Protein 3K13 (pdb70)

Sequence (835 aa):
EINFVNIGERCNVAGSRKFLRLVNEKKYDEALSIARQQVEDGALVIDVNDDGLLDARTETTFLNLLISEEPEEIARVPVIDSSKWEEVIEAGLKCLQGKSIVNSISLKEGEEVFLEHARIIKQYGAATVVAFDEKGQADTAARKIEVCEERAYRLLVDKVGFNPHDIIFDPNVLAVATGIEEHNNYAVDFIEATGWIRRKNLPGAHVSGGVSNLSFFSFRRGNNYIREAHAVFLYHAIQQGDGIVNPGSVLYSDIPADTLEKIEDVVLNRRPDAAERLIELAEALKEINFVNIGERCNVAGSRKFLRLVNEKKYDEALSIARQQVEDGALVIDVNDDGLLDARTETTFLNLISEEPEIARRVPVIDSSKWEEVIEEAGLKCLQGKSIVNSISLKEGEEVFLEHARIIKQQYGAATVVAFDEKGQADTAARKIEVCEERAYRRLLVDKVGFNPHDIIFDPNVLAVATGIEEHNNYAVDFIEATGWIRRKNLPGAHVSGGVSNLSFFSFRRGNNYIREAHAVFLYHAIQQGDGIVNPGSVLYSDIPADTLEKIEDVVLNRRPDAAERLIELAEALKEINFVNIGERCNVAGSRKFLRLVNNEKKYDEALSIARQQVEDGALVIDVNDDGLLDARTETTFLNLLISEPEIARRVPVIDSSKWEVIEAGLKCLQGKSIVNSISLKEGEEVFLEHARIIKQYGAATVVAFDEKGQADTAARKIEVCEERAYRLLVDKVGFNPHDIIFDPNVLAVATGIEEHNNYAVDFIEATGWIRRKNLPGAHVSGGVSNLSFFSFRRGNNYIREAHAVFLYHAIQQGDGIVNPGSVLYSDIPADTLEKIEDVVLNRRPDAAERLIELAEALKE

Radius of gyration: 35.12 Å; Cα contacts (8 Å, |Δi|>4): 1545; chains: 3; bounding box: 76×90×85 Å

Secondary structure (DSSP, 8-state):
-TT-PPEEEEE-TTT-HHHHHHHHTT-HHHHHHHHHHHHHTT-SEEEE---TTS-TTT--HHHHH---HHHHTS---B-S-HHHHHHHHHH-SS--EEB---STT-HHHHHHHHHHHHHHT-EEE--EETTEE--SHHHHHHHHHHHHHIIIIII---GGGEEE-------SSS-GGGTTHHHHHHHHHHHHHHHSTT-EE--BGGGGGGGGTT-HHHHH--HHHHHHHHHT---EE------GGGS-HHHHHHHHHHHTT-STTHHHHHHHHHHHH-/--S--PEEEEE-TTT-HHHHHHHHTT-HHHHHHHHHHHHHTT-SEEEE---TTS-TTT--HHHHH---HHHHTS---B-S-HHHHHHHHHHS-S--EEB---STT-HHHHHHHHHHHHHHT-EEE--EETTEE--SHHHHHHHHHHHHHIIIIII---GGGEEE-------SSS-GGGTTHHHHHHHHHHHHHHHSTT-EE--BGGGGGGGGTT-HHHHH--HHHHHHHHHT---EE------GGGS-HHHHHHHHHHHTT-STTHHHHHHHHHHHH-/--S--PEEEEE-TTT-HHHHHHHHTT-HHHHHHHHHHHHHTT-SEEEE---TTS-TTT--HHHHH---HHHHTS---B-S-HHHHHHHHHHS-S--EEB---STT-HHHHHHHHHHHHHHT-EEE--EETTEE--SHHHHHHHHHHHHHIIIIII---GGGEEE-------SSS-GGGTTHHHHHHHHHHHHHHHSTT-EE--BGGGGGGGGTT-HHHHH--HHHHHHHHHT---EE------GGGS-HHHHHHHHHHHTT-STTHHHHHHHHHHHHH-

InterPro domains:
  IPR000489 Pterin-binding domain [PF00809] (357-595)
  IPR000489 Pterin-binding domain [PS50972] (353-614)
  IPR003726 Homocysteine-binding domain [PF02574] (14-318)
  IPR003726 Homocysteine-binding domain [PS50970] (2-322)
  IPR003759 Cobalamin (vitamin B12)-binding module, cap domain [PF02607] (658-731)
  IPR003759 Cobalamin (vitamin B12)-binding module, cap domain [PS51337] (649-743)
  IPR003759 Cobalamin (vitamin B12)-binding module, cap domain [SM01018] (656-739)
  IPR006158 Cobalamin (vitamin B12)-binding domain [PF02310] (747-843)
  IPR006158 Cobalamin (vitamin B12)-binding domain [PS51332] (746-881)
  IPR011005 Dihydropteroate synthase-like superfamily [G3DSA:3.20.20.20] (343-641)
  IPR011005 Dihydropteroate synthase-like superfamily [SSF51717] (353-627)
  IPR011822 Cobalamin-dependent methionine synthase [PIRSF000381] (2-911)
  IPR011822 Cobalamin-dependent methionine synthase [TIGR02082] (10-911)
  IPR033706 Methionine synthase, B12-binding domain [cd02069] (658-871)
  IPR036589 Homocysteine-binding domain superfamily [G3DSA:3.20.20.330] (1-333)
  IPR036589 Homocysteine-binding domain superfamily [SSF82282] (2-396)
  IPR036594 Methionine synthase domain [G3DSA:1.10.1240.10] (643-739)
  IPR036594 Methionine synthase domain [SSF47644] (652-738)
  IPR036724 Cobalamin-binding domain superfamily [SSF52242] (743-892)
  IPR050554 Methionine Synthase/Corrinoid [PTHR45833] (1-913)

Structure (mmCIF, N/CA/C/O backbone):
data_3K13
#
_entry.id   3K13
#
_cell.length_a   137.652
_cell.length_b   79.992
_cell.length_c   127.068
_cell.angle_alpha   90.000
_cell.angle_beta   90.120
_cell.angle_gamma   90.000
#
_symmetry.space_group_name_H-M   'C 1 2 1'
#
loop_
_entity.id
_entity.type
_entity.pdbx_description
1 polymer '5-methyltetrahydrofolate-homocysteine methyltransferase'
2 non-polymer GLYCEROL
3 non-polymer 'N-[4-({[(6S)-2-AMINO-4-HYDROXY-5-METHYL-5,6,7,8-TETRAHYDROPTERIDIN-6-YL]METHYL}AMINO)BENZOYL]-L-GLUTAMIC ACID'
4 non-polymer 'POTASSIUM ION'
5 non-polymer 'SODIUM ION'
6 water water
#
loop_
_atom_site.group_PDB
_atom_site.id
_atom_site.type_symbol
_atom_site.label_atom_id
_atom_site.label_alt_id
_atom_site.label_comp_id
_atom_site.label_asym_id
_atom_site.label_entity_id
_atom_site.label_seq_id
_atom_site.pdbx_PDB_ins_code
_atom_site.Cartn_x
_atom_site.Cartn_y
_atom_site.Cartn_z
_atom_site.occupancy
_atom_site.B_iso_or_equiv
_atom_site.auth_seq_id
_atom_site.auth_comp_id
_atom_site.auth_asym_id
_atom_site.auth_atom_id
_atom_site.pdbx_PDB_model_num
ATOM 1 N N . GLU A 1 9 ? 71.829 56.546 5.470 1.00 63.40 350 GLU A N 1
ATOM 2 C CA . GLU A 1 9 ? 72.359 57.696 6.271 1.00 63.60 350 GLU A CA 1
ATOM 3 C C . GLU A 1 9 ? 73.256 58.600 5.391 1.00 62.71 350 GLU A C 1
ATOM 4 O O . GLU A 1 9 ? 73.759 59.638 5.854 1.00 63.16 350 GLU A O 1
ATOM 10 N N . ILE A 1 10 ? 73.446 58.215 4.127 1.00 61.03 351 ILE A N 1
ATOM 11 C CA . ILE A 1 10 ? 74.187 59.050 3.148 1.00 59.47 351 ILE A CA 1
ATOM 12 C C . ILE A 1 10 ? 73.413 60.351 2.851 1.00 57.21 351 ILE A C 1
ATOM 13 O O . ILE A 1 10 ? 73.986 61.451 2.792 1.00 57.01 351 ILE A O 1
ATOM 18 N N . ASN A 1 11 ? 72.103 60.212 2.675 1.00 54.03 352 ASN A N 1
ATOM 19 C CA . ASN A 1 11 ? 71.218 61.363 2.626 1.00 51.40 352 ASN A CA 1
ATOM 20 C C . ASN A 1 11 ? 70.464 61.492 3.958 1.00 47.34 352 ASN A C 1
ATOM 21 O O . ASN A 1 11 ? 69.278 61.098 4.102 1.00 47.74 352 ASN A O 1
ATOM 26 N N . PHE A 1 12 ? 71.195 62.009 4.933 1.00 40.88 353 PHE A N 1
ATOM 27 C CA . PHE A 1 12 ? 70.618 62.430 6.187 1.00 36.91 353 PHE A CA 1
ATOM 28 C C . PHE A 1 12 ? 71.495 63.521 6.745 1.00 34.39 353 PHE A C 1
ATOM 29 O O . PHE A 1 12 ? 72.682 63.327 6.886 1.00 34.03 353 PHE A O 1
ATOM 37 N N . VAL A 1 13 ? 70.896 64.657 7.063 1.00 31.43 354 VAL A N 1
ATOM 38 C CA . VAL A 1 13 ? 71.596 65.776 7.651 1.00 29.85 354 VAL A CA 1
ATOM 39 C C . VAL A 1 13 ? 71.396 65.764 9.167 1.00 28.68 354 VAL A C 1
ATOM 40 O O . VAL A 1 13 ? 70.283 65.932 9.659 1.00 28.89 354 VAL A O 1
ATOM 44 N N . ASN A 1 14 ? 72.473 65.589 9.903 1.00 27.30 355 ASN A N 1
ATOM 45 C CA . ASN A 1 14 ? 72.426 65.655 11.349 1.00 27.58 355 ASN A CA 1
ATOM 46 C C . ASN A 1 14 ? 72.508 67.112 11.786 1.00 27.23 355 ASN A C 1
ATOM 47 O O . ASN A 1 14 ? 73.457 67.828 11.421 1.00 26.79 355 ASN A O 1
ATOM 52 N N . ILE A 1 15 ? 71.499 67.554 12.549 1.00 27.12 356 ILE A N 1
ATOM 53 C CA . ILE A 1 15 ? 71.478 68.865 13.155 1.00 26.06 356 ILE A CA 1
ATOM 54 C C . ILE A 1 15 ? 71.871 68.713 14.618 1.00 25.65 356 ILE A C 1
ATOM 55 O O . ILE A 1 15 ? 71.185 68.048 15.387 1.00 25.91 356 ILE A O 1
ATOM 60 N N . GLY A 1 16 ? 72.967 69.342 15.016 1.00 24.95 357 GLY A N 1
ATOM 61 C CA . GLY A 1 16 ? 73.476 69.186 16.367 1.00 24.98 357 GLY A CA 1
ATOM 62 C C . GLY A 1 16 ? 72.538 69.828 17.372 1.00 24.90 357 GLY A C 1
ATOM 63 O O . GLY A 1 16 ? 72.163 70.981 17.227 1.00 24.63 357 GLY A O 1
ATOM 64 N N . GLU A 1 17 ? 72.173 69.093 18.399 1.00 25.04 358 GLU A N 1
ATOM 65 C CA . GLU A 1 17 ? 71.190 69.567 19.372 1.00 24.82 358 GLU A CA 1
ATOM 66 C C . GLU A 1 17 ? 71.746 70.292 20.580 1.00 25.85 358 GLU A C 1
ATOM 67 O O . GLU A 1 17 ? 70.981 70.912 21.331 1.00 25.74 358 GLU A O 1
ATOM 73 N N . ARG A 1 18 ? 73.045 70.207 20.792 1.00 26.35 359 ARG A N 1
ATOM 74 C CA . ARG A 1 18 ? 73.599 70.470 22.120 1.00 27.75 359 ARG A CA 1
ATOM 75 C C . ARG A 1 18 ? 73.736 71.931 22.546 1.00 27.01 359 ARG A C 1
ATOM 76 O O . ARG A 1 18 ? 73.792 72.190 23.739 1.00 26.32 359 ARG A O 1
ATOM 84 N N . CYS A 1 19 ? 73.747 72.878 21.608 1.00 25.44 360 CYS A N 1
ATOM 85 C CA . CYS A 1 19 ? 73.840 74.313 21.976 1.00 25.51 360 CYS A CA 1
ATOM 86 C C . CYS A 1 19 ? 72.450 74.840 22.301 1.00 25.29 360 CYS A C 1
ATOM 87 O O . CYS A 1 19 ? 71.938 75.755 21.648 1.00 25.26 360 CYS A O 1
ATOM 90 N N . ASN A 1 20 ? 71.848 74.242 23.311 1.00 25.35 361 ASN A N 1
ATOM 91 C CA . ASN A 1 20 ? 70.474 74.494 23.655 1.00 25.39 361 ASN A CA 1
ATOM 92 C C . ASN A 1 20 ? 70.418 74.553 25.168 1.00 25.96 361 ASN A C 1
ATOM 93 O O . ASN A 1 20 ? 70.599 73.534 25.817 1.00 26.30 361 ASN A O 1
ATOM 98 N N . VAL A 1 21 ? 70.170 75.736 25.720 1.00 25.95 362 VAL A N 1
ATOM 99 C CA . VAL A 1 21 ? 70.157 75.920 27.178 1.00 26.75 362 VAL A CA 1
ATOM 100 C C . VAL A 1 21 ? 69.053 75.169 27.898 1.00 28.62 362 VAL A C 1
ATOM 101 O O . VAL A 1 21 ? 69.183 74.916 29.085 1.00 29.24 362 VAL A O 1
ATOM 105 N N . ALA A 1 22 ? 67.984 74.827 27.200 1.00 31.00 363 ALA A N 1
ATOM 106 C CA . ALA A 1 22 ? 66.901 74.050 27.797 1.00 32.86 363 ALA A CA 1
ATOM 107 C C . ALA A 1 22 ? 67.168 72.559 27.629 1.00 34.09 363 ALA A C 1
ATOM 108 O O . ALA A 1 22 ? 66.589 71.745 28.343 1.00 34.76 363 ALA A O 1
ATOM 110 N N . GLY A 1 23 ? 68.059 72.203 26.705 1.00 33.96 364 GLY A N 1
ATOM 111 C CA . GLY A 1 23 ? 68.343 70.803 26.424 1.00 33.85 364 GLY A CA 1
ATOM 112 C C . GLY A 1 23 ? 69.666 70.301 26.936 1.00 34.07 364 GLY A C 1
ATOM 113 O O . GLY A 1 23 ? 69.941 69.093 26.856 1.00 33.80 364 GLY A O 1
ATOM 114 N N . SER A 1 24 ? 70.497 71.214 27.462 1.00 34.07 365 SER A N 1
ATOM 115 C CA . SER A 1 24 ? 71.803 70.838 27.996 1.00 34.03 365 SER A CA 1
ATOM 116 C C . SER A 1 24 ? 72.167 71.687 29.211 1.00 34.49 365 SER A C 1
ATOM 117 O O . SER A 1 24 ? 72.368 72.893 29.103 1.00 32.83 365 SER A O 1
ATOM 120 N N . ARG A 1 25 ? 72.222 71.050 30.374 1.00 34.45 366 ARG A N 1
ATOM 121 C CA . ARG A 1 25 ? 72.523 71.765 31.604 1.00 35.06 366 ARG A CA 1
ATOM 122 C C . ARG A 1 25 ? 73.915 72.434 31.551 1.00 33.52 366 ARG A C 1
ATOM 123 O O . ARG A 1 25 ? 74.087 73.546 32.018 1.00 34.54 366 ARG A O 1
ATOM 131 N N . LYS A 1 26 ? 74.883 71.751 30.965 1.00 32.55 367 LYS A N 1
ATOM 132 C CA . LYS A 1 26 ? 76.194 72.300 30.763 1.00 32.40 367 LYS A CA 1
ATOM 133 C C . LYS A 1 26 ? 76.136 73.557 29.888 1.00 31.10 367 LYS A C 1
ATOM 134 O O . LYS A 1 26 ? 76.669 74.610 30.269 1.00 29.55 367 LYS A O 1
ATOM 140 N N . PHE A 1 27 ? 75.483 73.452 28.734 1.00 29.64 368 PHE A N 1
ATOM 141 C CA . PHE A 1 27 ? 75.450 74.620 27.840 1.00 28.74 368 PHE A CA 1
ATOM 142 C C . PHE A 1 27 ? 74.827 75.799 28.570 1.00 27.77 368 PHE A C 1
ATOM 143 O O . PHE A 1 27 ? 75.355 76.902 28.522 1.00 26.19 368 PHE A O 1
ATOM 151 N N . LEU A 1 28 ? 73.743 75.560 29.309 1.00 27.81 369 LEU A N 1
ATOM 152 C CA . LEU A 1 28 ? 73.112 76.623 30.088 1.00 28.22 369 LEU A CA 1
ATOM 153 C C . LEU A 1 28 ? 74.086 77.286 31.076 1.00 28.33 369 LEU A C 1
ATOM 154 O O . LEU A 1 28 ? 74.100 78.509 31.203 1.00 28.18 369 LEU A O 1
ATOM 159 N N . ARG A 1 29 ? 74.859 76.481 31.799 1.00 28.70 370 ARG A N 1
ATOM 160 C CA . ARG A 1 29 ? 75.810 77.026 32.788 1.00 29.04 370 ARG A CA 1
ATOM 161 C C . ARG A 1 29 ? 76.879 77.859 32.065 1.00 28.43 370 ARG A C 1
ATOM 162 O O . ARG A 1 29 ? 77.230 78.939 32.507 1.00 28.47 370 ARG A O 1
ATOM 170 N N . LEU A 1 30 ? 77.391 77.345 30.952 1.00 27.36 371 LEU A N 1
ATOM 171 C CA . LEU A 1 30 ? 78.461 78.050 30.247 1.00 26.78 371 LEU A CA 1
ATOM 172 C C . LEU A 1 30 ? 77.997 79.428 29.797 1.00 25.77 371 LEU A C 1
ATOM 173 O O . LEU A 1 30 ? 78.701 80.429 29.996 1.00 25.22 371 LEU A O 1
ATOM 178 N N . VAL A 1 31 ? 76.796 79.496 29.243 1.00 25.96 372 VAL A N 1
ATOM 179 C CA . VAL A 1 31 ? 76.263 80.766 28.758 1.00 25.85 372 VAL A CA 1
ATOM 180 C C . VAL A 1 31 ? 76.069 81.687 29.966 1.00 26.44 372 VAL A C 1
ATOM 181 O O . VAL A 1 31 ? 76.521 82.832 29.980 1.00 25.28 372 VAL A O 1
ATOM 185 N N . ASN A 1 32 ? 75.412 81.175 30.999 1.00 27.08 373 ASN A N 1
ATOM 186 C CA . ASN A 1 32 ? 75.115 82.000 32.168 1.00 28.00 373 ASN A CA 1
ATOM 187 C C . ASN A 1 32 ? 76.386 82.546 32.811 1.00 27.04 373 ASN A C 1
ATOM 188 O O . ASN A 1 32 ? 76.382 83.657 33.296 1.00 27.24 373 ASN A O 1
ATOM 193 N N . GLU A 1 33 ? 77.468 81.776 32.777 1.00 26.59 374 GLU A N 1
ATOM 194 C CA . GLU A 1 33 ? 78.734 82.200 33.357 1.00 26.74 374 GLU A CA 1
ATOM 195 C C . GLU A 1 33 ? 79.607 82.997 32.366 1.00 25.99 374 GLU A C 1
ATOM 196 O O . GLU A 1 33 ? 80.693 83.424 32.711 1.00 25.22 374 GLU A O 1
ATOM 202 N N . LYS A 1 34 ? 79.108 83.201 31.146 1.00 24.72 375 LYS A N 1
ATOM 203 C CA . LYS A 1 34 ? 79.813 83.940 30.106 1.00 24.60 375 LYS A CA 1
ATOM 204 C C . LYS A 1 34 ? 81.121 83.267 29.674 1.00 23.87 375 LYS A C 1
ATOM 205 O O . LYS A 1 34 ? 82.072 83.927 29.306 1.00 23.91 375 LYS A O 1
ATOM 211 N N . LYS A 1 35 ? 81.130 81.940 29.668 1.00 23.28 376 LYS A N 1
ATOM 212 C CA . LYS A 1 35 ? 82.290 81.170 29.239 1.00 23.05 376 LYS A CA 1
ATOM 213 C C . LYS A 1 35 ? 82.001 80.822 27.788 1.00 23.42 376 LYS A C 1
ATOM 214 O O . LYS A 1 35 ? 81.780 79.668 27.431 1.00 22.51 376 LYS A O 1
ATOM 220 N N . TYR A 1 36 ? 81.954 81.860 26.960 1.00 23.16 377 TYR A N 1
ATOM 221 C CA . TYR A 1 36 ? 81.509 81.711 25.590 1.00 23.49 377 TYR A CA 1
ATOM 222 C C . TYR A 1 36 ? 82.474 80.887 24.737 1.00 23.71 377 TYR A C 1
ATOM 223 O O . TYR A 1 36 ? 82.015 80.227 23.785 1.00 23.88 377 TYR A O 1
ATOM 232 N N . ASP A 1 37 ? 83.767 80.927 25.071 1.00 24.14 378 ASP A N 1
ATOM 233 C CA . ASP A 1 37 ? 84.778 80.065 24.413 1.00 25.16 378 ASP A CA 1
ATOM 234 C C . ASP A 1 37 ? 84.449 78.578 24.598 1.00 24.63 378 ASP A C 1
ATOM 235 O O . ASP A 1 37 ? 84.410 77.837 23.623 1.00 24.00 378 ASP A O 1
ATOM 240 N N . GLU A 1 38 ? 84.122 78.193 25.825 1.00 24.21 379 GLU A N 1
ATOM 241 C CA . GLU A 1 38 ? 83.719 76.831 26.139 1.00 25.27 379 GLU A CA 1
ATOM 242 C C . GLU A 1 38 ? 82.377 76.461 25.512 1.00 24.57 379 GLU A C 1
ATOM 243 O O . GLU A 1 38 ? 82.210 75.343 25.022 1.00 24.46 379 GLU A O 1
ATOM 249 N N . ALA A 1 39 ? 81.409 77.396 25.507 1.00 23.51 380 ALA A N 1
ATOM 250 C CA . ALA A 1 39 ? 80.151 77.136 24.856 1.00 22.07 380 ALA A CA 1
ATOM 251 C C . ALA A 1 39 ? 80.368 76.886 23.349 1.00 22.00 380 ALA A C 1
ATOM 252 O O . ALA A 1 39 ? 79.723 76.006 22.724 1.00 21.26 380 ALA A O 1
ATOM 254 N N . LEU A 1 40 ? 81.256 77.668 22.772 1.00 22.01 381 LEU A N 1
ATOM 255 C CA . LEU A 1 40 ? 81.608 77.528 21.360 1.00 23.98 381 LEU A CA 1
ATOM 256 C C . LEU A 1 40 ? 82.302 76.186 21.037 1.00 23.96 381 LEU A C 1
ATOM 257 O O . LEU A 1 40 ? 82.106 75.622 19.944 1.00 24.54 381 LEU A O 1
ATOM 262 N N . SER A 1 41 ? 83.088 75.664 21.976 1.00 24.00 382 SER A N 1
ATOM 263 C CA . SER A 1 41 ? 83.650 74.323 21.825 1.00 24.98 382 SER A CA 1
ATOM 264 C C . SER A 1 41 ? 82.605 73.227 21.660 1.00 24.89 382 SER A C 1
ATOM 265 O O . SER A 1 41 ? 82.842 72.246 20.959 1.00 25.81 382 SER A O 1
ATOM 268 N N . ILE A 1 42 ? 81.446 73.392 22.286 1.00 24.62 383 ILE A N 1
ATOM 269 C CA . ILE A 1 42 ? 80.365 72.431 22.138 1.00 24.11 383 ILE A CA 1
ATOM 270 C C . ILE A 1 42 ? 79.855 72.449 20.680 1.00 25.08 383 ILE A C 1
ATOM 271 O O . ILE A 1 42 ? 79.584 71.388 20.100 1.00 24.61 383 ILE A O 1
ATOM 276 N N . ALA A 1 43 ? 79.763 73.634 20.078 1.00 24.09 384 ALA A N 1
ATOM 277 C CA . ALA A 1 43 ? 79.396 73.746 18.678 1.00 25.12 384 ALA A CA 1
ATOM 278 C C . ALA A 1 43 ? 80.475 73.087 17.798 1.00 25.61 384 ALA A C 1
ATOM 279 O O . ALA A 1 43 ? 80.142 72.276 16.925 1.00 24.83 384 ALA A O 1
ATOM 281 N N . ARG A 1 44 ? 81.737 73.400 18.060 1.00 25.74 385 ARG A N 1
ATOM 282 C CA . ARG A 1 44 ? 82.857 72.866 17.290 1.00 27.91 385 ARG A CA 1
ATOM 283 C C . ARG A 1 44 ? 82.920 71.320 17.338 1.00 28.55 385 ARG A C 1
ATOM 284 O O . ARG A 1 44 ? 83.062 70.654 16.299 1.00 28.05 385 ARG A O 1
ATOM 292 N N . GLN A 1 45 ? 82.793 70.762 18.532 1.00 28.28 386 GLN A N 1
ATOM 293 C CA . GLN A 1 45 ? 82.811 69.336 18.681 1.00 30.10 386 GLN A CA 1
ATOM 294 C C . GLN A 1 45 ? 81.683 68.675 17.874 1.00 30.06 386 GLN A C 1
ATOM 295 O O . GLN A 1 45 ? 81.883 67.606 17.273 1.00 29.56 386 GLN A O 1
ATOM 301 N N . GLN A 1 46 ? 80.501 69.297 17.844 1.00 29.50 387 GLN A N 1
ATOM 302 C CA . GLN A 1 46 ? 79.384 68.724 17.089 1.00 29.56 387 GLN A CA 1
ATOM 303 C C . GLN A 1 46 ? 79.692 68.728 15.604 1.00 29.85 387 GLN A C 1
ATOM 304 O O . GLN A 1 46 ? 79.356 67.775 14.903 1.00 29.16 387 GLN A O 1
ATOM 310 N N . VAL A 1 47 ? 80.317 69.792 15.116 1.00 30.72 388 VAL A N 1
ATOM 311 C CA . VAL A 1 47 ? 80.712 69.850 13.708 1.00 31.47 388 VAL A CA 1
ATOM 312 C C . VAL A 1 47 ? 81.737 68.756 13.398 1.00 33.26 388 VAL A C 1
ATOM 313 O O . VAL A 1 47 ? 81.652 68.104 12.343 1.00 33.49 388 VAL A O 1
ATOM 317 N N . GLU A 1 48 ? 82.662 68.540 14.322 1.00 34.45 389 GLU A N 1
ATOM 318 C CA . GLU A 1 48 ? 83.684 67.494 14.194 1.00 35.87 389 GLU A CA 1
ATOM 319 C C . GLU A 1 48 ? 83.052 66.085 14.205 1.00 35.79 389 GLU A C 1
ATOM 320 O O . GLU A 1 48 ? 83.520 65.201 13.500 1.00 35.03 389 GLU A O 1
ATOM 326 N N . ASP A 1 49 ? 81.976 65.909 14.979 1.00 35.23 390 ASP A N 1
ATOM 327 C CA . ASP A 1 49 ? 81.211 64.663 15.037 1.00 35.20 390 ASP A CA 1
ATOM 328 C C . ASP A 1 49 ? 80.210 64.462 13.865 1.00 34.70 390 ASP A C 1
ATOM 329 O O . ASP A 1 49 ? 79.454 63.515 13.874 1.00 35.04 390 ASP A O 1
ATOM 334 N N . GLY A 1 50 ? 80.201 65.353 12.885 1.00 34.30 391 GLY A N 1
ATOM 335 C CA . GLY A 1 50 ? 79.412 65.174 11.657 1.00 34.05 391 GLY A CA 1
ATOM 336 C C . GLY A 1 50 ? 78.200 66.098 11.474 1.00 33.46 391 GLY A C 1
ATOM 337 O O . GLY A 1 50 ? 77.570 66.081 10.401 1.00 33.52 391 GLY A O 1
ATOM 338 N N . ALA A 1 51 ? 77.868 66.906 12.488 1.00 31.32 392 ALA A N 1
ATOM 339 C CA . ALA A 1 51 ? 76.716 67.781 12.370 1.00 30.33 392 ALA A CA 1
ATOM 340 C C . ALA A 1 51 ? 76.941 68.709 11.186 1.00 30.52 392 ALA A C 1
ATOM 341 O O . ALA A 1 51 ? 78.031 69.287 11.030 1.00 30.57 392 ALA A O 1
ATOM 343 N N . LEU A 1 52 ? 75.934 68.832 10.327 1.00 29.76 393 LEU A N 1
ATOM 344 C CA . LEU A 1 52 ? 75.996 69.759 9.207 1.00 29.94 393 LEU A CA 1
ATOM 345 C C . LEU A 1 52 ? 75.170 71.007 9.421 1.00 28.45 393 LEU A C 1
ATOM 346 O O . LEU A 1 52 ? 75.063 71.846 8.517 1.00 28.11 393 LEU A O 1
ATOM 351 N N . VAL A 1 53 ? 74.501 71.081 10.573 1.00 27.28 394 VAL A N 1
ATOM 352 C CA . VAL A 1 53 ? 73.737 72.244 10.971 1.00 26.00 394 VAL A CA 1
ATOM 353 C C . VAL A 1 53 ? 73.914 72.300 12.496 1.00 25.67 394 VAL A C 1
ATOM 354 O O . VAL A 1 53 ? 74.009 71.255 13.140 1.00 24.80 394 VAL A O 1
ATOM 358 N N . ILE A 1 54 ? 73.995 73.497 13.056 1.00 24.54 395 ILE A N 1
ATOM 359 C CA . ILE A 1 54 ? 74.047 73.665 14.509 1.00 24.80 395 ILE A CA 1
ATOM 360 C C . ILE A 1 54 ? 72.774 74.358 15.009 1.00 24.09 395 ILE A C 1
ATOM 361 O O . ILE A 1 54 ? 72.516 75.481 14.635 1.00 24.50 395 ILE A O 1
ATOM 366 N N . ASP A 1 55 ? 72.007 73.695 15.863 1.00 23.80 396 ASP A N 1
ATOM 367 C CA . ASP A 1 55 ? 70.820 74.285 16.457 1.00 24.57 396 ASP A CA 1
ATOM 368 C C . ASP A 1 55 ? 71.242 75.120 17.670 1.00 23.92 396 ASP A C 1
ATOM 369 O O . ASP A 1 55 ? 71.994 74.621 18.519 1.00 25.65 396 ASP A O 1
ATOM 374 N N . VAL A 1 56 ? 70.784 76.372 17.753 1.00 22.96 397 VAL A N 1
ATOM 375 C CA . VAL A 1 56 ? 71.113 77.247 18.910 1.00 22.70 397 VAL A CA 1
ATOM 376 C C . VAL A 1 56 ? 69.829 77.733 19.595 1.00 23.00 397 VAL A C 1
ATOM 377 O O . VAL A 1 56 ? 68.975 78.346 18.976 1.00 23.30 397 VAL A O 1
ATOM 381 N N . ASN A 1 57 ? 69.696 77.464 20.880 1.00 23.48 398 ASN A N 1
ATOM 382 C CA . ASN A 1 57 ? 68.500 77.796 21.646 1.00 23.43 398 ASN A CA 1
ATOM 383 C C . ASN A 1 57 ? 68.925 78.416 22.964 1.00 23.59 398 ASN A C 1
ATOM 384 O O . ASN A 1 57 ? 69.595 77.759 23.768 1.00 22.62 398 ASN A O 1
ATOM 397 N N . ASP A 1 59 ? 66.540 80.081 25.044 1.00 25.37 400 ASP A N 1
ATOM 398 C CA . ASP A 1 59 ? 65.299 80.392 25.734 1.00 26.40 400 ASP A CA 1
ATOM 399 C C . ASP A 1 59 ? 65.401 79.866 27.156 1.00 26.91 400 ASP A C 1
ATOM 400 O O . ASP A 1 59 ? 65.271 78.671 27.374 1.00 27.49 400 ASP A O 1
ATOM 405 N N . ASP A 1 60 ? 65.708 80.747 28.098 1.00 28.48 401 ASP A N 1
ATOM 406 C CA . ASP A 1 60 ? 65.660 80.417 29.535 1.00 29.88 401 ASP A CA 1
ATOM 407 C C . ASP A 1 60 ? 65.333 81.680 30.327 1.00 31.02 401 ASP A C 1
ATOM 408 O O . ASP A 1 60 ? 65.774 82.789 29.973 1.00 31.26 401 ASP A O 1
ATOM 413 N N . GLY A 1 61 ? 64.569 81.534 31.412 1.00 31.91 402 GLY A N 1
ATOM 414 C CA . GLY A 1 61 ? 64.229 82.685 32.253 1.00 32.30 402 GLY A CA 1
ATOM 415 C C . GLY A 1 61 ? 65.443 83.388 32.858 1.00 32.74 402 GLY A C 1
ATOM 416 O O . GLY A 1 61 ? 65.397 84.553 33.155 1.00 32.59 402 GLY A O 1
ATOM 417 N N . LEU A 1 62 ? 66.552 82.695 33.041 1.00 33.87 403 LEU A N 1
ATOM 418 C CA . LEU A 1 62 ? 67.774 83.367 33.546 1.00 34.66 403 LEU A CA 1
ATOM 419 C C . LEU A 1 62 ? 68.405 84.312 32.499 1.00 33.18 403 LEU A C 1
ATOM 420 O O . LEU A 1 62 ? 69.191 85.181 32.867 1.00 33.66 403 LEU A O 1
ATOM 425 N N . LEU A 1 63 ? 68.101 84.110 31.209 1.00 30.53 404 LEU A N 1
ATOM 426 C CA . LEU A 1 63 ? 68.840 84.762 30.127 1.00 28.93 404 LEU A CA 1
ATOM 427 C C . LEU A 1 63 ? 68.027 85.782 29.345 1.00 28.17 404 LEU A C 1
ATOM 428 O O . LEU A 1 63 ? 66.798 85.641 29.179 1.00 27.88 404 LEU A O 1
ATOM 433 N N . ASP A 1 64 ? 68.729 86.803 28.855 1.00 26.36 405 ASP A N 1
ATOM 434 C CA . ASP A 1 64 ? 68.231 87.675 27.797 1.00 25.25 405 ASP A CA 1
ATOM 435 C C . ASP A 1 64 ? 68.488 86.949 26.469 1.00 25.04 405 ASP A C 1
ATOM 436 O O . ASP A 1 64 ? 69.564 87.072 25.863 1.00 24.35 405 ASP A O 1
ATOM 441 N N . ALA A 1 65 ? 67.487 86.192 26.025 1.00 24.24 406 ALA A N 1
ATOM 442 C CA . ALA A 1 65 ? 67.631 85.283 24.914 1.00 24.30 406 ALA A CA 1
ATOM 443 C C . ALA A 1 65 ? 68.136 85.926 23.647 1.00 24.10 406 ALA A C 1
ATOM 444 O O . ALA A 1 65 ? 68.962 85.347 22.960 1.00 23.73 406 ALA A O 1
ATOM 446 N N . ARG A 1 66 ? 67.601 87.092 23.330 1.00 23.80 407 ARG A N 1
ATOM 447 C CA . ARG A 1 66 ? 67.932 87.769 22.111 1.00 24.55 407 ARG A CA 1
ATOM 448 C C . ARG A 1 66 ? 69.424 88.128 22.095 1.00 23.16 407 ARG A C 1
ATOM 449 O O . ARG A 1 66 ? 70.106 87.924 21.108 1.00 22.77 407 ARG A O 1
ATOM 457 N N . THR A 1 67 ? 69.918 88.657 23.208 1.00 22.54 408 THR A N 1
ATOM 458 C CA . THR A 1 67 ? 71.288 89.098 23.299 1.00 22.36 408 THR A CA 1
ATOM 459 C C . THR A 1 67 ? 72.257 87.916 23.318 1.00 22.20 408 THR A C 1
ATOM 460 O O . THR A 1 67 ? 73.330 87.994 22.743 1.00 21.04 408 THR A O 1
ATOM 464 N N . GLU A 1 68 ? 71.883 86.832 24.004 1.00 22.31 409 GLU A N 1
ATOM 465 C CA . GLU A 1 68 ? 72.702 85.641 23.997 1.00 23.06 409 GLU A CA 1
ATOM 466 C C . GLU A 1 68 ? 72.741 85.074 22.597 1.00 23.26 409 GLU A C 1
ATOM 467 O O . GLU A 1 68 ? 73.791 84.621 22.162 1.00 23.83 409 GLU A O 1
ATOM 481 N N . THR A 1 70 ? 72.387 86.664 19.578 1.00 22.87 411 THR A N 1
ATOM 482 C CA . THR A 1 70 ? 73.254 87.445 18.714 1.00 22.77 411 THR A CA 1
ATOM 483 C C . THR A 1 70 ? 74.736 87.306 19.127 1.00 22.69 411 THR A C 1
ATOM 484 O O . THR A 1 70 ? 75.603 87.264 18.275 1.00 21.72 411 THR A O 1
ATOM 488 N N . THR A 1 71 ? 75.031 87.241 20.427 1.00 21.65 412 THR A N 1
ATOM 489 C CA . THR A 1 71 ? 76.415 87.064 20.861 1.00 20.71 412 THR A CA 1
ATOM 490 C C . THR A 1 71 ? 76.958 85.742 20.322 1.00 21.14 412 THR A C 1
ATOM 491 O O . THR A 1 71 ? 78.039 85.691 19.729 1.00 19.78 412 THR A O 1
ATOM 495 N N . PHE A 1 72 ? 76.199 84.675 20.502 1.00 20.64 413 PHE A N 1
ATOM 496 C CA . PHE A 1 72 ? 76.708 83.361 20.153 1.00 21.15 413 PHE A CA 1
ATOM 497 C C . PHE A 1 72 ? 76.822 83.190 18.633 1.00 22.08 413 PHE A C 1
ATOM 498 O O . PHE A 1 72 ? 77.799 82.626 18.158 1.00 21.33 413 PHE A O 1
ATOM 506 N N . LEU A 1 73 ? 75.858 83.718 17.898 1.00 21.85 414 LEU A N 1
ATOM 507 C CA . LEU A 1 73 ? 75.907 83.645 16.443 1.00 22.80 414 LEU A CA 1
ATOM 508 C C . LEU A 1 73 ? 77.056 84.478 15.897 1.00 22.40 414 LEU A C 1
ATOM 509 O O . LEU A 1 73 ? 77.780 84.027 15.028 1.00 23.21 414 LEU A O 1
ATOM 514 N N . ASN A 1 74 ? 77.266 85.671 16.444 1.00 21.96 415 ASN A N 1
ATOM 515 C CA . ASN A 1 74 ? 78.419 86.471 16.041 1.00 22.68 415 ASN A CA 1
ATOM 516 C C . ASN A 1 74 ? 79.748 85.767 16.306 1.00 22.32 415 ASN A C 1
ATOM 517 O O . ASN A 1 74 ? 80.642 85.774 15.455 1.00 21.89 415 ASN A O 1
ATOM 522 N N . LEU A 1 75 ? 79.873 85.146 17.470 1.00 21.84 416 LEU A N 1
ATOM 523 C CA A LEU A 1 75 ? 81.071 84.377 17.824 0.50 22.14 416 LEU A CA 1
ATOM 524 C CA B LEU A 1 75 ? 81.081 84.417 17.793 0.50 21.91 416 LEU A CA 1
ATOM 525 C C . LEU A 1 75 ? 81.256 83.211 16.859 1.00 22.05 416 LEU A C 1
ATOM 526 O O . LEU A 1 75 ? 82.359 82.959 16.384 1.00 21.94 416 LEU A O 1
ATOM 535 N N . ILE A 1 76 ? 80.174 82.503 16.547 1.00 22.60 417 ILE A N 1
ATOM 536 C CA . ILE A 1 76 ? 80.288 81.416 15.539 1.00 24.31 417 ILE A CA 1
ATOM 537 C C . ILE A 1 76 ? 80.888 81.904 14.208 1.00 25.31 417 ILE A C 1
ATOM 538 O O . ILE A 1 76 ? 81.792 81.284 13.632 1.00 25.44 417 ILE A O 1
ATOM 556 N N . SER A 1 78 ? 82.907 84.153 13.724 1.00 26.06 419 SER A N 1
ATOM 557 C CA . SER A 1 78 ? 84.305 84.482 13.849 1.00 25.56 419 SER A CA 1
ATOM 558 C C . SER A 1 78 ? 85.203 83.229 13.812 1.00 26.02 419 SER A C 1
ATOM 559 O O . SER A 1 78 ? 86.407 83.355 13.765 1.00 24.14 419 SER A O 1
ATOM 562 N N . GLU A 1 79 ? 84.623 82.032 13.846 1.00 26.14 420 GLU A N 1
ATOM 563 C CA A GLU A 1 79 ? 85.385 80.794 13.960 0.50 26.92 420 GLU A CA 1
ATOM 564 C CA B GLU A 1 79 ? 85.408 80.798 13.948 0.50 27.22 420 GLU A CA 1
ATOM 565 C C . GLU A 1 79 ? 85.177 79.966 12.685 1.00 27.76 420 GLU A C 1
ATOM 566 O O . GLU A 1 79 ? 84.140 79.305 12.548 1.00 27.03 420 GLU A O 1
ATOM 577 N N . PRO A 1 80 ? 86.147 79.996 11.749 1.00 29.53 421 PRO A N 1
ATOM 578 C CA . PRO A 1 80 ? 85.946 79.343 10.431 1.00 30.97 421 PRO A CA 1
ATOM 579 C C . PRO A 1 80 ? 85.495 77.884 10.483 1.00 31.34 421 PRO A C 1
ATOM 580 O O . PRO A 1 80 ? 84.680 77.483 9.686 1.00 31.83 421 PRO A O 1
ATOM 584 N N . GLU A 1 81 ? 85.990 77.128 11.443 1.00 32.17 422 GLU A N 1
ATOM 585 C CA A GLU A 1 81 ? 85.680 75.708 11.633 0.50 33.00 422 GLU A CA 1
ATOM 586 C CA B GLU A 1 81 ? 85.654 75.708 11.477 0.50 33.06 422 GLU A CA 1
ATOM 587 C C . GLU A 1 81 ? 84.219 75.469 11.974 1.00 33.06 422 GLU A C 1
ATOM 588 O O . GLU A 1 81 ? 83.702 74.349 11.844 1.00 35.06 422 GLU A O 1
ATOM 599 N N . ILE A 1 82 ? 83.547 76.506 12.478 1.00 31.56 423 ILE A N 1
ATOM 600 C CA . ILE A 1 82 ? 82.138 76.399 12.856 1.00 30.64 423 ILE A CA 1
ATOM 601 C C . ILE A 1 82 ? 81.240 77.154 11.875 1.00 30.44 423 ILE A C 1
ATOM 602 O O . ILE A 1 82 ? 80.157 76.686 11.573 1.00 30.36 423 ILE A O 1
ATOM 607 N N . ALA A 1 83 ? 81.703 78.311 11.384 1.00 29.91 424 ALA A N 1
ATOM 608 C CA . ALA A 1 83 ? 80.933 79.186 10.463 1.00 30.03 424 ALA A CA 1
ATOM 609 C C . ALA A 1 83 ? 80.660 78.520 9.105 1.00 30.92 424 ALA A C 1
ATOM 610 O O . ALA A 1 83 ? 79.784 78.975 8.379 1.00 31.33 424 ALA A O 1
ATOM 612 N N . ARG A 1 84 ? 81.388 77.450 8.793 1.00 31.47 425 ARG A N 1
ATOM 613 C CA . ARG A 1 84 ? 81.161 76.630 7.574 1.00 33.55 425 ARG A CA 1
ATOM 614 C C . ARG A 1 84 ? 79.850 75.824 7.552 1.00 32.75 425 ARG A C 1
ATOM 615 O O . ARG A 1 84 ? 79.567 75.185 6.535 1.00 34.26 425 ARG A O 1
ATOM 623 N N . VAL A 1 85 ? 79.108 75.765 8.649 1.00 31.08 426 VAL A N 1
ATOM 624 C CA . VAL A 1 85 ? 77.802 75.105 8.601 1.00 30.69 426 VAL A CA 1
ATOM 625 C C . VAL A 1 85 ? 76.722 76.060 9.003 1.00 30.01 426 VAL A C 1
ATOM 626 O O . VAL A 1 85 ? 76.960 76.988 9.765 1.00 28.85 426 VAL A O 1
ATOM 630 N N . PRO A 1 86 ? 75.531 75.867 8.455 1.00 29.00 427 PRO A N 1
ATOM 631 C CA . PRO A 1 86 ? 74.435 76.748 8.809 1.00 29.20 427 PRO A CA 1
ATOM 632 C C . PRO A 1 86 ? 74.022 76.656 10.262 1.00 27.72 427 PRO A C 1
ATOM 633 O O . PRO A 1 86 ? 74.211 75.637 10.906 1.00 26.17 427 PRO A O 1
ATOM 637 N N . VAL A 1 87 ? 73.494 77.754 10.768 1.00 27.66 428 VAL A N 1
ATOM 638 C CA . VAL A 1 87 ? 72.956 77.799 12.116 1.00 28.33 428 VAL A CA 1
ATOM 639 C C . VAL A 1 87 ? 71.433 77.712 12.025 1.00 27.48 428 VAL A C 1
ATOM 640 O O . VAL A 1 87 ? 70.802 78.368 11.183 1.00 28.10 428 VAL A O 1
ATOM 652 N N . ILE A 1 89 ? 68.344 78.711 14.051 1.00 25.21 430 ILE A N 1
ATOM 653 C CA . ILE A 1 89 ? 67.968 79.656 15.091 1.00 25.37 430 ILE A CA 1
ATOM 654 C C . ILE A 1 89 ? 66.695 79.142 15.804 1.00 25.76 430 ILE A C 1
ATOM 655 O O . ILE A 1 89 ? 65.597 79.120 15.247 1.00 27.50 430 ILE A O 1
ATOM 660 N N . ASP A 1 90 ? 66.862 78.695 17.031 1.00 25.67 431 ASP A N 1
ATOM 661 C CA . ASP A 1 90 ? 65.835 77.947 17.734 1.00 26.25 431 ASP A CA 1
ATOM 662 C C . ASP A 1 90 ? 65.299 78.786 18.883 1.00 26.19 431 ASP A C 1
ATOM 663 O O . ASP A 1 90 ? 65.928 78.920 19.941 1.00 27.24 431 ASP A O 1
ATOM 668 N N . SER A 1 91 ? 64.130 79.375 18.674 1.00 27.25 432 SER A N 1
ATOM 669 C CA . SER A 1 91 ? 63.445 80.103 19.738 1.00 26.64 432 SER A CA 1
ATOM 670 C C . SER A 1 91 ? 61.945 80.031 19.575 1.00 27.40 432 SER A C 1
ATOM 671 O O . SER A 1 91 ? 61.444 79.986 18.473 1.00 26.34 432 SER A O 1
ATOM 674 N N . SER A 1 92 ? 61.218 80.070 20.680 1.00 28.66 433 SER A N 1
ATOM 675 C CA . SER A 1 92 ? 59.763 80.252 20.619 1.00 30.17 433 SER A CA 1
ATOM 676 C C . SER A 1 92 ? 59.402 81.742 20.448 1.00 30.99 433 SER A C 1
ATOM 677 O O . SER A 1 92 ? 58.245 82.060 20.153 1.00 31.41 433 SER A O 1
ATOM 680 N N . LYS A 1 93 ? 60.357 82.668 20.633 1.00 30.85 434 LYS A N 1
ATOM 681 C CA . LYS A 1 93 ? 60.057 84.100 20.504 1.00 30.82 434 LYS A CA 1
ATOM 682 C C . LYS A 1 93 ? 60.479 84.628 19.153 1.00 30.26 434 LYS A C 1
ATOM 683 O O . LYS A 1 93 ? 61.661 84.517 18.776 1.00 29.17 434 LYS A O 1
ATOM 689 N N . TRP A 1 94 ? 59.542 85.249 18.441 1.00 28.68 435 TRP A N 1
ATOM 690 C CA . TRP A 1 94 ? 59.836 85.804 17.133 1.00 28.02 435 TRP A CA 1
ATOM 691 C C . TRP A 1 94 ? 60.969 86.867 17.151 1.00 28.20 435 TRP A C 1
ATOM 692 O O . TRP A 1 94 ? 61.824 86.879 16.252 1.00 26.41 435 TRP A O 1
ATOM 703 N N . GLU A 1 95 ? 60.980 87.747 18.161 1.00 27.78 436 GLU A N 1
ATOM 704 C CA A GLU A 1 95 ? 62.001 88.794 18.243 0.50 28.30 436 GLU A CA 1
ATOM 705 C CA B GLU A 1 95 ? 62.007 88.789 18.256 0.50 28.35 436 GLU A CA 1
ATOM 706 C C . GLU A 1 95 ? 63.415 88.188 18.301 1.00 27.46 436 GLU A C 1
ATOM 707 O O . GLU A 1 95 ? 64.361 88.760 17.768 1.00 27.24 436 GLU A O 1
ATOM 718 N N . VAL A 1 96 ? 63.542 87.022 18.928 1.00 27.14 437 VAL A N 1
ATOM 719 C CA . VAL A 1 96 ? 64.823 86.325 18.995 1.00 25.99 437 VAL A CA 1
ATOM 720 C C . VAL A 1 96 ? 65.209 85.813 17.627 1.00 26.44 437 VAL A C 1
ATOM 721 O O . VAL A 1 96 ? 66.340 85.988 17.179 1.00 26.74 437 VAL A O 1
ATOM 725 N N . ILE A 1 97 ? 64.285 85.129 16.975 1.00 26.43 438 ILE A N 1
ATOM 726 C CA . ILE A 1 97 ? 64.516 84.651 15.618 1.00 26.57 438 ILE A CA 1
ATOM 727 C C . ILE A 1 97 ? 64.945 85.801 14.699 1.00 27.31 438 ILE A C 1
ATOM 728 O O . ILE A 1 97 ? 65.913 85.689 13.909 1.00 27.16 438 ILE A O 1
ATOM 733 N N . GLU A 1 98 ? 64.231 86.904 14.775 1.00 27.52 439 GLU A N 1
ATOM 734 C CA . GLU A 1 98 ? 64.498 87.988 13.848 1.00 28.97 439 GLU A CA 1
ATOM 735 C C . GLU A 1 98 ? 65.854 88.650 14.171 1.00 27.84 439 GLU A C 1
ATOM 736 O O . GLU A 1 98 ? 66.598 89.007 13.254 1.00 27.93 439 GLU A O 1
ATOM 742 N N . ALA A 1 99 ? 66.221 88.727 15.451 1.00 26.82 440 ALA A N 1
ATOM 743 C CA . ALA A 1 99 ? 67.572 89.189 15.803 1.00 27.33 440 ALA A CA 1
ATOM 744 C C . ALA A 1 99 ? 68.626 88.261 15.198 1.00 27.00 440 ALA A C 1
ATOM 745 O O . ALA A 1 99 ? 69.619 88.728 14.671 1.00 26.67 440 ALA A O 1
ATOM 747 N N . GLY A 1 100 ? 68.390 86.950 15.265 1.00 27.33 441 GLY A N 1
ATOM 748 C CA . GLY A 1 100 ? 69.309 85.965 14.690 1.00 27.40 441 GLY A CA 1
ATOM 749 C C . GLY A 1 100 ? 69.485 86.136 13.204 1.00 28.59 441 GLY A C 1
ATOM 750 O O . GLY A 1 100 ? 70.646 86.102 12.670 1.00 27.58 441 GLY A O 1
ATOM 751 N N . LEU A 1 101 ? 68.359 86.306 12.518 1.00 29.38 442 LEU A N 1
ATOM 752 C CA . LEU A 1 101 ? 68.365 86.524 11.054 1.00 31.04 442 LEU A CA 1
ATOM 753 C C . LEU A 1 101 ? 69.151 87.775 10.646 1.00 32.61 442 LEU A C 1
ATOM 754 O O . LEU A 1 101 ? 69.942 87.748 9.696 1.00 32.78 442 LEU A O 1
ATOM 759 N N . LYS A 1 102 ? 68.926 88.859 11.381 1.00 34.85 443 LYS A N 1
ATOM 760 C CA . LYS A 1 102 ? 69.537 90.160 11.070 1.00 37.23 443 LYS A CA 1
ATOM 761 C C . LYS A 1 102 ? 71.030 90.052 11.242 1.00 38.26 443 LYS A C 1
ATOM 762 O O . LYS A 1 102 ? 71.834 90.643 10.555 1.00 38.15 443 LYS A O 1
ATOM 768 N N . CYS A 1 103 ? 71.381 89.224 12.190 1.00 40.17 444 CYS A N 1
ATOM 769 C CA . CYS A 1 103 ? 72.705 89.081 12.628 1.00 41.97 444 CYS A CA 1
ATOM 770 C C . CYS A 1 103 ? 73.539 88.224 11.661 1.00 42.40 444 CYS A C 1
ATOM 771 O O . CYS A 1 103 ? 74.665 88.598 11.293 1.00 42.13 444 CYS A O 1
ATOM 774 N N . LEU A 1 104 ? 72.991 87.097 11.242 1.00 42.88 445 LEU A N 1
ATOM 775 C CA . LEU A 1 104 ? 73.712 86.180 10.376 1.00 44.06 445 LEU A CA 1
ATOM 776 C C . LEU A 1 104 ? 73.873 86.733 8.943 1.00 45.95 445 LEU A C 1
ATOM 777 O O . LEU A 1 104 ? 72.977 87.381 8.395 1.00 45.81 445 LEU A O 1
ATOM 782 N N . GLN A 1 105 ? 75.036 86.468 8.354 1.00 47.93 446 GLN A N 1
ATOM 783 C CA . GLN A 1 105 ? 75.383 86.993 7.013 1.00 50.08 446 GLN A CA 1
ATOM 784 C C . GLN A 1 105 ? 75.017 85.946 5.968 1.00 50.70 446 GLN A C 1
ATOM 785 O O . GLN A 1 105 ? 74.427 86.278 4.938 1.00 52.13 446 GLN A O 1
ATOM 791 N N . GLY A 1 106 ? 75.379 84.689 6.242 1.00 50.94 447 GLY A N 1
ATOM 792 C CA . GLY A 1 106 ? 74.956 83.559 5.394 1.00 50.90 447 GLY A CA 1
ATOM 793 C C . GLY A 1 106 ? 73.597 82.939 5.772 1.00 50.18 447 GLY A C 1
ATOM 794 O O . GLY A 1 106 ? 73.006 83.248 6.810 1.00 50.47 447 GLY A O 1
ATOM 795 N N . LYS A 1 107 ? 73.138 82.048 4.905 1.00 48.76 448 LYS A N 1
ATOM 796 C CA . LYS A 1 107 ? 71.873 81.378 5.043 1.00 47.49 448 LYS A CA 1
ATOM 797 C C . LYS A 1 107 ? 71.858 80.681 6.409 1.00 45.49 448 LYS A C 1
ATOM 798 O O . LYS A 1 107 ? 72.839 80.087 6.843 1.00 45.71 448 LYS A O 1
ATOM 804 N N . SER A 1 108 ? 70.730 80.859 7.077 1.00 41.40 449 SER A N 1
ATOM 805 C CA . SER A 1 108 ? 70.431 80.330 8.349 1.00 38.05 449 SER A CA 1
ATOM 806 C C . SER A 1 108 ? 69.094 79.623 8.177 1.00 34.17 449 SER A C 1
ATOM 807 O O . SER A 1 108 ? 68.474 79.696 7.111 1.00 32.14 449 SER A O 1
ATOM 810 N N . ILE A 1 109 ? 68.668 78.929 9.215 1.00 30.25 450 ILE A N 1
ATOM 811 C CA . ILE A 1 109 ? 67.418 78.209 9.173 1.00 28.22 450 ILE A CA 1
ATOM 812 C C . ILE A 1 109 ? 66.636 78.610 10.394 1.00 27.82 450 ILE A C 1
ATOM 813 O O . ILE A 1 109 ? 67.169 78.525 11.524 1.00 27.63 450 ILE A O 1
ATOM 818 N N . VAL A 1 110 ? 65.390 79.058 10.194 1.00 26.33 451 VAL A N 1
ATOM 819 C CA . VAL A 1 110 ? 64.481 79.346 11.306 1.00 24.97 451 VAL A CA 1
ATOM 820 C C . VAL A 1 110 ? 63.898 78.086 11.916 1.00 25.48 451 VAL A C 1
ATOM 821 O O . VAL A 1 110 ? 63.411 77.201 11.201 1.00 25.47 451 VAL A O 1
ATOM 825 N N . ASN A 1 111 ? 63.976 78.004 13.238 1.00 24.47 452 ASN A N 1
ATOM 826 C CA . ASN A 1 111 ? 63.360 76.930 14.003 1.00 25.24 452 ASN A CA 1
ATOM 827 C C . ASN A 1 111 ? 62.526 77.559 15.136 1.00 25.12 452 ASN A C 1
ATOM 828 O O . ASN A 1 111 ? 63.020 77.737 16.250 1.00 25.55 452 ASN A O 1
ATOM 833 N N . SER A 1 112 ? 61.262 77.900 14.883 1.00 25.39 453 SER A N 1
ATOM 834 C CA . SER A 1 112 ? 60.455 77.479 13.735 1.00 25.28 453 SER A CA 1
ATOM 835 C C . SER A 1 112 ? 59.275 78.464 13.543 1.00 25.46 453 SER A C 1
ATOM 836 O O . SER A 1 112 ? 59.115 79.363 14.340 1.00 25.66 453 SER A O 1
ATOM 839 N N . ILE A 1 113 ? 58.450 78.257 12.517 1.00 24.02 454 ILE A N 1
ATOM 840 C CA . ILE A 1 113 ? 57.155 78.920 12.414 1.00 23.73 454 ILE A CA 1
ATOM 841 C C . ILE A 1 113 ? 56.063 77.827 12.421 1.00 23.90 454 ILE A C 1
ATOM 842 O O . ILE A 1 113 ? 56.353 76.636 12.255 1.00 23.64 454 ILE A O 1
ATOM 847 N N . SER A 1 114 ? 54.829 78.240 12.670 1.00 24.39 455 SER A N 1
ATOM 848 C CA . SER A 1 114 ? 53.679 77.326 12.680 1.00 24.60 455 SER A CA 1
ATOM 849 C C . SER A 1 114 ? 52.392 78.137 12.521 1.00 24.82 455 SER A C 1
ATOM 850 O O . SER A 1 114 ? 52.413 79.372 12.459 1.00 25.31 455 SER A O 1
ATOM 853 N N . LEU A 1 115 ? 51.271 77.427 12.459 1.00 24.99 456 LEU A N 1
ATOM 854 C CA . LEU A 1 115 ? 49.964 78.048 12.348 1.00 25.22 456 LEU A CA 1
ATOM 855 C C . LEU A 1 115 ? 49.310 78.297 13.734 1.00 25.88 456 LEU A C 1
ATOM 856 O O . LEU A 1 115 ? 48.162 78.731 13.825 1.00 25.38 456 LEU A O 1
ATOM 861 N N . LYS A 1 116 ? 50.053 78.047 14.801 1.00 26.59 457 LYS A N 1
ATOM 862 C CA . LYS A 1 116 ? 49.565 78.200 16.195 1.00 27.45 457 LYS A CA 1
ATOM 863 C C . LYS A 1 116 ? 48.868 79.547 16.459 1.00 27.20 457 LYS A C 1
ATOM 864 O O . LYS A 1 116 ? 47.864 79.592 17.147 1.00 26.70 457 LYS A O 1
ATOM 870 N N . GLU A 1 117 ? 49.399 80.623 15.883 1.00 26.54 458 GLU A N 1
ATOM 871 C CA . GLU A 1 117 ? 48.889 81.955 16.119 1.00 27.64 458 GLU A CA 1
ATOM 872 C C . GLU A 1 117 ? 48.078 82.415 14.936 1.00 27.16 458 GLU A C 1
ATOM 873 O O . GLU A 1 117 ? 47.795 83.593 14.778 1.00 27.02 458 GLU A O 1
ATOM 879 N N . GLY A 1 118 ? 47.703 81.482 14.074 1.00 27.43 459 GLY A N 1
ATOM 880 C CA . GLY A 1 118 ? 46.872 81.838 12.936 1.00 27.32 459 GLY A CA 1
ATOM 881 C C . GLY A 1 118 ? 47.639 82.097 11.654 1.00 27.61 459 GLY A C 1
ATOM 882 O O . GLY A 1 118 ? 48.877 82.219 11.616 1.00 27.28 459 GLY A O 1
ATOM 883 N N . GLU A 1 119 ? 46.863 82.174 10.588 1.00 27.94 460 GLU A N 1
ATOM 884 C CA . GLU A 1 119 ? 47.381 82.209 9.244 1.00 28.31 460 GLU A CA 1
ATOM 885 C C . GLU A 1 119 ? 48.079 83.532 8.918 1.00 27.95 460 GLU A C 1
ATOM 886 O O . GLU A 1 119 ? 49.151 83.554 8.285 1.00 26.98 460 GLU A O 1
ATOM 892 N N . GLU A 1 120 ? 47.506 84.635 9.375 1.00 28.15 461 GLU A N 1
ATOM 893 C CA . GLU A 1 120 ? 48.084 85.955 9.066 1.00 28.87 461 GLU A CA 1
ATOM 894 C C . GLU A 1 120 ? 49.504 86.067 9.652 1.00 28.39 461 GLU A C 1
ATOM 895 O O . GLU A 1 120 ? 50.452 86.502 8.968 1.00 27.88 461 GLU A O 1
ATOM 901 N N . VAL A 1 121 ? 49.674 85.627 10.902 1.00 27.26 462 VAL A N 1
ATOM 902 C CA . VAL A 1 121 ? 50.984 85.657 11.532 1.00 27.03 462 VAL A CA 1
ATOM 903 C C . VAL A 1 121 ? 52.007 84.733 10.822 1.00 27.08 462 VAL A C 1
ATOM 904 O O . VAL A 1 121 ? 53.155 85.119 10.597 1.00 26.38 462 VAL A O 1
ATOM 908 N N . PHE A 1 122 ? 51.576 83.522 10.480 1.00 26.20 463 PHE A N 1
ATOM 909 C CA . PHE A 1 122 ? 52.388 82.553 9.757 1.00 25.94 463 PHE A CA 1
ATOM 910 C C . PHE A 1 122 ? 52.884 83.167 8.452 1.00 26.18 463 PHE A C 1
ATOM 911 O O . PHE A 1 122 ? 54.061 83.092 8.111 1.00 26.95 463 PHE A O 1
ATOM 919 N N . LEU A 1 123 ? 51.976 83.777 7.717 1.00 26.38 464 LEU A 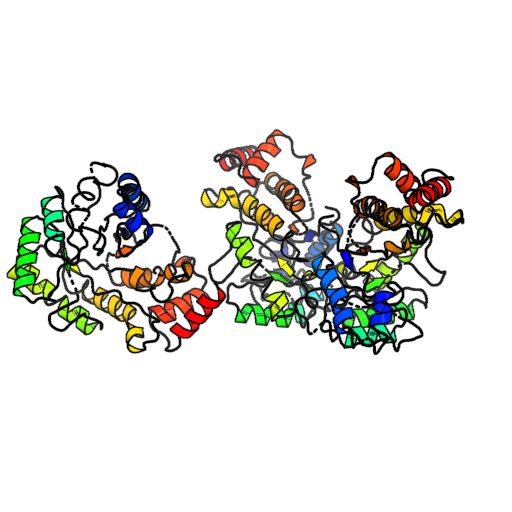N 1
ATOM 920 C CA . LEU A 1 123 ? 52.316 84.338 6.408 1.00 26.83 464 LEU A CA 1
ATOM 921 C C . LEU A 1 123 ? 53.297 85.515 6.547 1.00 27.89 464 LEU A C 1
ATOM 922 O O . LEU A 1 123 ? 54.252 85.639 5.792 1.00 27.57 464 LEU A O 1
ATOM 927 N N . GLU A 1 124 ? 53.057 86.364 7.534 1.00 28.94 465 GLU A N 1
ATOM 928 C CA . GLU A 1 124 ? 53.939 87.489 7.828 1.00 30.54 465 GLU A CA 1
ATOM 929 C C . GLU A 1 124 ? 55.375 87.017 8.123 1.00 29.00 465 GLU A C 1
ATOM 930 O O . GLU A 1 124 ? 56.336 87.542 7.585 1.00 28.10 465 GLU A O 1
ATOM 936 N N . HIS A 1 125 ? 55.501 86.021 8.991 1.00 27.88 466 HIS A N 1
ATOM 937 C CA . HIS A 1 125 ? 56.800 85.480 9.338 1.00 27.05 466 HIS A CA 1
ATOM 938 C C . HIS A 1 125 ? 57.483 84.844 8.120 1.00 27.09 466 HIS A C 1
ATOM 939 O O . HIS A 1 125 ? 58.664 85.058 7.883 1.00 25.78 466 HIS A O 1
ATOM 946 N N . ALA A 1 126 ? 56.726 84.054 7.363 1.00 27.15 467 ALA A N 1
ATOM 947 C CA . ALA A 1 126 ? 57.267 83.397 6.189 1.00 26.88 467 ALA A CA 1
ATOM 948 C C . ALA A 1 126 ? 57.805 84.427 5.203 1.00 27.39 467 ALA A C 1
ATOM 949 O O . ALA A 1 126 ? 58.834 84.208 4.545 1.00 26.06 467 ALA A O 1
ATOM 951 N N . ARG A 1 127 ? 57.101 85.548 5.096 1.00 28.16 468 ARG A N 1
ATOM 952 C CA . ARG A 1 127 ? 57.527 86.611 4.182 1.00 29.19 468 ARG A CA 1
ATOM 953 C C . ARG A 1 127 ? 58.824 87.239 4.603 1.00 28.86 468 ARG A C 1
ATOM 954 O O . ARG A 1 127 ? 59.689 87.498 3.747 1.00 27.53 468 ARG A O 1
ATOM 962 N N . ILE A 1 128 ? 58.985 87.444 5.912 1.00 28.17 469 ILE A N 1
ATOM 963 C CA . ILE A 1 128 ? 60.238 87.978 6.443 1.00 28.43 469 ILE A CA 1
ATOM 964 C C . ILE A 1 128 ? 61.378 86.986 6.208 1.00 28.25 469 ILE A C 1
ATOM 965 O O . ILE A 1 128 ? 62.474 87.360 5.787 1.00 26.91 469 ILE A O 1
ATOM 970 N N . ILE A 1 129 ? 61.103 85.706 6.443 1.00 28.35 470 ILE A N 1
ATOM 971 C CA . ILE A 1 129 ? 62.092 84.648 6.262 1.00 27.72 470 ILE A CA 1
ATOM 972 C C . ILE A 1 129 ? 62.534 84.582 4.814 1.00 28.49 470 ILE A C 1
ATOM 973 O O . ILE A 1 129 ? 63.728 84.532 4.522 1.00 27.48 470 ILE A O 1
ATOM 978 N N . LYS A 1 130 ? 61.580 84.619 3.898 1.00 29.34 471 LYS A N 1
ATOM 979 C CA . LYS A 1 130 ? 61.914 84.594 2.489 1.00 29.92 471 LYS A CA 1
ATOM 980 C C . LYS A 1 130 ? 62.787 85.796 2.105 1.00 30.86 471 LYS A C 1
ATOM 981 O O . LYS A 1 130 ? 63.712 85.655 1.302 1.00 29.92 471 LYS A O 1
ATOM 987 N N . GLN A 1 131 ? 62.517 86.963 2.687 1.00 31.93 472 GLN A N 1
ATOM 988 C CA . GLN A 1 131 ? 63.290 88.181 2.350 1.00 32.70 472 GLN A CA 1
ATOM 989 C C . GLN A 1 131 ? 64.720 88.040 2.777 1.00 31.79 472 GLN A C 1
ATOM 990 O O . GLN A 1 131 ? 65.599 88.556 2.124 1.00 30.79 472 GLN A O 1
ATOM 996 N N . TYR A 1 132 ? 64.945 87.379 3.911 1.00 30.06 473 TYR A N 1
ATOM 997 C CA . TYR A 1 132 ? 66.298 87.048 4.342 1.00 30.11 473 TYR A CA 1
ATOM 998 C C . TYR A 1 132 ? 66.974 85.901 3.569 1.00 30.12 473 TYR A C 1
ATOM 999 O O . TYR A 1 132 ? 68.153 85.679 3.757 1.00 29.80 473 TYR A O 1
ATOM 1008 N N . GLY A 1 133 ? 66.255 85.185 2.707 1.00 30.01 474 GLY A N 1
ATOM 1009 C CA . GLY A 1 133 ? 66.841 84.066 1.962 1.00 29.43 474 GLY A CA 1
ATOM 1010 C C . GLY A 1 133 ? 67.049 82.832 2.855 1.00 29.56 474 GLY A C 1
ATOM 1011 O O . GLY A 1 133 ? 67.797 81.925 2.499 1.00 29.49 474 GLY A O 1
ATOM 1012 N N . ALA A 1 134 ? 66.379 82.799 4.014 1.00 27.69 475 ALA A N 1
ATOM 1013 C CA . ALA A 1 134 ? 66.518 81.697 4.971 1.00 27.13 475 ALA A CA 1
ATOM 1014 C C . ALA A 1 134 ? 65.551 80.526 4.704 1.00 26.74 475 ALA A C 1
ATOM 1015 O O . ALA A 1 134 ? 64.468 80.699 4.151 1.00 26.68 475 ALA A O 1
ATOM 1017 N N . ALA A 1 135 ? 65.959 79.320 5.078 1.00 26.30 476 ALA A N 1
ATOM 1018 C CA . ALA A 1 135 ? 65.038 78.197 5.155 1.00 25.40 476 ALA A CA 1
ATOM 1019 C C . ALA A 1 135 ? 64.275 78.225 6.487 1.00 25.75 476 ALA A C 1
ATOM 1020 O O . ALA A 1 135 ? 64.635 78.970 7.433 1.00 25.50 476 ALA A O 1
ATOM 1022 N N . THR A 1 136 ? 63.204 77.431 6.576 1.00 24.41 477 THR A N 1
ATOM 1023 C CA . THR A 1 136 ? 62.467 77.377 7.837 1.00 25.11 477 THR A CA 1
ATOM 1024 C C . THR A 1 136 ? 61.899 76.007 8.118 1.00 24.83 477 THR A C 1
ATOM 1025 O O . THR A 1 136 ? 61.491 75.262 7.225 1.00 24.53 477 THR A O 1
ATOM 1029 N N . VAL A 1 137 ? 61.943 75.680 9.391 1.00 25.35 478 VAL A N 1
ATOM 1030 C CA . VAL A 1 137 ? 61.180 74.593 9.962 1.00 24.22 478 VAL A CA 1
ATOM 1031 C C . VAL A 1 137 ? 59.764 75.087 10.185 1.00 24.00 478 VAL A C 1
ATOM 1032 O O . VAL A 1 137 ? 59.546 76.220 10.591 1.00 23.67 478 VAL A O 1
ATOM 1036 N N . VAL A 1 138 ? 58.808 74.223 9.865 1.00 25.20 479 VAL A N 1
ATOM 1037 C CA . VAL A 1 138 ? 57.398 74.432 10.130 1.00 24.56 479 VAL A CA 1
ATOM 1038 C C . VAL A 1 138 ? 56.966 73.292 11.028 1.00 24.81 479 VAL A C 1
ATOM 1039 O O . VAL A 1 138 ? 57.051 72.134 10.633 1.00 23.44 479 VAL A O 1
ATOM 1051 N N . ALA A 1 140 ? 54.273 71.005 12.931 1.00 24.29 481 ALA A N 1
ATOM 1052 C CA . ALA A 1 140 ? 52.898 70.555 12.745 1.00 24.12 481 ALA A CA 1
ATOM 1053 C C . ALA A 1 140 ? 52.036 70.955 13.962 1.00 24.32 481 ALA A C 1
ATOM 1054 O O . ALA A 1 140 ? 51.716 70.135 14.838 1.00 23.40 481 ALA A O 1
ATOM 1056 N N . PHE A 1 141 ? 51.658 72.237 13.976 1.00 24.62 482 PHE A N 1
ATOM 1057 C CA . PHE A 1 141 ? 50.881 72.853 15.049 1.00 24.25 482 PHE A CA 1
ATOM 1058 C C . PHE A 1 141 ? 50.031 73.913 14.369 1.00 23.77 482 PHE A C 1
ATOM 1059 O O . PHE A 1 141 ? 50.567 74.801 13.694 1.00 23.80 482 PHE A O 1
ATOM 1067 N N . ASP A 1 142 ? 48.720 73.829 14.538 1.00 22.54 483 ASP A N 1
ATOM 1068 C CA . ASP A 1 142 ? 47.817 74.819 13.915 1.00 22.69 483 ASP A CA 1
ATOM 1069 C C . ASP A 1 142 ? 46.905 75.448 14.942 1.00 22.28 483 ASP A C 1
ATOM 1070 O O . ASP A 1 142 ? 47.131 75.282 16.151 1.00 21.91 483 ASP A O 1
ATOM 1075 N N . GLU A 1 143 ? 45.881 76.178 14.482 1.00 22.19 484 GLU A N 1
ATOM 1076 C CA . GLU A 1 143 ? 44.980 76.877 15.404 1.00 22.42 484 GLU A CA 1
ATOM 1077 C C . GLU A 1 143 ? 44.210 75.924 16.332 1.00 23.81 484 GLU A C 1
ATOM 1078 O O . GLU A 1 143 ? 43.607 76.361 17.330 1.00 22.80 484 GLU A O 1
ATOM 1084 N N . LYS A 1 144 ? 44.221 74.633 16.001 1.00 24.03 485 LYS A N 1
ATOM 1085 C CA . LYS A 1 144 ? 43.488 73.631 16.771 1.00 25.56 485 LYS A CA 1
ATOM 1086 C C . LYS A 1 144 ? 44.391 72.921 17.758 1.00 25.80 485 LYS A C 1
ATOM 1087 O O . LYS A 1 144 ? 43.896 72.167 18.579 1.00 26.79 485 LYS A O 1
ATOM 1093 N N . GLY A 1 145 ? 45.701 73.153 17.683 1.00 25.55 486 GLY A N 1
ATOM 1094 C CA . GLY A 1 145 ? 46.620 72.488 18.601 1.00 25.54 486 GLY A CA 1
ATOM 1095 C C . GLY A 1 145 ? 47.750 71.761 17.911 1.00 25.73 486 GLY A C 1
ATOM 1096 O O . GLY A 1 145 ? 47.920 71.822 16.680 1.00 24.83 486 GLY A O 1
ATOM 1097 N N . GLN A 1 146 ? 48.512 71.035 18.724 1.00 25.32 487 GLN A N 1
ATOM 1098 C CA . GLN A 1 146 ? 49.608 70.234 18.244 1.00 25.83 487 GLN A CA 1
ATOM 1099 C C . GLN A 1 146 ? 49.105 68.984 17.516 1.00 26.15 487 GLN A C 1
ATOM 1100 O O . GLN A 1 146 ? 48.272 68.266 18.040 1.00 27.06 487 GLN A O 1
ATOM 1106 N N . ALA A 1 147 ? 49.655 68.707 16.335 1.00 26.04 488 ALA A N 1
ATOM 1107 C CA . ALA A 1 147 ? 49.289 67.516 15.574 1.00 26.58 488 ALA A CA 1
ATOM 1108 C C . ALA A 1 147 ? 49.914 66.280 16.214 1.00 27.11 488 ALA A C 1
ATOM 1109 O O . ALA A 1 147 ? 51.125 66.113 16.155 1.00 26.43 488 ALA A O 1
ATOM 1111 N N . ASP A 1 148 ? 49.089 65.401 16.770 1.00 28.31 489 ASP A N 1
ATOM 1112 C CA . ASP A 1 148 ? 49.576 64.224 17.509 1.00 30.25 489 ASP A CA 1
ATOM 1113 C C . ASP A 1 148 ? 49.445 62.939 16.648 1.00 30.99 489 ASP A C 1
ATOM 1114 O O . ASP A 1 148 ? 50.372 62.069 16.622 1.00 31.85 489 ASP A O 1
ATOM 1119 N N . THR A 1 149 ? 48.341 62.836 15.920 1.00 29.33 490 THR A N 1
ATOM 1120 C CA . THR A 1 149 ? 48.086 61.667 15.061 1.00 28.69 490 THR A CA 1
ATOM 1121 C C . THR A 1 149 ? 48.664 61.869 13.661 1.00 28.40 490 THR A C 1
ATOM 1122 O O . THR A 1 149 ? 48.885 63.007 13.223 1.00 27.06 490 THR A O 1
ATOM 1126 N N . ALA A 1 150 ? 48.844 60.771 12.934 1.00 27.44 491 ALA A N 1
ATOM 1127 C CA . ALA A 1 150 ? 49.361 60.859 11.560 1.00 27.11 491 ALA A CA 1
ATOM 1128 C C . ALA A 1 150 ? 48.461 61.751 10.714 1.00 26.33 491 ALA A C 1
ATOM 1129 O O . ALA A 1 150 ? 48.965 62.583 9.980 1.00 25.21 491 ALA A O 1
ATOM 1131 N N . ALA A 1 151 ? 47.140 61.577 10.825 1.00 25.44 492 ALA A N 1
ATOM 1132 C CA . ALA A 1 151 ? 46.162 62.384 10.053 1.00 24.71 492 ALA A CA 1
ATOM 1133 C C . ALA A 1 151 ? 46.294 63.890 10.321 1.00 24.68 492 ALA A C 1
ATOM 1134 O O . ALA A 1 151 ? 46.238 64.705 9.395 1.00 23.02 492 ALA A O 1
ATOM 1136 N N . ARG A 1 152 ? 46.449 64.254 11.592 1.00 24.09 493 ARG A N 1
ATOM 1137 C CA . ARG A 1 152 ? 46.626 65.637 11.974 1.00 23.76 493 ARG A CA 1
ATOM 1138 C C . ARG A 1 152 ? 47.938 66.190 11.416 1.00 23.58 493 ARG A C 1
ATOM 1139 O O . ARG A 1 152 ? 47.978 67.312 10.930 1.00 22.79 493 ARG A O 1
ATOM 1147 N N . LYS A 1 153 ? 49.001 65.405 11.511 1.00 23.38 494 LYS A N 1
ATOM 1148 C CA . LYS A 1 153 ? 50.308 65.834 11.047 1.00 23.82 494 LYS A CA 1
ATOM 1149 C C . LYS A 1 153 ? 50.260 66.132 9.542 1.00 23.46 494 LYS A C 1
ATOM 1150 O O . LYS A 1 153 ? 50.734 67.160 9.084 1.00 23.53 494 LYS A O 1
ATOM 1156 N N . ILE A 1 154 ? 49.629 65.248 8.789 1.00 23.92 495 ILE A N 1
ATOM 1157 C CA . ILE A 1 154 ? 49.478 65.419 7.352 1.00 24.21 495 ILE A CA 1
ATOM 1158 C C . ILE A 1 154 ? 48.594 66.614 6.990 1.00 24.67 495 ILE A C 1
ATOM 1159 O O . ILE A 1 154 ? 48.875 67.369 6.041 1.00 24.80 495 ILE A O 1
ATOM 1164 N N . GLU A 1 155 ? 47.488 66.772 7.720 1.00 24.36 496 GLU A N 1
ATOM 1165 C CA . GLU A 1 155 ? 46.598 67.896 7.519 1.00 24.49 496 GLU A CA 1
ATOM 1166 C C . GLU A 1 155 ? 47.348 69.231 7.659 1.00 23.55 496 GLU A C 1
ATOM 1167 O O . GLU A 1 155 ? 47.234 70.105 6.819 1.00 23.73 496 GLU A O 1
ATOM 1173 N N . VAL A 1 156 ? 48.078 69.409 8.738 1.00 22.67 497 VAL A N 1
ATOM 1174 C CA . VAL A 1 156 ? 48.734 70.698 8.967 1.00 23.08 497 VAL A CA 1
ATOM 1175 C C . VAL A 1 156 ? 49.847 70.935 7.942 1.00 23.29 497 VAL A C 1
ATOM 1176 O O . VAL A 1 156 ? 49.966 72.025 7.383 1.00 23.24 497 VAL A O 1
ATOM 1180 N N . CYS A 1 157 ? 50.640 69.906 7.656 1.00 23.54 498 CYS A N 1
ATOM 1181 C CA . CYS A 1 157 ? 51.775 70.071 6.738 1.00 24.30 498 CYS A CA 1
ATOM 1182 C C . CYS A 1 157 ? 51.319 70.381 5.310 1.00 24.89 498 CYS A C 1
ATOM 1183 O O . CYS A 1 157 ? 51.869 71.303 4.696 1.00 24.55 498 CYS A O 1
ATOM 1186 N N . GLU A 1 158 ? 50.301 69.669 4.820 1.00 25.27 499 GLU A N 1
ATOM 1187 C CA A GLU A 1 158 ? 49.768 69.926 3.484 0.50 25.87 499 GLU A CA 1
ATOM 1188 C CA B GLU A 1 158 ? 49.735 69.924 3.492 0.50 25.66 499 GLU A CA 1
ATOM 1189 C C . GLU A 1 158 ? 49.245 71.361 3.383 1.00 26.04 499 GLU A C 1
ATOM 1190 O O . GLU A 1 158 ? 49.510 72.053 2.409 1.00 25.69 499 GLU A O 1
ATOM 1201 N N . ARG A 1 159 ? 48.521 71.819 4.402 1.00 26.01 500 ARG A N 1
ATOM 1202 C CA . ARG A 1 159 ? 47.991 73.178 4.384 1.00 25.58 500 ARG A CA 1
ATOM 1203 C C . ARG A 1 159 ? 49.099 74.221 4.439 1.00 25.23 500 ARG A C 1
ATOM 1204 O O . ARG A 1 159 ? 49.053 75.217 3.732 1.00 25.36 500 ARG A O 1
ATOM 1212 N N . ALA A 1 160 ? 50.078 73.996 5.304 1.00 25.03 501 ALA A N 1
ATOM 1213 C CA . ALA A 1 160 ? 51.248 74.883 5.419 1.00 25.46 501 ALA A CA 1
ATOM 1214 C C . ALA A 1 160 ? 52.056 74.913 4.101 1.00 25.52 501 ALA A C 1
ATOM 1215 O O . ALA A 1 160 ? 52.481 75.971 3.633 1.00 24.95 501 ALA A O 1
ATOM 1217 N N . TYR A 1 161 ? 52.241 73.766 3.477 1.00 25.44 502 TYR A N 1
ATOM 1218 C CA . TYR A 1 161 ? 52.959 73.748 2.194 1.00 26.14 502 TYR A CA 1
ATOM 1219 C C . TYR A 1 161 ? 52.229 74.631 1.171 1.00 26.58 502 TYR A C 1
ATOM 1220 O O . TYR A 1 161 ? 52.834 75.454 0.476 1.00 27.27 502 TYR A O 1
ATOM 1229 N N . ARG A 1 162 ? 50.914 74.456 1.098 1.00 27.30 503 ARG A N 1
ATOM 1230 C CA . ARG A 1 162 ? 50.090 75.161 0.121 1.00 28.69 503 ARG A CA 1
ATOM 1231 C C . ARG A 1 162 ? 50.219 76.691 0.350 1.00 26.90 503 ARG A C 1
ATOM 1232 O O . ARG A 1 162 ? 50.472 77.476 -0.581 1.00 26.87 503 ARG A O 1
ATOM 1240 N N . LEU A 1 163 ? 50.039 77.111 1.589 1.00 25.45 504 LEU A N 1
ATOM 1241 C CA . LEU A 1 163 ? 50.156 78.528 1.957 1.00 25.27 504 LEU A CA 1
ATOM 1242 C C . LEU A 1 163 ? 51.530 79.071 1.557 1.00 25.22 504 LEU A C 1
ATOM 1243 O O . LEU A 1 163 ? 51.631 80.138 0.946 1.00 25.11 504 LEU A O 1
ATOM 1248 N N . LEU A 1 164 ? 52.590 78.331 1.896 1.00 24.42 505 LEU A N 1
ATOM 1249 C CA . LEU A 1 164 ? 53.938 78.796 1.665 1.00 24.61 505 LEU A CA 1
ATOM 1250 C C . LEU A 1 164 ? 54.237 78.920 0.156 1.00 24.97 505 LEU A C 1
ATOM 1251 O O . LEU A 1 164 ? 54.723 79.930 -0.308 1.00 23.86 505 LEU A O 1
ATOM 1256 N N . VAL A 1 165 ? 53.948 77.862 -0.580 1.00 25.97 506 VAL A N 1
ATOM 1257 C CA . VAL A 1 165 ? 54.276 77.809 -1.987 1.00 27.01 506 VAL A CA 1
ATOM 1258 C C . VAL A 1 165 ? 53.352 78.717 -2.794 1.00 27.93 506 VAL A C 1
ATOM 1259 O O . VAL A 1 165 ? 53.834 79.431 -3.661 1.00 28.58 506 VAL A O 1
ATOM 1263 N N . ASP A 1 166 ? 52.055 78.706 -2.497 1.00 28.34 507 ASP A N 1
ATOM 1264 C CA . ASP A 1 166 ? 51.073 79.432 -3.306 1.00 29.45 507 ASP A CA 1
ATOM 1265 C C . ASP A 1 166 ? 50.937 80.897 -2.913 1.00 29.78 507 ASP A C 1
ATOM 1266 O O . ASP A 1 166 ? 50.704 81.724 -3.771 1.00 29.70 507 ASP A O 1
ATOM 1271 N N . LYS A 1 167 ? 51.005 81.227 -1.629 1.00 29.22 508 LYS A N 1
ATOM 1272 C CA . LYS A 1 167 ? 50.733 82.609 -1.224 1.00 30.01 508 LYS A CA 1
ATOM 1273 C C . LYS A 1 167 ? 52.012 83.385 -0.997 1.00 29.31 508 LYS A C 1
ATOM 1274 O O . LYS A 1 167 ? 52.029 84.580 -1.208 1.00 28.78 508 LYS A O 1
ATOM 1280 N N . VAL A 1 168 ? 53.066 82.726 -0.508 1.00 28.15 509 VAL A N 1
ATOM 1281 C CA . VAL A 1 168 ? 54.309 83.433 -0.211 1.00 28.01 509 VAL A CA 1
ATOM 1282 C C . VAL A 1 168 ? 55.337 83.293 -1.342 1.00 27.34 509 VAL A C 1
ATOM 1283 O O . VAL A 1 168 ? 56.278 84.059 -1.421 1.00 27.52 509 VAL A O 1
ATOM 1287 N N . GLY A 1 169 ? 55.152 82.317 -2.220 1.00 27.46 510 GLY A N 1
ATOM 1288 C CA . GLY A 1 169 ? 56.147 82.028 -3.239 1.00 27.37 510 GLY A CA 1
ATOM 1289 C C . GLY A 1 169 ? 57.412 81.464 -2.646 1.00 27.13 510 GLY A C 1
ATOM 1290 O O . GLY A 1 169 ? 58.490 81.643 -3.183 1.00 27.04 510 GLY A O 1
ATOM 1291 N N . PHE A 1 170 ? 57.271 80.782 -1.516 1.00 27.01 511 PHE A N 1
ATOM 1292 C CA . PHE A 1 170 ? 58.392 80.221 -0.796 1.00 26.40 511 PHE A CA 1
ATOM 1293 C C . PHE A 1 170 ? 58.981 79.029 -1.571 1.00 26.32 511 PHE A C 1
ATOM 1294 O O . PHE A 1 170 ? 58.233 78.193 -2.112 1.00 25.95 511 PHE A O 1
ATOM 1302 N N . ASN A 1 171 ? 60.304 78.935 -1.602 1.00 26.11 512 ASN A N 1
ATOM 1303 C CA . ASN A 1 171 ? 60.979 77.795 -2.251 1.00 26.62 512 ASN A CA 1
ATOM 1304 C C . ASN A 1 171 ? 60.692 76.522 -1.476 1.00 25.33 512 ASN A C 1
ATOM 1305 O O . ASN A 1 171 ? 61.035 76.432 -0.318 1.00 26.27 512 ASN A O 1
ATOM 1310 N N . PRO A 1 172 ? 60.061 75.535 -2.114 1.00 24.85 513 PRO A N 1
ATOM 1311 C CA . PRO A 1 172 ? 59.713 74.311 -1.414 1.00 24.69 513 PRO A CA 1
ATOM 1312 C C . PRO A 1 172 ? 60.918 73.569 -0.832 1.00 25.26 513 PRO A C 1
ATOM 1313 O O . PRO A 1 172 ? 60.775 72.921 0.214 1.00 25.18 513 PRO A O 1
ATOM 1317 N N . HIS A 1 173 ? 62.088 73.700 -1.465 1.00 24.85 514 HIS A N 1
ATOM 1318 C CA . HIS A 1 173 ? 63.297 73.059 -0.992 1.00 25.87 514 HIS A CA 1
ATOM 1319 C C . HIS A 1 173 ? 63.804 73.704 0.303 1.00 26.53 514 HIS A C 1
ATOM 1320 O O . HIS A 1 173 ? 64.674 73.148 0.979 1.00 27.11 514 HIS A O 1
ATOM 1327 N N . ASP A 1 174 ? 63.277 74.881 0.634 1.00 26.81 515 ASP A N 1
ATOM 1328 C CA . ASP A 1 174 ? 63.613 75.560 1.883 1.00 26.89 515 ASP A CA 1
ATOM 1329 C C . ASP A 1 174 ? 62.589 75.333 3.016 1.00 25.76 515 ASP A C 1
ATOM 1330 O O . ASP A 1 174 ? 62.663 75.997 4.058 1.00 25.73 515 ASP A O 1
ATOM 1335 N N . ILE A 1 175 ? 61.650 74.417 2.816 1.00 25.37 516 ILE A N 1
ATOM 1336 C CA . ILE A 1 175 ? 60.651 74.094 3.815 1.00 25.10 516 ILE A CA 1
ATOM 1337 C C . ILE A 1 175 ? 61.087 72.801 4.526 1.00 24.99 516 ILE A C 1
ATOM 1338 O O . ILE A 1 175 ? 61.296 71.778 3.884 1.00 25.83 516 ILE A O 1
ATOM 1343 N N . ILE A 1 176 ? 61.200 72.849 5.845 1.00 24.46 517 ILE A N 1
ATOM 1344 C CA . ILE A 1 176 ? 61.512 71.677 6.618 1.00 24.19 517 ILE A CA 1
ATOM 1345 C C . ILE A 1 176 ? 60.331 71.407 7.560 1.00 24.84 517 ILE A C 1
ATOM 1346 O O . ILE A 1 176 ? 60.134 72.109 8.542 1.00 24.77 517 ILE A O 1
ATOM 1351 N N . PHE A 1 177 ? 59.567 70.362 7.280 1.00 24.02 518 PHE A N 1
ATOM 1352 C CA . PHE A 1 177 ? 58.471 70.017 8.169 1.00 23.92 518 PHE A CA 1
ATOM 1353 C C . PHE A 1 177 ? 58.958 69.244 9.360 1.00 23.66 518 PHE A C 1
ATOM 1354 O O . PHE A 1 177 ? 59.805 68.343 9.223 1.00 23.17 518 PHE A O 1
ATOM 1362 N N . ASP A 1 178 ? 58.434 69.605 10.530 1.00 23.77 519 ASP A N 1
ATOM 1363 C CA . ASP A 1 178 ? 58.644 68.838 11.728 1.00 24.29 519 ASP A CA 1
ATOM 1364 C C . ASP A 1 178 ? 57.284 68.343 12.191 1.00 24.95 519 ASP A C 1
ATOM 1365 O O . ASP A 1 178 ? 56.514 69.093 12.800 1.00 24.72 519 ASP A O 1
ATOM 1370 N N . PRO A 1 179 ? 56.969 67.070 11.899 1.00 25.39 520 PRO A N 1
ATOM 1371 C CA . PRO A 1 179 ? 55.691 66.549 12.311 1.00 24.87 520 PRO A CA 1
ATOM 1372 C C . PRO A 1 179 ? 55.547 66.233 13.800 1.00 24.78 520 PRO A C 1
ATOM 1373 O O . PRO A 1 179 ? 54.505 65.703 14.160 1.00 24.62 520 PRO A O 1
ATOM 1377 N N . ASN A 1 180 ? 56.576 66.509 14.618 1.00 24.42 521 ASN A N 1
ATOM 1378 C CA . ASN A 1 180 ? 56.551 66.408 16.089 1.00 24.66 521 ASN A CA 1
ATOM 1379 C C . ASN A 1 180 ? 56.945 65.019 16.556 1.00 25.37 521 ASN A C 1
ATOM 1380 O O . 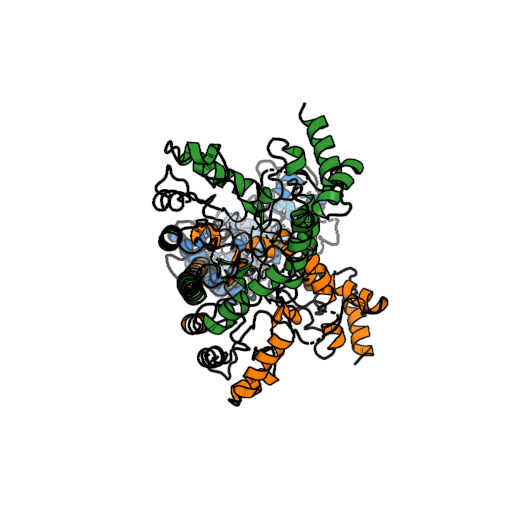ASN A 1 180 ? 56.165 64.037 16.443 1.00 24.63 521 ASN A O 1
ATOM 1385 N N . VAL A 1 181 ? 58.167 64.917 17.068 1.00 25.91 522 VAL A N 1
ATOM 1386 C CA . VAL A 1 181 ? 58.610 63.703 17.721 1.00 24.88 522 VAL A CA 1
ATOM 1387 C C . VAL A 1 181 ? 58.188 63.867 19.168 1.00 26.05 522 VAL A C 1
ATOM 1388 O O . VAL A 1 181 ? 58.644 64.780 19.842 1.00 25.59 522 VAL A O 1
ATOM 1392 N N . LEU A 1 182 ? 57.286 63.003 19.623 1.00 25.40 523 LEU A N 1
ATOM 1393 C CA . LEU A 1 182 ? 56.738 63.080 20.973 1.00 26.06 523 LEU A CA 1
ATOM 1394 C C . LEU A 1 182 ? 57.116 61.820 21.752 1.00 26.10 523 LEU A C 1
ATOM 1395 O O . LEU A 1 182 ? 57.280 60.768 21.160 1.00 26.26 523 LEU A O 1
ATOM 1400 N N . ALA A 1 183 ? 57.317 61.959 23.064 1.00 25.50 524 ALA A N 1
ATOM 1401 C CA . ALA A 1 183 ? 57.689 60.843 23.939 1.00 25.78 524 ALA A CA 1
ATOM 1402 C C . ALA A 1 183 ? 56.697 59.685 23.886 1.00 25.68 524 ALA A C 1
ATOM 1403 O O . ALA A 1 183 ? 55.489 59.903 23.835 1.00 26.71 524 ALA A O 1
ATOM 1405 N N . VAL A 1 184 ? 57.211 58.463 23.863 1.00 25.50 525 VAL A N 1
ATOM 1406 C CA . VAL A 1 184 ? 56.414 57.260 24.003 1.00 26.03 525 VAL A CA 1
ATOM 1407 C C . VAL A 1 184 ? 56.700 56.652 25.389 1.00 26.45 525 VAL A C 1
ATOM 1408 O O . VAL A 1 184 ? 57.505 57.197 26.175 1.00 26.88 525 VAL A O 1
ATOM 1412 N N . ALA A 1 185 ? 56.048 55.542 25.676 1.00 26.83 526 ALA A N 1
ATOM 1413 C CA . ALA A 1 185 ? 56.217 54.852 26.944 1.00 28.08 526 ALA A CA 1
ATOM 1414 C C . ALA A 1 185 ? 56.100 55.808 28.130 1.00 28.42 526 ALA A C 1
ATOM 1415 O O . ALA A 1 185 ? 56.893 55.741 29.056 1.00 28.86 526 ALA A O 1
ATOM 1417 N N . THR A 1 186 ? 55.082 56.659 28.099 1.00 29.30 527 THR A N 1
ATOM 1418 C CA . THR A 1 186 ? 54.894 57.683 29.104 1.00 30.89 527 THR A CA 1
ATOM 1419 C C . THR A 1 186 ? 53.978 57.252 30.241 1.00 32.15 527 THR A C 1
ATOM 1420 O O . THR A 1 186 ? 53.742 58.042 31.151 1.00 33.19 527 THR A O 1
ATOM 1424 N N . GLY A 1 187 ? 53.425 56.043 30.175 1.00 33.01 528 GLY A N 1
ATOM 1425 C CA . GLY A 1 187 ? 52.337 55.644 31.081 1.00 33.73 528 GLY A CA 1
ATOM 1426 C C . GLY A 1 187 ? 50.940 56.039 30.587 1.00 34.24 528 GLY A C 1
ATOM 1427 O O . GLY A 1 187 ? 49.942 55.666 31.201 1.00 35.06 528 GLY A O 1
ATOM 1428 N N . ILE A 1 188 ? 50.855 56.784 29.490 1.00 33.95 529 ILE A N 1
ATOM 1429 C CA . ILE A 1 188 ? 49.585 57.198 28.899 1.00 34.29 529 ILE A CA 1
ATOM 1430 C C . ILE A 1 188 ? 49.406 56.432 27.600 1.00 34.35 529 ILE A C 1
ATOM 1431 O O . ILE A 1 188 ? 50.160 56.639 26.643 1.00 33.92 529 ILE A O 1
ATOM 1436 N N . GLU A 1 189 ? 48.407 55.556 27.568 1.00 33.71 530 GLU A N 1
ATOM 1437 C CA . GLU A 1 189 ? 48.180 54.670 26.432 1.00 34.43 530 GLU A CA 1
ATOM 1438 C C . GLU A 1 189 ? 47.952 55.433 25.120 1.00 33.20 530 GLU A C 1
ATOM 1439 O O . GLU A 1 189 ? 48.323 54.964 24.049 1.00 32.22 530 GLU A O 1
ATOM 1445 N N . GLU A 1 190 ? 47.387 56.631 25.220 1.00 32.62 531 GLU A N 1
ATOM 1446 C CA . GLU A 1 190 ? 47.106 57.466 24.053 1.00 32.60 531 GLU A CA 1
ATOM 1447 C C . GLU A 1 190 ? 48.393 57.886 23.323 1.00 31.43 531 GLU A C 1
ATOM 1448 O O . GLU A 1 190 ? 48.348 58.334 22.172 1.00 30.98 531 GLU A O 1
ATOM 1454 N N . HIS A 1 191 ? 49.537 57.744 23.990 1.00 30.32 532 HIS A N 1
ATOM 1455 C CA . HIS A 1 191 ? 50.825 58.112 23.381 1.00 29.37 532 HIS A CA 1
ATOM 1456 C C . HIS A 1 191 ? 51.526 56.973 22.646 1.00 28.18 532 HIS A C 1
ATOM 1457 O O . HIS A 1 191 ? 52.529 57.209 21.961 1.00 27.27 532 HIS A O 1
ATOM 1464 N N . ASN A 1 192 ? 51.010 55.747 22.765 1.00 27.05 533 ASN A N 1
ATOM 1465 C CA . ASN A 1 192 ? 51.767 54.569 22.337 1.00 26.13 533 ASN A CA 1
ATOM 1466 C C . ASN A 1 192 ? 52.127 54.579 20.848 1.00 25.76 533 ASN A C 1
ATOM 1467 O O . ASN A 1 192 ? 53.125 53.995 20.454 1.00 24.93 533 ASN A O 1
ATOM 1472 N N . ASN A 1 193 ? 51.313 55.227 20.021 1.00 25.26 534 ASN A N 1
ATOM 1473 C CA . ASN A 1 193 ? 51.539 55.198 18.571 1.00 25.53 534 ASN A CA 1
ATOM 1474 C C . ASN A 1 193 ? 52.304 56.421 18.031 1.00 25.55 534 ASN A C 1
ATOM 1475 O O . ASN A 1 193 ? 52.443 56.570 16.828 1.00 24.99 534 ASN A O 1
ATOM 1480 N N . TYR A 1 194 ? 52.822 57.274 18.919 1.00 25.06 535 TYR A N 1
ATOM 1481 C CA . TYR A 1 194 ? 53.400 58.538 18.485 1.00 26.31 535 TYR A CA 1
ATOM 1482 C C . TYR A 1 194 ? 54.597 58.458 17.531 1.00 25.64 535 TYR A C 1
ATOM 1483 O O . TYR A 1 194 ? 54.675 59.280 16.659 1.00 25.39 535 TYR A O 1
ATOM 1492 N N . ALA A 1 195 ? 55.488 57.467 17.672 1.00 24.97 536 ALA A N 1
ATOM 1493 C CA . ALA A 1 195 ? 56.592 57.307 16.730 1.00 24.20 536 ALA A CA 1
ATOM 1494 C C . ALA A 1 195 ? 56.063 56.790 15.412 1.00 23.86 536 ALA A C 1
ATOM 1495 O O . ALA A 1 195 ? 56.479 57.261 14.356 1.00 23.62 536 ALA A O 1
ATOM 1497 N N . VAL A 1 196 ? 55.155 55.827 15.456 1.00 23.57 537 VAL A N 1
ATOM 1498 C CA . VAL A 1 196 ? 54.552 55.318 14.212 1.00 24.42 537 VAL A CA 1
ATOM 1499 C C . VAL A 1 196 ? 53.824 56.448 13.470 1.00 24.94 537 VAL A C 1
ATOM 1500 O O . VAL A 1 196 ? 53.902 56.535 12.247 1.00 25.41 537 VAL A O 1
ATOM 1504 N N . ASP A 1 197 ? 53.124 57.310 14.205 1.00 24.32 538 ASP A N 1
ATOM 1505 C CA . ASP A 1 197 ? 52.421 58.435 13.572 1.00 25.06 538 ASP A CA 1
ATOM 1506 C C . ASP A 1 197 ? 53.398 59.386 12.842 1.00 24.69 538 ASP A C 1
ATOM 1507 O O . ASP A 1 197 ? 53.096 59.897 11.761 1.00 24.64 538 ASP A O 1
ATOM 1512 N N . PHE A 1 198 ? 54.534 59.646 13.474 1.00 24.43 539 PHE A N 1
ATOM 1513 C CA . PHE A 1 198 ? 55.580 60.461 12.895 1.00 24.77 539 PHE A CA 1
ATOM 1514 C C . PHE A 1 198 ? 56.119 59.827 11.604 1.00 25.13 539 PHE A C 1
ATOM 1515 O O . PHE A 1 198 ? 56.253 60.481 10.557 1.00 23.62 539 PHE A O 1
ATOM 1523 N N . ILE A 1 199 ? 56.402 58.542 11.685 1.00 25.68 540 ILE A N 1
ATOM 1524 C CA . ILE A 1 199 ? 56.984 57.817 10.556 1.00 26.07 540 ILE A CA 1
ATOM 1525 C C . ILE A 1 199 ? 55.991 57.775 9.406 1.00 26.46 540 ILE A C 1
ATOM 1526 O O . ILE A 1 199 ? 56.372 57.948 8.245 1.00 26.19 540 ILE A O 1
ATOM 1531 N N . GLU A 1 200 ? 54.714 57.562 9.721 1.00 26.57 541 GLU A N 1
ATOM 1532 C CA . GLU A 1 200 ? 53.681 57.546 8.693 1.00 28.05 541 GLU A CA 1
ATOM 1533 C C . GLU A 1 200 ? 53.515 58.927 8.042 1.00 27.05 541 GLU A C 1
ATOM 1534 O O . GLU A 1 200 ? 53.403 59.033 6.816 1.00 26.02 541 GLU A O 1
ATOM 1540 N N . ALA A 1 201 ? 53.498 59.985 8.843 1.00 25.99 542 ALA A N 1
ATOM 1541 C CA . ALA A 1 201 ? 53.384 61.326 8.275 1.00 25.74 542 ALA A CA 1
ATOM 1542 C C . ALA A 1 201 ? 54.599 61.662 7.408 1.00 25.56 542 ALA A C 1
ATOM 1543 O O . ALA A 1 201 ? 54.448 62.298 6.351 1.00 24.19 542 ALA A O 1
ATOM 1545 N N . THR A 1 202 ? 55.776 61.203 7.839 1.00 25.21 543 THR A N 1
ATOM 1546 C CA . THR A 1 202 ? 57.028 61.422 7.112 1.00 25.56 543 THR A CA 1
ATOM 1547 C C . THR A 1 202 ? 56.908 60.869 5.712 1.00 26.29 543 THR A C 1
ATOM 1548 O O . THR A 1 202 ? 57.147 61.584 4.752 1.00 26.17 543 THR A O 1
ATOM 1552 N N . GLY A 1 203 ? 56.470 59.609 5.614 1.00 26.26 544 GLY A N 1
ATOM 1553 C CA . GLY A 1 203 ? 56.266 58.952 4.323 1.00 26.64 544 GLY A CA 1
ATOM 1554 C C . GLY A 1 203 ? 55.325 59.723 3.422 1.00 26.74 544 GLY A C 1
ATOM 1555 O O . GLY A 1 203 ? 55.603 59.935 2.246 1.00 26.73 544 GLY A O 1
ATOM 1556 N N . TRP A 1 204 ? 54.192 60.143 3.969 1.00 25.94 545 TRP A N 1
ATOM 1557 C CA . TRP A 1 204 ? 53.236 60.880 3.191 1.00 24.91 545 TRP A CA 1
ATOM 1558 C C . TRP A 1 204 ? 53.811 62.191 2.675 1.00 24.51 545 TRP A C 1
ATOM 1559 O O . TRP A 1 204 ? 53.610 62.546 1.514 1.00 23.44 545 TRP A O 1
ATOM 1570 N N . ILE A 1 205 ? 54.482 62.931 3.544 1.00 24.14 546 ILE A N 1
ATOM 1571 C CA . ILE A 1 205 ? 55.015 64.236 3.184 1.00 24.27 546 ILE A CA 1
ATOM 1572 C C . ILE A 1 205 ? 56.018 64.122 2.035 1.00 25.85 546 ILE A C 1
ATOM 1573 O O . ILE A 1 205 ? 55.928 64.851 1.044 1.00 26.39 546 ILE A O 1
ATOM 1578 N N . ARG A 1 206 ? 56.950 63.191 2.157 1.00 27.01 547 ARG A N 1
ATOM 1579 C CA A ARG A 1 206 ? 57.979 63.060 1.144 0.50 28.37 547 ARG A CA 1
ATOM 1580 C CA B ARG A 1 206 ? 57.987 63.006 1.144 0.50 28.49 547 ARG A CA 1
ATOM 1581 C C . ARG A 1 206 ? 57.391 62.549 -0.170 1.00 29.63 547 ARG A C 1
ATOM 1582 O O . ARG A 1 206 ? 57.920 62.850 -1.216 1.00 31.11 547 ARG A O 1
ATOM 1597 N N . LYS A 1 207 ? 56.276 61.824 -0.127 1.00 29.97 548 LYS A N 1
ATOM 1598 C CA . LYS A 1 207 ? 55.651 61.407 -1.377 1.00 30.83 548 LYS A CA 1
ATOM 1599 C C . LYS A 1 207 ? 54.743 62.475 -1.975 1.00 29.47 548 LYS A C 1
ATOM 1600 O O . LYS A 1 207 ? 54.542 62.481 -3.189 1.00 30.61 548 LYS A O 1
ATOM 1606 N N . ASN A 1 208 ? 54.186 63.369 -1.166 1.00 26.82 549 ASN A N 1
ATOM 1607 C CA . ASN A 1 208 ? 53.119 64.263 -1.654 1.00 26.43 549 ASN A CA 1
ATOM 1608 C C . ASN A 1 208 ? 53.418 65.765 -1.706 1.00 25.30 549 ASN A C 1
ATOM 1609 O O . ASN A 1 208 ? 52.705 66.493 -2.378 1.00 25.59 549 ASN A O 1
ATOM 1614 N N . LEU A 1 209 ? 54.421 66.229 -0.976 1.00 24.03 550 LEU A N 1
ATOM 1615 C CA . LEU A 1 209 ? 54.759 67.651 -0.880 1.00 23.68 550 LEU A CA 1
ATOM 1616 C C . LEU A 1 209 ? 56.148 67.882 -1.495 1.00 23.41 550 LEU A C 1
ATOM 1617 O O . LEU A 1 209 ? 57.161 67.844 -0.789 1.00 24.15 550 LEU A O 1
ATOM 1622 N N . PRO A 1 210 ? 56.199 68.118 -2.818 1.00 23.72 551 PRO A N 1
ATOM 1623 C CA . PRO A 1 210 ? 57.456 68.059 -3.545 1.00 24.37 551 PRO A CA 1
ATOM 1624 C C . PRO A 1 210 ? 58.514 69.002 -2.997 1.00 24.98 551 PRO A C 1
ATOM 1625 O O . PRO A 1 210 ? 58.230 70.181 -2.748 1.00 25.59 551 PRO A O 1
ATOM 1629 N N . GLY A 1 211 ? 59.708 68.458 -2.766 1.00 25.15 552 GLY A N 1
ATOM 1630 C CA . GLY A 1 211 ? 60.873 69.239 -2.401 1.00 25.37 552 GLY A CA 1
ATOM 1631 C C . GLY A 1 211 ? 61.073 69.478 -0.923 1.00 26.07 552 GLY A C 1
ATOM 1632 O O . GLY A 1 211 ? 62.175 69.816 -0.508 1.00 27.46 552 GLY A O 1
ATOM 1633 N N . ALA A 1 212 ? 60.021 69.327 -0.116 1.00 25.74 553 ALA A N 1
ATOM 1634 C CA . ALA A 1 212 ? 60.083 69.653 1.296 1.00 25.54 553 ALA A CA 1
ATOM 1635 C C . ALA A 1 212 ? 60.880 68.616 2.032 1.00 25.40 553 ALA A C 1
ATOM 1636 O O . ALA A 1 212 ? 60.846 67.447 1.678 1.00 25.58 553 ALA A O 1
ATOM 1638 N N . HIS A 1 213 ? 61.560 69.050 3.083 1.00 25.40 554 HIS A N 1
ATOM 1639 C CA . HIS A 1 213 ? 62.330 68.159 3.922 1.00 25.86 554 HIS A CA 1
ATOM 1640 C C . HIS A 1 213 ? 61.486 67.763 5.097 1.00 25.07 554 HIS A C 1
ATOM 1641 O O . HIS A 1 213 ? 60.459 68.389 5.336 1.00 24.42 554 HIS A O 1
ATOM 1648 N N . VAL A 1 214 ? 61.909 66.705 5.803 1.00 24.20 555 VAL A N 1
ATOM 1649 C CA . VAL A 1 214 ? 61.319 66.326 7.075 1.00 24.30 555 VAL A CA 1
ATOM 1650 C C . VAL A 1 214 ? 62.412 66.113 8.114 1.00 24.90 555 VAL A C 1
ATOM 1651 O O . VAL A 1 214 ? 63.387 65.389 7.873 1.00 25.13 555 VAL A O 1
ATOM 1655 N N . SER A 1 215 ? 62.217 66.748 9.260 1.00 24.71 556 SER A N 1
ATOM 1656 C CA . SER A 1 215 ? 63.086 66.701 10.372 1.00 24.58 556 SER A CA 1
ATOM 1657 C C . SER A 1 215 ? 62.255 66.458 11.651 1.00 24.75 556 SER A C 1
ATOM 1658 O O . SER A 1 215 ? 61.018 66.467 11.644 1.00 24.88 556 SER A O 1
ATOM 1661 N N . GLY A 1 216 ? 62.965 66.278 12.745 1.00 24.57 557 GLY A N 1
ATOM 1662 C CA . GLY A 1 216 ? 62.338 66.077 14.049 1.00 24.43 557 GLY A CA 1
ATOM 1663 C C . GLY A 1 216 ? 63.350 66.189 15.144 1.00 24.37 557 GLY A C 1
ATOM 1664 O O . GLY A 1 216 ? 64.568 66.046 14.909 1.00 24.45 557 GLY A O 1
ATOM 1665 N N . GLY A 1 217 ? 62.855 66.462 16.347 1.00 24.32 558 GLY A N 1
ATOM 1666 C CA . GLY A 1 217 ? 63.692 66.486 17.535 1.00 24.74 558 GLY A CA 1
ATOM 1667 C C . GLY A 1 217 ? 63.768 65.104 18.142 1.00 23.96 558 GLY A C 1
ATOM 1668 O O . GLY A 1 217 ? 62.990 64.763 19.035 1.00 25.19 558 GLY A O 1
ATOM 1669 N N . VAL A 1 218 ? 64.720 64.315 17.660 1.00 25.32 559 VAL A N 1
ATOM 1670 C CA . VAL A 1 218 ? 64.823 62.879 17.985 1.00 24.85 559 VAL A CA 1
ATOM 1671 C C . VAL A 1 218 ? 64.860 62.582 19.491 1.00 25.67 559 VAL A C 1
ATOM 1672 O O . VAL A 1 218 ? 64.171 61.674 19.979 1.00 25.10 559 VAL A O 1
ATOM 1676 N N . SER A 1 219 ? 65.626 63.358 20.236 1.00 25.84 560 SER A N 1
ATOM 1677 C CA . SER A 1 219 ? 65.816 63.073 21.662 1.00 26.20 560 SER A CA 1
ATOM 1678 C C . SER A 1 219 ? 64.557 63.182 22.522 1.00 26.16 560 SER A C 1
ATOM 1679 O O . SER A 1 219 ? 64.510 62.622 23.632 1.00 25.48 560 SER A O 1
ATOM 1682 N N . ASN A 1 220 ? 63.545 63.904 22.034 1.00 25.73 561 ASN A N 1
ATOM 1683 C CA . ASN A 1 220 ? 62.252 63.974 22.721 1.00 26.12 561 ASN A CA 1
ATOM 1684 C C . ASN A 1 220 ? 61.555 62.616 22.812 1.00 26.21 561 ASN A C 1
ATOM 1685 O O . ASN A 1 220 ? 60.756 62.363 23.720 1.00 25.81 561 ASN A O 1
ATOM 1690 N N . LEU A 1 221 ? 61.854 61.738 21.864 1.00 26.15 562 LEU A N 1
ATOM 1691 C CA . LEU A 1 221 ? 61.221 60.421 21.824 1.00 26.39 562 LEU A CA 1
ATOM 1692 C C . LEU A 1 221 ? 61.438 59.601 23.126 1.00 27.11 562 LEU A C 1
ATOM 1693 O O . LEU A 1 221 ? 60.547 58.854 23.556 1.00 27.88 562 LEU A O 1
ATOM 1698 N N . SER A 1 222 ? 62.610 59.761 23.723 1.00 26.55 563 SER A N 1
ATOM 1699 C CA . SER A 1 222 ? 63.158 58.858 24.745 1.00 26.68 563 SER A CA 1
ATOM 1700 C C . SER A 1 222 ? 63.087 59.469 26.139 1.00 27.10 563 SER A C 1
ATOM 1701 O O . SER A 1 222 ? 63.681 58.945 27.072 1.00 27.21 563 SER A O 1
ATOM 1704 N N . PHE A 1 223 ? 62.304 60.538 26.270 1.00 28.32 564 PHE A N 1
ATOM 1705 C CA A PHE A 1 223 ? 62.196 61.312 27.509 0.50 29.00 564 PHE A CA 1
ATOM 1706 C CA B PHE A 1 223 ? 62.234 61.319 27.503 0.50 29.56 564 PHE A CA 1
ATOM 1707 C C . PHE A 1 223 ? 61.824 60.455 28.699 1.00 29.62 564 PHE A C 1
AT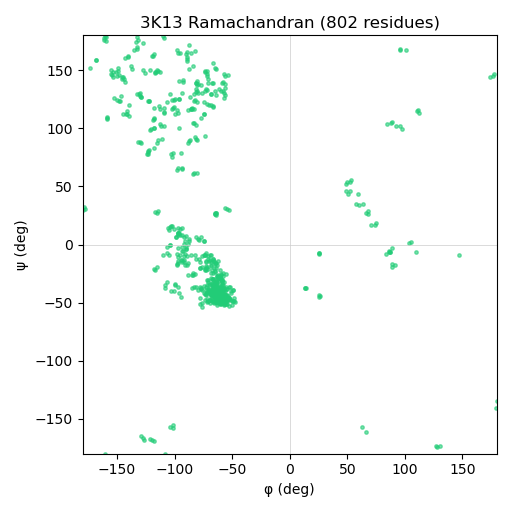OM 1708 O O . PHE A 1 223 ? 62.229 60.743 29.804 1.00 30.48 564 PHE A O 1
ATOM 1723 N N . SER A 1 224 ? 61.041 59.388 28.481 1.00 29.54 565 SER A N 1
ATOM 1724 C CA . SER A 1 224 ? 60.646 58.546 29.611 1.00 30.37 565 SER A CA 1
ATOM 1725 C C . SER A 1 224 ? 61.801 57.717 30.174 1.00 30.09 565 SER A C 1
ATOM 1726 O O . SER A 1 224 ? 61.656 57.092 31.210 1.00 29.93 565 SER A O 1
ATOM 1729 N N . PHE A 1 225 ? 62.934 57.694 29.478 1.00 29.56 566 PHE A N 1
ATOM 1730 C CA . PHE A 1 225 ? 64.088 56.920 29.916 1.00 29.40 566 PHE A CA 1
ATOM 1731 C C . PHE A 1 225 ? 65.290 57.795 30.279 1.00 30.69 566 PHE A C 1
ATOM 1732 O O . PHE A 1 225 ? 66.449 57.353 30.193 1.00 29.22 566 PHE A O 1
ATOM 1740 N N . ARG A 1 226 ? 65.024 59.033 30.700 1.00 32.25 567 ARG A N 1
ATOM 1741 C CA A ARG A 1 226 ? 66.081 59.879 31.252 0.50 33.41 567 ARG A CA 1
ATOM 1742 C CA B ARG A 1 226 ? 66.082 59.888 31.241 0.50 33.67 567 ARG A CA 1
ATOM 1743 C C . ARG A 1 226 ? 66.839 59.087 32.300 1.00 33.68 567 ARG A C 1
ATOM 1744 O O . ARG A 1 226 ? 66.231 58.427 33.140 1.00 34.03 567 ARG A O 1
ATOM 1759 N N . GLY A 1 227 ? 68.161 59.125 32.235 1.00 34.09 568 GLY A N 1
ATOM 1760 C CA . GLY A 1 227 ? 68.987 58.341 33.164 1.00 34.22 568 GLY A CA 1
ATOM 1761 C C . GLY A 1 227 ? 69.331 56.920 32.714 1.00 34.20 568 GLY A C 1
ATOM 1762 O O . GLY A 1 227 ? 70.055 56.213 33.426 1.00 33.83 568 GLY A O 1
ATOM 1763 N N . ASN A 1 228 ? 68.809 56.489 31.559 1.00 32.67 569 ASN A N 1
ATOM 1764 C CA . ASN A 1 228 ? 69.232 55.238 30.934 1.00 32.20 569 ASN A CA 1
ATOM 1765 C C . ASN A 1 228 ? 69.726 55.587 29.534 1.00 31.02 569 ASN A C 1
ATOM 1766 O O . ASN A 1 228 ? 68.991 55.429 28.550 1.00 29.18 569 ASN A O 1
ATOM 1771 N N . ASN A 1 229 ? 70.961 56.054 29.434 1.00 29.93 570 ASN A N 1
ATOM 1772 C CA . ASN A 1 229 ? 71.416 56.588 28.179 1.00 30.39 570 ASN A CA 1
ATOM 1773 C C . ASN A 1 229 ? 71.572 55.574 27.082 1.00 28.65 570 ASN A C 1
ATOM 1774 O O . ASN A 1 229 ? 71.394 55.932 25.942 1.00 26.53 570 ASN A O 1
ATOM 1779 N N . TYR A 1 230 ? 71.867 54.314 27.417 1.00 27.51 571 TYR A N 1
ATOM 1780 C CA . TYR A 1 230 ? 71.932 53.297 26.370 1.00 26.49 571 TYR A CA 1
ATOM 1781 C C . TYR A 1 230 ? 70.560 53.130 25.734 1.00 25.44 571 TYR A C 1
ATOM 1782 O O . TYR A 1 230 ? 70.419 53.109 24.501 1.00 25.20 571 TYR A O 1
ATOM 1791 N N . ILE A 1 231 ? 69.541 53.035 26.577 1.00 25.02 572 ILE A N 1
ATOM 1792 C CA . ILE A 1 231 ? 68.189 52.768 26.118 1.00 25.08 572 ILE A CA 1
ATOM 1793 C C . ILE A 1 231 ? 67.734 53.938 25.251 1.00 24.81 572 ILE A C 1
ATOM 1794 O O . ILE A 1 231 ? 67.142 53.756 24.192 1.00 22.94 572 ILE A O 1
ATOM 1799 N N . ARG A 1 232 ? 68.059 55.144 25.673 1.00 24.68 573 ARG A N 1
ATOM 1800 C CA . ARG A 1 232 ? 67.707 56.329 24.858 1.00 24.66 573 ARG A CA 1
ATOM 1801 C C . ARG A 1 232 ? 68.366 56.286 23.481 1.00 25.37 573 ARG A C 1
ATOM 1802 O O . ARG A 1 232 ? 67.696 56.483 22.458 1.00 24.25 573 ARG A O 1
ATOM 1810 N N . GLU A 1 233 ? 69.661 56.020 23.458 1.00 25.80 574 GLU A N 1
ATOM 1811 C CA . GLU A 1 233 ? 70.385 55.996 22.200 1.00 26.61 574 GLU A CA 1
ATOM 1812 C C . GLU A 1 233 ? 69.919 54.837 21.301 1.00 26.59 574 GLU A C 1
ATOM 1813 O O . GLU A 1 233 ? 69.861 54.986 20.073 1.00 26.26 574 GLU A O 1
ATOM 1819 N N . ALA A 1 234 ? 69.591 53.703 21.908 1.00 25.83 575 ALA A N 1
ATOM 1820 C CA . ALA A 1 234 ? 69.063 52.545 21.168 1.00 26.13 575 ALA A CA 1
ATOM 1821 C C . ALA A 1 234 ? 67.706 52.884 20.563 1.00 25.85 575 ALA A C 1
ATOM 1822 O O . ALA A 1 234 ? 67.467 52.612 19.380 1.00 24.38 575 ALA A O 1
ATOM 1832 N N . HIS A 1 236 ? 66.747 55.923 19.799 1.00 24.82 577 HIS A N 1
ATOM 1833 C CA . HIS A 1 236 ? 67.025 56.868 18.707 1.00 24.81 577 HIS A CA 1
ATOM 1834 C C . HIS A 1 236 ? 67.445 56.134 17.436 1.00 24.42 577 HIS A C 1
ATOM 1835 O O . HIS A 1 236 ? 66.995 56.468 16.336 1.00 23.94 577 HIS A O 1
ATOM 1842 N N . ALA A 1 237 ? 68.313 55.137 17.584 1.00 23.60 578 ALA A N 1
ATOM 1843 C CA . ALA A 1 237 ? 68.827 54.411 16.429 1.00 23.99 578 ALA A CA 1
ATOM 1844 C C . ALA A 1 237 ? 67.715 53.656 15.729 1.00 23.49 578 ALA A C 1
ATOM 1845 O O . ALA A 1 237 ? 67.634 53.620 14.494 1.00 23.70 578 ALA A O 1
ATOM 1847 N N . VAL A 1 238 ? 66.846 53.041 16.515 1.00 23.28 579 VAL A N 1
ATOM 1848 C CA . VAL A 1 238 ? 65.698 52.318 15.957 1.00 23.87 579 VAL A CA 1
ATOM 1849 C C . VAL A 1 238 ? 64.696 53.264 15.235 1.00 24.06 579 VAL A C 1
ATOM 1850 O O . VAL A 1 238 ? 64.269 53.024 14.099 1.00 23.82 579 VAL A O 1
ATOM 1854 N N . PHE A 1 239 ? 64.410 54.373 15.862 1.00 24.14 580 PHE A N 1
ATOM 1855 C CA . PHE A 1 239 ? 63.485 55.350 15.308 1.00 24.99 580 PHE A CA 1
ATOM 1856 C C . PHE A 1 239 ? 64.042 55.892 13.983 1.00 25.47 580 PHE A C 1
ATOM 1857 O O . PHE A 1 239 ? 63.346 55.905 12.960 1.00 25.08 580 PHE A O 1
ATOM 1865 N N . LEU A 1 240 ? 65.309 56.305 13.994 1.00 26.19 581 LEU A N 1
ATOM 1866 C CA . LEU A 1 240 ? 65.948 56.796 12.766 1.00 25.91 581 LEU A CA 1
ATOM 1867 C C . LEU A 1 240 ? 66.004 55.747 11.679 1.00 25.87 581 LEU A C 1
ATOM 1868 O O . LEU A 1 240 ? 65.792 56.053 10.502 1.00 24.77 581 LEU A O 1
ATOM 1873 N N . TYR A 1 241 ? 66.305 54.500 12.044 1.00 26.53 582 TYR A N 1
ATOM 1874 C CA . TYR A 1 241 ? 66.345 53.448 11.032 1.00 26.72 582 TYR A CA 1
ATOM 1875 C C . TYR A 1 241 ? 65.009 53.360 10.269 1.00 27.01 582 TYR A C 1
ATOM 1876 O O . TYR A 1 241 ? 65.000 53.274 9.041 1.00 27.48 582 TYR A O 1
ATOM 1885 N N . HIS A 1 242 ? 63.889 53.427 10.988 1.00 26.55 583 HIS A N 1
ATOM 1886 C CA . HIS A 1 242 ? 62.575 53.287 10.370 1.00 26.68 583 HIS A CA 1
ATOM 1887 C C . HIS A 1 242 ? 62.117 54.609 9.735 1.00 26.23 583 HIS A C 1
ATOM 1888 O O . HIS A 1 242 ? 61.563 54.608 8.637 1.00 26.60 583 HIS A O 1
ATOM 1895 N N . ALA A 1 243 ? 62.427 55.738 10.362 1.00 24.98 584 ALA A N 1
ATOM 1896 C CA . ALA A 1 243 ? 62.029 57.046 9.816 1.00 24.88 584 ALA A CA 1
ATOM 1897 C C . ALA A 1 243 ? 62.771 57.394 8.521 1.00 25.22 584 ALA A C 1
ATOM 1898 O O . ALA A 1 243 ? 62.171 57.912 7.579 1.00 24.55 584 ALA A O 1
ATOM 1900 N N . ILE A 1 244 ? 64.061 57.087 8.476 1.00 25.71 585 ILE A N 1
ATOM 1901 C CA . ILE A 1 244 ? 64.888 57.374 7.297 1.00 26.48 585 ILE A CA 1
ATOM 1902 C C . ILE A 1 244 ? 64.387 56.579 6.108 1.00 27.10 585 ILE A C 1
ATOM 1903 O O . ILE A 1 244 ? 64.320 57.081 5.023 1.00 26.94 585 ILE A O 1
ATOM 1908 N N . GLN A 1 245 ? 63.957 55.360 6.338 1.00 28.93 586 GLN A N 1
ATOM 1909 C CA . GLN A 1 245 ? 63.440 54.562 5.271 1.00 30.38 586 GLN A CA 1
ATOM 1910 C C . GLN A 1 245 ? 62.162 55.131 4.666 1.00 29.79 586 GLN A C 1
ATOM 1911 O O . GLN A 1 245 ? 61.848 54.795 3.539 1.00 29.41 586 GLN A O 1
ATOM 1917 N N . GLN A 1 246 ? 61.415 55.938 5.425 1.00 28.65 587 GLN A N 1
ATOM 1918 C CA . GLN A 1 246 ? 60.240 56.613 4.896 1.00 28.58 587 GLN A CA 1
ATOM 1919 C C . GLN A 1 246 ? 60.559 57.975 4.305 1.00 27.67 587 GLN A C 1
ATOM 1920 O O . GLN A 1 246 ? 59.674 58.634 3.811 1.00 27.41 587 GLN A O 1
ATOM 1926 N N . GLY A 1 247 ? 61.806 58.421 4.408 1.00 27.30 588 GLY A N 1
ATOM 1927 C CA . GLY A 1 247 ? 62.223 59.689 3.797 1.00 26.91 588 GLY A CA 1
ATOM 1928 C C . GLY A 1 247 ? 62.581 60.811 4.746 1.00 26.47 588 GLY A C 1
ATOM 1929 O O . GLY A 1 247 ? 62.790 61.942 4.310 1.00 27.47 588 GLY A O 1
ATOM 1938 N N . ASP A 1 249 ? 64.917 63.131 6.282 1.00 24.83 590 ASP A N 1
ATOM 1939 C CA . ASP A 1 249 ? 66.210 63.502 5.709 1.00 25.97 590 ASP A CA 1
ATOM 1940 C C . ASP A 1 249 ? 66.996 64.473 6.550 1.00 25.60 590 ASP A C 1
ATOM 1941 O O . ASP A 1 249 ? 68.091 64.848 6.171 1.00 24.53 590 ASP A O 1
ATOM 1954 N N . GLY A 1 251 ? 67.500 65.595 11.036 1.00 25.12 592 GLY A N 1
ATOM 1955 C CA . GLY A 1 251 ? 67.080 65.395 12.396 1.00 24.83 592 GLY A CA 1
ATOM 1956 C C . GLY A 1 251 ? 67.937 66.146 13.385 1.00 24.39 592 GLY A C 1
ATOM 1957 O O . GLY A 1 251 ? 69.146 66.216 13.213 1.00 23.79 592 GLY A O 1
ATOM 1958 N N . ILE A 1 252 ? 67.308 66.643 14.445 1.00 24.36 593 ILE A N 1
ATOM 1959 C CA . ILE A 1 252 ? 68.044 67.270 15.545 1.00 24.32 593 ILE A CA 1
ATOM 1960 C C . ILE A 1 252 ? 68.443 66.143 16.473 1.00 25.34 593 ILE A C 1
ATOM 1961 O O . ILE A 1 252 ? 67.581 65.452 17.051 1.00 25.03 593 ILE A O 1
ATOM 1966 N N . VAL A 1 253 ? 69.751 65.958 16.602 1.00 26.17 594 VAL A N 1
ATOM 1967 C CA . VAL A 1 253 ? 70.330 64.821 17.311 1.00 27.16 594 VAL A CA 1
ATOM 1968 C C . VAL A 1 253 ? 71.538 65.222 18.134 1.00 29.14 594 VAL A C 1
ATOM 1969 O O . VAL A 1 253 ? 72.162 66.264 17.885 1.00 28.61 594 VAL A O 1
ATOM 1973 N N . ASN A 1 254 ? 71.896 64.370 19.088 1.00 30.52 595 ASN A N 1
ATOM 1974 C CA . ASN A 1 254 ? 73.198 64.427 19.707 1.00 32.12 595 ASN A CA 1
ATOM 1975 C C . ASN A 1 254 ? 74.145 63.668 18.816 1.00 33.39 595 ASN A C 1
ATOM 1976 O O . ASN A 1 254 ? 74.092 62.457 18.795 1.00 33.80 595 ASN A O 1
ATOM 1981 N N . PRO A 1 255 ? 75.004 64.365 18.047 1.00 35.11 596 PRO A N 1
ATOM 1982 C CA . PRO A 1 255 ? 75.773 63.703 17.001 1.00 36.70 596 PRO A CA 1
ATOM 1983 C C . PRO A 1 255 ? 76.913 62.829 17.515 1.00 38.75 596 PRO A C 1
ATOM 1984 O O . PRO A 1 255 ? 77.513 62.084 16.742 1.00 39.22 596 PRO A O 1
ATOM 1988 N N . GLY A 1 256 ? 77.206 62.906 18.803 1.00 41.04 597 GLY A N 1
ATOM 1989 C CA . GLY A 1 256 ? 78.267 62.078 19.382 1.00 43.46 597 GLY A CA 1
ATOM 1990 C C . GLY A 1 256 ? 77.884 60.615 19.528 1.00 45.10 597 GLY A C 1
ATOM 1991 O O . GLY A 1 256 ? 78.506 59.889 20.327 1.00 47.19 597 GLY A O 1
ATOM 1992 N N . SER A 1 258 ? 77.614 57.071 18.594 1.00 44.13 599 SER A N 1
ATOM 1993 C CA . SER A 1 258 ? 76.742 56.556 19.634 1.00 44.17 599 SER A CA 1
ATOM 1994 C C . SER A 1 258 ? 76.455 55.009 19.456 1.00 43.57 599 SER A C 1
ATOM 1995 O O . SER A 1 258 ? 77.376 54.190 19.226 1.00 45.83 599 SER A O 1
ATOM 1998 N N . VAL A 1 259 ? 75.198 54.608 19.596 1.00 41.63 600 VAL A N 1
ATOM 1999 C CA . VAL A 1 259 ? 74.760 53.211 19.450 1.00 38.41 600 VAL A CA 1
ATOM 2000 C C . VAL A 1 259 ? 74.297 53.001 18.016 1.00 36.12 600 VAL A C 1
ATOM 2001 O O . VAL A 1 259 ? 73.504 53.791 17.510 1.00 35.06 600 VAL A O 1
ATOM 2005 N N . LEU A 1 260 ? 74.778 51.949 17.360 1.00 34.10 601 LEU A N 1
ATOM 2006 C CA . LEU A 1 260 ? 74.358 51.641 15.992 1.00 33.09 601 LEU A CA 1
ATOM 2007 C C . LEU A 1 260 ? 73.234 50.600 15.961 1.00 31.85 601 LEU A C 1
ATOM 2008 O O . LEU A 1 260 ? 73.270 49.619 16.702 1.00 30.98 601 LEU A O 1
ATOM 2013 N N . TYR A 1 261 ? 72.273 50.790 15.063 1.00 30.19 602 TYR A N 1
ATOM 2014 C CA . TYR A 1 261 ? 71.153 49.866 14.906 1.00 29.74 602 TYR A CA 1
ATOM 2015 C C . TYR A 1 261 ? 71.598 48.409 14.839 1.00 29.02 602 TYR A C 1
ATOM 2016 O O . TYR A 1 261 ? 71.055 47.561 15.548 1.00 28.12 602 TYR A O 1
ATOM 2025 N N . SER A 1 262 ? 72.580 48.150 13.980 1.00 29.11 603 SER A N 1
ATOM 2026 C CA . SER A 1 262 ? 73.187 46.823 13.780 1.00 30.34 603 SER A CA 1
ATOM 2027 C C . SER A 1 262 ? 73.806 46.161 14.986 1.00 28.97 603 SER A C 1
ATOM 2028 O O . SER A 1 262 ? 73.975 44.968 14.985 1.00 28.27 603 SER A O 1
ATOM 2031 N N . ASP A 1 263 ? 74.206 46.943 15.973 1.00 28.38 604 ASP A N 1
ATOM 2032 C CA . ASP A 1 263 ? 74.910 46.415 17.149 1.00 28.08 604 ASP A CA 1
ATOM 2033 C C . ASP A 1 263 ? 73.976 46.048 18.317 1.00 26.61 604 ASP A C 1
ATOM 2034 O O . ASP A 1 263 ? 74.416 45.441 19.301 1.00 26.54 604 ASP A O 1
ATOM 2039 N N . ILE A 1 264 ? 72.705 46.418 18.218 1.00 24.01 605 ILE A N 1
ATOM 2040 C CA . ILE A 1 264 ? 71.753 46.118 19.287 1.00 22.38 605 ILE A CA 1
ATOM 2041 C C . ILE A 1 264 ? 71.454 44.628 19.299 1.00 22.43 605 ILE A C 1
ATOM 2042 O O . ILE A 1 264 ? 71.002 44.073 18.299 1.00 22.21 605 ILE A O 1
ATOM 2047 N N . PRO A 1 265 ? 71.734 43.952 20.428 1.00 21.88 606 PRO A N 1
ATOM 2048 C CA . PRO A 1 265 ? 71.395 42.550 20.505 1.00 21.80 606 PRO A CA 1
ATOM 2049 C C . PRO A 1 265 ? 69.933 42.286 20.173 1.00 21.36 606 PRO A C 1
ATOM 2050 O O . PRO A 1 265 ? 69.061 43.099 20.511 1.00 21.76 606 PRO A O 1
ATOM 2054 N N . ALA A 1 266 ? 69.671 41.141 19.538 1.00 21.20 607 ALA A N 1
ATOM 2055 C CA . ALA A 1 266 ? 68.351 40.820 18.983 1.00 20.91 607 ALA A CA 1
ATOM 2056 C C . ALA A 1 266 ? 67.214 40.921 19.998 1.00 20.84 607 ALA A C 1
ATOM 2057 O O . ALA A 1 266 ? 66.169 41.484 19.701 1.00 20.52 607 ALA A O 1
ATOM 2059 N N . ASP A 1 267 ? 67.375 40.384 21.198 1.00 20.99 608 ASP A N 1
ATOM 2060 C CA . ASP A 1 267 ? 66.269 40.456 22.157 1.00 22.41 608 ASP A CA 1
ATOM 2061 C C . ASP A 1 267 ? 66.072 41.879 22.675 1.00 21.54 608 ASP A C 1
ATOM 2062 O O . ASP A 1 267 ? 64.939 42.314 22.926 1.00 21.99 608 ASP A O 1
ATOM 2067 N N . THR A 1 268 ? 67.160 42.636 22.786 1.00 21.65 609 THR A N 1
ATOM 2068 C CA . THR A 1 268 ? 67.032 44.040 23.161 1.00 21.15 609 THR A CA 1
ATOM 2069 C C . THR A 1 268 ? 66.335 44.835 22.051 1.00 21.65 609 THR A C 1
ATOM 2070 O O . THR A 1 268 ? 65.469 45.690 22.307 1.00 21.54 609 THR A O 1
ATOM 2074 N N . LEU A 1 269 ? 66.706 44.543 20.813 1.00 22.32 610 LEU A N 1
ATOM 2075 C CA . LEU A 1 269 ? 66.122 45.238 19.653 1.00 22.65 610 LEU A CA 1
ATOM 2076 C C . LEU A 1 269 ? 64.633 44.980 19.633 1.00 23.39 610 LEU A C 1
ATOM 2077 O O . LEU A 1 269 ? 63.825 45.883 19.436 1.00 23.09 610 LEU A O 1
ATOM 2082 N N . GLU A 1 270 ? 64.253 43.737 19.879 1.00 23.28 611 GLU A N 1
ATOM 2083 C CA . GLU A 1 270 ? 62.849 43.399 19.854 1.00 24.28 611 GLU A CA 1
ATOM 2084 C C . GLU A 1 270 ? 62.068 44.236 20.849 1.00 24.15 611 GLU A C 1
ATOM 2085 O O . GLU A 1 270 ? 60.997 44.753 20.523 1.00 24.35 611 GLU A O 1
ATOM 2091 N N . LYS A 1 271 ? 62.611 44.413 22.043 1.00 24.34 612 LYS A N 1
ATOM 2092 C CA . LYS A 1 271 ? 61.953 45.247 23.046 1.00 24.73 612 LYS A CA 1
ATOM 2093 C C . LYS A 1 271 ? 61.878 46.734 22.707 1.00 24.63 612 LYS A C 1
ATOM 2094 O O . LYS A 1 271 ? 60.876 47.414 23.025 1.00 24.99 612 LYS A O 1
ATOM 2100 N N . ILE A 1 272 ? 62.927 47.252 22.073 1.00 24.50 613 ILE A N 1
ATOM 2101 C CA . ILE A 1 272 ? 62.973 48.659 21.686 1.00 24.03 613 ILE A CA 1
ATOM 2102 C C . ILE A 1 272 ? 62.008 48.895 20.530 1.00 24.68 613 ILE A C 1
ATOM 2103 O O . ILE A 1 272 ? 61.188 49.830 20.549 1.00 24.93 613 ILE A O 1
ATOM 2108 N N . GLU A 1 273 ? 62.110 48.048 19.510 1.00 25.14 614 GLU A N 1
ATOM 2109 C CA . GLU A 1 273 ? 61.179 48.090 18.384 1.00 25.75 614 GLU A CA 1
ATOM 2110 C C . GLU A 1 273 ? 59.728 47.849 18.807 1.00 25.42 614 GLU A C 1
ATOM 2111 O O . GLU A 1 273 ? 58.825 48.494 18.281 1.00 24.54 614 GLU A O 1
ATOM 2117 N N . ASP A 1 274 ? 59.491 46.979 19.784 1.00 25.26 615 ASP A N 1
ATOM 2118 C CA . ASP A 1 274 ? 58.111 46.810 20.276 1.00 25.16 615 ASP A CA 1
ATOM 2119 C C . ASP A 1 274 ? 57.547 48.138 20.762 1.00 25.33 615 ASP A C 1
ATOM 2120 O O . ASP A 1 274 ? 56.378 48.438 20.538 1.00 26.39 615 ASP A O 1
ATOM 2125 N N . VAL A 1 275 ? 58.367 48.959 21.404 1.00 25.26 616 VAL A N 1
ATOM 2126 C CA . VAL A 1 275 ? 57.890 50.240 21.868 1.00 24.99 616 VAL A CA 1
ATOM 2127 C C . VAL A 1 275 ? 57.800 51.259 20.721 1.00 25.69 616 VAL A C 1
ATOM 2128 O O . VAL A 1 275 ? 56.759 51.870 20.501 1.00 26.02 616 VAL A O 1
ATOM 2132 N N . VAL A 1 276 ? 58.878 51.416 19.963 1.00 25.84 617 VAL A N 1
ATOM 2133 C CA . VAL A 1 276 ? 58.938 52.456 18.954 1.00 25.56 617 VAL A CA 1
ATOM 2134 C C . VAL A 1 276 ? 57.872 52.223 17.901 1.00 25.81 617 VAL A C 1
ATOM 2135 O O . VAL A 1 276 ? 57.196 53.163 17.476 1.00 25.81 617 VAL A O 1
ATOM 2139 N N . LEU A 1 277 ? 57.719 50.973 17.487 1.00 26.29 618 LEU A N 1
ATOM 2140 C CA . LEU A 1 277 ? 56.738 50.615 16.463 1.00 26.56 618 LEU A CA 1
ATOM 2141 C C . LEU A 1 277 ? 55.393 50.120 17.052 1.00 26.69 618 LEU A C 1
ATOM 2142 O O . LEU A 1 277 ? 54.550 49.638 16.323 1.00 26.55 618 LEU A O 1
ATOM 2147 N N . ASN A 1 278 ? 55.207 50.233 18.369 1.00 27.54 619 ASN A N 1
ATOM 2148 C CA . ASN A 1 278 ? 53.922 49.953 19.041 1.00 27.56 619 ASN A CA 1
ATOM 2149 C C . ASN A 1 278 ? 53.338 48.575 18.696 1.00 28.31 619 ASN A C 1
ATOM 2150 O O . ASN A 1 278 ? 52.197 48.467 18.280 1.00 27.84 619 ASN A O 1
ATOM 2155 N N . ARG A 1 279 ? 54.123 47.518 18.882 1.00 28.53 620 ARG A N 1
ATOM 2156 C CA . ARG A 1 279 ? 53.758 46.215 18.368 1.00 28.39 620 ARG A CA 1
ATOM 2157 C C . ARG A 1 279 ? 53.011 45.367 19.390 1.00 28.50 620 ARG A C 1
ATOM 2158 O O . ARG A 1 279 ? 52.414 44.392 19.035 1.00 28.43 620 ARG A O 1
ATOM 2166 N N . ARG A 1 280 ? 53.015 45.756 20.652 1.00 28.50 621 ARG A N 1
ATOM 2167 C CA . ARG A 1 280 ? 52.204 45.068 21.642 1.00 29.09 621 ARG A CA 1
ATOM 2168 C C . ARG A 1 280 ? 51.926 46.035 22.777 1.00 29.35 621 ARG A C 1
ATOM 2169 O O . ARG A 1 280 ? 52.722 46.941 23.036 1.00 29.53 621 ARG A O 1
ATOM 2177 N N . PRO A 1 281 ? 50.783 45.879 23.435 1.00 29.48 622 PRO A N 1
ATOM 2178 C CA . PRO A 1 281 ? 50.372 46.901 24.402 1.00 29.82 622 PRO A CA 1
ATOM 2179 C C . PRO A 1 281 ? 51.170 46.909 25.700 1.00 29.39 622 PRO A C 1
ATOM 2180 O O . PRO A 1 281 ? 51.167 47.909 26.387 1.00 29.14 622 PRO A O 1
ATOM 2184 N N . ASP A 1 282 ? 51.843 45.811 26.031 1.00 29.76 623 ASP A N 1
ATOM 2185 C CA . ASP A 1 282 ? 52.726 45.773 27.222 1.00 29.85 623 ASP A CA 1
ATOM 2186 C C . ASP A 1 282 ? 54.199 46.097 26.886 1.00 29.88 623 ASP A C 1
ATOM 2187 O O . ASP A 1 282 ? 55.093 45.852 27.713 1.00 29.58 623 ASP A O 1
ATOM 2192 N N . ALA A 1 283 ? 54.435 46.650 25.691 1.00 28.48 624 ALA A N 1
ATOM 2193 C CA . ALA A 1 283 ? 55.798 46.984 25.231 1.00 28.15 624 ALA A CA 1
ATOM 2194 C C . ALA A 1 283 ? 56.527 47.917 26.203 1.00 28.21 624 ALA A C 1
ATOM 2195 O O . ALA A 1 283 ? 57.671 47.651 26.572 1.00 27.98 624 ALA A O 1
ATOM 2197 N N . ALA A 1 284 ? 55.858 48.990 26.625 1.00 28.32 625 ALA A N 1
ATOM 2198 C CA . ALA A 1 284 ? 56.478 49.986 27.511 1.00 28.16 625 ALA A CA 1
ATOM 2199 C C . ALA A 1 284 ? 56.909 49.326 28.806 1.00 28.37 625 ALA A C 1
ATOM 2200 O O . ALA A 1 284 ? 58.012 49.539 29.277 1.00 27.73 625 ALA A O 1
ATOM 2202 N N . GLU A 1 285 ? 56.021 48.512 29.371 1.00 28.66 626 GLU A N 1
ATOM 2203 C CA . GLU A 1 285 ? 56.255 47.837 30.630 1.00 29.42 626 GLU A CA 1
ATOM 2204 C C . GLU A 1 285 ? 57.493 46.918 30.556 1.00 28.35 626 GLU A C 1
ATOM 2205 O O . GLU A 1 285 ? 58.301 46.889 31.463 1.00 27.53 626 GLU A O 1
ATOM 2211 N N . ARG A 1 286 ? 57.611 46.174 29.472 1.00 27.31 627 ARG A N 1
ATOM 2212 C CA . ARG A 1 286 ? 58.735 45.281 29.266 1.00 26.95 627 ARG A CA 1
ATOM 2213 C C . ARG A 1 286 ? 60.051 46.066 29.075 1.00 26.29 627 ARG A C 1
ATOM 2214 O O . ARG A 1 286 ? 61.094 45.609 29.497 1.00 25.33 627 ARG A O 1
ATOM 2222 N N . LEU A 1 287 ? 59.999 47.242 28.452 1.00 26.31 628 LEU A N 1
ATOM 2223 C CA . LEU A 1 287 ? 61.224 48.026 28.230 1.00 26.49 628 LEU A CA 1
ATOM 2224 C C . LEU A 1 287 ? 61.614 48.713 29.523 1.00 27.23 628 LEU A C 1
ATOM 2225 O O . LEU A 1 287 ? 62.793 48.840 29.829 1.00 26.55 628 LEU A O 1
ATOM 2230 N N . ILE A 1 288 ? 60.625 49.162 30.293 1.00 27.59 629 ILE A N 1
ATOM 2231 C CA . ILE A 1 288 ? 60.917 49.735 31.602 1.00 27.72 629 ILE A CA 1
ATOM 2232 C C . ILE A 1 288 ? 61.576 48.669 32.490 1.00 26.99 629 ILE A C 1
ATOM 2233 O O . ILE A 1 288 ? 62.473 48.951 33.253 1.00 26.60 629 ILE A O 1
ATOM 2238 N N . GLU A 1 289 ? 61.132 47.437 32.386 1.00 27.15 630 GLU A N 1
ATOM 2239 C CA . GLU A 1 289 ? 61.738 46.368 33.163 1.00 27.89 630 GLU A CA 1
ATOM 2240 C C . GLU A 1 289 ? 63.249 46.159 32.788 1.00 27.20 630 GLU A C 1
ATOM 2241 O O . GLU A 1 289 ? 64.109 45.977 33.672 1.00 26.14 630 GLU A O 1
ATOM 2247 N N . LEU A 1 290 ? 63.554 46.194 31.487 1.00 26.25 631 LEU A N 1
ATOM 2248 C CA . LEU A 1 290 ? 64.938 46.092 31.005 1.00 25.36 631 LEU A CA 1
ATOM 2249 C C . LEU A 1 290 ? 65.743 47.291 31.525 1.00 25.18 631 LEU A C 1
ATOM 2250 O O . LEU A 1 290 ? 66.844 47.119 32.034 1.00 24.00 631 LEU A O 1
ATOM 2255 N N . ALA A 1 291 ? 65.179 48.496 31.429 1.00 25.36 632 ALA A N 1
ATOM 2256 C CA . ALA A 1 291 ? 65.861 49.704 31.875 1.00 25.87 632 ALA A CA 1
ATOM 2257 C C . ALA A 1 291 ? 66.202 49.645 33.356 1.00 27.24 632 ALA A C 1
ATOM 2258 O O . ALA A 1 291 ? 67.305 50.015 33.725 1.00 26.95 632 ALA A O 1
ATOM 2260 N N . GLU A 1 292 ? 65.280 49.169 34.197 1.00 28.29 633 GLU A N 1
ATOM 2261 C CA . GLU A 1 292 ? 65.552 49.020 35.632 1.00 30.73 633 GLU A CA 1
ATOM 2262 C C . GLU A 1 292 ? 66.683 48.009 35.861 1.00 30.46 633 GLU A C 1
ATOM 2263 O O . GLU A 1 292 ? 67.514 48.195 36.736 1.00 30.24 633 GLU A O 1
ATOM 2269 N N . ALA A 1 293 ? 66.682 46.916 35.106 1.00 30.44 634 ALA A N 1
ATOM 2270 C CA . ALA A 1 293 ? 67.707 45.883 35.298 1.00 31.32 634 ALA A CA 1
ATOM 2271 C C . ALA A 1 293 ? 69.101 46.433 34.927 1.00 32.06 634 ALA A C 1
ATOM 2272 O O . ALA A 1 293 ? 70.071 46.120 35.588 1.00 32.23 634 ALA A O 1
ATOM 2274 N N . LEU A 1 294 ? 69.182 47.284 33.910 1.00 34.31 635 LEU A N 1
ATOM 2275 C CA . LEU A 1 294 ? 70.466 47.890 33.502 1.00 36.42 635 LEU A CA 1
ATOM 2276 C C . LEU A 1 294 ? 71.016 48.982 34.444 1.00 39.51 635 LEU A C 1
ATOM 2277 O O . LEU A 1 294 ? 72.223 49.253 34.428 1.00 39.94 635 LEU A O 1
ATOM 2282 N N . LYS A 1 295 ? 70.162 49.605 35.260 1.00 42.41 636 LYS A N 1
ATOM 2283 C CA . LYS A 1 295 ? 70.632 50.629 36.224 1.00 44.44 636 LYS A CA 1
ATOM 2284 C C . LYS A 1 295 ? 70.321 50.246 37.677 1.00 44.63 636 LYS A C 1
ATOM 2285 O O . LYS A 1 295 ? 70.738 49.193 38.171 1.00 45.64 636 LYS A O 1
ATOM 2291 N N . GLU B 1 9 ? 101.122 30.522 37.870 1.00 62.58 350 GLU B N 1
ATOM 2292 C CA . GLU B 1 9 ? 101.558 29.574 36.802 1.00 62.74 350 GLU B CA 1
ATOM 2293 C C . GLU B 1 9 ? 101.388 28.117 37.257 1.00 61.60 350 GLU B C 1
ATOM 2294 O O . GLU B 1 9 ? 100.859 27.288 36.511 1.00 61.76 350 GLU B O 1
ATOM 2300 N N . ILE B 1 10 ? 101.833 27.803 38.474 1.00 59.90 351 ILE B N 1
ATOM 2301 C CA . ILE B 1 10 ? 101.480 26.515 39.109 1.00 58.14 351 ILE B CA 1
ATOM 2302 C C . ILE B 1 10 ? 99.988 26.547 39.538 1.00 55.60 351 ILE B C 1
ATOM 2303 O O . ILE B 1 10 ? 99.357 25.499 39.699 1.00 55.77 351 ILE B O 1
ATOM 2308 N N . ASN B 1 11 ? 99.431 27.745 39.715 1.00 51.63 352 ASN B N 1
ATOM 2309 C CA . ASN B 1 11 ? 97.998 27.880 39.956 1.00 49.16 352 ASN B CA 1
ATOM 2310 C C . ASN B 1 11 ? 97.119 27.842 38.655 1.00 46.16 352 ASN B C 1
ATOM 2311 O O . ASN B 1 11 ? 95.922 27.469 38.711 1.00 48.04 352 ASN B O 1
ATOM 2313 N N . PHE B 1 12 ? 97.700 28.207 37.508 1.00 40.22 353 PHE B N 1
ATOM 2314 C CA . PHE B 1 12 ? 96.958 28.377 36.253 1.00 35.82 353 PHE B CA 1
ATOM 2315 C C . PHE B 1 12 ? 96.420 27.071 35.679 1.00 33.34 353 PHE B C 1
ATOM 2316 O O . PHE B 1 12 ? 97.163 26.137 35.475 1.00 31.96 353 PHE B O 1
ATOM 2324 N N . VAL B 1 13 ? 95.131 27.053 35.356 1.00 30.70 354 VAL B N 1
ATOM 2325 C CA . VAL B 1 13 ? 94.483 25.898 34.751 1.00 28.71 354 VAL B CA 1
ATOM 2326 C C . VAL B 1 13 ? 94.392 26.045 33.252 1.00 27.44 354 VAL B C 1
ATOM 2327 O O . VAL B 1 13 ? 93.667 26.902 32.742 1.00 27.42 354 VAL B O 1
ATOM 2331 N N . ASN B 1 14 ? 95.108 25.207 32.522 1.00 26.67 355 ASN B N 1
ATOM 2332 C CA . ASN B 1 14 ? 95.032 25.205 31.074 1.00 27.04 355 ASN B CA 1
ATOM 2333 C C . ASN B 1 14 ? 93.827 24.402 30.617 1.00 27.39 355 ASN B C 1
ATOM 2334 O O . ASN B 1 14 ? 93.704 23.217 30.970 1.00 27.15 355 ASN B O 1
ATOM 2339 N N . ILE B 1 15 ? 92.960 25.041 29.819 1.00 27.02 356 ILE B N 1
ATOM 2340 C CA . ILE B 1 15 ? 91.813 24.413 29.210 1.00 26.63 356 ILE B CA 1
ATOM 2341 C C . ILE B 1 15 ? 92.169 24.142 27.755 1.00 26.48 356 ILE B C 1
ATOM 2342 O O . ILE B 1 15 ? 92.397 25.048 26.984 1.00 25.99 356 ILE B O 1
ATOM 2347 N N . GLY B 1 16 ? 92.211 22.873 27.382 1.00 26.61 357 GLY B N 1
ATOM 2348 C CA . GLY B 1 16 ? 92.534 22.496 26.016 1.00 26.03 357 GLY B CA 1
ATOM 2349 C C . GLY B 1 16 ? 91.497 22.983 25.017 1.00 25.98 357 GLY B C 1
ATOM 2350 O O . GLY B 1 16 ? 90.299 22.734 25.165 1.00 25.70 357 GLY B O 1
ATOM 2351 N N . GLU B 1 17 ? 91.955 23.649 23.974 1.00 25.38 358 GLU B N 1
ATOM 2352 C CA . GLU B 1 17 ? 91.047 24.278 23.011 1.00 25.52 358 GLU B CA 1
ATOM 2353 C C . GLU B 1 17 ? 90.723 23.431 21.790 1.00 25.73 358 GLU B C 1
ATOM 2354 O O . GLU B 1 17 ? 89.818 23.787 21.037 1.00 25.92 358 GLU B O 1
ATOM 2360 N N . ARG B 1 18 ? 91.468 22.354 21.563 1.00 25.55 359 ARG B N 1
ATOM 2361 C CA . ARG B 1 18 ? 91.508 21.760 20.237 1.00 26.52 359 ARG B CA 1
ATOM 2362 C C . ARG B 1 18 ? 90.308 20.894 19.851 1.00 25.89 359 ARG B C 1
ATOM 2363 O O . ARG B 1 18 ? 90.124 20.644 18.675 1.00 25.04 359 ARG B O 1
ATOM 2371 N N . CYS B 1 19 ? 89.529 20.393 20.817 1.00 23.92 360 CYS B N 1
ATOM 2372 C CA . CYS B 1 19 ? 88.323 19.609 20.461 1.00 24.38 360 CYS B CA 1
ATOM 2373 C C . CYS B 1 19 ? 87.156 20.541 20.101 1.00 24.64 360 CYS B C 1
ATOM 2374 O O . CYS B 1 19 ? 86.093 20.515 20.732 1.00 23.19 360 CYS B O 1
ATOM 2377 N N . ASN B 1 20 ? 87.363 21.337 19.055 1.00 24.80 361 ASN B N 1
ATOM 2378 C CA . ASN B 1 20 ? 86.468 22.398 18.691 1.00 24.74 361 ASN B CA 1
ATOM 2379 C C . ASN B 1 20 ? 86.396 22.411 17.167 1.00 25.51 361 ASN B C 1
ATOM 2380 O O . ASN B 1 20 ? 87.377 22.753 16.533 1.00 25.72 361 ASN B O 1
ATOM 2385 N N . VAL B 1 21 ? 85.244 22.067 16.598 1.00 26.12 362 VAL B N 1
ATOM 2386 C CA . VAL B 1 21 ? 85.100 21.928 15.147 1.00 27.39 362 VAL B CA 1
ATOM 2387 C C . VAL B 1 21 ? 85.225 23.279 14.418 1.00 29.22 362 VAL B C 1
ATOM 2388 O O . VAL B 1 21 ? 85.537 23.295 13.251 1.00 29.83 362 VAL B O 1
ATOM 2392 N N . ALA B 1 22 ? 85.002 24.391 15.119 1.00 30.81 363 ALA B N 1
ATOM 2393 C CA . ALA B 1 22 ? 85.148 25.708 14.503 1.00 32.64 363 ALA B CA 1
ATOM 2394 C C . ALA B 1 22 ? 86.573 26.220 14.698 1.00 33.37 363 ALA B C 1
ATOM 2395 O O . ALA B 1 22 ? 86.982 27.125 14.006 1.00 34.16 363 ALA B O 1
ATOM 2397 N N . GLY B 1 23 ? 87.322 25.641 15.641 1.00 32.91 364 GLY B N 1
ATOM 2398 C CA . GLY B 1 23 ? 88.687 26.073 15.923 1.00 32.64 364 GLY B CA 1
ATOM 2399 C C . GLY B 1 23 ? 89.798 25.171 15.426 1.00 32.93 364 GLY B C 1
ATOM 2400 O O . GLY B 1 23 ? 90.976 25.541 15.499 1.00 31.82 364 GLY B O 1
ATOM 2401 N N . SER B 1 24 ? 89.436 23.974 14.940 1.00 32.92 365 SER B N 1
ATOM 2402 C CA . SER B 1 24 ? 90.412 23.038 14.394 1.00 32.48 365 SER B CA 1
ATOM 2403 C C . SER B 1 24 ? 89.830 22.335 13.178 1.00 33.07 365 SER B C 1
ATOM 2404 O O . SER B 1 24 ? 88.848 21.593 13.271 1.00 31.37 365 SER B O 1
ATOM 2407 N N . ARG B 1 25 ? 90.434 22.597 12.027 1.00 33.14 366 ARG B N 1
ATOM 2408 C CA . ARG B 1 25 ? 89.972 22.002 10.783 1.00 34.44 366 ARG B CA 1
ATOM 2409 C C . ARG B 1 25 ? 90.078 20.471 10.850 1.00 32.83 366 ARG B C 1
ATOM 2410 O O . ARG B 1 25 ? 89.198 19.772 10.381 1.00 33.32 366 ARG B O 1
ATOM 2418 N N . LYS B 1 26 ? 91.141 19.974 11.467 1.00 31.88 367 LYS B N 1
ATOM 2419 C CA . LYS B 1 26 ? 91.338 18.560 11.637 1.00 31.70 367 LYS B CA 1
ATOM 2420 C C . LYS B 1 26 ? 90.209 17.952 12.492 1.00 30.46 367 LYS B C 1
ATOM 2421 O O . LYS B 1 26 ? 89.600 16.950 12.086 1.00 28.79 367 LYS B O 1
ATOM 2427 N N . PHE B 1 27 ? 89.913 18.563 13.637 1.00 29.31 368 PHE B N 1
ATOM 2428 C CA . PHE B 1 27 ? 88.899 17.990 14.533 1.00 27.94 368 PHE B CA 1
ATOM 2429 C C . PHE B 1 27 ? 87.583 17.924 13.798 1.00 27.42 368 PHE B C 1
ATOM 2430 O O . PHE B 1 27 ? 86.909 16.887 13.798 1.00 26.46 368 PHE B O 1
ATOM 2438 N N . LEU B 1 28 ? 87.225 19.009 13.115 1.00 27.08 369 LEU B N 1
ATOM 2439 C CA . LEU B 1 28 ? 86.003 19.015 12.312 1.00 27.74 369 LEU B CA 1
ATOM 2440 C C . LEU B 1 28 ? 85.948 17.853 11.318 1.00 26.97 369 LEU B C 1
ATOM 2441 O O . LEU B 1 28 ? 84.909 17.234 11.167 1.00 26.55 369 LEU B O 1
ATOM 2446 N N . ARG B 1 29 ? 87.048 17.586 10.625 1.00 27.45 370 ARG B N 1
ATOM 2447 C CA . ARG B 1 29 ? 87.070 16.486 9.615 1.00 28.14 370 ARG B CA 1
ATOM 2448 C C . ARG B 1 29 ? 86.899 15.136 10.330 1.00 27.15 370 ARG B C 1
ATOM 2449 O O . ARG B 1 29 ? 86.165 14.285 9.888 1.00 26.68 370 ARG B O 1
ATOM 2457 N N . LEU B 1 30 ? 87.574 14.962 11.458 1.00 26.26 371 LEU B N 1
ATOM 2458 C CA . LEU B 1 30 ? 87.478 13.692 12.156 1.00 26.30 371 LEU B CA 1
ATOM 2459 C C . LEU B 1 30 ? 86.040 13.410 12.612 1.00 25.34 371 LEU B C 1
ATOM 2460 O O . LEU B 1 30 ? 85.525 12.306 12.408 1.00 24.41 371 LEU B O 1
ATOM 2465 N N . VAL B 1 31 ? 85.383 14.414 13.175 1.00 26.26 372 VAL B N 1
ATOM 2466 C CA . VAL B 1 31 ? 84.010 14.257 13.643 1.00 26.30 372 VAL B CA 1
ATOM 2467 C C . VAL B 1 31 ? 83.132 13.944 12.413 1.00 26.85 372 VAL B C 1
ATOM 2468 O O . VAL B 1 31 ? 82.438 12.924 12.371 1.00 25.80 372 VAL B O 1
ATOM 2472 N N . ASN B 1 32 ? 83.230 14.765 11.373 1.00 27.25 373 ASN B N 1
ATOM 2473 C CA . ASN B 1 32 ? 82.403 14.571 10.176 1.00 28.08 373 ASN B CA 1
ATOM 2474 C C . ASN B 1 32 ? 82.608 13.203 9.527 1.00 27.22 373 ASN B C 1
ATOM 2475 O O . ASN B 1 32 ? 81.655 12.629 9.021 1.00 26.90 373 ASN B O 1
ATOM 2480 N N . GLU B 1 33 ? 83.833 12.673 9.571 1.00 26.69 374 GLU B N 1
ATOM 2481 C CA . GLU B 1 33 ? 84.107 11.346 9.029 1.00 27.00 374 GLU B CA 1
ATOM 2482 C C . GLU B 1 33 ? 83.866 10.232 10.054 1.00 25.64 374 GLU B C 1
ATOM 2483 O O . GLU B 1 33 ? 84.147 9.086 9.789 1.00 24.02 374 GLU B O 1
ATOM 2489 N N . LYS B 1 34 ? 83.354 10.578 11.230 1.00 24.01 375 LYS B N 1
ATOM 2490 C CA . LYS B 1 34 ? 83.085 9.583 12.275 1.00 23.65 375 LYS B CA 1
ATOM 2491 C C . LYS B 1 34 ? 84.321 8.791 12.672 1.00 22.79 375 LYS B C 1
ATOM 2492 O O . LYS B 1 34 ? 84.238 7.615 13.001 1.00 21.99 375 LYS B O 1
ATOM 2498 N N . LYS B 1 35 ? 85.474 9.462 12.657 1.00 22.38 376 LYS B N 1
ATOM 2499 C CA . LYS B 1 35 ? 86.717 8.858 13.130 1.00 22.46 376 LYS B CA 1
ATOM 2500 C C . LYS B 1 35 ? 86.849 9.262 14.605 1.00 22.07 376 LYS B C 1
ATOM 2501 O O . LYS B 1 35 ? 87.738 9.999 15.000 1.00 20.93 376 LYS B O 1
ATOM 2507 N N . TYR B 1 36 ? 85.928 8.772 15.416 1.00 21.76 377 TYR B N 1
ATOM 2508 C CA . TYR B 1 36 ? 85.834 9.218 16.795 1.00 22.84 377 TYR B CA 1
ATOM 2509 C C . TYR B 1 36 ? 87.034 8.805 17.649 1.00 23.23 377 TYR B C 1
ATOM 2510 O O . TYR B 1 36 ? 87.384 9.533 18.587 1.00 23.58 377 TYR B O 1
ATOM 2519 N N . ASP B 1 37 ? 87.667 7.680 17.311 1.00 23.86 378 ASP B N 1
ATOM 2520 C CA . ASP B 1 37 ? 88.895 7.244 17.984 1.00 25.02 378 ASP B CA 1
ATOM 2521 C C . ASP B 1 37 ? 90.010 8.279 17.802 1.00 25.07 378 ASP B C 1
ATOM 2522 O O . ASP B 1 37 ? 90.619 8.719 18.789 1.00 25.49 378 ASP B O 1
ATOM 2527 N N . GLU B 1 38 ? 90.200 8.729 16.573 1.00 24.86 379 GLU B N 1
ATOM 2528 C CA . GLU B 1 38 ? 91.192 9.783 16.282 1.00 26.16 379 GLU B CA 1
ATOM 2529 C C . GLU B 1 38 ? 90.835 11.133 16.914 1.00 25.03 379 GLU B C 1
ATOM 2530 O O . GLU B 1 38 ? 91.704 11.872 17.389 1.00 25.01 379 GLU B O 1
ATOM 2536 N N . ALA B 1 39 ? 89.547 11.466 16.934 1.00 23.94 380 ALA B N 1
ATOM 2537 C CA . ALA B 1 39 ? 89.136 12.672 17.589 1.00 22.53 380 ALA B CA 1
ATOM 2538 C C . ALA B 1 39 ? 89.419 12.577 19.105 1.00 22.41 380 ALA B C 1
ATOM 2539 O O . ALA B 1 39 ? 89.837 13.554 19.742 1.00 22.73 380 ALA B O 1
ATOM 2541 N N . LEU B 1 40 ? 89.181 11.411 19.667 1.00 23.02 381 LEU B N 1
ATOM 2542 C CA . LEU B 1 40 ? 89.483 11.164 21.069 1.00 24.59 381 LEU B CA 1
ATOM 2543 C C . LEU B 1 40 ? 90.995 11.285 21.368 1.00 24.01 381 LEU B C 1
ATOM 2544 O O . LEU B 1 40 ? 91.371 11.807 22.420 1.00 24.28 381 LEU B O 1
ATOM 2549 N N . SER B 1 41 ? 91.847 10.911 20.419 1.00 24.37 382 SER B N 1
ATOM 2550 C CA . SER B 1 41 ? 93.292 11.096 20.598 1.00 25.29 382 SER B CA 1
ATOM 2551 C C . SER B 1 41 ? 93.700 12.556 20.763 1.00 25.33 382 SER B C 1
ATOM 2552 O O . SER B 1 41 ? 94.647 12.844 21.479 1.00 26.30 382 SER B O 1
ATOM 2555 N N . ILE B 1 42 ? 92.978 13.476 20.133 1.00 25.41 383 ILE B N 1
ATOM 2556 C CA . ILE B 1 42 ? 93.236 14.904 20.294 1.00 24.78 383 ILE B CA 1
ATOM 2557 C C . ILE B 1 42 ? 92.940 15.344 21.736 1.00 25.80 383 ILE B C 1
ATOM 2558 O O . ILE B 1 42 ? 93.715 16.106 22.316 1.00 26.04 383 ILE B O 1
ATOM 2563 N N . ALA B 1 43 ? 91.834 14.875 22.319 1.00 24.66 384 ALA B N 1
ATOM 2564 C CA . ALA B 1 43 ? 91.576 15.087 23.737 1.00 25.25 384 ALA B CA 1
ATOM 2565 C C . ALA B 1 43 ? 92.681 14.478 24.604 1.00 25.55 384 ALA B C 1
ATOM 2566 O O . ALA B 1 43 ? 93.195 15.152 25.493 1.00 25.06 384 ALA B O 1
ATOM 2568 N N . ARG B 1 44 ? 93.043 13.226 24.356 1.00 26.34 385 ARG B N 1
ATOM 2569 C CA . ARG B 1 44 ? 94.059 12.540 25.162 1.00 27.92 385 ARG B CA 1
ATOM 2570 C C . ARG B 1 44 ? 95.414 13.271 25.140 1.00 28.46 385 ARG B C 1
ATOM 2571 O O . ARG B 1 44 ? 96.031 13.488 26.200 1.00 27.77 385 ARG B O 1
ATOM 2579 N N . GLN B 1 45 ? 95.861 13.640 23.945 1.00 27.75 386 GLN B N 1
ATOM 2580 C CA . GLN B 1 45 ? 97.112 14.338 23.800 1.00 29.26 386 GLN B CA 1
ATOM 2581 C C . GLN B 1 45 ? 97.109 15.663 24.570 1.00 28.84 386 GLN B C 1
ATOM 2582 O O . GLN B 1 45 ? 98.129 16.043 25.178 1.00 27.39 386 GLN B O 1
ATOM 2588 N N . GLN B 1 46 ? 95.968 16.354 24.578 1.00 27.81 387 GLN B N 1
ATOM 2589 C CA . GLN B 1 46 ? 95.876 17.589 25.354 1.00 28.41 387 GLN B CA 1
ATOM 2590 C C . GLN B 1 46 ? 96.045 17.333 26.849 1.00 28.51 387 GLN B C 1
ATOM 2591 O O . GLN B 1 46 ? 96.697 18.114 27.546 1.00 28.03 387 GLN B O 1
ATOM 2597 N N . VAL B 1 47 ? 95.439 16.273 27.356 1.00 29.84 388 VAL B N 1
ATOM 2598 C CA . VAL B 1 47 ? 95.594 15.929 28.770 1.00 31.10 388 VAL B CA 1
ATOM 2599 C C . VAL B 1 47 ? 97.060 15.592 29.073 1.00 32.78 388 VAL B C 1
ATOM 2600 O O . VAL B 1 47 ? 97.607 15.993 30.119 1.00 32.81 388 VAL B O 1
ATOM 2604 N N . GLU B 1 48 ? 97.698 14.907 28.140 1.00 33.80 389 GLU B N 1
ATOM 2605 C CA . GLU B 1 48 ? 99.105 14.558 28.283 1.00 35.23 389 GLU B CA 1
ATOM 2606 C C . GLU B 1 48 ? 99.984 15.802 28.291 1.00 35.12 389 GLU B C 1
ATOM 2607 O O . GLU B 1 48 ? 100.961 15.834 29.011 1.00 34.25 389 GLU B O 1
ATOM 2613 N N . ASP B 1 49 ? 99.605 16.815 27.512 1.00 34.65 390 ASP B N 1
ATOM 2614 C CA . ASP B 1 49 ? 100.300 18.096 27.465 1.00 34.72 390 ASP B CA 1
ATOM 2615 C C . ASP B 1 49 ? 99.963 19.044 28.640 1.00 34.27 390 ASP B C 1
ATOM 2616 O O . ASP B 1 49 ? 100.410 20.163 28.660 1.00 34.21 390 ASP B O 1
ATOM 2621 N N . GLY B 1 50 ? 99.167 18.590 29.597 1.00 34.03 391 GLY B N 1
ATOM 2622 C CA . GLY B 1 50 ? 98.944 19.305 30.854 1.00 33.79 391 GLY B CA 1
ATOM 2623 C C . GLY B 1 50 ? 97.582 19.994 30.957 1.00 33.42 391 GLY B C 1
ATOM 2624 O O . GLY B 1 50 ? 97.302 20.641 31.968 1.00 32.90 391 GLY B O 1
ATOM 2625 N N . ALA B 1 51 ? 96.721 19.850 29.942 1.00 31.19 392 ALA B N 1
ATOM 2626 C CA . ALA B 1 51 ? 95.387 20.424 30.053 1.00 30.72 392 ALA B CA 1
ATOM 2627 C C . ALA B 1 51 ? 94.655 19.764 31.236 1.00 30.55 392 ALA B C 1
ATOM 2628 O O . ALA B 1 51 ? 94.695 18.538 31.418 1.00 29.84 392 ALA B O 1
ATOM 2630 N N . LEU B 1 52 ? 94.023 20.579 32.065 1.00 29.70 393 LEU B N 1
ATOM 2631 C CA . LEU B 1 52 ? 93.280 20.067 33.210 1.00 29.56 393 LEU B CA 1
ATOM 2632 C C . LEU B 1 52 ? 91.772 20.137 33.028 1.00 28.57 393 LEU B C 1
ATOM 2633 O O . LEU B 1 52 ? 91.015 19.775 33.938 1.00 28.41 393 LEU B O 1
ATOM 2638 N N . VAL B 1 53 ? 91.343 20.688 31.888 1.00 27.34 394 VAL B N 1
ATOM 2639 C CA . VAL B 1 53 ? 89.946 20.758 31.478 1.00 25.91 394 VAL B CA 1
ATOM 2640 C C . VAL B 1 53 ? 90.006 20.591 29.943 1.00 25.60 394 VAL B C 1
ATOM 2641 O O . VAL B 1 53 ? 90.967 21.048 29.315 1.00 24.95 394 VAL B O 1
ATOM 2645 N N . ILE B 1 54 ? 89.024 19.918 29.356 1.00 25.36 395 ILE B N 1
ATOM 2646 C CA . ILE B 1 54 ? 88.940 19.782 27.872 1.00 25.08 395 ILE B CA 1
ATOM 2647 C C . ILE B 1 54 ? 87.713 20.540 27.365 1.00 24.37 395 ILE B C 1
ATOM 2648 O O . ILE B 1 54 ? 86.598 20.181 27.726 1.00 24.93 395 ILE B O 1
ATOM 2653 N N . ASP B 1 55 ? 87.905 21.579 26.545 1.00 24.01 396 ASP B N 1
ATOM 2654 C CA . ASP B 1 55 ? 86.795 22.288 25.916 1.00 24.10 396 ASP B CA 1
ATOM 2655 C C . ASP B 1 55 ? 86.310 21.475 24.715 1.00 23.92 396 ASP B C 1
ATOM 2656 O O . ASP B 1 55 ? 87.132 21.064 23.867 1.00 25.06 396 ASP B O 1
ATOM 2661 N N . VAL B 1 56 ? 85.004 21.238 24.623 1.00 22.66 397 VAL B N 1
ATOM 2662 C CA . VAL B 1 56 ? 84.433 20.507 23.456 1.00 22.43 397 VAL B CA 1
ATOM 2663 C C . VAL B 1 56 ? 8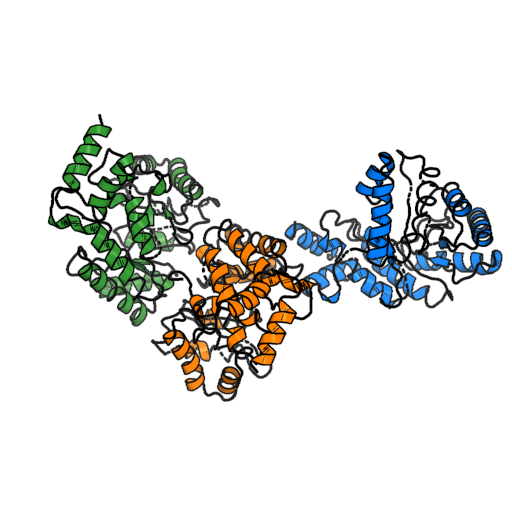3.392 21.363 22.767 1.00 22.30 397 VAL B C 1
ATOM 2664 O O . VAL B 1 56 ? 82.416 21.773 23.391 1.00 23.56 397 VAL B O 1
ATOM 2668 N N . ASN B 1 57 ? 83.576 21.615 21.474 1.00 23.66 398 ASN B N 1
ATOM 2669 C CA . ASN B 1 57 ? 82.674 22.480 20.692 1.00 23.62 398 ASN B CA 1
ATOM 2670 C C . ASN B 1 57 ? 82.329 21.779 19.372 1.00 23.28 398 ASN B C 1
ATOM 2671 O O . ASN B 1 57 ? 83.228 21.504 18.563 1.00 23.08 398 ASN B O 1
ATOM 2684 N N . ASP B 1 59 ? 79.713 22.994 17.292 1.00 25.33 400 ASP B N 1
ATOM 2685 C CA . ASP B 1 59 ? 78.835 23.919 16.555 1.00 26.72 400 ASP B CA 1
ATOM 2686 C C . ASP B 1 59 ? 79.351 24.113 15.142 1.00 27.68 400 ASP B C 1
ATOM 2687 O O . ASP B 1 59 ? 80.326 24.814 14.928 1.00 27.77 400 ASP B O 1
ATOM 2692 N N . ASP B 1 60 ? 78.721 23.453 14.191 1.00 29.62 401 ASP B N 1
ATOM 2693 C CA . ASP B 1 60 ? 79.014 23.662 12.774 1.00 30.92 401 ASP B CA 1
ATOM 2694 C C . ASP B 1 60 ? 77.774 23.285 11.976 1.00 31.87 401 ASP B C 1
ATOM 2695 O O . ASP B 1 60 ? 77.056 22.335 12.329 1.00 32.79 401 ASP B O 1
ATOM 2700 N N . GLY B 1 61 ? 77.532 23.998 10.874 1.00 32.58 402 GLY B N 1
ATOM 2701 C CA . GLY B 1 61 ? 76.361 23.745 10.049 1.00 32.65 402 GLY B CA 1
ATOM 2702 C C . GLY B 1 61 ? 76.275 22.345 9.481 1.00 32.58 402 GLY B C 1
ATOM 2703 O O . GLY B 1 61 ? 75.210 21.876 9.180 1.00 32.73 402 GLY B O 1
ATOM 2704 N N . LEU B 1 62 ? 77.399 21.669 9.328 1.00 33.47 403 LEU B N 1
ATOM 2705 C CA . LEU B 1 62 ? 77.392 20.292 8.810 1.00 34.15 403 LEU B CA 1
ATOM 2706 C C . LEU B 1 62 ? 76.992 19.236 9.847 1.00 33.12 403 LEU B C 1
ATOM 2707 O O . LEU B 1 62 ? 76.738 18.091 9.477 1.00 33.17 403 LEU B O 1
ATOM 2712 N N . LEU B 1 63 ? 76.994 19.598 11.130 1.00 30.59 404 LEU B N 1
ATOM 2713 C CA . LEU B 1 63 ? 76.836 18.611 12.196 1.00 29.36 404 LEU B CA 1
ATOM 2714 C C . LEU B 1 63 ? 75.575 18.814 12.994 1.00 28.24 404 LEU B C 1
ATOM 2715 O O . LEU B 1 63 ? 75.143 19.953 13.208 1.00 27.17 404 LEU B O 1
ATOM 2720 N N . ASP B 1 64 ? 75.025 17.699 13.475 1.00 27.17 405 ASP B N 1
ATOM 2721 C CA . ASP B 1 64 ? 74.007 17.712 14.516 1.00 26.19 405 ASP B CA 1
ATOM 2722 C C . ASP B 1 64 ? 74.800 17.860 15.828 1.00 25.88 405 ASP B C 1
ATOM 2723 O O . ASP B 1 64 ? 75.258 16.883 16.440 1.00 24.44 405 ASP B O 1
ATOM 2728 N N . ALA B 1 65 ? 74.997 19.113 16.223 1.00 25.05 406 ALA B N 1
ATOM 2729 C CA . ALA B 1 65 ? 75.791 19.477 17.373 1.00 24.97 406 ALA B CA 1
ATOM 2730 C C . ALA B 1 65 ? 75.466 18.688 18.625 1.00 24.99 406 ALA B C 1
ATOM 2731 O O . ALA B 1 65 ? 76.364 18.209 19.316 1.00 23.71 406 ALA B O 1
ATOM 2733 N N . ARG B 1 66 ? 74.188 18.595 18.930 1.00 24.73 407 ARG B N 1
ATOM 2734 C CA . ARG B 1 66 ? 73.747 17.955 20.144 1.00 25.97 407 ARG B CA 1
ATOM 2735 C C . ARG B 1 66 ? 74.162 16.469 20.156 1.00 24.62 407 ARG B C 1
ATOM 2736 O O . ARG B 1 66 ? 74.637 15.978 21.147 1.00 24.05 407 ARG B O 1
ATOM 2744 N N . THR B 1 67 ? 74.006 15.783 19.037 1.00 23.62 408 THR B N 1
ATOM 2745 C CA . THR B 1 67 ? 74.315 14.381 18.982 1.00 23.72 408 THR B CA 1
ATOM 2746 C C . THR B 1 67 ? 75.814 14.142 19.005 1.00 23.46 408 THR B C 1
ATOM 2747 O O . THR B 1 67 ? 76.291 13.186 19.642 1.00 23.08 408 THR B O 1
ATOM 2751 N N . GLU B 1 68 ? 76.564 14.993 18.305 1.00 22.33 409 GLU B N 1
ATOM 2752 C CA . GLU B 1 68 ? 77.999 14.883 18.320 1.00 22.61 409 GLU B CA 1
ATOM 2753 C C . GLU B 1 68 ? 78.523 15.153 19.735 1.00 23.26 409 GLU B C 1
ATOM 2754 O O . GLU B 1 68 ? 79.425 14.453 20.195 1.00 22.36 409 GLU B O 1
ATOM 2768 N N . THR B 1 70 ? 76.933 14.680 22.766 1.00 23.17 411 THR B N 1
ATOM 2769 C CA . THR B 1 70 ? 76.691 13.518 23.617 1.00 22.39 411 THR B CA 1
ATOM 2770 C C . THR B 1 70 ? 77.552 12.298 23.215 1.00 22.69 411 THR B C 1
ATOM 2771 O O . THR B 1 70 ? 78.015 11.554 24.072 1.00 21.57 411 THR B O 1
ATOM 2775 N N . THR B 1 71 ? 77.757 12.087 21.920 1.00 21.80 412 THR B N 1
ATOM 2776 C CA . THR B 1 71 ? 78.614 10.992 21.494 1.00 21.31 412 THR B CA 1
ATOM 2777 C C . THR B 1 71 ? 80.033 11.161 22.055 1.00 21.90 412 THR B C 1
ATOM 2778 O O . THR B 1 71 ? 80.596 10.230 22.655 1.00 21.18 412 THR B O 1
ATOM 2782 N N . PHE B 1 72 ? 80.610 12.344 21.856 1.00 21.15 413 PHE B N 1
ATOM 2783 C CA . PHE B 1 72 ? 81.985 12.560 22.222 1.00 21.53 413 PHE B CA 1
ATOM 2784 C C . PHE B 1 72 ? 82.165 12.539 23.766 1.00 21.89 413 PHE B C 1
ATOM 2785 O O . PHE B 1 72 ? 83.100 11.943 24.257 1.00 21.28 413 PHE B O 1
ATOM 2793 N N . LEU B 1 73 ? 81.225 13.122 24.487 1.00 21.97 414 LEU B N 1
ATOM 2794 C CA . LEU B 1 73 ? 81.289 13.144 25.943 1.00 23.03 414 LEU B CA 1
ATOM 2795 C C . LEU B 1 73 ? 81.182 11.732 26.510 1.00 22.46 414 LEU B C 1
ATOM 2796 O O . LEU B 1 73 ? 81.964 11.348 27.351 1.00 22.82 414 LEU B O 1
ATOM 2801 N N . ASN B 1 74 ? 80.258 10.938 25.986 1.00 22.46 415 ASN B N 1
ATOM 2802 C CA . ASN B 1 74 ? 80.165 9.538 26.361 1.00 23.30 415 ASN B CA 1
ATOM 2803 C C . ASN B 1 74 ? 81.443 8.760 26.093 1.00 23.28 415 ASN B C 1
ATOM 2804 O O . ASN B 1 74 ? 81.890 8.014 26.961 1.00 23.08 415 ASN B O 1
ATOM 2809 N N . LEU B 1 75 ? 82.036 8.944 24.922 1.00 22.86 416 LEU B N 1
ATOM 2810 C CA . LEU B 1 75 ? 83.269 8.282 24.602 1.00 24.39 416 LEU B CA 1
ATOM 2811 C C . LEU B 1 75 ? 84.393 8.722 25.549 1.00 23.88 416 LEU B C 1
ATOM 2812 O O . LEU B 1 75 ? 85.127 7.897 26.041 1.00 23.52 416 LEU B O 1
ATOM 2817 N N . ILE B 1 76 ? 84.490 10.010 25.834 1.00 24.13 417 ILE B N 1
ATOM 2818 C CA . ILE B 1 76 ? 85.454 10.483 26.854 1.00 25.36 417 ILE B CA 1
ATOM 2819 C C . ILE B 1 76 ? 85.291 9.730 28.177 1.00 26.22 417 ILE B C 1
ATOM 2820 O O . ILE B 1 76 ? 86.279 9.284 28.776 1.00 26.70 417 ILE B O 1
ATOM 2838 N N . SER B 1 78 ? 84.343 6.853 28.664 1.00 26.15 419 SER B N 1
ATOM 2839 C CA . SER B 1 78 ? 84.780 5.463 28.541 1.00 26.04 419 SER B CA 1
ATOM 2840 C C . SER B 1 78 ? 86.306 5.307 28.598 1.00 26.38 419 SER B C 1
ATOM 2841 O O . SER B 1 78 ? 86.798 4.200 28.616 1.00 23.91 419 SER B O 1
ATOM 2844 N N . GLU B 1 79 ? 87.037 6.417 28.589 1.00 27.04 420 GLU B N 1
ATOM 2845 C CA A GLU B 1 79 ? 88.483 6.396 28.528 0.60 28.00 420 GLU B CA 1
ATOM 2846 C CA B GLU B 1 79 ? 88.496 6.384 28.547 0.40 27.68 420 GLU B CA 1
ATOM 2847 C C . GLU B 1 79 ? 89.067 7.011 29.817 1.00 28.38 420 GLU B C 1
ATOM 2848 O O . GLU B 1 79 ? 89.143 8.255 29.924 1.00 26.35 420 GLU B O 1
ATOM 2859 N N . PRO B 1 80 ? 89.499 6.158 30.781 1.00 29.33 421 PRO B N 1
ATOM 2860 C CA . PRO B 1 80 ? 89.972 6.663 32.102 1.00 31.09 421 PRO B CA 1
ATOM 2861 C C . PRO B 1 80 ? 91.024 7.780 32.019 1.00 31.91 421 PRO B C 1
ATOM 2862 O O . PRO B 1 80 ? 90.929 8.744 32.752 1.00 32.86 421 PRO B O 1
ATOM 2866 N N . GLU B 1 81 ? 91.961 7.676 31.083 1.00 32.67 422 GLU B N 1
ATOM 2867 C CA . GLU B 1 81 ? 92.968 8.714 30.854 1.00 34.35 422 GLU B CA 1
ATOM 2868 C C . GLU B 1 81 ? 92.439 10.078 30.454 1.00 33.54 422 GLU B C 1
ATOM 2869 O O . GLU B 1 81 ? 93.143 11.078 30.600 1.00 35.71 422 GLU B O 1
ATOM 2875 N N . ILE B 1 82 ? 91.231 10.147 29.921 1.00 31.55 423 ILE B N 1
ATOM 2876 C CA . ILE B 1 82 ? 90.636 11.430 29.567 1.00 29.91 423 ILE B CA 1
ATOM 2877 C C . ILE B 1 82 ? 89.535 11.806 30.548 1.00 29.18 423 ILE B C 1
ATOM 2878 O O . ILE B 1 82 ? 89.309 12.991 30.805 1.00 29.05 423 ILE B O 1
ATOM 2883 N N . ALA B 1 83 ? 88.841 10.804 31.087 1.00 28.06 424 ALA B N 1
ATOM 2884 C CA . ALA B 1 83 ? 87.684 11.025 31.964 1.00 28.89 424 ALA B CA 1
ATOM 2885 C C . ALA B 1 83 ? 88.102 11.648 33.310 1.00 30.10 424 ALA B C 1
ATOM 2886 O O . ALA B 1 83 ? 87.266 12.251 33.983 1.00 30.28 424 ALA B O 1
ATOM 2888 N N . ARG B 1 84 ? 89.398 11.543 33.617 1.00 31.02 425 ARG B N 1
ATOM 2889 C CA A ARG B 1 84 ? 90.007 12.129 34.837 0.50 31.98 425 ARG B CA 1
ATOM 2890 C CA B ARG B 1 84 ? 90.050 12.122 34.809 0.50 31.84 425 ARG B CA 1
ATOM 2891 C C . ARG B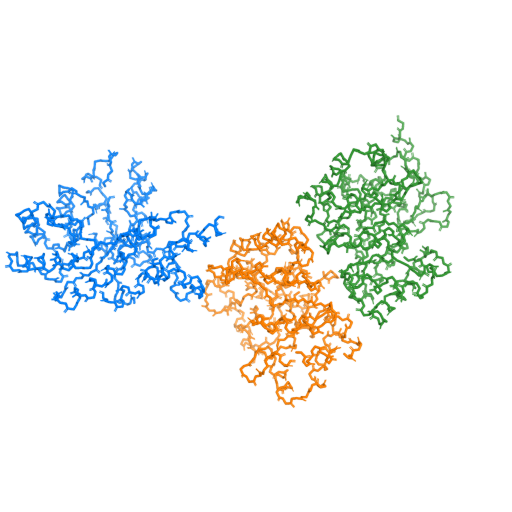 1 84 ? 90.049 13.658 34.864 1.00 32.09 425 ARG B C 1
ATOM 2892 O O . ARG B 1 84 ? 90.510 14.237 35.861 1.00 33.31 425 ARG B O 1
ATOM 2907 N N . VAL B 1 85 ? 89.631 14.326 33.791 1.00 31.24 426 VAL B N 1
ATOM 2908 C CA . VAL B 1 85 ? 89.567 15.785 33.842 1.00 30.89 426 VAL B CA 1
ATOM 2909 C C . VAL B 1 85 ? 88.207 16.257 33.431 1.00 30.22 426 VAL B C 1
ATOM 2910 O O . VAL B 1 85 ? 87.537 15.622 32.637 1.00 28.73 426 VAL B O 1
ATOM 2914 N N . PRO B 1 86 ? 87.790 17.381 33.976 1.00 29.31 427 PRO B N 1
ATOM 2915 C CA . PRO B 1 86 ? 86.487 17.896 33.600 1.00 29.43 427 PRO B CA 1
ATOM 2916 C C . PRO B 1 86 ? 86.361 18.304 32.131 1.00 28.14 427 PRO B C 1
ATOM 2917 O O . PRO B 1 86 ? 87.332 18.669 31.468 1.00 27.57 427 PRO B O 1
ATOM 2921 N N . VAL B 1 87 ? 85.147 18.196 31.633 1.00 27.72 428 VAL B N 1
ATOM 2922 C CA . VAL B 1 87 ? 84.809 18.629 30.292 1.00 27.18 428 VAL B CA 1
ATOM 2923 C C . VAL B 1 87 ? 84.109 19.983 30.357 1.00 26.50 428 VAL B C 1
ATOM 2924 O O . VAL B 1 87 ? 83.246 20.208 31.172 1.00 26.63 428 VAL B O 1
ATOM 2936 N N . ILE B 1 89 ? 81.699 22.236 28.272 1.00 25.09 430 ILE B N 1
ATOM 2937 C CA . ILE B 1 89 ? 80.720 22.052 27.228 1.00 25.93 430 ILE B CA 1
ATOM 2938 C C . ILE B 1 89 ? 80.532 23.407 26.499 1.00 25.40 430 ILE B C 1
ATOM 2939 O O . ILE B 1 89 ? 79.969 24.355 27.042 1.00 26.32 430 ILE B O 1
ATOM 2944 N N . ASP B 1 90 ? 81.035 23.486 25.277 1.00 25.18 431 ASP B N 1
ATOM 2945 C CA . ASP B 1 90 ? 81.154 24.759 24.564 1.00 25.59 431 ASP B CA 1
ATOM 2946 C C . ASP B 1 90 ? 80.158 24.798 23.427 1.00 25.39 431 ASP B C 1
ATOM 2947 O O . ASP B 1 90 ? 80.365 24.167 22.382 1.00 24.55 431 ASP B O 1
ATOM 2952 N N . SER B 1 91 ? 79.055 25.520 23.627 1.00 26.10 432 SER B N 1
ATOM 2953 C CA . SER B 1 91 ? 78.101 25.728 22.540 1.00 25.56 432 SER B CA 1
ATOM 2954 C C . SER B 1 91 ? 77.393 27.064 22.675 1.00 26.81 432 SER B C 1
ATOM 2955 O O . SER B 1 91 ? 77.165 27.547 23.785 1.00 25.40 432 SER B O 1
ATOM 2958 N N . SER B 1 92 ? 76.982 27.630 21.544 1.00 28.22 433 SER B N 1
ATOM 2959 C CA . SER B 1 92 ? 76.096 28.810 21.575 1.00 29.97 433 SER B CA 1
ATOM 2960 C C . SER B 1 92 ? 74.630 28.385 21.774 1.00 30.89 433 SER B C 1
ATOM 2961 O O . SER B 1 92 ? 73.773 29.236 22.009 1.00 31.89 433 SER B O 1
ATOM 2964 N N . LYS B 1 93 ? 74.322 27.082 21.698 1.00 30.26 434 LYS B N 1
ATOM 2965 C CA . LYS B 1 93 ? 72.948 26.636 21.809 1.00 30.56 434 LYS B CA 1
ATOM 2966 C C . LYS B 1 93 ? 72.684 25.983 23.142 1.00 29.80 434 LYS B C 1
ATOM 2967 O O . LYS B 1 93 ? 73.339 24.978 23.489 1.00 28.15 434 LYS B O 1
ATOM 2973 N N . TRP B 1 94 ? 71.712 26.525 23.875 1.00 28.17 435 TRP B N 1
ATOM 2974 C CA . TRP B 1 94 ? 71.383 26.003 25.176 1.00 27.81 435 TRP B CA 1
ATOM 2975 C C . TRP B 1 94 ? 71.022 24.505 25.124 1.00 28.08 435 TRP B C 1
ATOM 2976 O O . TRP B 1 94 ? 71.443 23.752 25.983 1.00 26.40 435 TRP B O 1
ATOM 2987 N N . GLU B 1 95 ? 70.286 24.059 24.110 1.00 27.99 436 GLU B N 1
ATOM 2988 C CA A GLU B 1 95 ? 69.883 22.651 24.032 0.50 28.56 436 GLU B CA 1
ATOM 2989 C CA B GLU B 1 95 ? 69.891 22.640 24.048 0.50 28.66 436 GLU B CA 1
ATOM 2990 C C . GLU B 1 95 ? 71.109 21.710 23.982 1.00 28.11 436 GLU B C 1
ATOM 2991 O O . GLU B 1 95 ? 71.083 20.583 24.521 1.00 27.69 436 GLU B O 1
ATOM 3002 N N . VAL B 1 96 ? 72.187 22.181 23.347 1.00 27.07 437 VAL B N 1
ATOM 3003 C CA . VAL B 1 96 ? 73.416 21.402 23.281 1.00 26.20 437 VAL B CA 1
ATOM 3004 C C . VAL B 1 96 ? 74.035 21.327 24.650 1.00 27.00 437 VAL B C 1
ATOM 3005 O O . VAL B 1 96 ? 74.439 20.265 25.103 1.00 26.75 437 VAL B O 1
ATOM 3009 N N . ILE B 1 97 ? 74.138 22.475 25.306 1.00 27.46 438 ILE B N 1
ATOM 3010 C CA . ILE B 1 97 ? 74.631 22.515 26.671 1.00 27.75 438 ILE B CA 1
ATOM 3011 C C . ILE B 1 97 ? 73.865 21.584 27.608 1.00 27.84 438 ILE B C 1
ATOM 3012 O O . ILE B 1 97 ? 74.483 20.794 28.366 1.00 27.92 438 ILE B O 1
ATOM 3017 N N A GLU B 1 98 ? 72.540 21.643 27.560 0.50 27.51 439 GLU B N 1
ATOM 3018 N N B GLU B 1 98 ? 72.540 21.636 27.589 0.50 27.78 439 GLU B N 1
ATOM 3019 C CA A GLU B 1 98 ? 71.738 20.844 28.489 0.50 27.60 439 GLU B CA 1
ATOM 3020 C CA B GLU B 1 98 ? 71.789 20.818 28.552 0.50 28.04 439 GLU B CA 1
ATOM 3021 C C A GLU B 1 98 ? 71.885 19.341 28.186 0.50 27.38 439 GLU B C 1
ATOM 3022 C C B GLU B 1 98 ? 71.866 19.318 28.193 0.50 27.63 439 GLU B C 1
ATOM 3023 O O A GLU B 1 98 ? 71.951 18.517 29.111 0.50 26.75 439 GLU B O 1
ATOM 3024 O O B GLU B 1 98 ? 71.876 18.466 29.094 0.50 27.01 439 GLU B O 1
ATOM 3035 N N . ALA B 1 99 ? 72.004 18.988 26.905 1.00 26.49 440 ALA B N 1
ATOM 3036 C CA . ALA B 1 99 ? 72.272 17.590 26.533 1.00 27.01 440 ALA B CA 1
ATOM 3037 C C . ALA B 1 99 ? 73.606 17.104 27.118 1.00 26.29 440 ALA B C 1
ATOM 3038 O O . ALA B 1 99 ? 73.706 16.009 27.633 1.00 25.27 440 ALA B O 1
ATOM 3040 N N . GLY B 1 100 ? 74.630 17.943 27.051 1.00 26.85 441 GLY B N 1
ATOM 3041 C CA . GLY B 1 100 ? 75.916 17.604 27.630 1.00 27.23 441 GLY B CA 1
ATOM 3042 C C . GLY B 1 100 ? 75.855 17.452 29.138 1.00 28.11 441 GLY B C 1
ATOM 3043 O O . GLY B 1 100 ? 76.454 16.508 29.679 1.00 27.19 441 GLY B O 1
ATOM 3044 N N . LEU B 1 101 ? 75.156 18.375 29.816 1.00 28.36 442 LEU B N 1
ATOM 3045 C CA . LEU B 1 101 ? 74.922 18.279 31.270 1.00 29.54 442 LEU B CA 1
ATOM 3046 C C . LEU B 1 101 ? 74.206 16.978 31.646 1.00 31.11 442 LEU B C 1
ATOM 3047 O O . LEU B 1 101 ? 74.599 16.312 32.592 1.00 30.88 442 LEU B O 1
ATOM 3052 N N . LYS B 1 102 ? 73.162 16.622 30.903 1.00 33.11 443 LYS B N 1
ATOM 3053 C CA . LYS B 1 102 ? 72.389 15.402 31.196 1.00 35.74 443 LYS B CA 1
ATOM 3054 C C . LYS B 1 102 ? 73.282 14.164 31.054 1.00 37.02 443 LYS B C 1
ATOM 3055 O O . LYS B 1 102 ? 73.256 13.218 31.818 1.00 37.48 443 LYS B O 1
ATOM 3061 N N . CYS B 1 103 ? 74.132 14.237 30.063 1.00 38.60 444 CYS B N 1
ATOM 3062 C CA . CYS B 1 103 ? 74.976 13.177 29.674 1.00 40.22 444 CYS B CA 1
ATOM 3063 C C . CYS B 1 103 ? 76.100 12.905 30.671 1.00 40.49 444 CYS B C 1
ATOM 3064 O O . CYS B 1 103 ? 76.347 11.761 31.047 1.00 40.11 444 CYS B O 1
ATOM 3067 N N . LEU B 1 104 ? 76.791 13.951 31.088 1.00 40.90 445 LEU B N 1
ATOM 3068 C CA . LEU B 1 104 ? 77.942 13.805 31.974 1.00 41.77 445 LEU B CA 1
ATOM 3069 C C . LEU B 1 104 ? 77.565 13.407 33.411 1.00 43.49 445 LEU B C 1
ATOM 3070 O O . LEU B 1 104 ? 76.528 13.794 33.929 1.00 43.84 445 LEU B O 1
ATOM 3075 N N . GLN B 1 105 ? 78.412 12.602 34.045 1.00 45.80 446 GLN B N 1
ATOM 3076 C CA . GLN B 1 105 ? 78.227 12.236 35.472 1.00 48.02 446 GLN B CA 1
ATOM 3077 C C . GLN B 1 105 ? 79.069 13.211 36.334 1.00 48.85 446 GLN B C 1
ATOM 3078 O O . GLN B 1 105 ? 80.197 12.901 36.716 1.00 50.50 446 GLN B O 1
ATOM 3084 N N . GLY B 1 106 ? 78.536 14.436 36.532 1.00 49.65 447 GLY B N 1
ATOM 3085 C CA . GLY B 1 106 ? 79.273 15.578 37.183 1.00 48.48 447 GLY B CA 1
ATOM 3086 C C . GLY B 1 106 ? 80.506 16.041 36.404 1.00 47.31 447 GLY B C 1
ATOM 3087 O O . GLY B 1 106 ? 80.587 15.815 35.196 1.00 48.26 447 GLY B O 1
ATOM 3088 N N . LYS B 1 107 ? 81.464 16.689 37.073 1.00 45.01 448 LYS B N 1
ATOM 3089 C CA . LYS B 1 107 ? 82.737 17.111 36.424 1.00 42.80 448 LYS B CA 1
ATOM 3090 C C . LYS B 1 107 ? 82.477 17.827 35.113 1.00 40.98 448 LYS B C 1
ATOM 3091 O O . LYS B 1 107 ? 83.037 17.454 34.032 1.00 41.29 448 LYS B O 1
ATOM 3093 N N . SER B 1 108 ? 81.607 18.834 35.164 1.00 38.16 449 SER B N 1
ATOM 3094 C CA . SER B 1 108 ? 81.375 19.600 33.964 1.00 36.60 449 SER B CA 1
ATOM 3095 C C . SER B 1 108 ? 81.295 21.104 34.163 1.00 33.53 449 SER B C 1
ATOM 3096 O O . SER B 1 108 ? 80.919 21.615 35.235 1.00 32.24 449 SER B O 1
ATOM 3099 N N . ILE B 1 109 ? 81.685 21.805 33.110 1.00 30.26 450 ILE B N 1
ATOM 3100 C CA . ILE B 1 109 ? 81.677 23.253 33.118 1.00 29.11 450 ILE B CA 1
ATOM 3101 C C . ILE B 1 109 ? 80.944 23.732 31.892 1.00 28.21 450 ILE B C 1
ATOM 3102 O O . ILE B 1 109 ? 81.270 23.321 30.771 1.00 28.17 450 ILE B O 1
ATOM 3107 N N . VAL B 1 110 ? 79.957 24.596 32.092 1.00 26.57 451 VAL B N 1
ATOM 3108 C CA . VAL B 1 110 ? 79.229 25.189 30.979 1.00 25.97 451 VAL B CA 1
ATOM 3109 C C . VAL B 1 110 ? 80.015 26.337 30.383 1.00 26.18 451 VAL B C 1
ATOM 3110 O O . VAL B 1 110 ? 80.493 27.186 31.108 1.00 26.08 451 VAL B O 1
ATOM 3114 N N . ASN B 1 111 ? 80.133 26.342 29.061 1.00 25.75 452 ASN B N 1
ATOM 3115 C CA . ASN B 1 111 ? 80.741 27.415 28.310 1.00 25.62 452 ASN B CA 1
ATOM 3116 C C . ASN B 1 111 ? 79.808 27.801 27.143 1.00 25.36 452 ASN B C 1
ATOM 3117 O O . ASN B 1 111 ? 79.928 27.269 26.064 1.00 25.70 452 ASN B O 1
ATOM 3122 N N . SER B 1 112 ? 78.865 28.716 27.351 1.00 25.20 453 SER B N 1
ATOM 3123 C CA . SER B 1 112 ? 78.807 29.601 28.509 1.00 25.56 453 SER B CA 1
ATOM 3124 C C . SER B 1 112 ? 77.369 30.180 28.695 1.00 25.96 453 SER B C 1
ATOM 3125 O O . SER B 1 112 ? 76.492 29.922 27.871 1.00 27.12 453 SER B O 1
ATOM 3128 N N . ILE B 1 113 ? 77.176 31.010 29.719 1.00 24.81 454 ILE B N 1
ATOM 3129 C CA . ILE B 1 113 ? 75.962 31.843 29.860 1.00 24.67 454 ILE B CA 1
ATOM 3130 C C . ILE B 1 113 ? 76.345 33.326 29.867 1.00 24.79 454 ILE B C 1
ATOM 3131 O O . ILE B 1 113 ? 77.513 33.682 30.039 1.00 25.55 454 ILE B O 1
ATOM 3136 N N . SER B 1 114 ? 75.365 34.183 29.614 1.00 25.23 455 SER B N 1
ATOM 3137 C CA . SER B 1 114 ? 75.588 35.644 29.562 1.00 24.77 455 SER B CA 1
ATOM 3138 C C . SER B 1 114 ? 74.257 36.337 29.720 1.00 24.08 455 SER B C 1
ATOM 3139 O O . SER B 1 114 ? 73.194 35.696 29.792 1.00 24.11 455 SER B O 1
ATOM 3142 N N . LEU B 1 115 ? 74.303 37.658 29.775 1.00 24.29 456 LEU B N 1
ATOM 3143 C CA . LEU B 1 115 ? 73.101 38.475 29.909 1.00 23.98 456 LEU B CA 1
ATOM 3144 C C . LEU B 1 115 ? 72.566 38.928 28.531 1.00 24.45 456 LEU B C 1
ATOM 3145 O O . LEU B 1 115 ? 71.666 39.751 28.440 1.00 23.92 456 LEU B O 1
ATOM 3150 N N . LYS B 1 116 ? 73.132 38.405 27.455 1.00 26.03 457 LYS B N 1
ATOM 3151 C CA . LYS B 1 116 ? 72.756 38.797 26.068 1.00 27.27 457 LYS B CA 1
ATOM 3152 C C . LYS B 1 116 ? 71.262 38.699 25.772 1.00 27.55 457 LYS B C 1
ATOM 3153 O O . LYS B 1 116 ? 70.710 39.501 25.024 1.00 27.57 457 LYS B O 1
ATOM 3159 N N . GLU B 1 117 ? 70.613 37.689 26.345 1.00 27.73 458 GLU B N 1
ATOM 3160 C CA . GLU B 1 117 ? 69.207 37.451 26.122 1.00 28.90 458 GLU B CA 1
ATOM 3161 C C . GLU B 1 117 ? 68.379 37.929 27.309 1.00 28.20 458 GLU B C 1
ATOM 3162 O O . GLU B 1 117 ? 67.225 37.558 27.454 1.00 28.79 458 GLU B O 1
ATOM 3168 N N . GLY B 1 118 ? 68.967 38.749 28.167 1.00 27.73 459 GLY B N 1
ATOM 3169 C CA . GLY B 1 118 ? 68.227 39.282 29.290 1.00 27.45 459 GLY B CA 1
ATOM 3170 C C . GLY B 1 118 ? 68.402 38.508 30.588 1.00 27.71 459 GLY B C 1
ATOM 3171 O O . GLY B 1 118 ? 68.921 37.381 30.635 1.00 26.86 459 GLY B O 1
ATOM 3172 N N . GLU B 1 119 ? 67.938 39.139 31.652 1.00 26.92 460 GLU B N 1
ATOM 3173 C CA . GLU B 1 119 ? 68.146 38.648 33.001 1.00 28.01 460 GLU B CA 1
ATOM 3174 C C . GLU B 1 119 ? 67.360 37.364 33.321 1.00 27.91 460 GLU B C 1
ATOM 3175 O O . GLU B 1 119 ? 67.886 36.431 33.939 1.00 26.74 460 GLU B O 1
ATOM 3181 N N . GLU B 1 120 ? 66.117 37.301 32.873 1.00 28.49 461 GLU B N 1
ATOM 3182 C CA . GLU B 1 120 ? 65.281 36.118 33.112 1.00 29.38 461 GLU B CA 1
ATOM 3183 C C . GLU B 1 120 ? 65.924 34.853 32.525 1.00 28.47 461 GLU B C 1
ATOM 3184 O O . GLU B 1 120 ? 66.020 33.830 33.221 1.00 28.01 461 GLU B O 1
ATOM 3190 N N . VAL B 1 121 ? 66.388 34.920 31.272 1.00 26.85 462 VAL B N 1
ATOM 3191 C CA . VAL B 1 121 ? 67.026 33.757 30.645 1.00 26.90 462 VAL B CA 1
ATOM 3192 C C . VAL B 1 121 ? 68.318 33.357 31.390 1.00 26.05 462 VAL B C 1
ATOM 3193 O O . VAL B 1 121 ? 68.547 32.188 31.673 1.00 25.19 462 VAL B O 1
ATOM 3197 N N . PHE B 1 122 ? 69.138 34.352 31.723 1.00 25.54 463 PHE B N 1
ATOM 3198 C CA . PHE B 1 122 ? 70.373 34.145 32.451 1.00 25.31 463 PHE B CA 1
ATOM 3199 C C . PHE B 1 122 ? 70.108 33.422 33.760 1.00 25.32 463 PHE B C 1
ATOM 3200 O O . PHE B 1 122 ? 70.796 32.445 34.090 1.00 23.83 463 PHE B O 1
ATOM 3208 N N . LEU B 1 123 ? 69.132 33.916 34.521 1.00 25.75 464 LEU B N 1
ATOM 3209 C CA . LEU B 1 123 ? 68.851 33.334 35.836 1.00 26.97 464 LEU B CA 1
ATOM 3210 C C . LEU B 1 123 ? 68.329 31.885 35.703 1.00 28.00 464 LEU B C 1
ATOM 3211 O O . LEU B 1 123 ? 68.682 30.986 36.481 1.00 28.24 464 LEU B O 1
ATOM 3216 N N . GLU B 1 124 ? 67.496 31.667 34.711 1.00 28.15 465 GLU B N 1
ATOM 3217 C CA . GLU B 1 124 ? 66.942 30.338 34.475 1.00 30.31 465 GLU B CA 1
ATOM 3218 C C . GLU B 1 124 ? 68.050 29.328 34.132 1.00 29.12 465 GLU B C 1
ATOM 3219 O O . GLU B 1 124 ? 68.060 28.212 34.648 1.00 29.02 465 GLU B O 1
ATOM 3225 N N . HIS B 1 125 ? 68.983 29.728 33.266 1.00 28.24 466 HIS B N 1
ATOM 3226 C CA . HIS B 1 125 ? 70.094 28.875 32.900 1.00 27.37 466 HIS B CA 1
ATOM 3227 C C . HIS B 1 125 ? 70.978 28.593 34.112 1.00 27.14 466 HIS B C 1
ATOM 3228 O O . HIS B 1 125 ? 71.366 27.466 34.343 1.00 25.29 466 HIS B O 1
ATOM 3235 N N . ALA B 1 126 ? 71.288 29.637 34.877 1.00 26.80 467 ALA B N 1
ATOM 3236 C CA . ALA B 1 126 ? 72.106 29.492 36.074 1.00 27.13 467 ALA B CA 1
ATOM 3237 C C . ALA B 1 126 ? 71.486 28.507 37.057 1.00 27.00 467 ALA B C 1
ATOM 3238 O O . ALA B 1 126 ? 72.202 27.709 37.700 1.00 26.66 467 ALA B O 1
ATOM 3240 N N . ARG B 1 127 ? 70.170 28.553 37.185 1.00 28.28 468 ARG B N 1
ATOM 3241 C CA . ARG B 1 127 ? 69.485 27.643 38.117 1.00 29.23 468 ARG B CA 1
ATOM 3242 C C . ARG B 1 127 ? 69.587 26.199 37.679 1.00 28.67 468 ARG B C 1
ATOM 3243 O O . ARG B 1 127 ? 69.815 25.315 38.511 1.00 27.95 468 ARG B O 1
ATOM 3251 N N . ILE B 1 128 ? 69.473 25.960 36.375 1.00 27.53 469 ILE B N 1
ATOM 3252 C CA . ILE B 1 128 ? 69.631 24.611 35.847 1.00 27.76 469 ILE B CA 1
ATOM 3253 C C . ILE B 1 128 ? 71.073 24.150 36.097 1.00 27.54 469 ILE B C 1
ATOM 3254 O O . ILE B 1 128 ? 71.321 23.027 36.536 1.00 26.25 469 ILE B O 1
ATOM 3259 N N . ILE B 1 129 ? 72.037 25.031 35.854 1.00 27.33 470 ILE B N 1
ATOM 3260 C CA . ILE B 1 129 ? 73.440 24.666 36.012 1.00 26.90 470 ILE B CA 1
ATOM 3261 C C . ILE B 1 129 ? 73.705 24.309 37.476 1.00 27.56 470 ILE B C 1
ATOM 3262 O O . ILE B 1 129 ? 74.377 23.324 37.787 1.00 27.27 470 ILE B O 1
ATOM 3267 N N . LYS B 1 130 ? 73.153 25.100 38.377 1.00 27.62 471 LYS B N 1
ATOM 3268 C CA . LYS B 1 130 ? 73.328 24.846 39.791 1.00 28.72 471 LYS B CA 1
ATOM 3269 C C . LYS B 1 130 ? 72.738 23.488 40.197 1.00 29.64 471 LYS B C 1
ATOM 3270 O O . LYS B 1 130 ? 73.366 22.771 40.977 1.00 28.42 471 LYS B O 1
ATOM 3276 N N . GLN B 1 131 ? 71.559 23.145 39.644 1.00 30.63 472 GLN B N 1
ATOM 3277 C CA A GLN B 1 131 ? 70.903 21.856 39.916 0.50 31.08 472 GLN B CA 1
ATOM 3278 C CA B GLN B 1 131 ? 70.886 21.853 39.907 0.50 31.02 472 GLN B CA 1
ATOM 3279 C C . GLN B 1 131 ? 71.787 20.698 39.491 1.00 30.98 472 GLN B C 1
ATOM 3280 O O . GLN B 1 131 ? 71.818 19.676 40.146 1.00 30.20 472 GLN B O 1
ATOM 3291 N N . TYR B 1 132 ? 72.494 20.861 38.365 1.00 29.85 473 TYR B N 1
ATOM 3292 C CA . TYR B 1 132 ? 73.443 19.847 37.913 1.00 29.89 473 TYR B CA 1
ATOM 3293 C C . TYR B 1 132 ? 74.759 19.840 38.702 1.00 30.24 473 TYR B C 1
ATOM 3294 O O . TYR B 1 132 ? 75.541 18.917 38.567 1.00 29.97 473 TYR B O 1
ATOM 3303 N N . GLY B 1 133 ? 74.998 20.839 39.548 1.00 30.10 474 GLY B N 1
ATOM 3304 C CA . GLY B 1 133 ? 76.226 20.887 40.337 1.00 29.61 474 GLY B CA 1
ATOM 3305 C C . GLY B 1 133 ? 77.416 21.288 39.459 1.00 29.30 474 GLY B C 1
ATOM 3306 O O . GLY B 1 133 ? 78.537 21.051 39.821 1.00 28.26 474 GLY B O 1
ATOM 3307 N N . ALA B 1 134 ? 77.157 21.875 38.289 1.00 28.07 475 ALA B N 1
ATOM 3308 C CA . ALA B 1 134 ? 78.207 22.269 37.353 1.00 27.39 475 ALA B CA 1
ATOM 3309 C C . ALA B 1 134 ? 78.715 23.701 37.608 1.00 27.28 475 ALA B C 1
ATOM 3310 O O . ALA B 1 134 ? 78.038 24.545 38.194 1.00 27.61 475 ALA B O 1
ATOM 3312 N N . ALA B 1 135 ? 79.920 23.977 37.136 1.00 27.19 476 ALA B N 1
ATOM 3313 C CA . ALA B 1 135 ? 80.467 25.318 37.129 1.00 26.18 476 ALA B CA 1
ATOM 3314 C C . ALA B 1 135 ? 80.061 25.977 35.814 1.00 26.26 476 ALA B C 1
ATOM 3315 O O . ALA B 1 135 ? 79.581 25.289 34.891 1.00 24.48 476 ALA B O 1
ATOM 3317 N N . THR B 1 136 ? 80.203 27.303 35.726 1.00 24.87 477 THR B N 1
ATOM 3318 C CA . THR B 1 136 ? 79.872 27.971 34.471 1.00 25.36 477 THR B CA 1
ATOM 3319 C C . THR B 1 136 ? 80.800 29.146 34.160 1.00 25.26 477 THR B C 1
ATOM 3320 O O . THR B 1 136 ? 81.215 29.900 35.049 1.00 25.30 477 THR B O 1
ATOM 3324 N N . VAL B 1 137 ? 81.111 29.275 32.876 1.00 25.15 478 VAL B N 1
ATOM 3325 C CA . VAL B 1 137 ? 81.697 30.460 32.341 1.00 23.92 478 VAL B CA 1
ATOM 3326 C C . VAL B 1 137 ? 80.584 31.474 32.117 1.00 23.91 478 VAL B C 1
ATOM 3327 O O . VAL B 1 137 ? 79.492 31.132 31.672 1.00 23.97 478 VAL B O 1
ATOM 3331 N N . VAL B 1 138 ? 80.887 32.728 32.418 1.00 24.00 479 VAL B N 1
ATOM 3332 C CA . VAL B 1 138 ? 79.981 33.851 32.173 1.00 24.23 479 VAL B CA 1
ATOM 3333 C C . VAL B 1 138 ? 80.708 34.819 31.255 1.00 25.27 479 VAL B C 1
ATOM 3334 O O . VAL B 1 138 ? 81.735 35.376 31.638 1.00 24.95 479 VAL B O 1
ATOM 3346 N N . ALA B 1 140 ? 81.330 38.295 29.330 1.00 25.15 481 ALA B N 1
ATOM 3347 C CA . ALA B 1 140 ? 81.045 39.709 29.552 1.00 25.04 481 ALA B CA 1
ATOM 3348 C C . ALA B 1 140 ? 80.254 40.232 28.336 1.00 25.32 481 ALA B C 1
ATOM 3349 O O . ALA B 1 140 ? 80.793 40.896 27.449 1.00 25.32 481 ALA B O 1
ATOM 3351 N N . PHE B 1 141 ? 78.965 39.907 28.320 1.00 25.67 482 PHE B N 1
ATOM 3352 C CA . PHE B 1 141 ? 78.068 40.255 27.209 1.00 25.23 482 PHE B CA 1
ATOM 3353 C C . PHE B 1 141 ? 76.722 40.462 27.867 1.00 24.85 482 PHE B C 1
ATOM 3354 O O . PHE B 1 141 ? 76.221 39.562 28.551 1.00 24.78 482 PHE B O 1
ATOM 3362 N N . ASP B 1 142 ? 76.140 41.638 27.683 1.00 23.79 483 ASP B N 1
ATOM 3363 C CA . ASP B 1 142 ? 74.847 41.922 28.315 1.00 24.19 483 ASP B CA 1
ATOM 3364 C C . ASP B 1 142 ? 73.856 42.410 27.292 1.00 23.75 483 ASP B C 1
ATOM 3365 O O . ASP B 1 142 ? 74.120 42.309 26.108 1.00 23.63 483 ASP B O 1
ATOM 3370 N N . GLU B 1 143 ? 72.731 42.966 27.746 1.00 24.58 484 GLU B N 1
ATOM 3371 C CA . GLU B 1 143 ? 71.662 43.396 26.837 1.00 24.29 484 GLU B CA 1
ATOM 3372 C C . GLU B 1 143 ? 72.093 44.517 25.891 1.00 24.90 484 GLU B C 1
ATOM 3373 O O . GLU B 1 143 ? 71.433 44.768 24.870 1.00 24.26 484 GLU B O 1
ATOM 3379 N N . LYS B 1 144 ? 73.193 45.183 26.237 1.00 25.39 485 LYS B N 1
ATOM 3380 C CA . LYS B 1 144 ? 73.709 46.311 25.480 1.00 26.43 485 LYS B CA 1
ATOM 3381 C C . LYS B 1 144 ? 74.781 45.885 24.501 1.00 26.26 485 LYS B C 1
ATOM 3382 O O . LYS B 1 144 ? 75.188 46.683 23.687 1.00 27.41 485 LYS B O 1
ATOM 3388 N N . GLY B 1 145 ? 75.235 44.643 24.582 1.00 26.20 486 GLY B N 1
ATOM 3389 C CA . GLY B 1 145 ? 76.281 44.164 23.682 1.00 25.95 486 GLY B CA 1
ATOM 3390 C C . GLY B 1 145 ? 77.460 43.525 24.385 1.00 25.81 486 GLY B C 1
ATOM 3391 O O . GLY B 1 145 ? 77.472 43.330 25.620 1.00 24.14 486 GLY B O 1
ATOM 3392 N N . GLN B 1 146 ? 78.464 43.202 23.573 1.00 25.51 487 GLN B N 1
ATOM 3393 C CA . GLN B 1 146 ? 79.703 42.623 24.043 1.00 26.66 487 GLN B CA 1
ATOM 3394 C C . GLN B 1 146 ? 80.508 43.684 24.775 1.00 26.72 487 GLN B C 1
ATOM 3395 O O . GLN B 1 146 ? 80.641 44.790 24.272 1.00 27.40 487 GLN B O 1
ATOM 3401 N N . ALA B 1 147 ? 81.037 43.356 25.949 1.00 26.38 488 ALA B N 1
ATOM 3402 C CA . ALA B 1 147 ? 81.876 44.284 26.702 1.00 27.03 488 ALA B CA 1
ATOM 3403 C C . ALA B 1 147 ? 83.250 44.383 26.040 1.00 27.68 488 ALA B C 1
ATOM 3404 O O . ALA B 1 147 ? 84.014 43.418 26.058 1.00 27.09 488 ALA B O 1
ATOM 3406 N N . ASP B 1 148 ? 83.580 45.538 25.476 1.00 29.17 489 ASP B N 1
ATOM 3407 C CA . ASP B 1 148 ? 84.851 45.739 24.757 1.00 30.86 489 ASP B CA 1
ATOM 3408 C C . ASP B 1 148 ? 85.893 46.485 25.624 1.00 31.57 489 ASP B C 1
ATOM 3409 O O . ASP B 1 148 ? 87.087 46.116 25.637 1.00 32.92 489 ASP B O 1
ATOM 3414 N N . THR B 1 149 ? 85.446 47.484 26.371 1.00 29.87 490 THR B N 1
ATOM 3415 C CA . THR B 1 149 ? 86.342 48.276 27.207 1.00 28.34 490 THR B CA 1
ATOM 3416 C C . THR B 1 149 ? 86.466 47.685 28.611 1.00 27.99 490 THR B C 1
ATOM 3417 O O . THR B 1 149 ? 85.611 46.916 29.029 1.00 26.52 490 THR B O 1
ATOM 3421 N N . ALA B 1 150 ? 87.485 48.096 29.363 1.00 27.20 491 ALA B N 1
ATOM 3422 C CA . ALA B 1 150 ? 87.636 47.626 30.742 1.00 27.34 491 ALA B CA 1
ATOM 3423 C C . ALA B 1 150 ? 86.413 47.964 31.578 1.00 26.59 491 ALA B C 1
ATOM 3424 O O . ALA B 1 150 ? 85.927 47.114 32.332 1.00 26.39 491 ALA B O 1
ATOM 3426 N N . ALA B 1 151 ? 85.915 49.193 31.441 1.00 25.48 492 ALA B N 1
ATOM 3427 C CA . ALA B 1 151 ? 84.745 49.634 32.207 1.00 24.80 492 ALA B CA 1
ATOM 3428 C C . ALA B 1 151 ? 83.532 48.741 31.924 1.00 24.23 492 ALA B C 1
ATOM 3429 O O . ALA B 1 151 ? 82.820 48.339 32.844 1.00 23.87 492 ALA B O 1
ATOM 3431 N N . ARG B 1 152 ? 83.302 48.412 30.653 1.00 23.27 493 ARG B N 1
ATOM 3432 C CA . ARG B 1 152 ? 82.174 47.574 30.296 1.00 23.50 493 ARG B CA 1
ATOM 3433 C C . ARG B 1 152 ? 82.348 46.165 30.857 1.00 22.66 493 ARG B C 1
ATOM 3434 O O . ARG B 1 152 ? 81.393 45.594 31.367 1.00 22.68 493 ARG B O 1
ATOM 3442 N N . LYS B 1 153 ? 83.548 45.614 30.731 1.00 22.66 494 LYS B N 1
ATOM 3443 C CA . LYS B 1 153 ? 83.829 44.264 31.195 1.00 23.22 494 LYS B CA 1
ATOM 3444 C C . LYS B 1 153 ? 83.525 44.171 32.684 1.00 23.87 494 LYS B C 1
ATOM 3445 O O . LYS B 1 153 ? 82.821 43.267 33.127 1.00 24.93 494 LYS B O 1
ATOM 3451 N N . ILE B 1 154 ? 83.990 45.151 33.438 1.00 24.20 495 ILE B N 1
ATOM 3452 C CA . ILE B 1 154 ? 83.770 45.202 34.878 1.00 24.83 495 ILE B CA 1
ATOM 3453 C C . ILE B 1 154 ? 82.295 45.349 35.256 1.00 25.24 495 ILE B C 1
ATOM 3454 O O . ILE B 1 154 ? 81.810 44.740 36.221 1.00 25.29 495 ILE B O 1
ATOM 3459 N N . GLU B 1 155 ? 81.591 46.222 34.526 1.00 25.94 496 GLU B N 1
ATOM 3460 C CA . GLU B 1 155 ? 80.189 46.488 34.756 1.00 25.73 496 GLU B CA 1
ATOM 3461 C C . GLU B 1 155 ? 79.382 45.181 34.627 1.00 24.94 496 GLU B C 1
ATOM 3462 O O . GLU B 1 155 ? 78.585 44.852 35.497 1.00 24.52 496 GLU B O 1
ATOM 3468 N N . VAL B 1 156 ? 79.603 44.442 33.550 1.00 23.58 497 VAL B N 1
ATOM 3469 C CA . VAL B 1 156 ? 78.853 43.233 33.315 1.00 23.25 497 VAL B CA 1
ATOM 3470 C C . VAL B 1 156 ? 79.207 42.180 34.356 1.00 24.12 497 VAL B C 1
ATOM 3471 O O . VAL B 1 156 ? 78.313 41.560 34.927 1.00 23.75 497 VAL B O 1
ATOM 3475 N N . CYS B 1 157 ? 80.501 41.974 34.612 1.00 24.63 498 CYS B N 1
ATOM 3476 C CA . CYS B 1 157 ? 80.889 40.906 35.559 1.00 24.99 498 CYS B CA 1
ATOM 3477 C C . CYS B 1 157 ? 80.396 41.169 36.978 1.00 24.90 498 CYS B C 1
ATOM 3478 O O . CYS B 1 157 ? 79.931 40.249 37.629 1.00 25.55 498 CYS B O 1
ATOM 3481 N N . GLU B 1 158 ? 80.463 42.416 37.429 1.00 25.07 499 GLU B N 1
ATOM 3482 C CA A GLU B 1 158 ? 79.992 42.760 38.768 0.50 25.31 499 GLU B CA 1
ATOM 3483 C CA B GLU B 1 158 ? 80.002 42.777 38.760 0.50 25.46 499 GLU B CA 1
ATOM 3484 C C . GLU B 1 158 ? 78.514 42.438 38.882 1.00 25.48 499 GLU B C 1
ATOM 3485 O O . GLU B 1 158 ? 78.088 41.836 39.850 1.00 23.94 499 GLU B O 1
ATOM 3496 N N . ARG B 1 159 ? 77.742 42.830 37.860 1.00 24.97 500 ARG B N 1
ATOM 3497 C CA . ARG B 1 159 ? 76.305 42.602 37.847 1.00 25.62 500 ARG B CA 1
ATOM 3498 C C . ARG B 1 159 ? 75.967 41.123 37.811 1.00 24.80 500 ARG B C 1
ATOM 3499 O O . ARG B 1 159 ? 75.098 40.663 38.544 1.00 24.97 500 ARG B O 1
ATOM 3507 N N . ALA B 1 160 ? 76.652 40.395 36.954 1.00 24.33 501 ALA B N 1
ATOM 3508 C CA . ALA B 1 160 ? 76.462 38.954 36.837 1.00 24.91 501 ALA B CA 1
ATOM 3509 C C . ALA B 1 160 ? 76.796 38.248 38.167 1.00 24.83 501 ALA B C 1
ATOM 3510 O O . ALA B 1 160 ? 76.093 37.323 38.601 1.00 24.36 501 ALA B O 1
ATOM 3512 N N . TYR B 1 161 ? 77.860 38.690 38.813 1.00 25.13 502 TYR B N 1
ATOM 3513 C CA . TYR B 1 161 ? 78.262 38.077 40.101 1.00 25.32 502 TYR B CA 1
ATOM 3514 C C . TYR B 1 161 ? 77.143 38.271 41.107 1.00 26.10 502 TYR B C 1
ATOM 3515 O O . TYR B 1 161 ? 76.732 37.314 41.780 1.00 26.38 502 TYR B O 1
ATOM 3524 N N . ARG B 1 162 ? 76.658 39.508 41.217 1.00 26.78 503 ARG B N 1
ATOM 3525 C CA A ARG B 1 162 ? 75.578 39.838 42.148 0.50 27.38 503 ARG B CA 1
ATOM 3526 C CA B ARG B 1 162 ? 75.580 39.817 42.154 0.50 27.09 503 ARG B CA 1
ATOM 3527 C C . ARG B 1 162 ? 74.364 38.940 41.891 1.00 26.81 503 ARG B C 1
ATOM 3528 O O . ARG B 1 162 ? 73.824 38.319 42.813 1.00 27.14 503 ARG B O 1
ATOM 3543 N N . LEU B 1 163 ? 73.921 38.903 40.639 1.00 26.04 504 LEU B N 1
ATOM 3544 C CA . LEU B 1 163 ? 72.764 38.080 40.259 1.00 25.53 504 LEU B CA 1
ATOM 3545 C C . LEU B 1 163 ? 72.975 36.624 40.668 1.00 25.00 504 LEU B C 1
ATOM 3546 O O . LEU B 1 163 ? 72.115 36.029 41.297 1.00 25.21 504 LEU B O 1
ATOM 3551 N N . LEU B 1 164 ? 74.143 36.069 40.346 1.00 24.67 505 LEU B N 1
ATOM 3552 C CA . LEU B 1 164 ? 74.393 34.666 40.594 1.00 24.60 505 LEU B CA 1
ATOM 3553 C C . LEU B 1 164 ? 74.438 34.371 42.093 1.00 25.26 505 LEU B C 1
ATOM 3554 O O . LEU B 1 164 ? 73.802 33.453 42.561 1.00 24.89 505 LEU B O 1
ATOM 3559 N N . VAL B 1 165 ? 75.210 35.161 42.829 1.00 26.45 506 VAL B N 1
ATOM 3560 C CA . VAL B 1 165 ? 75.409 34.920 44.244 1.00 27.25 506 VAL B CA 1
ATOM 3561 C C . VAL B 1 165 ? 74.140 35.259 45.032 1.00 27.79 506 VAL B C 1
ATOM 3562 O O . VAL B 1 165 ? 73.730 34.466 45.846 1.00 27.77 506 VAL B O 1
ATOM 3566 N N . ASP B 1 166 ? 73.519 36.409 44.771 1.00 28.46 507 ASP B N 1
ATOM 3567 C CA . ASP B 1 166 ? 72.388 36.904 45.589 1.00 29.09 507 ASP B CA 1
ATOM 3568 C C . ASP B 1 166 ? 71.052 36.277 45.175 1.00 29.51 507 ASP B C 1
ATOM 3569 O O . ASP B 1 166 ? 70.205 36.065 46.018 1.00 28.69 507 ASP B O 1
ATOM 3574 N N . LYS B 1 167 ? 70.825 36.032 43.885 1.00 28.92 508 LYS B N 1
ATOM 3575 C CA . LYS B 1 167 ? 69.509 35.550 43.463 1.00 29.65 508 LYS B CA 1
ATOM 3576 C C . LYS B 1 167 ? 69.466 34.043 43.241 1.00 29.16 508 LYS B C 1
ATOM 3577 O O . LYS B 1 167 ? 68.445 33.436 43.502 1.00 28.50 508 LYS B O 1
ATOM 3583 N N . VAL B 1 168 ? 70.557 33.445 42.753 1.00 28.57 509 VAL B N 1
ATOM 3584 C CA . VAL B 1 168 ? 70.580 32.006 42.473 1.00 28.43 509 VAL B CA 1
ATOM 3585 C C . VAL B 1 168 ? 71.234 31.199 43.611 1.00 27.88 509 VAL B C 1
ATOM 3586 O O . VAL B 1 168 ? 71.075 29.998 43.685 1.00 27.94 509 VAL B O 1
ATOM 3590 N N . GLY B 1 169 ? 71.971 31.865 44.494 1.00 27.84 510 GLY B N 1
ATOM 3591 C CA . GLY B 1 169 ? 72.733 31.164 45.530 1.00 27.66 510 GLY B CA 1
ATOM 3592 C C . GLY B 1 169 ? 73.846 30.337 44.940 1.00 27.55 510 GLY B C 1
ATOM 3593 O O . GLY B 1 169 ? 74.241 29.318 45.510 1.00 28.11 510 GLY B O 1
ATOM 3594 N N . PHE B 1 170 ? 74.336 30.763 43.774 1.00 27.03 511 PHE B N 1
ATOM 3595 C CA . PHE B 1 170 ? 75.415 30.093 43.073 1.00 26.70 511 PHE B CA 1
ATOM 3596 C C . PHE B 1 170 ? 76.729 30.216 43.864 1.00 25.99 511 PHE B C 1
ATOM 3597 O O . PHE B 1 170 ? 77.054 31.295 44.406 1.00 25.14 511 PHE B O 1
ATOM 3605 N N . ASN B 1 171 ? 77.487 29.130 43.911 1.00 25.39 512 ASN B N 1
ATOM 3606 C CA . ASN B 1 171 ? 78.780 29.126 44.569 1.00 25.38 512 ASN B CA 1
ATOM 3607 C C . ASN B 1 171 ? 79.755 30.009 43.762 1.00 24.74 512 ASN B C 1
ATOM 3608 O O . ASN B 1 171 ? 80.017 29.736 42.587 1.00 24.88 512 ASN B O 1
ATOM 3613 N N . PRO B 1 172 ? 80.294 31.051 44.387 1.00 23.56 513 PRO B N 1
ATOM 3614 C CA . PRO B 1 172 ? 81.197 31.956 43.680 1.00 24.09 513 PRO B CA 1
ATOM 3615 C C . PRO B 1 172 ? 82.432 31.278 43.105 1.00 24.83 513 PRO B C 1
ATOM 3616 O O . PRO B 1 172 ? 82.931 31.731 42.069 1.00 24.76 513 PRO B O 1
ATOM 3620 N N . HIS B 1 173 ? 82.908 30.209 43.765 1.00 24.71 514 HIS B N 1
ATOM 3621 C CA . HIS B 1 173 ? 84.064 29.470 43.294 1.00 25.99 514 HIS B CA 1
ATOM 3622 C C . HIS B 1 173 ? 83.752 28.725 41.996 1.00 26.49 514 HIS B C 1
ATOM 3623 O O . HIS B 1 173 ? 84.664 28.223 41.357 1.00 27.11 514 HIS B O 1
ATOM 3630 N N . ASP B 1 174 ? 82.467 28.598 41.656 1.00 26.35 515 ASP B N 1
ATOM 3631 C CA . ASP B 1 174 ? 82.041 27.912 40.443 1.00 26.04 515 ASP B CA 1
ATOM 3632 C C . ASP B 1 174 ? 81.732 28.883 39.304 1.00 24.66 515 ASP B C 1
ATOM 3633 O O . ASP B 1 174 ? 81.206 28.460 38.281 1.00 24.53 515 ASP B O 1
ATOM 3638 N N . ILE B 1 175 ? 82.008 30.163 39.517 1.00 24.55 516 ILE B N 1
ATOM 3639 C CA . ILE B 1 175 ? 81.833 31.194 38.509 1.00 24.48 516 ILE B CA 1
ATOM 3640 C C . ILE B 1 175 ? 83.159 31.449 37.802 1.00 23.79 516 ILE B C 1
ATOM 3641 O O . ILE B 1 175 ? 84.141 31.789 38.433 1.00 25.29 516 ILE B O 1
ATOM 3646 N N . ILE B 1 176 ? 83.168 31.351 36.479 1.00 23.91 517 ILE B N 1
ATOM 3647 C CA . ILE B 1 176 ? 84.346 31.654 35.698 1.00 23.24 517 ILE B CA 1
ATOM 3648 C C . ILE B 1 176 ? 83.995 32.819 34.763 1.00 24.27 517 ILE B C 1
ATOM 3649 O O . ILE B 1 176 ? 83.243 32.635 33.812 1.00 24.19 517 ILE B O 1
ATOM 3654 N N . PHE B 1 177 ? 84.508 34.016 35.031 1.00 23.61 518 PHE B N 1
ATOM 3655 C CA . PHE B 1 177 ? 84.253 35.132 34.124 1.00 23.62 518 PHE B CA 1
ATOM 3656 C C . PHE B 1 177 ? 85.188 35.102 32.933 1.00 23.72 518 PHE B C 1
ATOM 3657 O O . PHE B 1 177 ? 86.391 34.824 33.067 1.00 23.34 518 PHE B O 1
ATOM 3665 N N . ASP B 1 178 ? 84.624 35.411 31.767 1.00 24.15 519 ASP B N 1
ATOM 3666 C CA . ASP B 1 178 ? 85.391 35.568 30.557 1.00 24.04 519 ASP B CA 1
ATOM 3667 C C . ASP B 1 178 ? 85.156 36.976 30.064 1.00 24.83 519 ASP B C 1
ATOM 3668 O O . ASP B 1 178 ? 84.122 37.267 29.500 1.00 25.31 519 ASP B O 1
ATOM 3673 N N . PRO B 1 179 ? 86.091 37.898 30.346 1.00 25.91 520 PRO B N 1
ATOM 3674 C CA . PRO B 1 179 ? 85.869 39.265 29.969 1.00 25.63 520 PRO B CA 1
ATOM 3675 C C . PRO B 1 179 ? 86.088 39.536 28.478 1.00 24.94 520 PRO B C 1
ATOM 3676 O O . PRO B 1 179 ? 86.030 40.682 28.110 1.00 25.16 520 PRO B O 1
ATOM 3680 N N . ASN B 1 180 ? 86.319 38.490 27.674 1.00 24.41 521 ASN B N 1
ATOM 3681 C CA . ASN B 1 180 ? 86.441 38.524 26.210 1.00 24.89 521 ASN B CA 1
ATOM 3682 C C . ASN B 1 180 ? 87.845 38.892 25.744 1.00 25.64 521 ASN B C 1
ATOM 3683 O O . ASN B 1 180 ? 88.237 40.064 25.824 1.00 26.02 521 ASN B O 1
ATOM 3688 N N . VAL B 1 181 ? 88.597 37.894 25.286 1.00 25.72 522 VAL B N 1
ATOM 3689 C CA . VAL B 1 181 ? 89.836 38.123 24.581 1.00 25.11 522 VAL B CA 1
ATOM 3690 C C . VAL B 1 181 ? 89.455 38.397 23.129 1.00 25.86 522 VAL B C 1
ATOM 3691 O O . VAL B 1 181 ? 88.875 37.538 22.445 1.00 24.99 522 VAL B O 1
ATOM 3695 N N . LEU B 1 182 ? 89.766 39.598 22.679 1.00 25.30 523 LEU B N 1
ATOM 3696 C CA . LEU B 1 182 ? 89.432 40.038 21.333 1.00 26.20 523 LEU B CA 1
ATOM 3697 C C . LEU B 1 182 ? 90.704 40.328 20.546 1.00 26.24 523 LEU B C 1
ATOM 3698 O O . LEU B 1 182 ? 91.691 40.725 21.128 1.00 25.92 523 LEU B O 1
ATOM 3703 N N . ALA B 1 183 ? 90.668 40.105 19.226 1.00 25.95 524 ALA B N 1
ATOM 3704 C CA . ALA B 1 183 ? 91.814 40.307 18.360 1.00 26.31 524 ALA B CA 1
ATOM 3705 C C . ALA B 1 183 ? 92.324 41.743 18.406 1.00 26.71 524 ALA B C 1
ATOM 3706 O O . ALA B 1 183 ? 91.539 42.695 18.463 1.00 27.14 524 ALA B O 1
ATOM 3708 N N . VAL B 1 184 ? 93.641 41.885 18.420 1.00 27.17 525 VAL B N 1
ATOM 3709 C CA . VAL B 1 184 ? 94.322 43.169 18.252 1.00 27.45 525 VAL B CA 1
ATOM 3710 C C . VAL B 1 184 ? 95.011 43.191 16.866 1.00 28.33 525 VAL B C 1
ATOM 3711 O O . VAL B 1 184 ? 94.920 42.202 16.096 1.00 28.67 525 VAL B O 1
ATOM 3715 N N . ALA B 1 185 ? 95.641 44.324 16.547 1.00 28.48 526 ALA B N 1
ATOM 3716 C CA . ALA B 1 185 ? 96.353 44.518 15.275 1.00 29.65 526 ALA B CA 1
ATOM 3717 C C . ALA B 1 185 ? 95.465 44.178 14.081 1.00 29.95 526 ALA B C 1
ATOM 3718 O O . ALA B 1 185 ? 95.876 43.498 13.155 1.00 30.68 526 ALA B O 1
ATOM 3720 N N . THR B 1 186 ? 94.242 44.681 14.123 1.00 30.61 527 THR B N 1
ATOM 3721 C CA . THR B 1 186 ? 93.223 44.347 13.142 1.00 31.48 527 THR B CA 1
ATOM 3722 C C . THR B 1 186 ? 93.103 45.380 12.026 1.00 32.79 527 THR B C 1
ATOM 3723 O O . THR B 1 186 ? 92.278 45.205 11.145 1.00 32.96 527 THR B O 1
ATOM 3727 N N . GLY B 1 187 ? 93.877 46.466 12.093 1.00 33.83 528 GLY B N 1
ATOM 3728 C CA . GLY B 1 187 ? 93.712 47.603 11.179 1.00 34.52 528 GLY B CA 1
ATOM 3729 C C . GLY B 1 187 ? 92.673 48.606 11.681 1.00 35.22 528 GLY B C 1
ATOM 3730 O O . GLY B 1 187 ? 92.506 49.665 11.083 1.00 36.01 528 GLY B O 1
ATOM 3731 N N . ILE B 1 188 ? 91.981 48.287 12.767 1.00 35.15 529 ILE B N 1
ATOM 3732 C CA . ILE B 1 188 ? 90.973 49.168 13.351 1.00 35.54 529 ILE B CA 1
ATOM 3733 C C . ILE B 1 188 ? 91.523 49.699 14.662 1.00 35.43 529 ILE B C 1
ATOM 3734 O O . ILE B 1 188 ? 91.752 48.946 15.620 1.00 35.11 529 ILE B O 1
ATOM 3739 N N . GLU B 1 189 ? 91.757 51.000 14.692 1.00 34.48 530 GLU B N 1
ATOM 3740 C CA . GLU B 1 189 ? 92.451 51.628 15.794 1.00 34.80 530 GLU B CA 1
ATOM 3741 C C . GLU B 1 189 ? 91.679 51.476 17.128 1.00 33.49 530 GLU B C 1
ATOM 3742 O O . GLU B 1 189 ? 92.280 51.427 18.204 1.00 31.81 530 GLU B O 1
ATOM 3748 N N . GLU B 1 190 ? 90.360 51.367 17.041 1.00 32.83 531 GLU B N 1
ATOM 3749 C CA . GLU B 1 190 ? 89.501 51.219 18.226 1.00 33.11 531 GLU B CA 1
ATOM 3750 C C . GLU B 1 190 ? 89.756 49.874 18.947 1.00 32.00 531 GLU B C 1
ATOM 3751 O O . GLU B 1 190 ? 89.328 49.692 20.083 1.00 31.91 531 GLU B O 1
ATOM 3757 N N . HIS B 1 191 ? 90.449 48.947 18.284 1.00 30.98 532 HIS B N 1
ATOM 3758 C CA . HIS B 1 191 ? 90.771 47.652 18.893 1.00 30.36 532 HIS B CA 1
ATOM 3759 C C . HIS B 1 191 ? 92.120 47.602 19.598 1.00 29.50 532 HIS B C 1
ATOM 3760 O O . HIS B 1 191 ? 92.436 46.601 20.264 1.00 29.29 532 HIS B O 1
ATOM 3767 N N . ASN B 1 192 ? 92.912 48.668 19.493 1.00 28.60 533 ASN B N 1
ATOM 3768 C CA . ASN B 1 192 ? 94.303 48.620 19.939 1.00 27.94 533 ASN B CA 1
ATOM 3769 C C . ASN B 1 192 ? 94.483 48.267 21.411 1.00 27.52 533 ASN B C 1
ATOM 3770 O O . ASN B 1 192 ? 95.482 47.670 21.767 1.00 27.04 533 ASN B O 1
ATOM 3775 N N . ASN B 1 193 ? 93.527 48.648 22.253 1.00 27.22 534 ASN B N 1
ATOM 3776 C CA . ASN B 1 193 ? 93.636 48.460 23.706 1.00 27.07 534 ASN B CA 1
ATOM 3777 C C . ASN B 1 193 ? 92.936 47.212 24.239 1.00 26.72 534 ASN B C 1
ATOM 3778 O O . ASN B 1 193 ? 92.843 47.019 25.469 1.00 26.67 534 ASN B O 1
ATOM 3783 N N . TYR B 1 194 ? 92.487 46.333 23.344 1.00 25.81 535 TYR B N 1
ATOM 3784 C CA . TYR B 1 194 ? 91.640 45.214 23.771 1.00 26.36 535 TYR B CA 1
ATOM 3785 C C . TYR B 1 194 ? 92.323 44.212 24.723 1.00 26.15 535 TYR B C 1
ATOM 3786 O O . TYR B 1 194 ? 91.656 43.736 25.613 1.00 25.98 535 TYR B O 1
ATOM 3795 N N . ALA B 1 195 ? 93.634 43.954 24.590 1.00 25.31 536 ALA B N 1
ATOM 3796 C CA . ALA B 1 195 ? 94.325 43.072 25.553 1.00 24.74 536 ALA B CA 1
ATOM 3797 C C . ALA B 1 195 ? 94.545 43.779 26.865 1.00 24.62 536 ALA B C 1
ATOM 3798 O O . ALA B 1 195 ? 94.338 43.173 27.931 1.00 23.33 536 ALA B O 1
ATOM 3800 N N . VAL B 1 196 ? 94.939 45.050 26.815 1.00 24.53 537 VAL B N 1
ATOM 3801 C CA . VAL B 1 196 ? 95.040 45.852 28.047 1.00 25.27 537 VAL B CA 1
ATOM 3802 C C . VAL B 1 196 ? 93.702 45.903 28.799 1.00 26.10 537 VAL B C 1
ATOM 3803 O O . VAL B 1 196 ? 93.660 45.776 30.033 1.00 26.50 537 VAL B O 1
ATOM 3807 N N . ASP B 1 197 ? 92.605 46.058 28.066 1.00 26.08 538 ASP B N 1
ATOM 3808 C CA . ASP B 1 197 ? 91.280 46.109 28.699 1.00 26.17 538 ASP B CA 1
ATOM 3809 C C . ASP B 1 197 ? 90.946 44.796 29.430 1.00 25.48 538 ASP B C 1
ATOM 3810 O O . ASP B 1 197 ? 90.380 44.812 30.510 1.00 24.48 538 ASP B O 1
ATOM 3815 N N . PHE B 1 198 ? 91.268 43.682 28.794 1.00 25.40 539 PHE B N 1
ATOM 3816 C CA . PHE B 1 198 ? 91.099 42.376 29.387 1.00 25.96 539 PHE B CA 1
ATOM 3817 C C . PHE B 1 198 ? 91.905 42.249 30.663 1.00 25.98 539 PHE B C 1
ATOM 3818 O O . PHE B 1 198 ? 91.398 41.834 31.717 1.00 25.25 539 PHE B O 1
ATOM 3826 N N . ILE B 1 199 ? 93.157 42.643 30.579 1.00 27.02 540 ILE B N 1
ATOM 3827 C CA . ILE B 1 199 ? 94.067 42.525 31.728 1.00 26.91 540 ILE B CA 1
ATOM 3828 C C . ILE B 1 199 ? 93.610 43.421 32.889 1.00 26.80 540 ILE B C 1
ATOM 3829 O O . ILE B 1 199 ? 93.620 42.999 34.048 1.00 25.83 540 ILE B O 1
ATOM 3834 N N . GLU B 1 200 ? 93.202 44.649 32.592 1.00 26.61 541 GLU B N 1
ATOM 3835 C CA . GLU B 1 200 ? 92.706 45.535 33.641 1.00 27.74 541 GLU B CA 1
ATOM 3836 C C . GLU B 1 200 ? 91.414 44.962 34.293 1.00 27.44 541 GLU B C 1
ATOM 3837 O O . GLU B 1 200 ? 91.243 44.980 35.514 1.00 27.01 541 GLU B O 1
ATOM 3843 N N . ALA B 1 201 ? 90.506 44.434 33.479 1.00 26.74 542 ALA B N 1
ATOM 3844 C CA . ALA B 1 201 ? 89.259 43.883 34.024 1.00 26.32 542 ALA B CA 1
ATOM 3845 C C . ALA B 1 201 ? 89.552 42.651 34.900 1.00 26.09 542 ALA B C 1
ATOM 3846 O O . ALA B 1 201 ? 88.977 42.494 35.980 1.00 24.35 542 ALA B O 1
ATOM 3848 N N . THR B 1 202 ? 90.505 41.829 34.459 1.00 25.48 543 THR B N 1
ATOM 3849 C CA . THR B 1 202 ? 90.951 40.659 35.205 1.00 24.68 543 THR B CA 1
ATOM 3850 C C . THR B 1 202 ? 91.372 41.040 36.620 1.00 25.48 543 THR B C 1
ATOM 3851 O O . THR B 1 202 ? 90.898 40.457 37.585 1.00 25.43 543 THR B O 1
ATOM 3855 N N . GLY B 1 203 ? 92.243 42.045 36.731 1.00 25.92 544 GLY B N 1
ATOM 3856 C CA . GLY B 1 203 ? 92.689 42.539 38.026 1.00 26.21 544 GLY B CA 1
ATOM 3857 C C . GLY B 1 203 ? 91.563 42.999 38.908 1.00 26.12 544 GLY B C 1
ATOM 3858 O O . GLY B 1 203 ? 91.521 42.699 40.086 1.00 26.38 544 GLY B O 1
ATOM 3859 N N . TRP B 1 204 ? 90.653 43.769 38.346 1.00 25.89 545 TRP B N 1
ATOM 3860 C CA . TRP B 1 204 ? 89.544 44.272 39.105 1.00 24.77 545 TRP B CA 1
ATOM 3861 C C . TRP B 1 204 ? 88.688 43.141 39.621 1.00 24.61 545 TRP B C 1
ATOM 3862 O O . TRP B 1 204 ? 88.273 43.150 40.787 1.00 24.25 545 TRP B O 1
ATOM 3873 N N . ILE B 1 205 ? 88.377 42.197 38.746 1.00 24.13 546 ILE B N 1
ATOM 3874 C CA . ILE B 1 205 ? 87.541 41.058 39.108 1.00 24.63 546 ILE B CA 1
ATOM 3875 C C . ILE B 1 205 ? 88.153 40.249 40.248 1.00 25.78 546 ILE B C 1
ATOM 3876 O O . ILE B 1 205 ? 87.479 39.945 41.231 1.00 26.10 546 ILE B O 1
ATOM 3881 N N . ARG B 1 206 ? 89.422 39.904 40.131 1.00 27.20 547 ARG B N 1
ATOM 3882 C CA A ARG B 1 206 ? 90.044 39.066 41.157 0.50 28.07 547 ARG B CA 1
ATOM 3883 C CA B ARG B 1 206 ? 90.074 39.085 41.153 0.50 28.02 547 ARG B CA 1
ATOM 3884 C C . ARG B 1 206 ? 90.219 39.846 42.463 1.00 29.32 547 ARG B C 1
ATOM 3885 O O . ARG B 1 206 ? 90.293 39.249 43.518 1.00 30.89 547 ARG B O 1
ATOM 3900 N N . LYS B 1 207 ? 90.245 41.168 42.410 1.00 30.17 548 LYS B N 1
ATOM 3901 C CA . LYS B 1 207 ? 90.300 41.927 43.650 1.00 31.57 548 LYS B CA 1
ATOM 3902 C C . LYS B 1 207 ? 88.939 42.161 44.276 1.00 30.28 548 LYS B C 1
ATOM 3903 O O . LYS B 1 207 ? 88.868 42.345 45.481 1.00 30.88 548 LYS B O 1
ATOM 3909 N N . ASN B 1 208 ? 87.870 42.179 43.485 1.00 28.60 549 ASN B N 1
ATOM 3910 C CA . ASN B 1 208 ? 86.565 42.658 43.958 1.00 27.34 549 ASN B CA 1
ATOM 3911 C C . ASN B 1 208 ? 85.422 41.652 43.988 1.00 26.48 549 ASN B C 1
ATOM 3912 O O . ASN B 1 208 ? 84.439 41.870 44.686 1.00 25.21 549 ASN B O 1
ATOM 3917 N N . LEU B 1 209 ? 85.513 40.585 43.200 1.00 25.44 550 LEU B N 1
ATOM 3918 C CA . LEU B 1 209 ? 84.468 39.570 43.163 1.00 25.08 550 LEU B CA 1
ATOM 3919 C C . LEU B 1 209 ? 84.981 38.265 43.793 1.00 24.85 550 LEU B C 1
ATOM 3920 O O . LEU B 1 209 ? 85.529 37.405 43.102 1.00 25.67 550 LEU B O 1
ATOM 3925 N N . PRO B 1 210 ? 84.783 38.100 45.110 1.00 24.92 551 PRO B N 1
ATOM 3926 C CA . PRO B 1 210 ? 85.438 37.021 45.829 1.00 24.74 551 PRO B CA 1
ATOM 3927 C C . PRO B 1 210 ? 85.163 35.628 45.272 1.00 25.48 551 PRO B C 1
ATOM 3928 O O . PRO B 1 210 ? 84.001 35.265 45.047 1.00 26.24 551 PRO B O 1
ATOM 3932 N N . GLY B 1 211 ? 86.234 34.868 45.021 1.00 25.04 552 GLY B N 1
ATOM 3933 C CA . GLY B 1 211 ? 86.138 33.472 44.685 1.00 25.52 552 GLY B CA 1
ATOM 3934 C C . GLY B 1 211 ? 85.982 33.194 43.210 1.00 26.04 552 GLY B C 1
ATOM 3935 O O . GLY B 1 211 ? 86.205 32.074 42.780 1.00 26.84 552 GLY B O 1
ATOM 3936 N N . ALA B 1 212 ? 85.619 34.199 42.425 1.00 25.43 553 ALA B N 1
ATOM 3937 C CA . ALA B 1 212 ? 85.386 33.978 40.996 1.00 25.53 553 ALA B CA 1
ATOM 3938 C C . ALA B 1 212 ? 86.693 33.779 40.276 1.00 25.27 553 ALA B C 1
ATOM 3939 O O . ALA B 1 212 ? 87.701 34.368 40.634 1.00 25.74 553 ALA B O 1
ATOM 3941 N N . HIS B 1 213 ? 86.662 32.989 39.217 1.00 26.38 554 HIS B N 1
ATOM 3942 C CA . HIS B 1 213 ? 87.819 32.781 38.372 1.00 26.32 554 HIS B CA 1
ATOM 3943 C C . HIS B 1 213 ? 87.731 33.673 37.162 1.00 26.33 554 HIS B C 1
ATOM 3944 O O . HIS B 1 213 ? 86.687 34.247 36.905 1.00 26.36 554 HIS B O 1
ATOM 3951 N N . VAL B 1 214 ? 88.842 33.787 36.436 1.00 25.43 555 VAL B N 1
ATOM 3952 C CA . VAL B 1 214 ? 88.883 34.507 35.202 1.00 25.08 555 VAL B CA 1
ATOM 3953 C C . VAL B 1 214 ? 89.603 33.644 34.166 1.00 25.17 555 VAL B C 1
ATOM 3954 O O . VAL B 1 214 ? 90.708 33.131 34.401 1.00 25.55 555 VAL B O 1
ATOM 3958 N N . SER B 1 215 ? 88.947 33.500 33.025 1.00 25.46 556 SER B N 1
ATOM 3959 C CA . SER B 1 215 ? 89.418 32.758 31.906 1.00 24.95 556 SER B CA 1
ATOM 3960 C C . SER B 1 215 ? 89.235 33.607 30.659 1.00 25.42 556 SER B C 1
ATOM 3961 O O . SER B 1 215 ? 88.653 34.699 30.689 1.00 24.70 556 SER B O 1
ATOM 3964 N N . GLY B 1 216 ? 89.669 33.044 29.546 1.00 24.92 557 GLY B N 1
ATOM 3965 C CA . GLY B 1 216 ? 89.644 33.725 28.259 1.00 24.40 557 GLY B CA 1
ATOM 3966 C C . GLY B 1 216 ? 90.062 32.767 27.178 1.00 24.66 557 GLY B C 1
ATOM 3967 O O . GLY B 1 216 ? 90.822 31.799 27.423 1.00 25.14 557 GLY B O 1
ATOM 3968 N N . GLY B 1 217 ? 89.554 33.015 25.978 1.00 24.66 558 GLY B N 1
ATOM 3969 C CA . GLY B 1 217 ? 89.942 32.282 24.781 1.00 24.50 558 GLY B CA 1
ATOM 3970 C C . GLY B 1 217 ? 91.179 32.937 24.178 1.00 24.01 558 GLY B C 1
ATOM 3971 O O . GLY B 1 217 ? 91.083 33.820 23.337 1.00 24.66 558 GLY B O 1
ATOM 3972 N N . VAL B 1 218 ? 92.339 32.480 24.611 1.00 25.70 559 VAL B N 1
ATOM 3973 C CA . VAL B 1 218 ? 93.630 33.121 24.308 1.00 25.67 559 VAL B CA 1
ATOM 3974 C C . VAL B 1 218 ? 93.915 33.220 22.812 1.00 26.37 559 VAL B C 1
ATOM 3975 O O . VAL B 1 218 ? 94.378 34.257 22.330 1.00 24.88 559 VAL B O 1
ATOM 3979 N N . SER B 1 219 ? 93.590 32.177 22.059 1.00 26.27 560 SER B N 1
ATOM 3980 C CA . SER B 1 219 ? 93.983 32.153 20.658 1.00 26.80 560 SER B CA 1
ATOM 3981 C C . SER B 1 219 ? 93.250 33.196 19.809 1.00 26.37 560 SER B C 1
ATOM 3982 O O . SER B 1 219 ? 93.698 33.487 18.712 1.00 26.03 560 SER B O 1
ATOM 3985 N N . ASN B 1 220 ? 92.118 33.722 20.293 1.00 25.89 561 ASN B N 1
ATOM 3986 C CA . ASN B 1 220 ? 91.423 34.810 19.592 1.00 26.12 561 ASN B CA 1
ATOM 3987 C C . ASN B 1 220 ? 92.255 36.104 19.506 1.00 25.95 561 ASN B C 1
ATOM 3988 O O . ASN B 1 220 ? 92.031 36.933 18.619 1.00 25.37 561 ASN B O 1
ATOM 3993 N N . LEU B 1 221 ? 93.155 36.307 20.469 1.00 25.57 562 LEU B N 1
ATOM 3994 C CA . LEU B 1 221 ? 93.994 37.510 20.492 1.00 25.98 562 LEU B CA 1
ATOM 3995 C C . LEU B 1 221 ? 94.798 37.714 19.194 1.00 26.54 562 LEU B C 1
ATOM 3996 O O . LEU B 1 221 ? 94.982 38.856 18.714 1.00 27.60 562 LEU B O 1
ATOM 4001 N N . SER B 1 222 ? 95.273 36.603 18.655 1.00 26.19 563 SER B N 1
ATOM 4002 C CA . SER B 1 222 ? 96.268 36.564 17.584 1.00 26.83 563 SER B CA 1
ATOM 4003 C C . SER B 1 222 ? 95.684 36.307 16.198 1.00 27.51 563 SER B C 1
ATOM 4004 O O . SER B 1 222 ? 96.422 36.045 15.265 1.00 27.03 563 SER B O 1
ATOM 4007 N N . PHE B 1 223 ? 94.357 36.418 16.075 1.00 29.22 564 PHE B N 1
ATOM 4008 C CA A PHE B 1 223 ? 93.649 36.156 14.807 0.50 29.63 564 PHE B CA 1
ATOM 4009 C CA B PHE B 1 223 ? 93.650 36.147 14.818 0.50 29.96 564 PHE B CA 1
ATOM 4010 C C . PHE B 1 223 ? 94.247 36.898 13.626 1.00 30.11 564 PHE B C 1
ATOM 4011 O O . PHE B 1 223 ? 94.262 36.380 12.529 1.00 30.62 564 PHE B O 1
ATOM 4026 N N . SER B 1 224 ? 94.755 38.109 13.840 1.00 29.73 565 SER B N 1
ATOM 4027 C CA . SER B 1 224 ? 95.298 38.872 12.725 1.00 30.32 565 SER B CA 1
ATOM 4028 C C . SER B 1 224 ? 96.591 38.278 12.166 1.00 30.45 565 SER B C 1
ATOM 4029 O O . SER B 1 224 ? 97.059 38.739 11.145 1.00 30.56 565 SER B O 1
ATOM 4032 N N . PHE B 1 225 ? 97.166 37.283 12.836 1.00 29.72 566 PHE B N 1
ATOM 4033 C CA . PHE B 1 225 ? 98.410 36.663 12.400 1.00 29.57 566 PHE B CA 1
ATOM 4034 C C . PHE B 1 225 ? 98.270 35.183 12.042 1.00 30.77 566 PHE B C 1
ATOM 4035 O O . PHE B 1 225 ? 99.235 34.406 12.141 1.00 29.64 566 PHE B O 1
ATOM 4043 N N . ARG B 1 226 ? 97.073 34.788 11.613 1.00 32.10 567 ARG B N 1
ATOM 4044 C CA A ARG B 1 226 ? 96.865 33.465 11.018 0.50 33.44 567 ARG B CA 1
ATOM 4045 C CA B ARG B 1 226 ? 96.891 33.454 11.058 0.50 33.23 567 ARG B CA 1
ATOM 4046 C C . ARG B 1 226 ? 97.963 33.225 9.996 1.00 33.56 567 ARG B C 1
ATOM 4047 O O . ARG B 1 226 ? 98.275 34.121 9.220 1.00 33.84 567 ARG B O 1
ATOM 4062 N N . GLY B 1 227 ? 98.555 32.039 9.994 1.00 34.26 568 GLY B N 1
ATOM 4063 C CA . GLY B 1 227 ? 99.686 31.764 9.079 1.00 34.95 568 GLY B CA 1
ATOM 4064 C C . GLY B 1 227 ? 101.091 32.142 9.583 1.00 34.83 568 GLY B C 1
ATOM 4065 O O . GLY B 1 227 ? 102.087 31.833 8.916 1.00 35.02 568 GLY B O 1
ATOM 4066 N N . ASN B 1 228 ? 101.184 32.798 10.743 1.00 33.19 569 ASN B N 1
ATOM 4067 C CA . ASN B 1 228 ? 102.474 33.039 11.415 1.00 32.71 569 ASN B CA 1
ATOM 4068 C C . ASN B 1 228 ? 102.369 32.444 12.826 1.00 31.40 569 ASN B C 1
ATOM 4069 O O . ASN B 1 228 ? 102.119 33.164 13.810 1.00 29.58 569 ASN B O 1
ATOM 4074 N N . ASN B 1 229 ? 102.547 31.138 12.919 1.00 30.30 570 ASN B N 1
ATOM 4075 C CA . ASN B 1 229 ? 102.308 30.459 14.170 1.00 30.97 570 ASN B CA 1
ATOM 4076 C C . ASN B 1 229 ? 103.269 30.861 15.260 1.00 29.29 570 ASN B C 1
ATOM 4077 O O . ASN B 1 229 ? 102.873 30.898 16.405 1.00 27.05 570 ASN B O 1
ATOM 4082 N N . TYR B 1 230 ? 104.514 31.192 14.913 1.00 28.21 571 TYR B N 1
ATOM 4083 C CA . TYR B 1 230 ? 105.441 31.652 15.954 1.00 27.66 571 TYR B CA 1
ATOM 4084 C C . TYR B 1 230 ? 104.932 32.953 16.591 1.00 26.36 571 TYR B C 1
ATOM 4085 O O . TYR B 1 230 ? 104.899 33.078 17.821 1.00 25.45 571 TYR B O 1
ATOM 4094 N N . ILE B 1 231 ? 104.557 33.912 15.752 1.00 25.51 572 ILE B N 1
ATOM 4095 C CA . ILE B 1 231 ? 104.074 35.219 16.219 1.00 25.48 572 ILE B CA 1
ATOM 4096 C C . ILE B 1 231 ? 102.827 35.044 17.067 1.00 25.55 572 ILE B C 1
ATOM 4097 O O . ILE B 1 231 ? 102.684 35.670 18.111 1.00 24.85 572 ILE B O 1
ATOM 4102 N N . ARG B 1 232 ? 101.926 34.165 16.646 1.00 25.44 573 ARG B N 1
ATOM 4103 C CA . ARG B 1 232 ? 100.741 33.881 17.442 1.00 24.92 573 ARG B CA 1
ATOM 4104 C C . ARG B 1 232 ? 101.103 33.357 18.808 1.00 25.21 573 ARG B C 1
ATOM 4105 O O . ARG B 1 232 ? 100.613 33.883 19.819 1.00 23.37 573 ARG B O 1
ATOM 4113 N N . GLU B 1 233 ? 101.977 32.352 18.852 1.00 25.44 574 GLU B N 1
ATOM 4114 C CA . GLU B 1 233 ? 102.344 31.751 20.130 1.00 26.26 574 GLU B CA 1
ATOM 4115 C C . GLU B 1 233 ? 103.120 32.734 21.013 1.00 26.46 574 GLU B C 1
ATOM 4116 O O . GLU B 1 233 ? 102.974 32.726 22.242 1.00 26.04 574 GLU B O 1
ATOM 4122 N N . ALA B 1 234 ? 103.938 33.575 20.387 1.00 25.75 575 ALA B N 1
ATOM 4123 C CA . ALA B 1 234 ? 104.679 34.580 21.130 1.00 25.88 575 ALA B CA 1
ATOM 4124 C C . ALA B 1 234 ? 103.708 35.571 21.750 1.00 25.28 575 ALA B C 1
ATOM 4125 O O . ALA B 1 234 ? 103.854 35.945 22.928 1.00 25.04 575 ALA B O 1
ATOM 4135 N N . HIS B 1 236 ? 100.597 34.910 22.545 1.00 25.45 577 HIS B N 1
ATOM 4136 C CA . HIS B 1 236 ? 99.915 34.208 23.641 1.00 25.62 577 HIS B CA 1
ATOM 4137 C C . HIS B 1 236 ? 100.749 34.211 24.908 1.00 25.62 577 HIS B C 1
ATOM 4138 O O . HIS B 1 236 ? 100.221 34.458 26.011 1.00 24.84 577 HIS B O 1
ATOM 4145 N N . ALA B 1 237 ? 102.043 33.933 24.760 1.00 24.71 578 ALA B N 1
ATOM 4146 C CA . ALA B 1 237 ? 102.944 33.885 25.905 1.00 25.34 578 ALA B CA 1
ATOM 4147 C C . ALA B 1 237 ? 103.043 35.240 26.598 1.00 24.88 578 ALA B C 1
ATOM 4148 O O . ALA B 1 237 ? 103.045 35.334 27.819 1.00 25.11 578 ALA B O 1
ATOM 4150 N N . VAL B 1 238 ? 103.166 36.288 25.811 1.00 25.12 579 VAL B N 1
ATOM 4151 C CA . VAL B 1 238 ? 103.205 37.646 26.351 1.00 24.91 579 VAL B CA 1
ATOM 4152 C C . VAL B 1 238 ? 101.888 38.025 27.046 1.00 25.42 579 VAL B C 1
ATOM 4153 O O . VAL B 1 238 ? 101.876 38.537 28.160 1.00 25.56 579 VAL B O 1
ATOM 4157 N N . PHE B 1 239 ? 100.779 37.719 26.407 1.00 25.97 580 PHE B N 1
ATOM 4158 C CA . PHE B 1 239 ? 99.483 38.022 26.979 1.00 26.55 580 PHE B CA 1
ATOM 4159 C C . PHE B 1 239 ? 99.298 37.290 28.326 1.00 26.21 580 PHE B C 1
ATOM 4160 O O . PHE B 1 239 ? 98.890 37.883 29.321 1.00 25.37 580 PHE B O 1
ATOM 4168 N N . LEU B 1 240 ? 99.589 35.992 28.333 1.00 25.73 581 LEU B N 1
ATOM 4169 C CA . LEU B 1 240 ? 99.453 35.206 29.559 1.00 25.89 581 LEU B CA 1
ATOM 4170 C C . LEU B 1 240 ? 100.366 35.700 30.670 1.00 25.83 581 LEU B C 1
ATOM 4171 O O . LEU B 1 240 ? 99.986 35.746 31.845 1.00 25.66 581 LEU B O 1
ATOM 4176 N N . TYR B 1 241 ? 101.590 36.052 30.312 1.00 26.47 582 TYR B N 1
ATOM 4177 C CA . TYR B 1 241 ? 102.518 36.549 31.301 1.00 27.28 582 TYR B CA 1
ATOM 4178 C C . TYR B 1 241 ? 101.952 37.755 32.063 1.00 26.66 582 TYR B C 1
ATOM 4179 O O . TYR B 1 241 ? 101.975 37.785 33.299 1.00 27.91 582 TYR B O 1
ATOM 4188 N N . HIS B 1 242 ? 101.397 38.711 31.342 1.00 26.17 583 HIS B N 1
ATOM 4189 C CA . HIS B 1 242 ? 100.837 39.908 31.961 1.00 26.39 583 HIS B CA 1
ATOM 4190 C C . HIS B 1 242 ? 99.458 39.649 32.611 1.00 26.29 583 HIS B C 1
ATOM 4191 O O . HIS B 1 242 ? 99.168 40.150 33.708 1.00 27.61 583 HIS B O 1
ATOM 4198 N N . ALA B 1 243 ? 98.635 38.832 31.977 1.00 25.05 584 ALA B N 1
ATOM 4199 C CA . ALA B 1 243 ? 97.300 38.550 32.495 1.00 24.77 584 ALA B CA 1
ATOM 4200 C C . ALA B 1 243 ? 97.355 37.741 33.796 1.00 25.30 584 ALA B C 1
ATOM 4201 O O . ALA B 1 243 ? 96.623 38.029 34.752 1.00 24.68 584 ALA B O 1
ATOM 4203 N N . ILE B 1 244 ? 98.235 36.745 33.823 1.00 25.80 585 ILE B N 1
ATOM 4204 C CA . ILE B 1 244 ? 98.413 35.900 35.005 1.00 26.34 585 ILE B CA 1
ATOM 4205 C C . ILE B 1 244 ? 98.895 36.726 36.192 1.00 27.48 585 ILE B C 1
ATOM 4206 O O . ILE B 1 244 ? 98.453 36.522 37.286 1.00 26.01 585 ILE B O 1
ATOM 4211 N N . GLN B 1 245 ? 99.753 37.696 35.953 1.00 29.42 586 GLN B N 1
ATOM 4212 C CA . GLN B 1 245 ? 100.180 38.582 37.013 1.00 31.21 586 GLN B CA 1
ATOM 4213 C C . GLN B 1 245 ? 99.018 39.358 37.620 1.00 30.64 586 GLN B C 1
ATOM 4214 O O . GLN B 1 245 ? 99.112 39.743 38.771 1.00 31.05 586 GLN B O 1
ATOM 4220 N N . GLN B 1 246 ? 97.947 39.599 36.861 1.00 29.37 587 GLN B N 1
ATOM 4221 C CA . GLN B 1 246 ? 96.782 40.305 37.405 1.00 29.38 587 GLN B CA 1
ATOM 4222 C C . GLN B 1 246 ? 95.758 39.357 38.012 1.00 28.30 587 GLN B C 1
ATOM 4223 O O . GLN B 1 246 ? 94.753 39.788 38.532 1.00 28.45 587 GLN B O 1
ATOM 4229 N N . GLY B 1 247 ? 96.001 38.058 37.910 1.00 28.12 588 GLY B N 1
ATOM 4230 C CA . GLY B 1 247 ? 95.132 37.072 38.522 1.00 27.44 588 GLY B CA 1
ATOM 4231 C C . GLY B 1 247 ? 94.325 36.213 37.574 1.00 26.62 588 GLY B C 1
ATOM 4232 O O . GLY B 1 247 ? 93.460 35.460 38.043 1.00 27.03 588 GLY B O 1
ATOM 4241 N N . ASP B 1 249 ? 93.446 32.975 36.071 1.00 25.18 590 ASP B N 1
ATOM 4242 C CA . ASP B 1 249 ? 93.788 31.680 36.621 1.00 25.72 590 ASP B CA 1
ATOM 4243 C C . ASP B 1 249 ? 93.334 30.515 35.798 1.00 25.81 590 ASP B C 1
ATOM 4244 O O . ASP B 1 249 ? 93.596 29.384 36.175 1.00 25.86 590 ASP B O 1
ATOM 4257 N N . GLY B 1 251 ? 92.659 29.514 31.271 1.00 24.27 592 GLY B N 1
ATOM 4258 C CA . GLY B 1 251 ? 92.614 29.971 29.906 1.00 24.15 592 GLY B CA 1
ATOM 4259 C C . GLY B 1 251 ? 92.356 28.838 28.945 1.00 23.98 592 GLY B C 1
ATOM 4260 O O . GLY B 1 251 ? 92.841 27.730 29.151 1.00 24.36 592 GLY B O 1
ATOM 4261 N N . ILE B 1 252 ? 91.623 29.126 27.890 1.00 24.59 593 ILE B N 1
ATOM 4262 C CA . ILE B 1 252 ? 91.486 28.191 26.779 1.00 24.90 593 ILE B CA 1
ATOM 4263 C C . ILE B 1 252 ? 92.665 28.412 25.869 1.00 25.41 593 ILE B C 1
ATOM 4264 O O . ILE B 1 252 ? 92.812 29.492 25.305 1.00 24.53 593 ILE B O 1
ATOM 4269 N N . VAL B 1 253 ? 93.486 27.371 25.726 1.00 26.77 594 VAL B N 1
ATOM 4270 C CA . VAL B 1 253 ? 94.769 27.449 25.040 1.00 27.68 594 VAL B CA 1
ATOM 4271 C C . VAL B 1 253 ? 95.053 26.183 24.261 1.00 29.20 594 VAL B C 1
ATOM 4272 O O . VAL B 1 253 ? 94.461 25.125 24.533 1.00 27.98 594 VAL B O 1
ATOM 4276 N N . ASN B 1 254 ? 95.958 26.281 23.291 1.00 30.28 595 ASN B N 1
ATOM 4277 C CA . ASN B 1 254 ? 96.544 25.104 22.690 1.00 31.75 595 ASN B CA 1
ATOM 4278 C C . ASN B 1 254 ? 97.668 24.672 23.601 1.00 32.44 595 ASN B C 1
ATOM 4279 O O . ASN B 1 254 ? 98.691 25.288 23.607 1.00 32.45 595 ASN B O 1
ATOM 4284 N N . PRO B 1 255 ? 97.480 23.606 24.396 1.00 34.08 596 PRO B N 1
ATOM 4285 C CA . PRO B 1 255 ? 98.468 23.280 25.410 1.00 35.53 596 PRO B CA 1
ATOM 4286 C C . PRO B 1 255 ? 99.735 22.677 24.836 1.00 36.89 596 PRO B C 1
ATOM 4287 O O . PRO B 1 255 ? 100.697 22.527 25.563 1.00 37.82 596 PRO B O 1
ATOM 4291 N N . GLY B 1 256 ? 99.752 22.348 23.553 1.00 38.50 597 GLY B N 1
ATOM 4292 C CA . GLY B 1 256 ? 100.979 21.863 22.913 1.00 40.85 597 GLY B CA 1
ATOM 4293 C C . GLY B 1 256 ? 101.773 22.938 22.177 1.00 42.02 597 GLY B C 1
ATOM 4294 O O . GLY B 1 256 ? 102.955 22.708 21.856 1.00 44.53 597 GLY B O 1
ATOM 4295 N N . SER B 1 258 ? 104.828 24.726 23.486 1.00 46.23 599 SER B N 1
ATOM 4296 C CA . SER B 1 258 ? 104.799 25.894 22.630 1.00 46.05 599 SER B CA 1
ATOM 4297 C C . SER B 1 258 ? 105.980 26.887 22.944 1.00 44.92 599 SER B C 1
ATOM 4298 O O . SER B 1 258 ? 107.118 26.469 23.181 1.00 47.16 599 SER B O 1
ATOM 4301 N N . VAL B 1 259 ? 105.733 28.191 22.920 1.00 42.71 600 VAL B N 1
ATOM 4302 C CA . VAL B 1 259 ? 106.806 29.217 22.990 1.00 39.14 600 VAL B CA 1
ATOM 4303 C C . VAL B 1 259 ? 106.848 29.836 24.379 1.00 36.90 600 VAL B C 1
ATOM 4304 O O . VAL B 1 259 ? 105.831 30.272 24.878 1.00 35.52 600 VAL B O 1
ATOM 4308 N N . LEU B 1 260 ? 108.019 29.896 25.006 1.00 35.13 601 LEU B N 1
ATOM 4309 C CA . LEU B 1 260 ? 108.114 30.466 26.360 1.00 33.95 601 LEU B CA 1
ATOM 4310 C C . LEU B 1 260 ? 108.452 31.945 26.324 1.00 32.26 601 LEU B C 1
ATOM 4311 O O . LEU B 1 260 ? 109.248 32.378 25.511 1.00 31.19 601 LEU B O 1
ATOM 4316 N N . TYR B 1 261 ? 107.839 32.704 27.227 1.00 30.70 602 TYR B N 1
ATOM 4317 C CA . TYR B 1 261 ? 108.064 34.141 27.356 1.00 29.77 602 TYR B CA 1
ATOM 4318 C C . TYR B 1 261 ? 109.531 34.501 27.409 1.00 29.58 602 TYR B C 1
ATOM 4319 O O . TYR B 1 261 ? 109.999 35.394 26.699 1.00 28.02 602 TYR B O 1
ATOM 4328 N N . SER B 1 262 ? 110.263 33.798 28.261 1.00 29.47 603 SER B N 1
ATOM 4329 C CA . SER B 1 262 ? 111.654 34.110 28.474 1.00 29.92 603 SER B CA 1
ATOM 4330 C C . SER B 1 262 ? 112.549 33.710 27.291 1.00 28.98 603 SER B C 1
ATOM 4331 O O . SER B 1 262 ? 113.664 34.154 27.235 1.00 28.84 603 SER B O 1
ATOM 4334 N N . ASP B 1 263 ? 112.059 32.892 26.360 1.00 28.45 604 ASP B N 1
ATOM 4335 C CA . ASP B 1 263 ? 112.818 32.535 25.140 1.00 27.92 604 ASP B CA 1
ATOM 4336 C C . ASP B 1 263 ? 112.678 33.524 23.965 1.00 26.38 604 ASP B C 1
ATOM 4337 O O . ASP B 1 263 ? 113.389 33.400 22.969 1.00 26.89 604 ASP B O 1
ATOM 4342 N N . ILE B 1 264 ? 111.775 34.487 24.070 1.00 24.12 605 ILE B N 1
ATOM 4343 C CA . ILE B 1 264 ? 111.547 35.438 22.986 1.00 22.74 605 ILE B CA 1
ATOM 4344 C C . ILE B 1 264 ? 112.699 36.423 22.948 1.00 22.21 605 ILE B C 1
ATOM 4345 O O . ILE B 1 264 ? 112.955 37.097 23.935 1.00 22.06 605 ILE B O 1
ATOM 4350 N N . PRO B 1 265 ? 113.405 36.532 21.808 1.00 21.87 606 PRO B N 1
ATOM 4351 C CA . PRO B 1 265 ? 114.478 37.513 21.753 1.00 21.88 606 PRO B CA 1
ATOM 4352 C C . PRO B 1 265 ? 113.992 38.914 22.065 1.00 22.00 606 PRO B C 1
ATOM 4353 O O . PRO B 1 265 ? 112.878 39.268 21.691 1.00 22.48 606 PRO B O 1
ATOM 4357 N N . ALA B 1 266 ? 114.848 39.714 22.703 1.00 22.10 607 ALA B N 1
ATOM 4358 C CA . ALA B 1 266 ? 114.480 41.042 23.232 1.00 22.35 607 ALA B CA 1
ATOM 4359 C C . ALA B 1 266 ? 113.780 41.976 22.245 1.00 22.20 607 ALA B C 1
ATOM 4360 O O . ALA B 1 266 ? 112.778 42.603 22.573 1.00 21.62 607 ALA B O 1
ATOM 4362 N N . ASP B 1 267 ? 114.316 42.118 21.040 1.00 22.46 608 ASP B N 1
ATOM 4363 C CA . ASP B 1 267 ? 113.686 43.012 20.079 1.00 23.00 608 ASP B CA 1
ATOM 4364 C C . ASP B 1 267 ? 112.359 42.488 19.541 1.00 22.52 608 ASP B C 1
ATOM 4365 O O . ASP B 1 267 ? 111.451 43.274 19.252 1.00 22.26 608 ASP B O 1
ATOM 4370 N N . THR B 1 268 ? 112.221 41.165 19.452 1.00 21.65 609 THR B N 1
ATOM 4371 C CA . THR B 1 268 ? 110.959 40.572 19.081 1.00 21.03 609 THR B CA 1
ATOM 4372 C C . THR B 1 268 ? 109.943 40.767 20.200 1.00 21.66 609 THR B C 1
ATOM 4373 O O . THR B 1 268 ? 108.768 41.067 19.957 1.00 20.95 609 THR B O 1
ATOM 4377 N N . LEU B 1 269 ? 110.403 40.614 21.432 1.00 21.81 610 LEU B N 1
ATOM 4378 C CA . LEU B 1 269 ? 109.527 40.760 22.604 1.00 22.03 610 LEU B CA 1
ATOM 4379 C C . LEU B 1 269 ? 109.005 42.202 22.665 1.00 22.78 610 LEU B C 1
ATOM 4380 O O . LEU B 1 269 ? 107.840 42.455 22.968 1.00 22.83 610 LEU B O 1
ATOM 4385 N N . GLU B 1 270 ? 109.866 43.155 22.358 1.00 22.61 611 GLU B N 1
ATOM 4386 C CA . GLU B 1 270 ? 109.453 44.536 22.365 1.00 23.91 611 GLU B CA 1
ATOM 4387 C C . GLU B 1 270 ? 108.359 44.787 21.329 1.00 23.55 611 GLU B C 1
ATOM 4388 O O . GLU B 1 270 ? 107.388 45.454 21.611 1.00 23.45 611 GLU B O 1
ATOM 4394 N N . LYS B 1 271 ? 108.502 44.246 20.132 1.00 24.49 612 LYS B N 1
ATOM 4395 C CA . LYS B 1 271 ? 107.452 44.408 19.123 1.00 24.78 612 LYS B CA 1
ATOM 4396 C C . LYS B 1 271 ? 106.126 43.724 19.544 1.00 24.94 612 LYS B C 1
ATOM 4397 O O . LYS B 1 271 ? 105.041 44.266 19.308 1.00 25.19 612 LYS B O 1
ATOM 4403 N N . ILE B 1 272 ? 106.208 42.562 20.178 1.00 24.48 613 ILE B N 1
ATOM 4404 C CA . ILE B 1 272 ? 105.007 41.811 20.578 1.00 24.87 613 ILE B CA 1
ATOM 4405 C C . ILE B 1 272 ? 104.311 42.550 21.726 1.00 25.03 613 ILE B C 1
ATOM 4406 O O . ILE B 1 272 ? 103.110 42.780 21.676 1.00 25.82 613 ILE B O 1
ATOM 4411 N N . GLU B 1 273 ? 105.083 42.929 22.752 1.00 25.91 614 GLU B N 1
ATOM 4412 C CA . GLU B 1 273 ? 104.570 43.692 23.891 1.00 26.20 614 GLU B CA 1
ATOM 4413 C C . GLU B 1 273 ? 104.085 45.073 23.486 1.00 26.01 614 GLU B C 1
ATOM 4414 O O . GLU B 1 273 ? 103.121 45.587 24.067 1.00 24.45 614 GLU B O 1
ATOM 4420 N N . ASP B 1 274 ? 104.692 45.672 22.465 1.00 25.33 615 ASP B N 1
ATOM 4421 C CA . ASP B 1 274 ? 104.172 46.959 22.010 1.00 25.40 615 ASP B CA 1
ATOM 4422 C C . ASP B 1 274 ? 102.725 46.805 21.532 1.00 26.10 615 ASP B C 1
ATOM 4423 O O . ASP B 1 274 ? 101.880 47.670 21.780 1.00 26.13 615 ASP B O 1
ATOM 4428 N N . VAL B 1 275 ? 102.432 45.694 20.863 1.00 26.15 616 VAL B N 1
ATOM 4429 C CA . VAL B 1 275 ? 101.086 45.429 20.401 1.00 26.14 616 VAL B CA 1
ATOM 4430 C C . VAL B 1 275 ? 100.169 44.967 21.550 1.00 26.76 616 VAL B C 1
ATOM 4431 O O . VAL B 1 275 ? 99.125 45.551 21.775 1.00 27.53 616 VAL B O 1
ATOM 4435 N N . VAL B 1 276 ? 100.564 43.931 22.276 1.00 26.67 617 VAL B N 1
ATOM 4436 C CA . VAL B 1 276 ? 99.709 43.402 23.325 1.00 26.67 617 VAL B CA 1
ATOM 4437 C C . VAL B 1 276 ? 99.382 44.487 24.355 1.00 26.75 617 VAL B C 1
ATOM 4438 O O . VAL B 1 276 ? 98.229 44.625 24.750 1.00 27.27 617 VAL B O 1
ATOM 4442 N N . LEU B 1 277 ? 100.378 45.272 24.757 1.00 26.64 618 LEU B N 1
ATOM 4443 C CA . LEU B 1 277 ? 100.186 46.313 25.766 1.00 26.64 618 LEU B CA 1
ATOM 4444 C C . LEU B 1 277 ? 99.941 47.707 25.175 1.00 26.77 618 LEU B C 1
ATOM 4445 O O . LEU B 1 277 ? 99.939 48.683 25.897 1.00 26.28 618 LEU B O 1
ATOM 4450 N N . ASN B 1 278 ? 99.733 47.797 23.861 1.00 27.08 619 ASN B N 1
ATOM 4451 C CA . ASN B 1 278 ? 99.338 49.057 23.202 1.00 27.53 619 ASN B CA 1
ATOM 4452 C C . ASN B 1 278 ? 100.222 50.256 23.583 1.00 27.71 619 ASN B C 1
ATOM 4453 O O . ASN B 1 278 ? 99.746 51.298 24.025 1.00 27.77 619 ASN B O 1
ATOM 4458 N N . ARG B 1 279 ? 101.521 50.090 23.414 1.00 28.04 620 ARG B N 1
ATOM 4459 C CA . ARG B 1 279 ? 102.499 51.062 23.896 1.00 27.92 620 ARG B CA 1
ATOM 4460 C C . ARG B 1 279 ? 102.867 52.127 22.867 1.00 27.64 620 ARG B C 1
ATOM 4461 O O . ARG B 1 279 ? 103.442 53.118 23.222 1.00 27.69 620 ARG B O 1
ATOM 4469 N N . ARG B 1 280 ? 102.542 51.922 21.597 1.00 27.97 621 ARG B N 1
ATOM 4470 C CA . ARG B 1 280 ? 102.750 52.949 20.576 1.00 28.46 621 ARG B CA 1
ATOM 4471 C C . ARG B 1 280 ? 101.771 52.725 19.414 1.00 29.16 621 ARG B C 1
ATOM 4472 O O . ARG B 1 280 ? 101.402 51.594 19.125 1.00 28.87 621 ARG B O 1
ATOM 4480 N N . PRO B 1 281 ? 101.321 53.809 18.771 1.00 29.47 622 PRO B N 1
ATOM 4481 C CA . PRO B 1 281 ? 100.247 53.712 17.774 1.00 29.73 622 PRO B CA 1
ATOM 4482 C C . PRO B 1 281 ? 100.608 52.957 16.513 1.00 29.37 622 PRO B C 1
ATOM 4483 O O . PRO B 1 281 ? 99.718 52.455 15.848 1.00 29.46 622 PRO B O 1
ATOM 4487 N N . ASP B 1 282 ? 101.893 52.886 16.181 1.00 29.52 623 ASP B N 1
ATOM 4488 C CA . ASP B 1 282 ? 102.360 52.105 15.019 1.00 29.41 623 ASP B CA 1
ATOM 4489 C C . ASP B 1 282 ? 102.822 50.675 15.372 1.00 28.87 623 ASP B C 1
ATOM 4490 O O . ASP B 1 282 ? 103.471 50.002 14.557 1.00 28.36 623 ASP B O 1
ATOM 4495 N N . ALA B 1 283 ? 102.495 50.219 16.575 1.00 28.15 624 ALA B N 1
ATOM 4496 C CA . ALA B 1 283 ? 102.884 48.865 17.032 1.00 27.86 624 ALA B CA 1
ATOM 4497 C C . ALA B 1 283 ? 102.438 47.780 16.049 1.00 28.19 624 ALA B C 1
ATOM 4498 O O . ALA B 1 283 ? 103.243 46.909 15.659 1.00 28.39 624 ALA B O 1
ATOM 4500 N N . ALA B 1 284 ? 101.180 47.843 15.617 1.00 28.01 625 ALA B N 1
ATOM 4501 C CA . ALA B 1 284 ? 100.642 46.790 14.768 1.00 28.16 625 ALA B CA 1
ATOM 4502 C C . ALA B 1 284 ? 101.409 46.747 13.442 1.00 28.72 625 ALA B C 1
ATOM 4503 O O . ALA B 1 284 ? 101.800 45.674 12.987 1.00 27.92 625 ALA B O 1
ATOM 4505 N N . GLU B 1 285 ? 101.632 47.918 12.841 1.00 29.16 626 GLU B N 1
ATOM 4506 C CA . GLU B 1 285 ? 102.363 48.033 11.578 1.00 30.07 626 GLU B CA 1
ATOM 4507 C C . GLU B 1 285 ? 103.769 47.402 11.680 1.00 29.19 626 GLU B C 1
ATOM 4508 O O . GLU B 1 285 ? 104.190 46.674 10.803 1.00 28.40 626 GLU B O 1
ATOM 4514 N N . ARG B 1 286 ? 104.470 47.685 12.765 1.00 28.54 627 ARG B N 1
ATOM 4515 C CA . ARG B 1 286 ? 105.794 47.135 13.003 1.00 28.19 627 ARG B CA 1
ATOM 4516 C C . ARG B 1 286 ? 105.778 45.603 13.203 1.00 27.29 627 ARG B C 1
ATOM 4517 O O . ARG B 1 286 ? 106.656 44.918 12.714 1.00 27.21 627 ARG B O 1
ATOM 4525 N N . LEU B 1 287 ? 104.772 45.061 13.881 1.00 27.22 628 LEU B N 1
ATOM 4526 C CA . LEU B 1 287 ? 104.684 43.613 14.080 1.00 27.03 628 LEU B CA 1
ATOM 4527 C C . LEU B 1 287 ? 104.307 42.920 12.771 1.00 27.56 628 LEU B C 1
ATOM 4528 O O . LEU B 1 287 ? 104.756 41.808 12.496 1.00 26.19 628 LEU B O 1
ATOM 4533 N N . ILE B 1 288 ? 103.472 43.575 11.966 1.00 28.18 629 ILE B N 1
ATOM 4534 C CA . ILE B 1 288 ? 103.077 43.010 10.684 1.00 28.49 629 ILE B CA 1
ATOM 4535 C C . ILE B 1 288 ? 104.289 42.966 9.769 1.00 28.08 629 ILE B C 1
ATOM 4536 O O . ILE B 1 288 ? 104.474 42.006 9.029 1.00 27.68 629 ILE B O 1
ATOM 4541 N N . GLU B 1 289 ? 105.135 43.983 9.830 1.00 27.93 630 GLU B N 1
ATOM 4542 C CA . GLU B 1 289 ? 106.359 43.945 9.057 1.00 28.51 630 GLU B CA 1
ATOM 4543 C C . GLU B 1 289 ? 107.254 42.738 9.414 1.00 26.95 630 GLU B C 1
ATOM 4544 O O . GLU B 1 289 ? 107.858 42.128 8.527 1.00 25.57 630 GLU B O 1
ATOM 4550 N N . LEU B 1 290 ? 107.358 42.444 10.711 1.00 25.50 631 LEU B N 1
ATOM 4551 C CA . LEU B 1 290 ? 108.140 41.301 11.205 1.00 24.34 631 LEU B CA 1
ATOM 4552 C C . LEU B 1 290 ? 107.501 40.007 10.722 1.00 24.22 631 LEU B C 1
ATOM 4553 O O . LEU B 1 290 ? 108.192 39.117 10.216 1.00 22.53 631 LEU B O 1
ATOM 4558 N N . ALA B 1 291 ? 106.174 39.907 10.862 1.00 23.90 632 ALA B N 1
ATOM 4559 C CA . ALA B 1 291 ? 105.468 38.717 10.418 1.00 24.75 632 ALA B CA 1
ATOM 4560 C C . ALA B 1 291 ? 105.723 38.441 8.956 1.00 26.01 632 ALA B C 1
ATOM 4561 O O . ALA B 1 291 ? 105.965 37.298 8.563 1.00 25.66 632 ALA B O 1
ATOM 4563 N N . GLU B 1 292 ? 105.690 39.488 8.142 1.00 27.57 633 GLU B N 1
ATOM 4564 C CA . GLU B 1 292 ? 105.942 39.327 6.723 1.00 29.62 633 GLU B CA 1
ATOM 4565 C C . GLU B 1 292 ? 107.369 38.909 6.419 1.00 29.82 633 GLU B C 1
ATOM 4566 O O . GLU B 1 292 ? 107.590 38.133 5.496 1.00 30.00 633 GLU B O 1
ATOM 4572 N N . ALA B 1 293 ? 108.336 39.437 7.165 1.00 30.18 634 ALA B N 1
ATOM 4573 C CA . ALA B 1 293 ? 109.741 39.033 6.983 1.00 30.70 634 ALA B CA 1
ATOM 4574 C C . ALA B 1 293 ? 109.932 37.536 7.319 1.00 30.95 634 ALA B C 1
ATOM 4575 O O . ALA B 1 293 ? 110.658 36.848 6.634 1.00 30.35 634 ALA B O 1
ATOM 4577 N N . LEU B 1 294 ? 109.225 37.042 8.334 1.00 32.71 635 LEU B N 1
ATOM 4578 C CA . LEU B 1 294 ? 109.305 35.628 8.735 1.00 34.55 635 LEU B CA 1
ATOM 4579 C C . LEU B 1 294 ? 108.609 34.616 7.794 1.00 37.04 635 LEU B C 1
ATOM 4580 O O . LEU B 1 294 ? 108.969 33.430 7.808 1.00 37.78 635 LEU B O 1
ATOM 4585 N N . LYS B 1 295 ? 107.652 35.062 6.971 1.00 39.43 636 LYS B N 1
ATOM 4586 C CA . LYS B 1 295 ? 106.791 34.143 6.186 1.00 40.55 636 LYS B CA 1
ATOM 4587 C C . LYS B 1 295 ? 107.426 33.679 4.871 1.00 41.46 636 LYS B C 1
ATOM 4588 O O . LYS B 1 295 ? 108.116 34.440 4.164 1.00 43.01 636 LYS B O 1
ATOM 4590 N N . GLU C 1 9 ? 99.842 34.651 47.121 1.00 56.63 350 GLU C N 1
ATOM 4591 C CA . GLU C 1 9 ? 98.821 35.200 48.067 1.00 56.58 350 GLU C CA 1
ATOM 4592 C C . GLU C 1 9 ? 97.499 35.637 47.392 1.00 56.20 350 GLU C C 1
ATOM 4593 O O . GLU C 1 9 ? 96.485 35.817 48.067 1.00 56.91 350 GLU C O 1
ATOM 4595 N N . ILE C 1 10 ? 97.507 35.820 46.071 1.00 55.35 351 ILE C N 1
ATOM 4596 C CA . ILE C 1 10 ? 96.293 36.181 45.300 1.00 54.03 351 ILE C CA 1
ATOM 4597 C C . ILE C 1 10 ? 95.440 34.913 45.149 1.00 52.10 351 ILE C C 1
ATOM 4598 O O . ILE C 1 10 ? 94.211 34.954 45.231 1.00 51.94 351 ILE C O 1
ATOM 4603 N N . ASN C 1 11 ? 96.131 33.791 44.932 1.00 49.66 352 ASN C N 1
ATOM 4604 C CA . ASN C 1 11 ? 95.535 32.465 44.907 1.00 47.70 352 ASN C CA 1
ATOM 4605 C C . ASN C 1 11 ? 95.855 31.798 46.244 1.00 44.43 352 ASN C C 1
ATOM 4606 O O . ASN C 1 11 ? 96.784 30.935 46.372 1.00 44.92 352 ASN C O 1
ATOM 4611 N N . PHE C 1 12 ? 95.137 32.248 47.255 1.00 38.79 353 PHE C N 1
ATOM 4612 C CA . PHE C 1 12 ? 95.089 31.525 48.495 1.00 35.31 353 PHE C CA 1
ATOM 4613 C C . PHE C 1 12 ? 93.707 31.715 49.080 1.00 33.05 353 PHE C C 1
ATOM 4614 O O . PHE C 1 12 ? 93.245 32.829 49.208 1.00 32.05 353 PHE C O 1
ATOM 4622 N N . VAL C 1 13 ? 93.049 30.615 49.427 1.00 30.59 354 VAL C N 1
ATOM 4623 C CA . VAL C 1 13 ? 91.713 30.665 49.974 1.00 28.72 354 VAL C CA 1
ATOM 4624 C C . VAL C 1 13 ? 91.786 30.526 51.489 1.00 27.56 354 VAL C C 1
ATOM 4625 O O . VAL C 1 13 ? 92.190 29.466 52.000 1.00 26.70 354 VAL C O 1
ATOM 4629 N N . ASN C 1 14 ? 91.450 31.592 52.209 1.00 25.81 355 ASN C N 1
ATOM 4630 C CA . ASN C 1 14 ? 91.386 31.527 53.662 1.00 26.13 355 ASN C CA 1
ATOM 4631 C C . ASN C 1 14 ? 90.076 30.896 54.097 1.00 25.59 355 ASN C C 1
ATOM 4632 O O . ASN C 1 14 ? 89.004 31.369 53.724 1.00 24.97 355 ASN C O 1
ATOM 4637 N N . ILE C 1 15 ? 90.178 29.814 54.868 1.00 25.59 356 ILE C N 1
ATOM 4638 C CA . ILE C 1 15 ? 89.051 29.139 55.479 1.00 25.05 356 ILE C CA 1
ATOM 4639 C C . ILE C 1 15 ? 88.998 29.557 56.934 1.00 24.89 356 ILE C C 1
ATOM 4640 O O . ILE C 1 15 ? 89.902 29.248 57.704 1.00 24.65 356 ILE C O 1
ATOM 4645 N N . GLY C 1 16 ? 87.917 30.213 57.335 1.00 24.83 357 GLY C N 1
ATOM 4646 C CA . GLY C 1 16 ? 87.785 30.676 58.699 1.00 24.00 357 GLY C CA 1
ATOM 4647 C C . GLY C 1 16 ? 87.714 29.539 59.696 1.00 24.59 357 GLY C C 1
ATOM 4648 O O . GLY C 1 16 ? 86.931 28.601 59.544 1.00 23.98 357 GLY C O 1
ATOM 4649 N N . GLU C 1 17 ? 88.491 29.636 60.757 1.00 25.04 358 GLU C N 1
ATOM 4650 C CA . GLU C 1 17 ? 88.597 28.526 61.701 1.00 25.74 358 GLU C CA 1
ATOM 4651 C C . GLU C 1 17 ? 87.702 28.661 62.913 1.00 26.08 358 GLU C C 1
ATOM 4652 O O . GLU C 1 17 ? 87.566 27.694 63.668 1.00 26.50 358 GLU C O 1
ATOM 4658 N N . ARG C 1 18 ? 87.157 29.848 63.148 1.00 25.74 359 ARG C N 1
ATOM 4659 C CA . ARG C 1 18 ? 86.648 30.176 64.478 1.00 27.40 359 ARG C CA 1
ATOM 4660 C C . ARG C 1 18 ? 85.303 29.562 64.887 1.00 26.70 359 ARG C C 1
ATOM 4661 O O . ARG C 1 18 ? 85.010 29.520 66.080 1.00 26.34 359 ARG C O 1
ATOM 4669 N N . CYS C 1 19 ? 84.493 29.106 63.925 1.00 25.74 360 CYS C N 1
ATOM 4670 C CA . CYS C 1 19 ? 83.196 28.462 64.267 1.00 25.24 360 CYS C CA 1
ATOM 4671 C C . CYS C 1 19 ? 83.433 27.008 64.604 1.00 24.79 360 CYS C C 1
ATOM 4672 O O . CYS C 1 19 ? 82.923 26.086 63.931 1.00 24.31 360 CYS C O 1
ATOM 4675 N N . ASN C 1 20 ? 84.220 26.812 65.659 1.00 25.07 361 ASN C N 1
ATOM 4676 C CA . ASN C 1 20 ? 84.729 25.499 66.038 1.00 24.84 361 ASN C CA 1
ATOM 4677 C C . ASN C 1 20 ? 84.728 25.435 67.558 1.00 25.13 361 ASN C C 1
ATOM 4678 O O . ASN C 1 20 ? 85.482 26.152 68.186 1.00 25.30 361 ASN C O 1
ATOM 4683 N N . VAL C 1 21 ? 83.867 24.592 68.123 1.00 25.06 362 VAL C N 1
ATOM 4684 C CA . VAL C 1 21 ? 83.670 24.504 69.547 1.00 25.81 362 VAL C CA 1
ATOM 4685 C C . VAL C 1 21 ? 84.876 23.936 70.291 1.00 27.24 362 VAL C C 1
ATOM 4686 O O . VAL C 1 21 ? 85.019 24.215 71.467 1.00 27.09 362 VAL C O 1
ATOM 4690 N N . ALA C 1 22 ? 85.708 23.153 69.614 1.00 29.02 363 ALA C N 1
ATOM 4691 C CA . ALA C 1 22 ? 86.929 22.605 70.223 1.00 30.91 363 ALA C CA 1
ATOM 4692 C C . ALA C 1 22 ? 88.085 23.594 70.031 1.00 31.77 363 ALA C C 1
ATOM 4693 O O . ALA C 1 22 ? 89.083 23.495 70.715 1.00 33.34 363 ALA C O 1
ATOM 4695 N N . GLY C 1 23 ? 87.933 24.558 69.121 1.00 31.28 364 GLY C N 1
ATOM 4696 C CA . GLY C 1 23 ? 88.995 25.520 68.823 1.00 30.61 364 GLY C CA 1
ATOM 4697 C C . GLY C 1 23 ? 88.755 26.935 69.280 1.00 30.63 364 GLY C C 1
ATOM 4698 O O . GLY C 1 23 ? 89.659 27.767 69.194 1.00 30.34 364 GLY C O 1
ATOM 4699 N N . SER C 1 24 ? 87.538 27.243 69.754 1.00 30.80 365 SER C N 1
ATOM 4700 C CA . SER C 1 24 ? 87.240 28.564 70.295 1.00 30.70 365 SER C CA 1
ATOM 4701 C C . SER C 1 24 ? 86.360 28.452 71.527 1.00 31.86 365 SER C C 1
ATOM 4702 O O . SER C 1 24 ? 85.246 27.915 71.482 1.00 29.96 365 SER C O 1
ATOM 4705 N N . ARG C 1 25 ? 86.866 28.942 72.649 1.00 32.51 366 ARG C N 1
ATOM 4706 C CA . ARG C 1 25 ? 86.133 28.775 73.889 1.00 33.84 366 ARG C CA 1
ATOM 4707 C C . ARG C 1 25 ? 84.876 29.633 73.837 1.00 32.45 366 ARG C C 1
ATOM 4708 O O . ARG C 1 25 ? 83.855 29.240 74.371 1.00 33.54 366 ARG C O 1
ATOM 4716 N N . LYS C 1 26 ? 84.962 30.786 73.180 1.00 31.61 367 LYS C N 1
ATOM 4717 C CA . LYS C 1 26 ? 83.830 31.643 73.027 1.00 31.42 367 LYS C CA 1
ATOM 4718 C C . LYS C 1 26 ? 82.740 30.937 72.197 1.00 30.49 367 LYS C C 1
ATOM 4719 O O . LYS C 1 26 ? 81.581 30.859 72.626 1.00 29.18 367 LYS C O 1
ATOM 4725 N N . PHE C 1 27 ? 83.121 30.387 71.046 1.00 29.27 368 PHE C N 1
ATOM 4726 C CA . PHE C 1 27 ? 82.125 29.770 70.175 1.00 28.12 368 PHE C CA 1
ATOM 4727 C C . PHE C 1 27 ? 81.440 28.622 70.906 1.00 27.25 368 PHE C C 1
ATOM 4728 O O . PHE C 1 27 ? 80.232 28.505 70.868 1.00 26.32 368 PHE C O 1
ATOM 4736 N N . LEU C 1 28 ? 82.194 27.814 71.640 1.00 27.83 369 LEU C N 1
ATOM 4737 C CA . LEU C 1 28 ? 81.590 26.736 72.432 1.00 28.20 369 LEU C CA 1
ATOM 4738 C C . LEU C 1 28 ? 80.535 27.269 73.407 1.00 27.77 369 LEU C C 1
ATOM 4739 O O . LEU C 1 28 ? 79.461 26.689 73.527 1.00 27.15 369 LEU C O 1
ATOM 4744 N N . ARG C 1 29 ? 80.868 28.339 74.128 1.00 27.91 370 ARG C N 1
ATOM 4745 C CA . ARG C 1 29 ? 79.930 28.928 75.106 1.00 28.69 370 ARG C CA 1
ATOM 4746 C C . ARG C 1 29 ? 78.673 29.436 74.377 1.00 27.35 370 ARG C C 1
ATOM 4747 O O . ARG C 1 29 ? 77.571 29.219 74.836 1.00 26.67 370 ARG C O 1
ATOM 4755 N N . LEU C 1 30 ? 78.852 30.115 73.247 1.00 26.24 371 LEU C N 1
ATOM 4756 C CA . LEU C 1 30 ? 77.685 30.674 72.560 1.00 25.73 371 LEU C CA 1
ATOM 4757 C C . LEU C 1 30 ? 76.730 29.553 72.103 1.00 24.90 371 LEU C C 1
ATOM 4758 O O . LEU C 1 30 ? 75.526 29.650 72.345 1.00 24.88 371 LEU C O 1
ATOM 4763 N N . VAL C 1 31 ? 77.267 28.465 71.544 1.00 24.77 372 VAL C N 1
ATOM 4764 C CA . VAL C 1 31 ? 76.442 27.342 71.089 1.00 24.70 372 VAL C CA 1
ATOM 4765 C C . VAL C 1 31 ? 75.745 26.718 72.311 1.00 25.40 372 VAL C C 1
ATOM 4766 O O . VAL C 1 31 ? 74.533 26.550 72.313 1.00 25.03 372 VAL C O 1
ATOM 4770 N N . ASN C 1 32 ? 76.504 26.429 73.365 1.00 25.90 373 ASN C N 1
ATOM 4771 C CA A ASN C 1 32 ? 75.931 25.824 74.587 0.50 25.93 373 ASN C CA 1
ATOM 4772 C CA B ASN C 1 32 ? 75.932 25.845 74.584 0.50 26.25 373 ASN C CA 1
ATOM 4773 C C . ASN C 1 32 ? 74.825 26.668 75.193 1.00 25.56 373 ASN C C 1
ATOM 4774 O O . ASN C 1 32 ? 73.861 26.134 75.674 1.00 25.80 373 ASN C O 1
ATOM 4783 N N . GLU C 1 33 ? 74.976 27.983 75.154 1.00 25.67 374 GLU C N 1
ATOM 4784 C CA . GLU C 1 33 ? 73.976 28.868 75.700 1.00 25.81 374 GLU C CA 1
ATOM 4785 C C . GLU C 1 33 ? 72.876 29.220 74.677 1.00 24.90 374 GLU C C 1
ATOM 4786 O O . GLU C 1 33 ? 72.020 30.006 74.961 1.00 23.68 374 GLU C O 1
ATOM 4792 N N . LYS C 1 34 ? 72.927 28.646 73.476 1.00 24.41 375 LYS C N 1
ATOM 4793 C CA . LYS C 1 34 ? 71.923 28.905 72.443 1.00 23.77 375 LYS C CA 1
ATOM 4794 C C . LYS C 1 34 ? 71.845 30.386 72.041 1.00 23.51 375 LYS C C 1
ATOM 4795 O O . LYS C 1 34 ? 70.787 30.897 71.694 1.00 22.54 375 LYS C O 1
ATOM 4801 N N . LYS C 1 35 ? 72.994 31.063 72.062 1.00 23.28 376 LYS C N 1
ATOM 4802 C CA . LYS C 1 35 ? 73.100 32.434 71.553 1.00 23.20 376 LYS C CA 1
ATOM 4803 C C . LYS C 1 35 ? 73.560 32.346 70.088 1.00 22.97 376 LYS C C 1
ATOM 4804 O O . LYS C 1 35 ? 74.649 32.794 69.721 1.00 21.99 376 LYS C O 1
ATOM 4810 N N . TYR C 1 36 ? 72.699 31.762 69.264 1.00 22.74 377 TYR C N 1
ATOM 4811 C CA . TYR C 1 36 ? 73.043 31.446 67.887 1.00 23.28 377 TYR C CA 1
ATOM 4812 C C . TYR C 1 36 ? 73.269 32.703 67.035 1.00 23.27 377 TYR C C 1
ATOM 4813 O O . TYR C 1 36 ? 74.063 32.661 66.084 1.00 22.48 377 TYR C O 1
ATOM 4822 N N . ASP C 1 37 ? 72.587 33.794 67.370 1.00 23.34 378 ASP C N 1
ATOM 4823 C CA . ASP C 1 37 ? 72.806 35.081 66.687 1.00 24.97 378 ASP C CA 1
ATOM 4824 C C . ASP C 1 37 ? 74.244 35.589 66.880 1.00 24.62 378 ASP C C 1
ATOM 4825 O O . ASP C 1 37 ? 74.897 35.948 65.915 1.00 23.90 378 ASP C O 1
ATOM 4830 N N . GLU C 1 38 ? 74.721 35.538 68.113 1.00 24.79 379 GLU C N 1
ATOM 4831 C CA . GLU C 1 38 ? 76.111 35.870 68.441 1.00 25.61 379 GLU C CA 1
ATOM 4832 C C . GLU C 1 38 ? 77.094 34.884 67.805 1.00 24.69 379 GLU C C 1
ATOM 4833 O O . GLU C 1 38 ? 78.150 35.283 67.349 1.00 24.85 379 GLU C O 1
ATOM 4839 N N . ALA C 1 39 ? 76.754 33.593 67.757 1.00 23.87 380 ALA C N 1
ATOM 4840 C CA . ALA C 1 39 ? 77.622 32.626 67.112 1.00 23.11 380 ALA C CA 1
ATOM 4841 C C . ALA C 1 39 ? 77.690 32.900 65.602 1.00 23.37 380 ALA C C 1
ATOM 4842 O O . ALA C 1 39 ? 78.761 32.777 64.988 1.00 23.09 380 ALA C O 1
ATOM 4844 N N . LEU C 1 40 ? 76.566 33.291 65.019 1.00 23.63 381 LEU C N 1
ATOM 4845 C CA . LEU C 1 40 ? 76.528 33.656 63.600 1.00 25.17 381 LEU C CA 1
ATOM 4846 C C . LEU C 1 40 ? 77.394 34.906 63.311 1.00 25.15 381 LEU C C 1
ATOM 4847 O O . LEU C 1 40 ? 78.031 34.985 62.259 1.00 26.10 381 LEU C O 1
ATOM 4852 N N . SER C 1 41 ? 77.428 35.859 64.234 1.00 24.58 382 SER C N 1
ATOM 4853 C CA . SER C 1 41 ? 78.310 37.020 64.077 1.00 25.50 382 SER C CA 1
ATOM 4854 C C . SER C 1 41 ? 79.784 36.660 63.913 1.00 25.48 382 SER C C 1
ATOM 4855 O O . SER C 1 41 ? 80.513 37.364 63.216 1.00 25.75 382 SER C O 1
ATOM 4858 N N . ILE C 1 42 ? 80.216 35.570 64.541 1.00 24.44 383 ILE C N 1
ATOM 4859 C CA . ILE C 1 42 ? 81.560 35.085 64.387 1.00 24.54 383 ILE C CA 1
ATOM 4860 C C . ILE C 1 42 ? 81.804 34.615 62.943 1.00 25.12 383 ILE C C 1
ATOM 4861 O O . ILE C 1 42 ? 82.851 34.919 62.360 1.00 25.05 383 ILE C O 1
ATOM 4866 N N . ALA C 1 43 ? 80.850 33.889 62.367 1.00 24.31 384 ALA C N 1
ATOM 4867 C CA . ALA C 1 43 ? 80.906 33.550 60.949 1.00 24.75 384 ALA C CA 1
ATOM 4868 C C . ALA C 1 43 ? 80.927 34.816 60.089 1.00 25.21 384 ALA C C 1
ATOM 4869 O O . ALA C 1 43 ? 81.758 34.925 59.194 1.00 25.15 384 ALA C O 1
ATOM 4871 N N . ARG C 1 44 ? 80.045 35.769 60.372 1.00 25.71 385 ARG C N 1
ATOM 4872 C CA . ARG C 1 44 ? 79.956 36.991 59.577 1.00 27.31 385 ARG C CA 1
ATOM 4873 C C . ARG C 1 44 ? 81.256 37.814 59.608 1.00 27.97 385 ARG C C 1
ATOM 4874 O O . ARG C 1 44 ? 81.746 38.245 58.557 1.00 27.12 385 ARG C O 1
ATOM 4882 N N . GLN C 1 45 ? 81.788 38.038 60.802 1.00 27.59 386 GLN C N 1
ATOM 4883 C CA . GLN C 1 45 ? 83.038 38.735 60.952 1.00 29.32 386 GLN C CA 1
ATOM 4884 C C . GLN C 1 45 ? 84.182 38.043 60.178 1.00 28.83 386 GLN C C 1
ATOM 4885 O O . GLN C 1 45 ? 85.016 38.715 59.554 1.00 27.55 386 GLN C O 1
ATOM 4891 N N . GLN C 1 46 ? 84.197 36.712 60.148 1.00 27.91 387 GLN C N 1
ATOM 4892 C CA . GLN C 1 46 ? 85.238 36.031 59.376 1.00 28.27 387 GLN C CA 1
ATOM 4893 C C . GLN C 1 46 ? 85.104 36.302 57.863 1.00 28.88 387 GLN C C 1
ATOM 4894 O O . GLN C 1 46 ? 86.108 36.498 57.165 1.00 28.91 387 GLN C O 1
ATOM 4900 N N . VAL C 1 47 ? 83.880 36.316 57.357 1.00 29.56 388 VAL C N 1
ATOM 4901 C CA . VAL C 1 47 ? 83.657 36.624 55.947 1.00 30.20 388 VAL C CA 1
ATOM 4902 C C . VAL C 1 47 ? 84.093 38.070 55.646 1.00 31.77 388 VAL C C 1
ATOM 4903 O O . VAL C 1 47 ? 84.751 38.325 54.618 1.00 31.15 388 VAL C O 1
ATOM 4907 N N . GLU C 1 48 ? 83.762 38.989 56.545 1.00 32.23 389 GLU C N 1
ATOM 4908 C CA . GLU C 1 48 ? 84.181 40.383 56.398 1.00 33.87 389 GLU C CA 1
ATOM 4909 C C . GLU C 1 48 ? 85.712 40.569 56.435 1.00 33.63 389 GLU C C 1
ATOM 4910 O O . GLU C 1 48 ? 86.230 41.455 55.777 1.00 32.49 389 GLU C O 1
ATOM 4916 N N . ASP C 1 49 ? 86.407 39.730 57.205 1.00 32.70 390 ASP C N 1
ATOM 4917 C CA . ASP C 1 49 ? 87.858 39.705 57.239 1.00 33.10 390 ASP C CA 1
ATOM 4918 C C . ASP C 1 49 ? 88.482 38.911 56.081 1.00 32.43 390 ASP C C 1
ATOM 4919 O O . ASP C 1 49 ? 89.646 38.672 56.096 1.00 32.53 390 ASP C O 1
ATOM 4924 N N . GLY C 1 50 ? 87.694 38.453 55.131 1.00 32.04 391 GLY C N 1
ATOM 4925 C CA . GLY C 1 50 ? 88.205 37.837 53.914 1.00 32.62 391 GLY C CA 1
ATOM 4926 C C . GLY C 1 50 ? 88.126 36.314 53.841 1.00 31.85 391 GLY C C 1
ATOM 4927 O O . GLY C 1 50 ? 88.549 35.731 52.835 1.00 32.53 391 GLY C O 1
ATOM 4928 N N . ALA C 1 51 ? 87.586 35.651 54.860 1.00 30.32 392 ALA C N 1
ATOM 4929 C CA . ALA C 1 51 ? 87.388 34.206 54.733 1.00 29.40 392 ALA C CA 1
ATOM 4930 C C . ALA C 1 51 ? 86.489 33.924 53.493 1.00 29.55 392 ALA C C 1
ATOM 4931 O O . ALA C 1 51 ? 85.451 34.566 53.298 1.00 29.00 392 ALA C O 1
ATOM 4933 N N . LEU C 1 52 ? 86.903 32.987 52.648 1.00 28.48 393 LEU C N 1
ATOM 4934 C CA . LEU C 1 52 ? 86.108 32.574 51.498 1.00 28.52 393 LEU C CA 1
ATOM 4935 C C . LEU C 1 52 ? 85.420 31.227 51.695 1.00 27.62 393 LEU C C 1
ATOM 4936 O O . LEU C 1 52 ? 84.738 30.718 50.781 1.00 27.81 393 LEU C O 1
ATOM 4941 N N . VAL C 1 53 ? 85.650 30.631 52.860 1.00 26.38 394 VAL C N 1
ATOM 4942 C CA . VAL C 1 53 ? 85.041 29.368 53.276 1.00 25.63 394 VAL C CA 1
ATOM 4943 C C . VAL C 1 53 ? 84.923 29.498 54.806 1.00 25.31 394 VAL C C 1
ATOM 4944 O O . VAL C 1 53 ? 85.758 30.140 55.431 1.00 25.68 394 VAL C O 1
ATOM 4948 N N . ILE C 1 54 ? 83.885 28.926 55.391 1.00 24.84 395 ILE C N 1
ATOM 4949 C CA . ILE C 1 54 ? 83.700 28.934 56.854 1.00 24.81 395 ILE C CA 1
ATOM 4950 C C . ILE C 1 54 ? 83.712 27.490 57.347 1.00 23.94 395 ILE C C 1
ATOM 4951 O O . ILE C 1 54 ? 82.843 26.717 56.991 1.00 24.17 395 ILE C O 1
ATOM 4956 N N . ASP C 1 55 ? 84.678 27.138 58.183 1.00 24.34 396 ASP C N 1
ATOM 4957 C CA . ASP C 1 55 ? 84.734 25.819 58.789 1.00 24.63 396 ASP C CA 1
ATOM 4958 C C . ASP C 1 55 ? 83.797 25.785 59.990 1.00 24.27 396 ASP C C 1
ATOM 4959 O O . ASP C 1 55 ? 83.857 26.678 60.853 1.00 25.41 396 ASP C O 1
ATOM 4964 N N . VAL C 1 56 ? 82.956 24.758 60.079 1.00 23.60 397 VAL C N 1
ATOM 4965 C CA . VAL C 1 56 ? 82.047 24.620 61.242 1.00 23.01 397 VAL C CA 1
ATOM 4966 C C . VAL C 1 56 ? 82.271 23.280 61.930 1.00 23.08 397 VAL C C 1
ATOM 4967 O O . VAL C 1 56 ? 82.152 22.232 61.319 1.00 22.87 397 VAL C O 1
ATOM 4971 N N . ASN C 1 57 ? 82.586 23.308 63.217 1.00 23.64 398 ASN C N 1
ATOM 4972 C CA . ASN C 1 57 ? 82.855 22.093 63.983 1.00 23.54 398 ASN C CA 1
ATOM 4973 C C . ASN C 1 57 ? 82.090 22.155 65.296 1.00 23.63 398 ASN C C 1
ATOM 4974 O O . ASN C 1 57 ? 82.302 23.059 66.123 1.00 23.90 398 ASN C O 1
ATOM 4987 N N . ASP C 1 59 ? 81.860 19.294 67.406 1.00 25.90 400 ASP C N 1
ATOM 4988 C CA . ASP C 1 59 ? 82.229 18.067 68.126 1.00 26.92 400 ASP C CA 1
ATOM 4989 C C . ASP C 1 59 ? 82.652 18.422 69.530 1.00 27.61 400 ASP C C 1
ATOM 4990 O O . ASP C 1 59 ? 83.741 18.911 69.733 1.00 28.17 400 ASP C O 1
ATOM 4995 N N . ASP C 1 60 ? 81.773 18.207 70.489 1.00 29.39 401 ASP C N 1
ATOM 4996 C CA . ASP C 1 60 ? 82.103 18.370 71.905 1.00 30.52 401 ASP C CA 1
ATOM 4997 C C . ASP C 1 60 ? 81.182 17.457 72.694 1.00 31.77 401 ASP C C 1
ATOM 4998 O O . ASP C 1 60 ? 80.000 17.313 72.348 1.00 31.98 401 ASP C O 1
ATOM 5003 N N . GLY C 1 61 ? 81.689 16.871 73.783 1.00 32.00 402 GLY C N 1
ATOM 5004 C CA . GLY C 1 61 ? 80.859 16.012 74.624 1.00 32.57 402 GLY C CA 1
ATOM 5005 C C . GLY C 1 61 ? 79.617 16.680 75.200 1.00 32.62 402 GLY C C 1
ATOM 5006 O O . GLY C 1 61 ? 78.657 16.027 75.456 1.00 32.40 402 GLY C O 1
ATOM 5007 N N . LEU C 1 62 ? 79.630 17.992 75.393 1.00 33.93 403 LEU C N 1
ATOM 5008 C CA . LEU C 1 62 ? 78.448 18.707 75.920 1.00 34.61 403 LEU C CA 1
ATOM 5009 C C . LEU C 1 62 ? 77.306 18.805 74.892 1.00 33.51 403 LEU C C 1
ATOM 5010 O O . LEU C 1 62 ? 76.172 19.086 75.277 1.00 34.18 403 LEU C O 1
ATOM 5015 N N . LEU C 1 63 ? 77.612 18.629 73.600 1.00 30.79 404 LEU C N 1
ATOM 5016 C CA . LEU C 1 63 ? 76.672 18.949 72.520 1.00 29.36 404 LEU C CA 1
ATOM 5017 C C . LEU C 1 63 ? 76.198 17.748 71.714 1.00 28.28 404 LEU C C 1
ATOM 5018 O O . LEU C 1 63 ? 76.945 16.781 71.516 1.00 28.27 404 LEU C O 1
ATOM 5023 N N . ASP C 1 64 ? 74.963 17.853 71.220 1.00 27.02 405 ASP C N 1
ATOM 5024 C CA . ASP C 1 64 ? 74.432 16.993 70.162 1.00 26.06 405 ASP C CA 1
ATOM 5025 C C . ASP C 1 64 ? 74.970 17.580 68.851 1.00 25.79 405 ASP C C 1
ATOM 5026 O O . ASP C 1 64 ? 74.347 18.462 68.233 1.00 24.56 405 ASP C O 1
ATOM 5031 N N . ALA C 1 65 ? 76.141 17.099 68.445 1.00 24.68 406 ALA C N 1
ATOM 5032 C CA . ALA C 1 65 ? 76.843 17.658 67.293 1.00 25.38 406 ALA C CA 1
ATOM 5033 C C . ALA C 1 65 ? 76.019 17.755 66.034 1.00 25.13 406 ALA C C 1
ATOM 5034 O O . ALA C 1 65 ? 76.053 18.763 65.355 1.00 25.28 406 ALA C O 1
ATOM 5036 N N . ARG C 1 66 ? 75.317 16.682 65.713 1.00 24.31 407 ARG C N 1
ATOM 5037 C CA . ARG C 1 66 ? 74.509 16.619 64.517 1.00 25.00 407 ARG C CA 1
ATOM 5038 C C . ARG C 1 66 ? 73.450 17.737 64.479 1.00 23.47 407 ARG C C 1
ATOM 5039 O O . ARG C 1 66 ? 73.303 18.432 63.480 1.00 23.17 407 ARG C O 1
ATOM 5047 N N . THR C 1 67 ? 72.762 17.937 65.595 1.00 22.28 408 THR C N 1
ATOM 5048 C CA . THR C 1 67 ? 71.703 18.912 65.690 1.00 22.05 408 THR C CA 1
ATOM 5049 C C . THR C 1 67 ? 72.262 20.323 65.688 1.00 22.08 408 THR C C 1
ATOM 5050 O O . THR C 1 67 ? 71.690 21.204 65.057 1.00 22.34 408 THR C O 1
ATOM 5054 N N . GLU C 1 68 ? 73.373 20.551 66.392 1.00 22.11 409 GLU C N 1
ATOM 5055 C CA . GLU C 1 68 ? 73.999 21.859 66.371 1.00 22.89 409 GLU C CA 1
ATOM 5056 C C . GLU C 1 68 ? 74.499 22.186 64.953 1.00 23.46 409 GLU C C 1
ATOM 5057 O O . GLU C 1 68 ? 74.378 23.316 64.507 1.00 23.40 409 GLU C O 1
ATOM 5071 N N . THR C 1 70 ? 73.296 21.064 61.919 1.00 23.38 411 THR C N 1
ATOM 5072 C CA . THR C 1 70 ? 72.171 21.400 61.058 1.00 23.07 411 THR C CA 1
ATOM 5073 C C . THR C 1 70 ? 71.532 22.728 61.484 1.00 22.73 411 THR C C 1
ATOM 5074 O O . THR C 1 70 ? 71.152 23.500 60.631 1.00 22.18 411 THR C O 1
ATOM 5078 N N . THR C 1 71 ? 71.443 23.005 62.782 1.00 21.58 412 THR C N 1
ATOM 5079 C CA . THR C 1 71 ? 70.913 24.294 63.225 1.00 21.27 412 THR C CA 1
ATOM 5080 C C . THR C 1 71 ? 71.781 25.444 62.702 1.00 21.90 412 THR C C 1
ATOM 5081 O O . THR C 1 71 ? 71.267 26.383 62.102 1.00 21.41 412 THR C O 1
ATOM 5085 N N . PHE C 1 72 ? 73.088 25.337 62.873 1.00 21.54 413 PHE C N 1
ATOM 5086 C CA . PHE C 1 72 ? 73.979 26.424 62.492 1.00 22.03 413 PHE C CA 1
ATOM 5087 C C . PHE C 1 72 ? 74.065 26.574 60.964 1.00 22.75 413 PHE C C 1
ATOM 5088 O O . PHE C 1 72 ? 74.058 27.684 60.469 1.00 22.18 413 PHE C O 1
ATOM 5096 N N . LEU C 1 73 ? 74.085 25.471 60.240 1.00 23.05 414 LEU C N 1
ATOM 5097 C CA . LEU C 1 73 ? 74.129 25.560 58.790 1.00 23.68 414 LEU C CA 1
ATOM 5098 C C . LEU C 1 73 ? 72.873 26.189 58.239 1.00 23.33 414 LEU C C 1
ATOM 5099 O O . LEU C 1 73 ? 72.939 27.041 57.362 1.00 24.11 414 LEU C O 1
ATOM 5104 N N . ASN C 1 74 ? 71.719 25.779 58.762 1.00 22.86 415 ASN C N 1
ATOM 5105 C CA . ASN C 1 74 ? 70.462 26.379 58.380 1.00 23.15 415 ASN C CA 1
ATOM 5106 C C . ASN C 1 74 ? 70.419 27.877 58.664 1.00 22.61 415 ASN C C 1
ATOM 5107 O O . ASN C 1 74 ? 69.961 28.647 57.827 1.00 21.55 415 ASN C O 1
ATOM 5112 N N . LEU C 1 75 ? 70.908 28.290 59.822 1.00 21.76 416 LEU C N 1
ATOM 5113 C CA A LEU C 1 75 ? 70.906 29.703 60.143 0.50 22.53 416 LEU C CA 1
ATOM 5114 C CA B 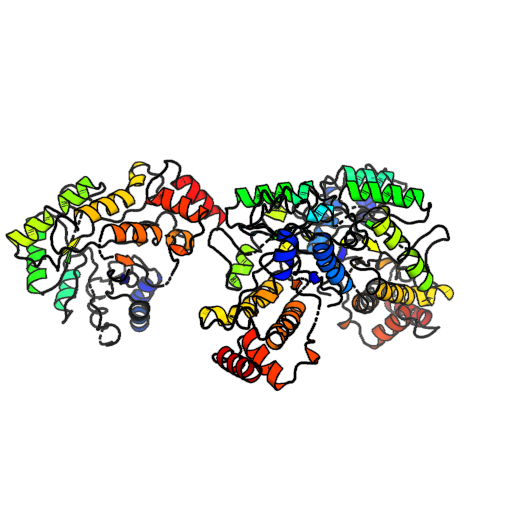LEU C 1 75 ? 70.950 29.711 60.177 0.50 22.48 416 LEU C CA 1
ATOM 5115 C C . LEU C 1 75 ? 71.844 30.483 59.202 1.00 22.62 416 LEU C C 1
ATOM 5116 O O . LEU C 1 75 ? 71.495 31.562 58.762 1.00 22.79 416 LEU C O 1
ATOM 5125 N N . ILE C 1 76 ? 72.992 29.916 58.863 1.00 23.06 417 ILE C N 1
ATOM 5126 C CA . ILE C 1 76 ? 73.890 30.543 57.858 1.00 24.17 417 ILE C CA 1
ATOM 5127 C C . ILE C 1 76 ? 73.177 30.784 56.534 1.00 24.81 417 ILE C C 1
ATOM 5128 O O . ILE C 1 76 ? 73.314 31.858 55.906 1.00 25.53 417 ILE C O 1
ATOM 5146 N N . SER C 1 78 ? 70.156 31.414 56.066 1.00 23.65 419 SER C N 1
ATOM 5147 C CA . SER C 1 78 ? 69.179 32.486 56.186 1.00 24.10 419 SER C CA 1
ATOM 5148 C C . SER C 1 78 ? 69.812 33.882 56.117 1.00 24.83 419 SER C C 1
ATOM 5149 O O . SER C 1 78 ? 69.106 34.869 56.093 1.00 23.36 419 SER C O 1
ATOM 5152 N N . GLU C 1 79 ? 71.135 33.956 56.117 1.00 25.68 420 GLU C N 1
ATOM 5153 C CA . GLU C 1 79 ? 71.844 35.231 56.197 1.00 27.67 420 GLU C CA 1
ATOM 5154 C C . GLU C 1 79 ? 72.692 35.425 54.911 1.00 28.18 420 GLU C C 1
ATOM 5155 O O . GLU C 1 79 ? 73.784 34.831 54.811 1.00 26.99 420 GLU C O 1
ATOM 5161 N N . PRO C 1 80 ? 72.196 36.223 53.945 1.00 29.54 421 PRO C N 1
ATOM 5162 C CA . PRO C 1 80 ? 72.843 36.398 52.630 1.00 30.88 421 PRO C CA 1
ATOM 5163 C C . PRO C 1 80 ? 74.334 36.750 52.705 1.00 31.61 421 PRO C C 1
ATOM 5164 O O . PRO C 1 80 ? 75.108 36.183 51.965 1.00 32.27 421 PRO C O 1
ATOM 5168 N N . GLU C 1 81 ? 74.718 37.635 53.621 1.00 32.68 422 GLU C N 1
ATOM 5169 C CA . GLU C 1 81 ? 76.140 37.983 53.867 1.00 34.36 422 GLU C CA 1
ATOM 5170 C C . GLU C 1 81 ? 77.052 36.805 54.178 1.00 33.25 422 GLU C C 1
ATOM 5171 O O . GLU C 1 81 ? 78.257 36.901 54.005 1.00 34.87 422 GLU C O 1
ATOM 5177 N N . ILE C 1 82 ? 76.514 35.723 54.706 1.00 31.64 423 ILE C N 1
ATOM 5178 C CA . ILE C 1 82 ? 77.330 34.586 55.101 1.00 30.63 423 ILE C CA 1
ATOM 5179 C C . ILE C 1 82 ? 77.105 33.420 54.148 1.00 30.44 423 ILE C C 1
ATOM 5180 O O . ILE C 1 82 ? 78.026 32.639 53.887 1.00 29.83 423 ILE C O 1
ATOM 5185 N N . ALA C 1 83 ? 75.870 33.281 53.673 1.00 30.02 424 ALA C N 1
ATOM 5186 C CA . ALA C 1 83 ? 75.475 32.188 52.759 1.00 30.67 424 ALA C CA 1
ATOM 5187 C C . ALA C 1 83 ? 76.195 32.275 51.403 1.00 31.04 424 ALA C C 1
ATOM 5188 O O . ALA C 1 83 ? 76.260 31.283 50.684 1.00 31.63 424 ALA C O 1
ATOM 5190 N N . ARG C 1 84 ? 76.759 33.446 51.110 1.00 31.74 425 ARG C N 1
ATOM 5191 C CA A ARG C 1 84 ? 77.540 33.663 49.877 0.50 32.24 425 ARG C CA 1
ATOM 5192 C CA B ARG C 1 84 ? 77.599 33.709 49.915 0.50 32.60 425 ARG C CA 1
ATOM 5193 C C . ARG C 1 84 ? 78.895 32.906 49.832 1.00 32.33 425 ARG C C 1
ATOM 5194 O O . ARG C 1 84 ? 79.573 32.938 48.812 1.00 33.82 425 ARG C O 1
ATOM 5209 N N . VAL C 1 85 ? 79.305 32.251 50.916 1.00 31.14 426 VAL C N 1
ATOM 5210 C CA . VAL C 1 85 ? 80.547 31.483 50.866 1.00 30.01 426 VAL C CA 1
ATOM 5211 C C . VAL C 1 85 ? 80.284 30.068 51.293 1.00 29.34 426 VAL C C 1
ATOM 5212 O O . VAL C 1 85 ? 79.426 29.817 52.117 1.00 27.79 426 VAL C O 1
ATOM 5216 N N . PRO C 1 86 ? 81.022 29.133 50.723 1.00 28.12 427 PRO C N 1
ATOM 5217 C CA . PRO C 1 86 ? 80.753 27.755 51.085 1.00 28.12 427 PRO C CA 1
ATOM 5218 C C . PRO C 1 86 ? 81.075 27.420 52.541 1.00 26.77 427 PRO C C 1
ATOM 5219 O O . PRO C 1 86 ? 81.871 28.093 53.176 1.00 25.46 427 PRO C O 1
ATOM 5223 N N . VAL C 1 87 ? 80.418 26.389 53.046 1.00 26.40 428 VAL C N 1
ATOM 5224 C CA . VAL C 1 87 ? 80.632 25.891 54.380 1.00 26.44 428 VAL C CA 1
ATOM 5225 C C . VAL C 1 87 ? 81.456 24.600 54.309 1.00 26.51 428 VAL C C 1
ATOM 5226 O O . VAL C 1 87 ? 81.214 23.731 53.486 1.00 26.87 428 VAL C O 1
ATOM 5238 N N . ILE C 1 89 ? 82.166 21.426 56.409 1.00 23.95 430 ILE C N 1
ATOM 5239 C CA . ILE C 1 89 ? 81.527 20.675 57.451 1.00 24.80 430 ILE C CA 1
ATOM 5240 C C . ILE C 1 89 ? 82.585 19.836 58.176 1.00 24.79 430 ILE C C 1
ATOM 5241 O O . ILE C 1 89 ? 83.092 18.875 57.632 1.00 25.15 430 ILE C O 1
ATOM 5246 N N . ASP C 1 90 ? 82.890 20.199 59.415 1.00 25.41 431 ASP C N 1
ATOM 5247 C CA . ASP C 1 90 ? 84.040 19.673 60.136 1.00 26.04 431 ASP C CA 1
ATOM 5248 C C . ASP C 1 90 ? 83.582 18.813 61.290 1.00 26.13 431 ASP C C 1
ATOM 5249 O O . ASP C 1 90 ? 83.137 19.319 62.333 1.00 25.96 431 ASP C O 1
ATOM 5254 N N . SER C 1 91 ? 83.689 17.498 61.104 1.00 26.76 432 SER C N 1
ATOM 5255 C CA . SER C 1 91 ? 83.394 16.539 62.180 1.00 26.58 432 SER C CA 1
ATOM 5256 C C . SER C 1 91 ? 84.210 15.272 62.012 1.00 27.19 432 SER C C 1
ATOM 5257 O O . SER C 1 91 ? 84.489 14.868 60.901 1.00 26.70 432 SER C O 1
ATOM 5260 N N . SER C 1 92 ? 84.554 14.632 63.119 1.00 28.43 433 SER C N 1
ATOM 5261 C CA . SER C 1 92 ? 85.112 13.272 63.069 1.00 29.74 433 SER C CA 1
ATOM 5262 C C . SER C 1 92 ? 83.999 12.217 62.856 1.00 30.27 433 SER C C 1
ATOM 5263 O O . SER C 1 92 ? 84.299 11.047 62.555 1.00 31.53 433 SER C O 1
ATOM 5266 N N . LYS C 1 93 ? 82.722 12.590 62.996 1.00 29.09 434 LYS C N 1
ATOM 5267 C CA . LYS C 1 93 ? 81.635 11.620 62.884 1.00 29.21 434 LYS C CA 1
ATOM 5268 C C . LYS C 1 93 ? 80.941 11.714 61.537 1.00 28.65 434 LYS C C 1
ATOM 5269 O O . LYS C 1 93 ? 80.456 12.790 61.161 1.00 26.18 434 LYS C O 1
ATOM 5275 N N . TRP C 1 94 ? 80.884 10.592 60.812 1.00 26.97 435 TRP C N 1
ATOM 5276 C CA . TRP C 1 94 ? 80.294 10.604 59.481 1.00 27.34 435 TRP C CA 1
ATOM 5277 C C . TRP C 1 94 ? 78.815 11.033 59.496 1.00 27.47 435 TRP C C 1
ATOM 5278 O O . TRP C 1 94 ? 78.365 11.751 58.616 1.00 26.37 435 TRP C O 1
ATOM 5289 N N . GLU C 1 95 ? 78.073 10.591 60.502 1.00 27.56 436 GLU C N 1
ATOM 5290 C CA . GLU C 1 95 ? 76.670 10.974 60.664 1.00 29.49 436 GLU C CA 1
ATOM 5291 C C . GLU C 1 95 ? 76.462 12.495 60.718 1.00 27.63 436 GLU C C 1
ATOM 5292 O O . GLU C 1 95 ? 75.481 13.026 60.197 1.00 27.91 436 GLU C O 1
ATOM 5298 N N . VAL C 1 96 ? 77.389 13.193 61.339 1.00 26.75 437 VAL C N 1
ATOM 5299 C CA . VAL C 1 96 ? 77.322 14.654 61.375 1.00 25.59 437 VAL C CA 1
ATOM 5300 C C . VAL C 1 96 ? 77.560 15.228 60.009 1.00 25.61 437 VAL C C 1
ATOM 5301 O O . VAL C 1 96 ? 76.836 16.098 59.561 1.00 24.78 437 VAL C O 1
ATOM 5305 N N . ILE C 1 97 ? 78.579 14.733 59.334 1.00 26.42 438 ILE C N 1
ATOM 5306 C CA . ILE C 1 97 ? 78.873 15.160 57.974 1.00 27.00 438 ILE C CA 1
ATOM 5307 C C . ILE C 1 97 ? 77.692 14.953 57.030 1.00 27.69 438 ILE C C 1
ATOM 5308 O O . ILE C 1 97 ? 77.297 15.852 56.261 1.00 28.23 438 ILE C O 1
ATOM 5313 N N . GLU C 1 98 ? 77.117 13.770 57.073 1.00 27.89 439 GLU C N 1
ATOM 5314 C CA . GLU C 1 98 ? 76.045 13.470 56.179 1.00 28.66 439 GLU C CA 1
ATOM 5315 C C . GLU C 1 98 ? 74.814 14.349 56.521 1.00 27.77 439 GLU C C 1
ATOM 5316 O O . GLU C 1 98 ? 74.135 14.847 55.606 1.00 26.90 439 GLU C O 1
ATOM 5322 N N . ALA C 1 99 ? 74.565 14.604 57.811 1.00 26.21 440 ALA C N 1
ATOM 5323 C CA . ALA C 1 99 ? 73.513 15.567 58.178 1.00 26.64 440 ALA C CA 1
ATOM 5324 C C . ALA C 1 99 ? 73.758 16.958 57.578 1.00 26.20 440 ALA C C 1
ATOM 5325 O O . ALA C 1 99 ? 72.845 17.582 57.050 1.00 26.16 440 ALA C O 1
ATOM 5327 N N . GLY C 1 100 ? 74.993 17.416 57.630 1.00 26.88 441 GLY C N 1
ATOM 5328 C CA . GLY C 1 100 ? 75.370 18.685 57.053 1.00 27.58 441 GLY C CA 1
ATOM 5329 C C . GLY C 1 100 ? 75.174 18.706 55.553 1.00 28.55 441 GLY C C 1
ATOM 5330 O O . GLY C 1 100 ? 74.614 19.681 55.013 1.00 27.76 441 GLY C O 1
ATOM 5331 N N . LEU C 1 101 ? 75.625 17.651 54.873 1.00 28.94 442 LEU C N 1
ATOM 5332 C CA . LEU C 1 101 ? 75.408 17.539 53.417 1.00 30.62 442 LEU C CA 1
ATOM 5333 C C . LEU C 1 101 ? 73.931 17.593 53.053 1.00 31.95 442 LEU C C 1
ATOM 5334 O O . LEU C 1 101 ? 73.544 18.273 52.105 1.00 31.70 442 LEU C O 1
ATOM 5339 N N . LYS C 1 102 ? 73.112 16.876 53.825 1.00 34.06 443 LYS C N 1
ATOM 5340 C CA . LYS C 1 102 ? 71.685 16.795 53.553 1.00 35.91 443 LYS C CA 1
ATOM 5341 C C . LYS C 1 102 ? 71.054 18.167 53.677 1.00 36.82 443 LYS C C 1
ATOM 5342 O O . LYS C 1 102 ? 70.199 18.529 52.890 1.00 35.79 443 LYS C O 1
ATOM 5348 N N . CYS C 1 103 ? 71.465 18.964 54.656 1.00 37.73 444 CYS C N 1
ATOM 5349 C CA . CYS C 1 103 ? 70.709 20.153 54.853 1.00 39.66 444 CYS C CA 1
ATOM 5350 C C . CYS C 1 103 ? 71.222 21.297 54.001 1.00 40.15 444 CYS C C 1
ATOM 5351 O O . CYS C 1 103 ? 70.429 22.152 53.608 1.00 40.49 444 CYS C O 1
ATOM 5354 N N . LEU C 1 104 ? 72.490 21.293 53.629 1.00 41.25 445 LEU C N 1
ATOM 5355 C CA . LEU C 1 104 ? 72.997 22.372 52.774 1.00 42.24 445 LEU C CA 1
ATOM 5356 C C . LEU C 1 104 ? 72.470 22.265 51.323 1.00 44.32 445 LEU C C 1
ATOM 5357 O O . LEU C 1 104 ? 72.190 21.169 50.827 1.00 44.73 445 LEU C O 1
ATOM 5362 N N . GLN C 1 105 ? 72.306 23.408 50.657 1.00 46.37 446 GLN C N 1
ATOM 5363 C CA . GLN C 1 105 ? 71.837 23.430 49.243 1.00 48.65 446 GLN C CA 1
ATOM 5364 C C . GLN C 1 105 ? 73.030 23.668 48.277 1.00 49.48 446 GLN C C 1
ATOM 5365 O O . GLN C 1 105 ? 73.271 24.795 47.829 1.00 51.02 446 GLN C O 1
ATOM 5371 N N . GLY C 1 106 ? 73.801 22.592 48.017 1.00 50.12 447 GLY C N 1
ATOM 5372 C CA . GLY C 1 106 ? 75.145 22.681 47.349 1.00 49.01 447 GLY C CA 1
ATOM 5373 C C . GLY C 1 106 ? 76.153 23.416 48.223 1.00 47.62 447 GLY C C 1
ATOM 5374 O O . GLY C 1 106 ? 75.942 23.539 49.439 1.00 48.34 447 GLY C O 1
ATOM 5375 N N . LYS C 1 107 ? 77.250 23.902 47.641 1.00 45.89 448 LYS C N 1
ATOM 5376 C CA . LYS C 1 107 ? 78.148 24.833 48.371 1.00 44.24 448 LYS C CA 1
ATOM 5377 C C . LYS C 1 107 ? 78.719 24.253 49.646 1.00 41.79 448 LYS C C 1
ATOM 5378 O O . LYS C 1 107 ? 78.726 24.929 50.716 1.00 42.21 448 LYS C O 1
ATOM 5384 N N . SER C 1 108 ? 79.163 22.997 49.589 1.00 38.41 449 SER C N 1
ATOM 5385 C CA . SER C 1 108 ? 79.755 22.426 50.767 1.00 36.15 449 SER C CA 1
ATOM 5386 C C . SER C 1 108 ? 81.005 21.615 50.515 1.00 33.21 449 SER C C 1
ATOM 5387 O O . SER C 1 108 ? 81.219 21.051 49.436 1.00 31.01 449 SER C O 1
ATOM 5390 N N . ILE C 1 109 ? 81.824 21.578 51.563 1.00 30.01 450 ILE C N 1
ATOM 5391 C CA . ILE C 1 109 ? 83.075 20.883 51.541 1.00 28.72 450 ILE C CA 1
ATOM 5392 C C . ILE C 1 109 ? 83.121 20.020 52.779 1.00 28.16 450 ILE C C 1
ATOM 5393 O O . ILE C 1 109 ? 82.906 20.523 53.900 1.00 27.87 450 ILE C O 1
ATOM 5398 N N . VAL C 1 110 ? 83.395 18.732 52.587 1.00 26.52 451 VAL C N 1
ATOM 5399 C CA . VAL C 1 110 ? 83.513 17.809 53.694 1.00 25.31 451 VAL C CA 1
ATOM 5400 C C . VAL C 1 110 ? 84.902 17.947 54.292 1.00 26.11 451 VAL C C 1
ATOM 5401 O O . VAL C 1 110 ? 85.890 17.976 53.580 1.00 26.67 451 VAL C O 1
ATOM 5405 N N . ASN C 1 111 ? 84.961 18.031 55.613 1.00 25.59 452 ASN C N 1
ATOM 5406 C CA . ASN C 1 111 ? 86.200 18.026 56.357 1.00 26.15 452 ASN C CA 1
ATOM 5407 C C . ASN C 1 111 ? 86.080 16.970 57.484 1.00 26.41 452 ASN C C 1
ATOM 5408 O O . ASN C 1 111 ? 85.672 17.299 58.577 1.00 26.21 452 ASN C O 1
ATOM 5413 N N . SER C 1 112 ? 86.416 15.711 57.229 1.00 26.11 453 SER C N 1
ATOM 5414 C CA . SER C 1 112 ? 87.165 15.243 56.088 1.00 26.11 453 SER C CA 1
ATOM 5415 C C . SER C 1 112 ? 86.906 13.714 55.938 1.00 26.53 453 SER C C 1
ATOM 5416 O O . SER C 1 112 ? 86.218 13.122 56.774 1.00 27.15 453 SER C O 1
ATOM 5419 N N . ILE C 1 113 ? 87.512 13.103 54.924 1.00 24.73 454 ILE C N 1
ATOM 5420 C CA . ILE C 1 113 ? 87.606 11.640 54.808 1.00 24.27 454 ILE C CA 1
ATOM 5421 C C . ILE C 1 113 ? 89.086 11.236 54.809 1.00 24.15 454 ILE C C 1
ATOM 5422 O O . ILE C 1 113 ? 89.992 12.085 54.663 1.00 25.49 454 ILE C O 1
ATOM 5427 N N . SER C 1 114 ? 89.334 9.965 55.078 1.00 24.60 455 SER C N 1
ATOM 5428 C CA . SER C 1 114 ? 90.699 9.407 55.086 1.00 24.19 455 SER C CA 1
ATOM 5429 C C . SER C 1 114 ? 90.614 7.904 54.934 1.00 23.48 455 SER C C 1
ATOM 5430 O O . SER C 1 114 ? 89.522 7.322 54.880 1.00 23.78 455 SER C O 1
ATOM 5433 N N . LEU C 1 115 ? 91.782 7.283 54.827 1.00 23.75 456 LEU C N 1
ATOM 5434 C CA . LEU C 1 115 ? 91.919 5.855 54.719 1.00 23.72 456 LEU C CA 1
ATOM 5435 C C . LEU C 1 115 ? 92.044 5.193 56.106 1.00 24.39 456 LEU C C 1
ATOM 5436 O O . LEU C 1 115 ? 92.269 3.971 56.211 1.00 23.76 456 LEU C O 1
ATOM 5441 N N . LYS C 1 116 ? 91.857 5.964 57.173 1.00 25.10 457 LYS C N 1
ATOM 5442 C CA . LYS C 1 116 ? 91.964 5.430 58.578 1.00 26.60 457 LYS C CA 1
ATOM 5443 C C . LYS C 1 116 ? 91.164 4.136 58.850 1.00 26.45 457 LYS C C 1
ATOM 5444 O O . LYS C 1 116 ? 91.594 3.224 59.587 1.00 26.07 457 LYS C O 1
ATOM 5450 N N . GLU C 1 117 ? 89.976 4.065 58.281 1.00 25.90 458 GLU C N 1
ATOM 5451 C CA . GLU C 1 117 ? 89.074 2.974 58.570 1.00 26.97 458 GLU C CA 1
ATOM 5452 C C . GLU C 1 117 ? 89.061 2.020 57.395 1.00 26.48 458 GLU C C 1
ATOM 5453 O O . GLU C 1 117 ? 88.194 1.182 57.297 1.00 25.98 458 GLU C O 1
ATOM 5459 N N . GLY C 1 118 ? 90.010 2.181 56.485 1.00 25.37 459 GLY C N 1
ATOM 5460 C CA . GLY C 1 118 ? 90.135 1.259 55.391 1.00 25.35 459 GLY C CA 1
ATOM 5461 C C . GLY C 1 118 ? 89.550 1.782 54.103 1.00 25.91 459 GLY C C 1
ATOM 5462 O O . GLY C 1 118 ? 88.811 2.777 54.051 1.00 24.36 459 GLY C O 1
ATOM 5463 N N . GLU C 1 119 ? 89.893 1.072 53.053 1.00 25.93 460 GLU C N 1
ATOM 5464 C CA . GLU C 1 119 ? 89.592 1.500 51.722 1.00 26.87 460 GLU C CA 1
ATOM 5465 C C . GLU C 1 119 ? 88.097 1.459 51.386 1.00 26.80 460 GLU C C 1
ATOM 5466 O O . GLU C 1 119 ? 87.571 2.384 50.760 1.00 26.30 460 GLU C O 1
ATOM 5472 N N . GLU C 1 120 ? 87.404 0.398 51.797 1.00 27.64 461 GLU C N 1
ATOM 5473 C CA . GLU C 1 120 ? 85.960 0.257 51.505 1.00 28.35 461 GLU C CA 1
ATOM 5474 C C . GLU C 1 120 ? 85.163 1.439 52.087 1.00 27.38 461 GLU C C 1
ATOM 5475 O O . GLU C 1 120 ? 84.349 2.049 51.389 1.00 26.52 461 GLU C O 1
ATOM 5481 N N . VAL C 1 121 ? 85.427 1.786 53.350 1.00 26.34 462 VAL C N 1
ATOM 5482 C CA . VAL C 1 121 ? 84.782 2.942 53.968 1.00 26.01 462 VAL C CA 1
ATOM 5483 C C . VAL C 1 121 ? 85.115 4.259 53.225 1.00 25.85 462 VAL C C 1
ATOM 5484 O O . VAL C 1 121 ? 84.235 5.082 52.975 1.00 25.08 462 VAL C O 1
ATOM 5488 N N . PHE C 1 122 ? 86.390 4.459 52.903 1.00 25.68 463 PHE C N 1
ATOM 5489 C CA . PHE C 1 122 ? 86.835 5.634 52.171 1.00 25.55 463 PHE C CA 1
ATOM 5490 C C . PHE C 1 122 ? 86.043 5.764 50.865 1.00 25.54 463 PHE C C 1
ATOM 5491 O O . PHE C 1 122 ? 85.513 6.839 50.558 1.00 24.76 463 PHE C O 1
ATOM 5499 N N . LEU C 1 123 ? 85.950 4.669 50.115 1.00 25.40 464 LEU C N 1
ATOM 5500 C CA . LEU C 1 123 ? 85.313 4.721 48.787 1.00 26.17 464 LEU C CA 1
ATOM 5501 C C . LEU C 1 123 ? 83.811 4.994 48.921 1.00 27.57 464 LEU C C 1
ATOM 5502 O O . LEU C 1 123 ? 83.225 5.773 48.166 1.00 27.56 464 LEU C O 1
ATOM 5507 N N . GLU C 1 124 ? 83.208 4.372 49.917 1.00 28.57 465 GLU C N 1
ATOM 5508 C CA . GLU C 1 124 ? 81.799 4.584 50.235 1.00 30.50 465 GLU C CA 1
ATOM 5509 C C . GLU C 1 124 ? 81.489 6.054 50.520 1.00 29.26 465 GLU C C 1
ATOM 5510 O O . GLU C 1 124 ? 80.561 6.617 49.951 1.00 28.58 465 GLU C O 1
ATOM 5516 N N . HIS C 1 125 ? 82.249 6.663 51.427 1.00 28.82 466 HIS C N 1
ATOM 5517 C CA . HIS C 1 125 ? 82.069 8.067 51.750 1.00 27.74 466 HIS C CA 1
ATOM 5518 C C . HIS C 1 125 ? 82.309 8.957 50.526 1.00 27.67 466 HIS C C 1
ATOM 5519 O O . HIS C 1 125 ? 81.542 9.860 50.245 1.00 26.55 466 HIS C O 1
ATOM 5526 N N . ALA C 1 126 ? 83.377 8.695 49.776 1.00 27.38 467 ALA C N 1
ATOM 5527 C CA . ALA C 1 126 ? 83.672 9.503 48.604 1.00 27.06 467 ALA C CA 1
ATOM 5528 C C . ALA C 1 126 ? 82.529 9.452 47.599 1.00 27.75 467 ALA C C 1
ATOM 5529 O O . ALA C 1 126 ? 82.179 10.476 46.967 1.00 26.30 467 ALA C O 1
ATOM 5531 N N . ARG C 1 127 ? 81.931 8.267 47.443 1.00 28.41 468 ARG C N 1
ATOM 5532 C CA . ARG C 1 127 ? 80.786 8.135 46.545 1.00 28.92 468 ARG C CA 1
ATOM 5533 C C . ARG C 1 127 ? 79.592 8.968 46.997 1.00 28.56 468 ARG C C 1
ATOM 5534 O O . ARG C 1 127 ? 78.950 9.624 46.175 1.00 26.70 468 ARG C O 1
ATOM 5542 N N . ILE C 1 128 ? 79.307 8.962 48.297 1.00 27.63 469 ILE C N 1
ATOM 5543 C CA . ILE C 1 128 ? 78.212 9.778 48.820 1.00 27.66 469 ILE C CA 1
ATOM 5544 C C . ILE C 1 128 ? 78.509 11.258 48.562 1.00 27.38 469 ILE C C 1
ATOM 5545 O O . ILE C 1 128 ? 77.652 12.025 48.113 1.00 26.87 469 ILE C O 1
ATOM 5550 N N . ILE C 1 129 ? 79.749 11.651 48.816 1.00 27.25 470 ILE C N 1
ATOM 5551 C CA . ILE C 1 129 ? 80.175 13.044 48.632 1.00 26.94 470 ILE C CA 1
ATOM 5552 C C . ILE C 1 129 ? 80.003 13.447 47.162 1.00 26.95 470 ILE C C 1
ATOM 5553 O O . ILE C 1 129 ? 79.426 14.484 46.872 1.00 25.75 470 ILE C O 1
ATOM 5558 N N . LYS C 1 130 ? 80.452 12.605 46.246 1.00 27.19 471 LYS C N 1
ATOM 5559 C CA . LYS C 1 130 ? 80.293 12.889 44.834 1.00 28.42 471 LYS C CA 1
ATOM 5560 C C . LYS C 1 130 ? 78.815 13.087 44.477 1.00 29.62 471 LYS C C 1
ATOM 5561 O O . LYS C 1 130 ? 78.491 14.015 43.743 1.00 28.70 471 LYS C O 1
ATOM 5567 N N . GLN C 1 131 ? 77.937 12.219 44.994 1.00 30.59 472 GLN C N 1
ATOM 5568 C CA . GLN C 1 131 ? 76.488 12.322 44.700 1.00 32.22 472 GLN C CA 1
ATOM 5569 C C . GLN C 1 131 ? 75.900 13.630 45.124 1.00 31.13 472 GLN C C 1
ATOM 5570 O O . GLN C 1 131 ? 75.031 14.138 44.451 1.00 30.48 472 GLN C O 1
ATOM 5576 N N . TYR C 1 132 ? 76.338 14.146 46.271 1.00 29.96 473 TYR C N 1
ATOM 5577 C CA . TYR C 1 132 ? 75.964 15.483 46.679 1.00 29.82 473 TYR C CA 1
ATOM 5578 C C . TYR C 1 132 ? 76.637 16.623 45.908 1.00 29.89 473 TYR C C 1
ATOM 5579 O O . TYR C 1 132 ? 76.254 17.765 46.110 1.00 29.32 473 TYR C O 1
ATOM 5588 N N . GLY C 1 133 ? 77.610 16.342 45.037 1.00 29.52 474 GLY C N 1
ATOM 5589 C CA . GLY C 1 133 ? 78.327 17.399 44.326 1.00 29.25 474 GLY C CA 1
ATOM 5590 C C . GLY C 1 133 ? 79.268 18.211 45.232 1.00 29.09 474 GLY C C 1
ATOM 5591 O O . GLY C 1 133 ? 79.696 19.298 44.855 1.00 28.33 474 GLY C O 1
ATOM 5592 N N . ALA C 1 134 ? 79.594 17.688 46.426 1.00 27.52 475 ALA C N 1
ATOM 5593 C CA . ALA C 1 134 ? 80.491 18.374 47.372 1.00 26.58 475 ALA C CA 1
ATOM 5594 C C . ALA C 1 134 ? 81.985 18.117 47.075 1.00 26.30 475 ALA C C 1
ATOM 5595 O O . ALA C 1 134 ? 82.380 17.082 46.490 1.00 26.04 475 ALA C O 1
ATOM 5597 N N . ALA C 1 135 ? 82.830 19.055 47.484 1.00 25.47 476 ALA C N 1
ATOM 5598 C CA . ALA C 1 135 ? 84.271 18.833 47.525 1.00 25.07 476 ALA C CA 1
ATOM 5599 C C . ALA C 1 135 ? 84.596 18.163 48.878 1.00 25.10 476 ALA C C 1
ATOM 5600 O O . ALA C 1 135 ? 83.754 18.124 49.783 1.00 25.62 476 ALA C O 1
ATOM 5602 N N . THR C 1 136 ? 85.796 17.603 48.996 1.00 24.65 477 THR C N 1
ATOM 5603 C CA . THR C 1 136 ? 86.227 16.974 50.237 1.00 24.44 477 THR C CA 1
ATOM 5604 C C . THR C 1 136 ? 87.707 17.203 50.514 1.00 24.78 477 THR C C 1
ATOM 5605 O O . THR C 1 136 ? 88.567 17.209 49.611 1.00 24.69 477 THR C O 1
ATOM 5609 N N . VAL C 1 137 ? 87.979 17.454 51.784 1.00 25.38 478 VAL C N 1
ATOM 5610 C CA . VAL C 1 137 ? 89.301 17.306 52.346 1.00 24.29 478 VAL C CA 1
ATOM 5611 C C . VAL C 1 137 ? 89.602 15.826 52.583 1.00 24.81 478 VAL C C 1
ATOM 5612 O O . VAL C 1 137 ? 88.768 15.066 53.040 1.00 24.80 478 VAL C O 1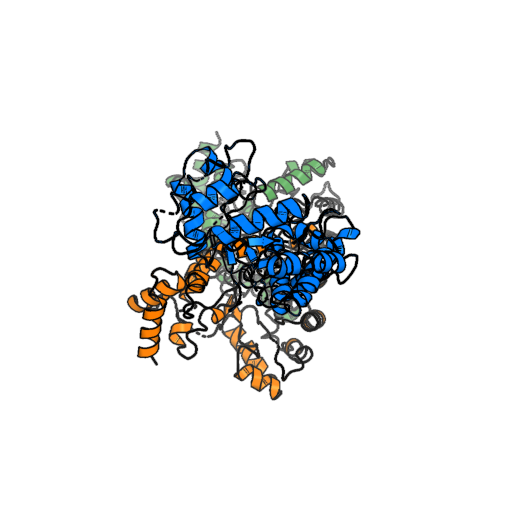
ATOM 5616 N N . VAL C 1 138 ? 90.822 15.440 52.243 1.00 25.41 479 VAL C N 1
ATOM 5617 C CA . VAL C 1 138 ? 91.349 14.140 52.523 1.00 25.22 479 VAL C CA 1
ATOM 5618 C C . VAL C 1 138 ? 92.544 14.303 53.425 1.00 25.42 479 VAL C C 1
ATOM 5619 O O . VAL C 1 138 ? 93.541 14.905 53.022 1.00 24.08 479 VAL C O 1
ATOM 5631 N N . ALA C 1 140 ? 95.843 13.098 55.366 1.00 24.37 481 ALA C N 1
ATOM 5632 C CA . ALA C 1 140 ? 96.923 12.121 55.182 1.00 24.13 481 ALA C CA 1
ATOM 5633 C C . ALA C 1 140 ? 96.988 11.174 56.390 1.00 23.63 481 ALA C C 1
ATOM 5634 O O . ALA C 1 140 ? 97.807 11.336 57.300 1.00 23.24 481 ALA C O 1
ATOM 5636 N N . PHE C 1 141 ? 96.085 10.190 56.391 1.00 24.50 482 PHE C N 1
ATOM 5637 C CA . PHE C 1 141 ? 95.935 9.237 57.492 1.00 24.02 482 PHE C CA 1
ATOM 5638 C C . PHE C 1 141 ? 95.443 7.982 56.802 1.00 24.14 482 PHE C C 1
ATOM 5639 O O . PHE C 1 141 ? 94.456 8.029 56.071 1.00 23.63 482 PHE C O 1
ATOM 5647 N N . ASP C 1 142 ? 96.145 6.876 56.989 1.00 23.14 483 ASP C N 1
ATOM 5648 C CA . ASP C 1 142 ? 95.739 5.651 56.329 1.00 23.42 483 ASP C CA 1
ATOM 5649 C C . ASP C 1 142 ? 95.668 4.551 57.349 1.00 23.12 483 ASP C C 1
ATOM 5650 O O . ASP C 1 142 ? 95.676 4.826 58.557 1.00 22.21 483 ASP C O 1
ATOM 5655 N N . GLU C 1 143 ? 95.610 3.301 56.888 1.00 23.70 484 GLU C N 1
ATOM 5656 C CA . GLU C 1 143 ? 95.418 2.168 57.823 1.00 24.11 484 GLU C CA 1
ATOM 5657 C C . GLU C 1 143 ? 96.613 1.959 58.761 1.00 24.47 484 GLU C C 1
ATOM 5658 O O . GLU C 1 143 ? 96.506 1.224 59.752 1.00 23.62 484 GLU C O 1
ATOM 5664 N N . LYS C 1 144 ? 97.742 2.590 58.437 1.00 24.64 485 LYS C N 1
ATOM 5665 C CA . LYS C 1 144 ? 98.967 2.445 59.211 1.00 25.66 485 LYS C CA 1
ATOM 5666 C C . LYS C 1 144 ? 99.137 3.589 60.199 1.00 25.91 485 LYS C C 1
ATOM 5667 O O . LYS C 1 144 ? 100.004 3.517 61.061 1.00 26.88 485 LYS C O 1
ATOM 5673 N N . GLY C 1 145 ? 98.326 4.626 60.077 1.00 25.30 486 GLY C N 1
ATOM 5674 C CA . GLY C 1 145 ? 98.408 5.751 60.991 1.00 25.39 486 GLY C CA 1
ATOM 5675 C C . GLY C 1 145 ? 98.455 7.086 60.320 1.00 25.64 486 GLY C C 1
ATOM 5676 O O . GLY C 1 145 ? 98.340 7.199 59.103 1.00 24.77 486 GLY C O 1
ATOM 5677 N N . GLN C 1 146 ? 98.676 8.110 61.136 1.00 25.68 487 GLN C N 1
ATOM 5678 C CA . GLN C 1 146 ? 98.818 9.470 60.650 1.00 26.25 487 GLN C CA 1
ATOM 5679 C C . GLN C 1 146 ? 100.170 9.658 59.948 1.00 26.42 487 GLN C C 1
ATOM 5680 O O . GLN C 1 146 ? 101.203 9.240 60.447 1.00 26.91 487 GLN C O 1
ATOM 5686 N N . ALA C 1 147 ? 100.151 10.287 58.789 1.00 26.44 488 ALA C N 1
ATOM 5687 C CA . ALA C 1 147 ? 101.365 10.542 58.027 1.00 27.00 488 ALA C CA 1
ATOM 5688 C C . ALA C 1 147 ? 102.116 11.700 58.661 1.00 27.57 488 ALA C C 1
ATOM 5689 O O . ALA C 1 147 ? 101.684 12.851 58.536 1.00 27.54 488 ALA C O 1
ATOM 5691 N N . ASP C 1 148 ? 103.250 11.406 59.288 1.00 28.80 489 ASP C N 1
ATOM 5692 C CA . ASP C 1 148 ? 104.068 12.415 60.007 1.00 30.54 489 ASP C CA 1
ATOM 5693 C C . ASP C 1 148 ? 105.208 12.954 59.120 1.00 31.19 489 ASP C C 1
ATOM 5694 O O . ASP C 1 148 ? 105.487 14.169 59.114 1.00 32.96 489 ASP C O 1
ATOM 5699 N N . THR C 1 149 ? 105.857 12.063 58.378 1.00 30.01 490 THR C N 1
ATOM 5700 C CA . THR C 1 149 ? 106.985 12.437 57.521 1.00 28.62 490 THR C CA 1
ATOM 5701 C C . THR C 1 149 ? 106.534 12.835 56.108 1.00 28.26 490 THR C C 1
ATOM 5702 O O . THR C 1 149 ? 105.460 12.438 55.663 1.00 26.98 490 THR C O 1
ATOM 5706 N N . ALA C 1 150 ? 107.370 13.573 55.387 1.00 26.96 491 ALA C N 1
ATOM 5707 C CA . ALA C 1 150 ? 107.071 13.906 53.993 1.00 26.99 491 ALA C CA 1
ATOM 5708 C C . ALA C 1 150 ? 106.750 12.676 53.152 1.00 26.68 491 ALA C C 1
ATOM 5709 O O . ALA C 1 150 ? 105.791 12.693 52.386 1.00 26.88 491 ALA C O 1
ATOM 5711 N N . ALA C 1 151 ? 107.551 11.618 53.280 1.00 25.97 492 ALA C N 1
ATOM 5712 C CA . ALA C 1 151 ? 107.349 10.395 52.486 1.00 25.18 492 ALA C CA 1
ATOM 5713 C C . ALA C 1 151 ? 105.997 9.743 52.773 1.00 24.61 492 ALA C C 1
ATOM 5714 O O . ALA C 1 151 ? 105.341 9.285 51.857 1.00 24.41 492 ALA C O 1
ATOM 5716 N N . ARG C 1 152 ? 105.586 9.692 54.044 1.00 23.70 493 ARG C N 1
ATOM 5717 C CA . ARG C 1 152 ? 104.284 9.153 54.407 1.00 23.66 493 ARG C CA 1
ATOM 5718 C C . ARG C 1 152 ? 103.143 10.015 53.861 1.00 23.68 493 ARG C C 1
ATOM 5719 O O . ARG C 1 152 ? 102.142 9.471 53.361 1.00 22.95 493 ARG C O 1
ATOM 5727 N N . LYS C 1 153 ? 103.297 11.338 53.959 1.00 23.34 494 LYS C N 1
ATOM 5728 C CA . LYS C 1 153 ? 102.272 12.266 53.510 1.00 23.76 494 LYS C CA 1
ATOM 5729 C C . LYS C 1 153 ? 102.058 12.051 52.015 1.00 23.90 494 LYS C C 1
ATOM 5730 O O . LYS C 1 153 ? 100.934 11.944 51.565 1.00 24.22 494 LYS C O 1
ATOM 5736 N N . ILE C 1 154 ? 103.145 11.924 51.274 1.00 24.61 495 ILE C N 1
ATOM 5737 C CA . ILE C 1 154 ? 103.076 11.746 49.823 1.00 25.36 495 ILE C CA 1
ATOM 5738 C C . ILE C 1 154 ? 102.469 10.393 49.463 1.00 25.16 495 ILE C C 1
ATOM 5739 O O . ILE C 1 154 ? 101.669 10.295 48.533 1.00 26.09 495 ILE C O 1
ATOM 5744 N N . GLU C 1 155 ? 102.890 9.340 50.167 1.00 24.85 496 GLU C N 1
ATOM 5745 C CA . GLU C 1 155 ? 102.382 7.992 49.959 1.00 24.59 496 GLU C CA 1
ATOM 5746 C C . GLU C 1 155 ? 100.857 7.965 50.098 1.00 23.69 496 GLU C C 1
ATOM 5747 O O . GLU C 1 155 ? 100.158 7.416 49.239 1.00 22.83 496 GLU C O 1
ATOM 5753 N N . VAL C 1 156 ? 100.341 8.517 51.190 1.00 22.81 497 VAL C N 1
ATOM 5754 C CA . VAL C 1 156 ? 98.906 8.490 51.433 1.00 23.02 497 VAL C CA 1
ATOM 5755 C C . VAL C 1 156 ? 98.145 9.313 50.383 1.00 23.74 497 VAL C C 1
ATOM 5756 O O . VAL C 1 156 ? 97.187 8.828 49.807 1.00 23.14 497 VAL C O 1
ATOM 5760 N N . CYS C 1 157 ? 98.604 10.531 50.107 1.00 24.18 498 CYS C N 1
ATOM 5761 C CA . CYS C 1 157 ? 97.892 11.404 49.184 1.00 24.84 498 CYS C CA 1
ATOM 5762 C C . CYS C 1 157 ? 97.914 10.850 47.758 1.00 25.25 498 CYS C C 1
ATOM 5763 O O . CYS C 1 157 ? 96.898 10.908 47.081 1.00 25.41 498 CYS C O 1
ATOM 5766 N N . GLU C 1 158 ? 99.034 10.296 47.309 1.00 24.96 499 GLU C N 1
ATOM 5767 C CA A GLU C 1 158 ? 99.084 9.726 45.968 0.50 25.40 499 GLU C CA 1
ATOM 5768 C CA B GLU C 1 158 ? 99.098 9.704 45.970 0.50 25.32 499 GLU C CA 1
ATOM 5769 C C . GLU C 1 158 ? 98.089 8.565 45.863 1.00 25.29 499 GLU C C 1
ATOM 5770 O O . GLU C 1 158 ? 97.380 8.448 44.892 1.00 24.93 499 GLU C O 1
ATOM 5781 N N . ARG C 1 159 ? 98.035 7.720 46.887 1.00 25.23 500 ARG C N 1
ATOM 5782 C CA . ARG C 1 159 ? 97.146 6.565 46.856 1.00 25.07 500 ARG C CA 1
ATOM 5783 C C . ARG C 1 159 ? 95.695 7.020 46.896 1.00 24.00 500 ARG C C 1
ATOM 5784 O O . ARG C 1 159 ? 94.861 6.521 46.175 1.00 24.41 500 ARG C O 1
ATOM 5792 N N . ALA C 1 160 ? 95.402 7.987 47.741 1.00 23.56 501 ALA C N 1
ATOM 5793 C CA . ALA C 1 160 ? 94.046 8.526 47.847 1.00 23.64 501 ALA C CA 1
ATOM 5794 C C . ALA C 1 160 ? 93.590 9.186 46.519 1.00 23.85 501 ALA C C 1
ATOM 5795 O O . ALA C 1 160 ? 92.456 9.031 46.091 1.00 23.99 501 ALA C O 1
ATOM 5797 N N . TYR C 1 161 ? 94.492 9.895 45.866 1.00 24.54 502 TYR C N 1
ATOM 5798 C CA . TYR C 1 161 ? 94.174 10.535 44.589 1.00 24.08 502 TYR C CA 1
ATOM 5799 C C . TYR C 1 161 ? 93.779 9.483 43.564 1.00 24.53 502 TYR C C 1
ATOM 5800 O O . TYR C 1 161 ? 92.763 9.638 42.882 1.00 25.04 502 TYR C O 1
ATOM 5809 N N . ARG C 1 162 ? 94.596 8.428 43.431 1.00 24.70 503 ARG C N 1
ATOM 5810 C CA . ARG C 1 162 ? 94.324 7.369 42.472 1.00 25.58 503 ARG C CA 1
ATOM 5811 C C . ARG C 1 162 ? 92.985 6.683 42.747 1.00 24.70 503 ARG C C 1
ATOM 5812 O O . ARG C 1 162 ? 92.208 6.405 41.813 1.00 25.25 503 ARG C O 1
ATOM 5820 N N . LEU C 1 163 ? 92.734 6.331 44.004 1.00 23.79 504 LEU C N 1
ATOM 5821 C CA . LEU C 1 163 ? 91.444 5.737 44.385 1.00 23.93 504 LEU C CA 1
ATOM 5822 C C . LEU C 1 163 ? 90.264 6.663 43.994 1.00 23.98 504 LEU C C 1
ATOM 5823 O O . LEU C 1 163 ? 89.286 6.231 43.394 1.00 23.28 504 LEU C O 1
ATOM 5828 N N . LEU C 1 164 ? 90.380 7.945 44.327 1.00 23.15 505 LEU C N 1
ATOM 5829 C CA . LEU C 1 164 ? 89.292 8.885 44.089 1.00 23.78 505 LEU C CA 1
ATOM 5830 C C . LEU C 1 164 ? 89.038 9.106 42.586 1.00 24.01 505 LEU C C 1
ATOM 5831 O O . LEU C 1 164 ? 87.903 9.053 42.115 1.00 23.13 505 LEU C O 1
ATOM 5836 N N . VAL C 1 165 ? 90.106 9.358 41.857 1.00 25.15 506 VAL C N 1
ATOM 5837 C CA . VAL C 1 165 ? 90.010 9.638 40.448 1.00 25.93 506 VAL C CA 1
ATOM 5838 C C . VAL C 1 165 ? 89.694 8.372 39.656 1.00 26.67 506 VAL C C 1
ATOM 5839 O O . VAL C 1 165 ? 88.797 8.404 38.835 1.00 27.64 506 VAL C O 1
ATOM 5843 N N . ASP C 1 166 ? 90.401 7.270 39.898 1.00 27.41 507 ASP C N 1
ATOM 5844 C CA . ASP C 1 166 ? 90.210 6.031 39.108 1.00 28.14 507 ASP C CA 1
ATOM 5845 C C . ASP C 1 166 ? 89.004 5.208 39.518 1.00 28.20 507 ASP C C 1
ATOM 5846 O O . ASP C 1 166 ? 88.367 4.616 38.672 1.00 27.12 507 ASP C O 1
ATOM 5851 N N . LYS C 1 167 ? 88.710 5.100 40.810 1.00 27.70 508 LYS C N 1
ATOM 5852 C CA . LYS C 1 167 ? 87.631 4.193 41.217 1.00 28.46 508 LYS C CA 1
ATOM 5853 C C . LYS C 1 167 ? 86.319 4.918 41.417 1.00 27.69 508 LYS C C 1
ATOM 5854 O O . LYS C 1 167 ? 85.298 4.353 41.169 1.00 27.30 508 LYS C O 1
ATOM 5860 N N . VAL C 1 168 ? 86.346 6.148 41.934 1.00 27.26 509 VAL C N 1
ATOM 5861 C CA . VAL C 1 168 ? 85.111 6.867 42.243 1.00 26.81 509 VAL C CA 1
ATOM 5862 C C . VAL C 1 168 ? 84.732 7.824 41.106 1.00 26.39 509 VAL C C 1
ATOM 5863 O O . VAL C 1 168 ? 83.619 8.283 41.044 1.00 26.89 509 VAL C O 1
ATOM 5867 N N . GLY C 1 169 ? 85.660 8.128 40.216 1.00 25.99 510 GLY C N 1
ATOM 5868 C CA . GLY C 1 169 ? 85.412 9.136 39.202 1.00 26.25 510 GLY C CA 1
ATOM 5869 C C . GLY C 1 169 ? 85.304 10.524 39.780 1.00 25.84 510 GLY C C 1
ATOM 5870 O O . GLY C 1 169 ? 84.630 11.387 39.216 1.00 26.40 510 GLY C O 1
ATOM 5871 N N . PHE C 1 170 ? 85.938 10.745 40.929 1.00 25.78 511 PHE C N 1
ATOM 5872 C CA . PHE C 1 170 ? 85.896 12.025 41.609 1.00 25.58 511 PHE C CA 1
ATOM 5873 C C . PHE C 1 170 ? 86.620 13.123 40.799 1.00 25.68 511 PHE C C 1
ATOM 5874 O O . PHE C 1 170 ? 87.677 12.875 40.218 1.00 25.62 511 PHE C O 1
ATOM 5882 N N . ASN C 1 171 ? 86.052 14.319 40.760 1.00 25.29 512 ASN C N 1
ATOM 5883 C CA . ASN C 1 171 ? 86.678 15.481 40.114 1.00 25.61 512 ASN C CA 1
ATOM 5884 C C . ASN C 1 171 ? 87.925 15.887 40.887 1.00 24.82 512 ASN C C 1
ATOM 5885 O O . ASN C 1 171 ? 87.842 16.217 42.085 1.00 25.33 512 ASN C O 1
ATOM 5890 N N . PRO C 1 172 ? 89.092 15.825 40.238 1.00 24.28 513 PRO C N 1
ATOM 5891 C CA . PRO C 1 172 ? 90.311 16.110 40.990 1.00 24.80 513 PRO C CA 1
ATOM 5892 C C . PRO C 1 172 ? 90.327 17.510 41.570 1.00 25.23 513 PRO C C 1
ATOM 5893 O O . PRO C 1 172 ? 90.946 17.714 42.611 1.00 25.28 513 PRO C O 1
ATOM 5897 N N . HIS C 1 173 ? 89.643 18.449 40.906 1.00 25.18 514 HIS C N 1
ATOM 5898 C CA . HIS C 1 173 ? 89.588 19.826 41.365 1.00 25.72 514 HIS C CA 1
ATOM 5899 C C . HIS C 1 173 ? 88.766 19.967 42.656 1.00 26.01 514 HIS C C 1
ATOM 5900 O O . HIS C 1 173 ? 88.805 21.021 43.271 1.00 26.00 514 HIS C O 1
ATOM 5907 N N . ASP C 1 174 ? 88.005 18.928 43.025 1.00 25.82 515 ASP C N 1
ATOM 5908 C CA . ASP C 1 174 ? 87.226 18.910 44.259 1.00 25.96 515 ASP C CA 1
ATOM 5909 C C . ASP C 1 174 ? 87.930 18.139 45.396 1.00 25.51 515 ASP C C 1
ATOM 5910 O O . ASP C 1 174 ? 87.325 17.902 46.449 1.00 25.30 515 ASP C O 1
ATOM 5915 N N . ILE C 1 175 ? 89.178 17.716 45.168 1.00 24.92 516 ILE C N 1
ATOM 5916 C CA . ILE C 1 175 ? 89.978 17.053 46.204 1.00 23.98 516 ILE C CA 1
ATOM 5917 C C . ILE C 1 175 ? 90.887 18.096 46.883 1.00 23.59 516 ILE C C 1
ATOM 5918 O O . ILE C 1 175 ? 91.701 18.736 46.227 1.00 24.65 516 ILE C O 1
ATOM 5923 N N . ILE C 1 176 ? 90.793 18.192 48.199 1.00 23.25 517 ILE C N 1
ATOM 5924 C CA . ILE C 1 176 ? 91.646 19.052 48.981 1.00 23.39 517 ILE C CA 1
ATOM 5925 C C . ILE C 1 176 ? 92.461 18.135 49.931 1.00 23.98 517 ILE C C 1
ATOM 5926 O O . ILE C 1 176 ? 91.911 17.564 50.870 1.00 23.83 517 ILE C O 1
ATOM 5931 N N . PHE C 1 177 ? 93.755 17.991 49.674 1.00 23.60 518 PHE C N 1
ATOM 5932 C CA . PHE C 1 177 ? 94.598 17.201 50.567 1.00 24.23 518 PHE C CA 1
ATOM 5933 C C . PHE C 1 177 ? 95.035 18.008 51.776 1.00 23.55 518 PHE C C 1
ATOM 5934 O O . PHE C 1 177 ? 95.350 19.198 51.664 1.00 22.94 518 PHE C O 1
ATOM 5942 N N . ASP C 1 178 ? 95.028 17.362 52.932 1.00 23.69 519 ASP C N 1
ATOM 5943 C CA . ASP C 1 178 ? 95.546 17.960 54.134 1.00 24.34 519 ASP C CA 1
ATOM 5944 C C . ASP C 1 178 ? 96.644 17.042 54.633 1.00 24.59 519 ASP C C 1
ATOM 5945 O O . ASP C 1 178 ? 96.356 16.031 55.242 1.00 24.60 519 ASP C O 1
ATOM 5950 N N . PRO C 1 179 ? 97.923 17.371 54.336 1.00 24.69 520 PRO C N 1
ATOM 5951 C CA . PRO C 1 179 ? 99.006 16.508 54.727 1.00 23.92 520 PRO C CA 1
ATOM 5952 C C . PRO C 1 179 ? 99.325 16.562 56.226 1.00 24.17 520 PRO C C 1
ATOM 5953 O O . PRO C 1 179 ? 100.246 15.895 56.619 1.00 24.00 520 PRO C O 1
ATOM 5957 N N . ASN C 1 180 ? 98.563 17.331 57.016 1.00 23.47 521 ASN C N 1
ATOM 5958 C CA . ASN C 1 180 ? 98.642 17.409 58.481 1.00 24.06 521 ASN C CA 1
ATOM 5959 C C . ASN C 1 180 ? 99.664 18.448 58.967 1.00 24.79 521 ASN C C 1
ATOM 5960 O O . ASN C 1 180 ? 100.879 18.207 58.888 1.00 24.48 521 ASN C O 1
ATOM 5965 N N . VAL C 1 181 ? 99.179 19.586 59.448 1.00 25.00 522 VAL C N 1
ATOM 5966 C CA . VAL C 1 181 ? 100.015 20.567 60.123 1.00 24.32 522 VAL C CA 1
ATOM 5967 C C . VAL C 1 181 ? 100.053 20.103 61.574 1.00 25.49 522 VAL C C 1
ATOM 5968 O O . VAL C 1 181 ? 99.001 20.036 62.256 1.00 25.23 522 VAL C O 1
ATOM 5972 N N . LEU C 1 182 ? 101.245 19.748 62.031 1.00 24.69 523 LEU C N 1
ATOM 5973 C CA . LEU C 1 182 ? 101.427 19.248 63.387 1.00 25.90 523 LEU C CA 1
ATOM 5974 C C . LEU C 1 182 ? 102.303 20.221 64.174 1.00 25.67 523 LEU C C 1
ATOM 5975 O O . LEU C 1 182 ? 103.131 20.905 63.601 1.00 25.69 523 LEU C O 1
ATOM 5980 N N . ALA C 1 183 ? 102.090 20.300 65.488 1.00 25.77 524 ALA C N 1
ATOM 5981 C CA . ALA C 1 183 ? 102.864 21.197 66.358 1.00 25.91 524 ALA C CA 1
ATOM 5982 C C . ALA C 1 183 ? 104.360 20.934 66.307 1.00 26.33 524 ALA C C 1
ATOM 5983 O O . ALA C 1 183 ? 104.781 19.781 66.274 1.00 27.98 524 ALA C O 1
ATOM 5985 N N . VAL C 1 184 ? 105.159 22.003 66.303 1.00 26.40 525 VAL C N 1
ATOM 5986 C CA . VAL C 1 184 ? 106.613 21.929 66.465 1.00 26.91 525 VAL C CA 1
ATOM 5987 C C . VAL C 1 184 ? 106.986 22.510 67.848 1.00 27.49 525 VAL C C 1
ATOM 5988 O O . VAL C 1 184 ? 106.087 22.951 68.615 1.00 27.69 525 VAL C O 1
ATOM 5992 N N . ALA C 1 185 ? 108.285 22.508 68.161 1.00 28.09 526 ALA C N 1
ATOM 5993 C CA . ALA C 1 185 ? 108.792 23.036 69.416 1.00 28.22 526 ALA C CA 1
ATOM 5994 C C . ALA C 1 185 ? 108.027 22.452 70.604 1.00 28.64 526 ALA C C 1
ATOM 5995 O O . ALA C 1 185 ? 107.683 23.163 71.542 1.00 28.70 526 ALA C O 1
ATOM 5997 N N . THR C 1 186 ? 107.792 21.152 70.550 1.00 29.52 527 THR C N 1
ATOM 5998 C CA . THR C 1 186 ? 107.032 20.433 71.571 1.00 31.07 527 THR C CA 1
ATOM 5999 C C . THR C 1 186 ? 107.875 19.820 72.712 1.00 32.40 527 THR C C 1
ATOM 6000 O O . THR C 1 186 ? 107.324 19.137 73.575 1.00 32.94 527 THR C O 1
ATOM 6004 N N . GLY C 1 187 ? 109.192 20.000 72.686 1.00 33.26 528 GLY C N 1
ATOM 6005 C CA . GLY C 1 187 ? 110.094 19.271 73.600 1.00 34.06 528 GLY C CA 1
ATOM 6006 C C . GLY C 1 187 ? 110.452 17.872 73.083 1.00 34.68 528 GLY C C 1
ATOM 6007 O O . GLY C 1 187 ? 111.304 17.211 73.662 1.00 34.93 528 GLY C O 1
ATOM 6008 N N . ILE C 1 188 ? 109.809 17.415 72.003 1.00 34.14 529 ILE C N 1
ATOM 6009 C CA . ILE C 1 188 ? 110.108 16.113 71.402 1.00 34.49 529 ILE C CA 1
ATOM 6010 C C . ILE C 1 188 ? 110.818 16.293 70.061 1.00 34.11 529 ILE C C 1
ATOM 6011 O O . ILE C 1 188 ? 110.283 16.865 69.094 1.00 33.64 529 ILE C O 1
ATOM 6016 N N . GLU C 1 189 ? 112.039 15.794 70.015 1.00 33.44 530 GLU C N 1
ATOM 6017 C CA . GLU C 1 189 ? 112.958 16.073 68.927 1.00 33.79 530 GLU C CA 1
ATOM 6018 C C . GLU C 1 189 ? 112.455 15.508 67.596 1.00 32.60 530 GLU C C 1
ATOM 6019 O O . GLU C 1 189 ? 112.698 16.074 66.531 1.00 31.13 530 GLU C O 1
ATOM 6025 N N . GLU C 1 190 ? 111.699 14.424 67.667 1.00 32.13 531 GLU C N 1
ATOM 6026 C CA . GLU C 1 190 ? 111.146 13.785 66.471 1.00 32.63 531 GLU C CA 1
ATOM 6027 C C . GLU C 1 190 ? 110.101 14.672 65.753 1.00 31.29 531 GLU C C 1
ATOM 6028 O O . GLU C 1 190 ? 109.699 14.369 64.633 1.00 30.82 531 GLU C O 1
ATOM 6034 N N . HIS C 1 191 ? 109.650 15.741 66.412 1.00 29.92 532 HIS C N 1
ATOM 6035 C CA . HIS C 1 191 ? 108.670 16.660 65.829 1.00 28.55 532 HIS C CA 1
ATOM 6036 C C . HIS C 1 191 ? 109.311 17.857 65.134 1.00 27.98 532 HIS C C 1
ATOM 6037 O O . HIS C 1 191 ? 108.596 18.665 64.515 1.00 27.42 532 HIS C O 1
ATOM 6044 N N . ASN C 1 192 ? 110.639 18.002 65.222 1.00 26.59 533 ASN C N 1
ATOM 6045 C CA . ASN C 1 192 ? 111.280 19.245 64.788 1.00 25.95 533 ASN C CA 1
ATOM 6046 C C . ASN C 1 192 ? 111.080 19.548 63.318 1.00 26.24 533 ASN C C 1
ATOM 6047 O O . ASN C 1 192 ? 111.056 20.709 62.940 1.00 25.46 533 ASN C O 1
ATOM 6052 N N . ASN C 1 193 ? 110.920 18.514 62.497 1.00 26.15 534 ASN C N 1
ATOM 6053 C CA . ASN C 1 193 ? 110.839 18.716 61.065 1.00 26.56 534 ASN C CA 1
ATOM 6054 C C . ASN C 1 193 ? 109.404 18.761 60.515 1.00 26.51 534 ASN C C 1
ATOM 6055 O O . ASN C 1 193 ? 109.221 18.797 59.300 1.00 26.92 534 ASN C O 1
ATOM 6060 N N . TYR C 1 194 ? 108.393 18.818 61.390 1.00 25.58 535 TYR C N 1
ATOM 6061 C CA . TYR C 1 194 ? 107.008 18.629 60.957 1.00 26.24 535 TYR C CA 1
ATOM 6062 C C . TYR C 1 194 ? 106.475 19.686 59.999 1.00 25.91 535 TYR C C 1
ATOM 6063 O O . TYR C 1 194 ? 105.755 19.325 59.095 1.00 25.17 535 TYR C O 1
ATOM 6072 N N . ALA C 1 195 ? 106.896 20.953 60.134 1.00 25.64 536 ALA C N 1
ATOM 6073 C CA . ALA C 1 195 ? 106.478 21.985 59.153 1.00 24.77 536 ALA C CA 1
ATOM 6074 C C . ALA C 1 195 ? 107.209 21.792 57.839 1.00 24.67 536 ALA C C 1
ATOM 6075 O O . ALA C 1 195 ? 106.598 21.918 56.771 1.00 24.54 536 ALA C O 1
ATOM 6077 N N . VAL C 1 196 ? 108.506 21.504 57.893 1.00 25.07 537 VAL C N 1
ATOM 6078 C CA . VAL C 1 196 ? 109.265 21.270 56.655 1.00 25.53 537 VAL C CA 1
ATOM 6079 C C . VAL C 1 196 ? 108.648 20.066 55.927 1.00 26.14 537 VAL C C 1
ATOM 6080 O O . VAL C 1 196 ? 108.498 20.101 54.698 1.00 26.37 537 VAL C O 1
ATOM 6084 N N . ASP C 1 197 ? 108.265 19.026 56.670 1.00 25.04 538 ASP C N 1
ATOM 6085 C CA . ASP C 1 197 ? 107.630 17.841 56.032 1.00 25.73 538 ASP C CA 1
ATOM 6086 C C . ASP C 1 197 ? 106.319 18.201 55.300 1.00 24.92 538 ASP C C 1
ATOM 6087 O O . ASP C 1 197 ? 106.054 17.727 54.199 1.00 24.57 538 ASP C O 1
ATOM 6092 N N . PHE C 1 198 ? 105.489 19.008 55.952 1.00 24.65 539 PHE C N 1
ATOM 6093 C CA . PHE C 1 198 ? 104.271 19.517 55.354 1.00 24.23 539 PHE C CA 1
ATOM 6094 C C . PHE C 1 198 ? 104.573 20.260 54.066 1.00 23.69 539 PHE C C 1
ATOM 6095 O O . PHE C 1 198 ? 103.964 20.024 53.032 1.00 23.98 539 PHE C O 1
ATOM 6103 N N . ILE C 1 199 ? 105.536 21.154 54.133 1.00 24.87 540 ILE C N 1
ATOM 6104 C CA . ILE C 1 199 ? 105.892 21.997 52.992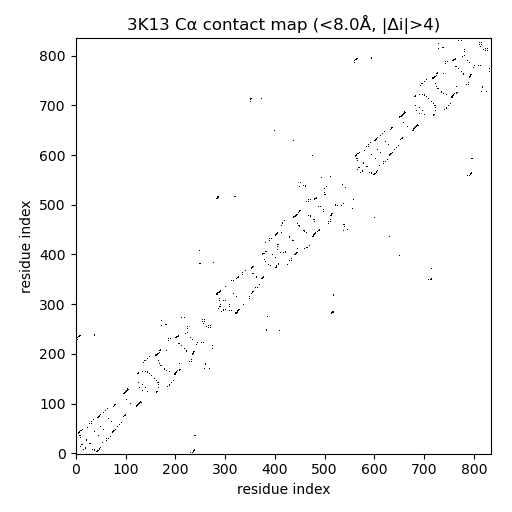 1.00 25.16 540 ILE C CA 1
ATOM 6105 C C . ILE C 1 199 ? 106.445 21.187 51.826 1.00 25.68 540 ILE C C 1
ATOM 6106 O O . ILE C 1 199 ? 106.128 21.453 50.677 1.00 24.59 540 ILE C O 1
ATOM 6111 N N . GLU C 1 200 ? 107.249 20.174 52.126 1.00 25.93 541 GLU C N 1
ATOM 6112 C CA . GLU C 1 200 ? 107.782 19.314 51.096 1.00 27.37 541 GLU C CA 1
ATOM 6113 C C . GLU C 1 200 ? 106.659 18.458 50.448 1.00 26.97 541 GLU C C 1
ATOM 6114 O O . GLU C 1 200 ? 106.620 18.286 49.228 1.00 26.86 541 GLU C O 1
ATOM 6120 N N . ALA C 1 201 ? 105.761 17.893 51.255 1.00 25.95 542 ALA C N 1
ATOM 6121 C CA . ALA C 1 201 ? 104.639 17.146 50.701 1.00 25.69 542 ALA C CA 1
ATOM 6122 C C . ALA C 1 201 ? 103.748 18.032 49.792 1.00 25.40 542 ALA C C 1
ATOM 6123 O O . ALA C 1 201 ? 103.336 17.598 48.715 1.00 22.98 542 ALA C O 1
ATOM 6125 N N . THR C 1 202 ? 103.492 19.261 50.236 1.00 25.28 543 THR C N 1
ATOM 6126 C CA . THR C 1 202 ? 102.713 20.252 49.489 1.00 25.04 543 THR C CA 1
ATOM 6127 C C . THR C 1 202 ? 103.264 20.435 48.097 1.00 25.95 543 THR C C 1
ATOM 6128 O O . THR C 1 202 ? 102.513 20.341 47.109 1.00 25.50 543 THR C O 1
ATOM 6132 N N . GLY C 1 203 ? 104.573 20.715 48.029 1.00 26.08 544 GLY C N 1
ATOM 6133 C CA . GLY C 1 203 ? 105.293 20.803 46.757 1.00 25.96 544 GLY C CA 1
ATOM 6134 C C . GLY C 1 203 ? 105.068 19.620 45.867 1.00 26.05 544 GLY C C 1
ATOM 6135 O O . GLY C 1 203 ? 104.703 19.764 44.704 1.00 26.25 544 GLY C O 1
ATOM 6136 N N . TRP C 1 204 ? 105.269 18.432 46.412 1.00 25.83 545 TRP C N 1
ATOM 6137 C CA . TRP C 1 204 ? 105.142 17.229 45.633 1.00 25.24 545 TRP C CA 1
ATOM 6138 C C . TRP C 1 204 ? 103.730 17.061 45.100 1.00 25.14 545 TRP C C 1
ATOM 6139 O O . TRP C 1 204 ? 103.540 16.740 43.923 1.00 24.74 545 TRP C O 1
ATOM 6150 N N . ILE C 1 205 ? 102.749 17.233 45.971 1.00 24.46 546 ILE C N 1
ATOM 6151 C CA . ILE C 1 205 ? 101.359 17.106 45.600 1.00 25.31 546 ILE C CA 1
ATOM 6152 C C . ILE C 1 205 ? 100.955 18.036 44.431 1.00 25.91 546 ILE C C 1
ATOM 6153 O O . ILE C 1 205 ? 100.346 17.589 43.471 1.00 25.03 546 ILE C O 1
ATOM 6158 N N . ARG C 1 206 ? 101.298 19.307 44.531 1.00 26.88 547 ARG C N 1
ATOM 6159 C CA A ARG C 1 206 ? 100.896 20.269 43.510 0.50 28.15 547 ARG C CA 1
ATOM 6160 C CA B ARG C 1 206 ? 100.946 20.295 43.514 0.50 28.00 547 ARG C CA 1
ATOM 6161 C C . ARG C 1 206 ? 101.668 20.038 42.206 1.00 29.21 547 ARG C C 1
ATOM 6162 O O . ARG C 1 206 ? 101.182 20.383 41.139 1.00 31.13 547 ARG C O 1
ATOM 6177 N N . LYS C 1 207 ? 102.831 19.412 42.265 1.00 30.12 548 LYS C N 1
ATOM 6178 C CA . LYS C 1 207 ? 103.514 19.045 41.028 1.00 31.27 548 LYS C CA 1
ATOM 6179 C C . LYS C 1 207 ? 103.052 17.730 40.426 1.00 30.45 548 LYS C C 1
ATOM 6180 O O . LYS C 1 207 ? 103.221 17.534 39.232 1.00 30.97 548 LYS C O 1
ATOM 6186 N N . ASN C 1 208 ? 102.504 16.821 41.227 1.00 28.71 549 ASN C N 1
ATOM 6187 C CA . ASN C 1 208 ? 102.293 15.434 40.788 1.00 28.20 549 ASN C CA 1
ATOM 6188 C C . ASN C 1 208 ? 100.852 14.934 40.739 1.00 26.76 549 ASN C C 1
ATOM 6189 O O . ASN C 1 208 ? 100.582 13.950 40.062 1.00 27.12 549 ASN C O 1
ATOM 6194 N N . LEU C 1 209 ? 99.951 15.583 41.479 1.00 25.24 550 LEU C N 1
ATOM 6195 C CA . LEU C 1 209 ? 98.545 15.179 41.553 1.00 24.05 550 LEU C CA 1
ATOM 6196 C C . LEU C 1 209 ? 97.669 16.283 40.926 1.00 23.17 550 LEU C C 1
ATOM 6197 O O . LEU C 1 209 ? 97.223 17.203 41.619 1.00 23.70 550 LEU C O 1
ATOM 6202 N N . PRO C 1 210 ? 97.423 16.187 39.611 1.00 22.90 551 PRO C N 1
ATOM 6203 C CA . PRO C 1 210 ? 96.835 17.270 38.872 1.00 23.41 551 PRO C CA 1
ATOM 6204 C C . PRO C 1 210 ? 95.498 17.718 39.422 1.00 23.69 551 PRO C C 1
ATOM 6205 O O . PRO C 1 210 ? 94.596 16.893 39.625 1.00 23.90 551 PRO C O 1
ATOM 6209 N N . GLY C 1 211 ? 95.397 19.022 39.698 1.00 23.89 552 GLY C N 1
ATOM 6210 C CA . GLY C 1 211 ? 94.128 19.663 40.005 1.00 24.09 552 GLY C CA 1
ATOM 6211 C C . GLY C 1 211 ? 93.785 19.705 41.479 1.00 24.70 552 GLY C C 1
ATOM 6212 O O . GLY C 1 211 ? 92.945 20.494 41.890 1.00 25.16 552 GLY C O 1
ATOM 6213 N N . ALA C 1 212 ? 94.443 18.869 42.276 1.00 24.38 553 ALA C N 1
ATOM 6214 C CA . ALA C 1 212 ? 94.171 18.764 43.696 1.00 24.94 553 ALA C CA 1
ATOM 6215 C C . ALA C 1 212 ? 94.689 19.997 44.422 1.00 25.09 553 ALA C C 1
ATOM 6216 O O . ALA C 1 212 ? 95.709 20.574 44.043 1.00 24.61 553 ALA C O 1
ATOM 6218 N N . HIS C 1 213 ? 93.970 20.374 45.470 1.00 25.76 554 HIS C N 1
ATOM 6219 C CA . HIS C 1 213 ? 94.334 21.498 46.301 1.00 25.91 554 HIS C CA 1
ATOM 6220 C C . HIS C 1 213 ? 95.072 20.966 47.496 1.00 25.08 554 HIS C C 1
ATOM 6221 O O . HIS C 1 213 ? 95.049 19.770 47.737 1.00 24.03 554 HIS C O 1
ATOM 6228 N N . VAL C 1 214 ? 95.749 21.857 48.217 1.00 24.13 555 VAL C N 1
ATOM 6229 C CA . VAL C 1 214 ? 96.394 21.507 49.495 1.00 23.91 555 VAL C CA 1
ATOM 6230 C C . VAL C 1 214 ? 95.994 22.564 50.517 1.00 24.41 555 VAL C C 1
ATOM 6231 O O . VAL C 1 214 ? 96.090 23.758 50.253 1.00 24.42 555 VAL C O 1
ATOM 6235 N N . SER C 1 215 ? 95.528 22.095 51.664 1.00 24.73 556 SER C N 1
ATOM 6236 C CA . SER C 1 215 ? 95.146 22.893 52.765 1.00 25.38 556 SER C CA 1
ATOM 6237 C C . SER C 1 215 ? 95.774 22.322 54.025 1.00 25.47 556 SER C C 1
ATOM 6238 O O . SER C 1 215 ? 96.394 21.245 54.030 1.00 25.84 556 SER C O 1
ATOM 6241 N N . GLY C 1 216 ? 95.561 23.026 55.116 1.00 26.01 557 GLY C N 1
ATOM 6242 C CA . GLY C 1 216 ? 96.049 22.595 56.416 1.00 24.92 557 GLY C CA 1
ATOM 6243 C C . GLY C 1 216 ? 95.439 23.402 57.531 1.00 25.80 557 GLY C C 1
ATOM 6244 O O . GLY C 1 216 ? 94.957 24.535 57.302 1.00 25.97 557 GLY C O 1
ATOM 6245 N N . GLY C 1 217 ? 95.452 22.831 58.740 1.00 25.14 558 GLY C N 1
ATOM 6246 C CA . GLY C 1 217 ? 94.998 23.541 59.938 1.00 25.82 558 GLY C CA 1
ATOM 6247 C C . GLY C 1 217 ? 96.156 24.322 60.552 1.00 24.68 558 GLY C C 1
ATOM 6248 O O . GLY C 1 217 ? 96.880 23.815 61.403 1.00 24.82 558 GLY C O 1
ATOM 6249 N N . VAL C 1 218 ? 96.332 25.553 60.102 1.00 26.07 559 VAL C N 1
ATOM 6250 C CA . VAL C 1 218 ? 97.541 26.349 60.393 1.00 25.52 559 VAL C CA 1
ATOM 6251 C C . VAL C 1 218 ? 97.795 26.559 61.890 1.00 26.33 559 VAL C C 1
ATOM 6252 O O . VAL C 1 218 ? 98.934 26.432 62.367 1.00 25.79 559 VAL C O 1
ATOM 6256 N N . SER C 1 219 ? 96.739 26.812 62.646 1.00 25.35 560 SER C N 1
ATOM 6257 C CA . SER C 1 219 ? 96.888 27.123 64.067 1.00 25.29 560 SER C CA 1
ATOM 6258 C C . SER C 1 219 ? 97.417 25.976 64.938 1.00 25.00 560 SER C C 1
ATOM 6259 O O . SER C 1 219 ? 97.891 26.219 66.057 1.00 24.70 560 SER C O 1
ATOM 6262 N N . ASN C 1 220 ? 97.294 24.737 64.453 1.00 24.91 561 ASN C N 1
ATOM 6263 C CA . ASN C 1 220 ? 97.885 23.584 65.136 1.00 25.56 561 ASN C CA 1
ATOM 6264 C C . ASN C 1 220 ? 99.412 23.684 65.216 1.00 25.64 561 ASN C C 1
ATOM 6265 O O . ASN C 1 220 ? 100.018 23.150 66.136 1.00 25.26 561 ASN C O 1
ATOM 6270 N N . LEU C 1 221 ? 100.040 24.351 64.244 1.00 25.70 562 LEU C N 1
ATOM 6271 C CA . LEU C 1 221 ? 101.504 24.490 64.224 1.00 25.82 562 LEU C CA 1
ATOM 6272 C C . LEU C 1 221 ? 102.063 25.089 65.538 1.00 26.41 562 LEU C C 1
ATOM 6273 O O . LEU C 1 221 ? 103.119 24.667 66.031 1.00 25.90 562 LEU C O 1
ATOM 6278 N N . SER C 1 222 ? 101.330 26.048 66.087 1.00 26.08 563 SER C N 1
ATOM 6279 C CA . SER C 1 222 ? 101.819 26.932 67.137 1.00 25.88 563 SER C CA 1
ATOM 6280 C C . SER C 1 222 ? 101.297 26.573 68.508 1.00 26.96 563 SER C C 1
ATOM 6281 O O . SER C 1 222 ? 101.411 27.382 69.426 1.00 24.88 563 SER C O 1
ATOM 6284 N N . PHE C 1 223 ? 100.761 25.351 68.646 1.00 28.30 564 PHE C N 1
ATOM 6285 C CA A PHE C 1 223 ? 100.123 24.911 69.889 0.50 29.69 564 PHE C CA 1
ATOM 6286 C CA B PHE C 1 223 ? 100.151 24.875 69.903 0.50 29.54 564 PHE C CA 1
ATOM 6287 C C . PHE C 1 223 ? 101.075 25.018 71.098 1.00 29.93 564 PHE C C 1
ATOM 6288 O O . PHE C 1 223 ? 100.632 25.321 72.190 1.00 31.23 564 PHE C O 1
ATOM 6303 N N . SER C 1 224 ? 102.382 24.822 70.899 1.00 30.50 565 SER C N 1
ATOM 6304 C CA . SER C 1 224 ? 103.332 24.936 72.004 1.00 30.58 565 SER C CA 1
ATOM 6305 C C . SER C 1 224 ? 103.455 26.359 72.557 1.00 30.78 565 SER C C 1
ATOM 6306 O O . SER C 1 224 ? 103.996 26.539 73.634 1.00 30.10 565 SER C O 1
ATOM 6309 N N . PHE C 1 225 ? 102.917 27.357 71.850 1.00 30.25 566 PHE C N 1
ATOM 6310 C CA . PHE C 1 225 ? 103.002 28.755 72.287 1.00 30.21 566 PHE C CA 1
ATOM 6311 C C . PHE C 1 225 ? 101.663 29.378 72.650 1.00 30.84 566 PHE C C 1
ATOM 6312 O O . PHE C 1 225 ? 101.469 30.590 72.552 1.00 28.91 566 PHE C O 1
ATOM 6320 N N . ARG C 1 226 ? 100.748 28.526 73.098 1.00 32.12 567 ARG C N 1
ATOM 6321 C CA A ARG C 1 226 ? 99.481 28.968 73.689 0.50 33.09 567 ARG C CA 1
ATOM 6322 C CA B ARG C 1 226 ? 99.483 29.001 73.629 0.50 32.85 567 ARG C CA 1
ATOM 6323 C C . ARG C 1 226 ? 99.758 30.063 74.700 1.00 33.18 567 ARG C C 1
ATOM 6324 O O . ARG C 1 226 ? 100.643 29.907 75.526 1.00 32.50 567 ARG C O 1
ATOM 6339 N N . GLY C 1 227 ? 99.015 31.165 74.639 1.00 33.77 568 GLY C N 1
ATOM 6340 C CA . GLY C 1 227 ? 99.271 32.298 75.552 1.00 34.21 568 GLY C CA 1
ATOM 6341 C C . GLY C 1 227 ? 100.324 33.300 75.069 1.00 34.14 568 GLY C C 1
ATOM 6342 O O . GLY C 1 227 ? 100.521 34.329 75.700 1.00 34.25 568 GLY C O 1
ATOM 6343 N N . ASN C 1 228 ? 101.000 33.013 73.957 1.00 32.83 569 ASN C N 1
ATOM 6344 C CA . ASN C 1 228 ? 101.848 33.995 73.287 1.00 31.99 569 ASN C CA 1
ATOM 6345 C C . ASN C 1 228 ? 101.272 34.236 71.893 1.00 31.07 569 ASN C C 1
ATOM 6346 O O . ASN C 1 228 ? 101.755 33.676 70.898 1.00 28.85 569 ASN C O 1
ATOM 6351 N N . ASN C 1 229 ? 100.271 35.109 71.824 1.00 29.44 570 ASN C N 1
ATOM 6352 C CA . ASN C 1 229 ? 99.558 35.291 70.596 1.00 29.48 570 ASN C CA 1
ATOM 6353 C C . ASN C 1 229 ? 100.386 35.907 69.491 1.00 27.80 570 ASN C C 1
ATOM 6354 O O . ASN C 1 229 ? 100.230 35.518 68.365 1.00 24.64 570 ASN C O 1
ATOM 6359 N N . TYR C 1 230 ? 101.309 36.810 69.814 1.00 26.06 571 TYR C N 1
ATOM 6360 C CA . TYR C 1 230 ? 102.141 37.358 68.755 1.00 25.59 571 TYR C CA 1
ATOM 6361 C C . TYR C 1 230 ? 102.993 36.257 68.115 1.00 24.75 571 TYR C C 1
ATOM 6362 O O . TYR C 1 230 ? 103.091 36.147 66.881 1.00 23.84 571 TYR C O 1
ATOM 6371 N N . ILE C 1 231 ? 103.617 35.451 68.961 1.00 24.01 572 ILE C N 1
ATOM 6372 C CA . ILE C 1 231 ? 104.509 34.398 68.488 1.00 24.45 572 ILE C CA 1
ATOM 6373 C C . ILE C 1 231 ? 103.750 33.403 67.614 1.00 23.98 572 ILE C C 1
ATOM 6374 O O . ILE C 1 231 ? 104.233 32.983 66.558 1.00 23.65 572 ILE C O 1
ATOM 6379 N N . ARG C 1 232 ? 102.545 33.047 68.035 1.00 23.54 573 ARG C N 1
ATOM 6380 C CA . ARG C 1 232 ? 101.709 32.165 67.229 1.00 23.15 573 ARG C CA 1
ATOM 6381 C C . ARG C 1 232 ? 101.426 32.757 65.872 1.00 23.86 573 ARG C C 1
ATOM 6382 O O . ARG C 1 232 ? 101.611 32.092 64.865 1.00 22.42 573 ARG C O 1
ATOM 6390 N N . GLU C 1 233 ? 101.006 34.019 65.843 1.00 24.71 574 GLU C N 1
ATOM 6391 C CA . GLU C 1 233 ? 100.668 34.651 64.577 1.00 25.54 574 GLU C CA 1
ATOM 6392 C C . GLU C 1 233 ? 101.885 34.816 63.648 1.00 25.63 574 GLU C C 1
ATOM 6393 O O . GLU C 1 233 ? 101.746 34.681 62.425 1.00 24.83 574 GLU C O 1
ATOM 6399 N N . ALA C 1 234 ? 103.051 35.122 64.233 1.00 25.20 575 ALA C N 1
ATOM 6400 C CA . ALA C 1 234 ? 104.309 35.241 63.487 1.00 25.19 575 ALA C CA 1
ATOM 6401 C C . ALA C 1 234 ? 104.678 33.892 62.881 1.00 25.20 575 ALA C C 1
ATOM 6402 O O . ALA C 1 234 ? 105.101 33.826 61.728 1.00 24.83 575 ALA C O 1
ATOM 6412 N N . HIS C 1 236 ? 102.530 31.514 62.158 1.00 24.69 577 HIS C N 1
ATOM 6413 C CA . HIS C 1 236 ? 101.565 31.247 61.088 1.00 24.54 577 HIS C CA 1
ATOM 6414 C C . HIS C 1 236 ? 101.991 31.975 59.800 1.00 24.48 577 HIS C C 1
ATOM 6415 O O . HIS C 1 236 ? 101.979 31.385 58.741 1.00 24.13 577 HIS C O 1
ATOM 6422 N N . ALA C 1 237 ? 102.389 33.248 59.918 1.00 23.76 578 ALA C N 1
ATOM 6423 C CA . ALA C 1 237 ? 102.791 34.053 58.771 1.00 23.84 578 ALA C CA 1
ATOM 6424 C C . ALA C 1 237 ? 104.032 33.483 58.094 1.00 24.24 578 ALA C C 1
ATOM 6425 O O . ALA C 1 237 ? 104.114 33.430 56.860 1.00 23.62 578 ALA C O 1
ATOM 6427 N N . VAL C 1 238 ? 105.000 33.052 58.894 1.00 23.93 579 VAL C N 1
ATOM 6428 C CA . VAL C 1 238 ? 106.214 32.434 58.367 1.00 24.14 579 VAL C CA 1
ATOM 6429 C C . VAL C 1 238 ? 105.897 31.115 57.653 1.00 24.89 579 VAL C C 1
ATOM 6430 O O . VAL C 1 238 ? 106.366 30.854 56.546 1.00 24.00 579 VAL C O 1
ATOM 6434 N N . PHE C 1 239 ? 105.064 30.304 58.276 1.00 25.63 580 PHE C N 1
ATOM 6435 C CA . PHE C 1 239 ? 104.700 29.016 57.710 1.00 25.57 580 PHE C CA 1
ATOM 6436 C C . PHE C 1 239 ? 103.972 29.206 56.372 1.00 25.90 580 PHE C C 1
ATOM 6437 O O . PHE C 1 239 ? 104.318 28.578 55.368 1.00 25.52 580 PHE C O 1
ATOM 6445 N N . LEU C 1 240 ? 102.981 30.097 56.356 1.00 25.38 581 LEU C N 1
ATOM 6446 C CA . LEU C 1 240 ? 102.237 30.359 55.118 1.00 25.41 581 LEU C CA 1
ATOM 6447 C C . LEU C 1 240 ? 103.121 30.907 54.036 1.00 25.36 581 LEU C C 1
ATOM 6448 O O . LEU C 1 240 ? 102.987 30.546 52.870 1.00 24.49 581 LEU C O 1
ATOM 6453 N N . TYR C 1 241 ? 104.035 31.798 54.399 1.00 26.26 582 TYR C N 1
ATOM 6454 C CA . TYR C 1 241 ? 104.937 32.359 53.409 1.00 27.07 582 TYR C CA 1
ATOM 6455 C C . TYR C 1 241 ? 105.699 31.263 52.648 1.00 27.20 582 TYR C C 1
ATOM 6456 O O . TYR C 1 241 ? 105.737 31.255 51.410 1.00 27.84 582 TYR C O 1
ATOM 6465 N N . HIS C 1 242 ? 106.248 30.312 53.382 1.00 26.70 583 HIS C N 1
ATOM 6466 C CA . HIS C 1 242 ? 107.008 29.219 52.785 1.00 26.57 583 HIS C CA 1
ATOM 6467 C C . HIS C 1 242 ? 106.099 28.146 52.138 1.00 25.80 583 HIS C C 1
ATOM 6468 O O . HIS C 1 242 ? 106.391 27.642 51.050 1.00 27.30 583 HIS C O 1
ATOM 6475 N N . ALA C 1 243 ? 104.972 27.852 52.752 1.00 24.06 584 ALA C N 1
ATOM 6476 C CA . ALA C 1 243 ? 104.065 26.838 52.223 1.00 23.32 584 ALA C CA 1
ATOM 6477 C C . ALA C 1 243 ? 103.369 27.289 50.921 1.00 24.37 584 ALA C C 1
ATOM 6478 O O . ALA C 1 243 ? 103.250 26.504 49.979 1.00 24.44 584 ALA C O 1
ATOM 6480 N N . ILE C 1 244 ? 102.959 28.550 50.868 1.00 24.92 585 ILE C N 1
ATOM 6481 C CA . ILE C 1 244 ? 102.299 29.118 49.685 1.00 25.95 585 ILE C CA 1
ATOM 6482 C C . ILE C 1 244 ? 103.255 29.092 48.483 1.00 27.29 585 ILE C C 1
ATOM 6483 O O . ILE C 1 244 ? 102.870 28.782 47.376 1.00 26.24 585 ILE C O 1
ATOM 6488 N N . GLN C 1 245 ? 104.519 29.360 48.730 1.00 29.54 586 GLN C N 1
ATOM 6489 C CA . GLN C 1 245 ? 105.497 29.293 47.673 1.00 31.34 586 GLN C CA 1
ATOM 6490 C C . GLN C 1 245 ? 105.622 27.898 47.092 1.00 30.96 586 GLN C C 1
ATOM 6491 O O . GLN C 1 245 ? 106.020 27.780 45.944 1.00 31.07 586 GLN C O 1
ATOM 6497 N N . GLN C 1 246 ? 105.304 26.853 47.862 1.00 29.66 587 GLN C N 1
ATOM 6498 C CA . GLN C 1 246 ? 105.324 25.488 47.319 1.00 29.77 587 GLN C CA 1
ATOM 6499 C C . GLN C 1 246 ? 103.993 25.057 46.716 1.00 28.65 587 GLN C C 1
ATOM 6500 O O . GLN C 1 246 ? 103.871 23.947 46.228 1.00 27.84 587 GLN C O 1
ATOM 6506 N N . GLY C 1 247 ? 102.989 25.925 46.782 1.00 27.92 588 GLY C N 1
ATOM 6507 C CA . GLY C 1 247 ? 101.702 25.665 46.183 1.00 28.06 588 GLY C CA 1
ATOM 6508 C C . GLY C 1 247 ? 100.545 25.417 47.128 1.00 27.42 588 GLY C C 1
ATOM 6509 O O . GLY C 1 247 ? 99.455 25.047 46.678 1.00 27.37 588 GLY C O 1
ATOM 6518 N N . ASP C 1 249 ? 97.335 26.224 48.665 1.00 25.29 590 ASP C N 1
ATOM 6519 C CA . ASP C 1 249 ? 96.390 27.165 48.086 1.00 26.40 590 ASP C CA 1
ATOM 6520 C C . ASP C 1 249 ? 95.150 27.375 48.916 1.00 25.89 590 ASP C C 1
ATOM 6521 O O . ASP C 1 249 ? 94.326 28.181 48.547 1.00 26.10 590 ASP C O 1
ATOM 6534 N N . GLY C 1 251 ? 93.913 27.315 53.435 1.00 24.32 592 GLY C N 1
ATOM 6535 C CA . GLY C 1 251 ? 94.289 26.994 54.804 1.00 24.64 592 GLY C CA 1
ATOM 6536 C C . GLY C 1 251 ? 93.205 27.372 55.781 1.00 24.48 592 GLY C C 1
ATOM 6537 O O . GLY C 1 251 ? 92.522 28.372 55.571 1.00 23.25 592 GLY C O 1
ATOM 6538 N N . ILE C 1 252 ? 93.066 26.589 56.850 1.00 24.80 593 ILE C N 1
ATOM 6539 C CA . ILE C 1 252 ? 92.162 26.938 57.937 1.00 24.93 593 ILE C CA 1
ATOM 6540 C C . ILE C 1 252 ? 92.946 27.856 58.840 1.00 25.33 593 ILE C C 1
ATOM 6541 O O . ILE C 1 252 ? 93.978 27.456 59.404 1.00 24.94 593 ILE C O 1
ATOM 6546 N N . VAL C 1 253 ? 92.468 29.097 58.949 1.00 25.74 594 VAL C N 1
ATOM 6547 C CA . VAL C 1 253 ? 93.153 30.153 59.659 1.00 26.87 594 VAL C CA 1
ATOM 6548 C C . VAL C 1 253 ? 92.191 31.028 60.447 1.00 28.77 594 VAL C C 1
ATOM 6549 O O . VAL C 1 253 ? 90.973 31.044 60.179 1.00 28.85 594 VAL C O 1
ATOM 6553 N N . ASN C 1 254 ? 92.742 31.772 61.405 1.00 29.90 595 ASN C N 1
ATOM 6554 C CA . ASN C 1 254 ? 92.038 32.890 61.998 1.00 31.34 595 ASN C CA 1
ATOM 6555 C C . ASN C 1 254 ? 92.187 34.096 61.090 1.00 32.31 595 ASN C C 1
ATOM 6556 O O . ASN C 1 254 ? 93.220 34.704 61.067 1.00 32.48 595 ASN C O 1
ATOM 6561 N N . PRO C 1 255 ? 91.142 34.450 60.315 1.00 34.13 596 PRO C N 1
ATOM 6562 C CA . PRO C 1 255 ? 91.343 35.460 59.276 1.00 35.36 596 PRO C CA 1
ATOM 6563 C C . PRO C 1 255 ? 91.552 36.857 59.834 1.00 36.56 596 PRO C C 1
ATOM 6564 O O . PRO C 1 255 ? 91.957 37.756 59.106 1.00 36.93 596 PRO C O 1
ATOM 6568 N N . GLY C 1 256 ? 91.286 37.038 61.115 1.00 38.26 597 GLY C N 1
ATOM 6569 C CA . GLY C 1 256 ? 91.509 38.334 61.749 1.00 40.55 597 GLY C CA 1
ATOM 6570 C C . GLY C 1 256 ? 92.824 38.431 62.515 1.00 41.44 597 GLY C C 1
ATOM 6571 O O . GLY C 1 256 ? 93.167 39.529 62.989 1.00 43.94 597 GLY C O 1
ATOM 6572 N N . SER C 1 258 ? 97.250 38.174 60.918 1.00 46.70 599 SER C N 1
ATOM 6573 C CA . SER C 1 258 ? 97.151 39.669 61.125 1.00 46.56 599 SER C CA 1
ATOM 6574 C C . SER C 1 258 ? 98.498 40.337 61.553 1.00 44.75 599 SER C C 1
ATOM 6575 O O . SER C 1 258 ? 98.650 41.587 61.629 1.00 46.79 599 SER C O 1
ATOM 6578 N N . VAL C 1 259 ? 99.465 39.481 61.853 1.00 41.69 600 VAL C N 1
ATOM 6579 C CA . VAL C 1 259 ? 100.882 39.800 61.762 1.00 37.65 600 VAL C CA 1
ATOM 6580 C C . VAL C 1 259 ? 101.304 39.512 60.308 1.00 35.25 600 VAL C C 1
ATOM 6581 O O . VAL C 1 259 ? 101.073 38.430 59.800 1.00 33.04 600 VAL C O 1
ATOM 6585 N N . LEU C 1 260 ? 101.924 40.473 59.637 1.00 33.59 601 LEU C N 1
ATOM 6586 C CA . LEU C 1 260 ? 102.435 40.254 58.275 1.00 32.44 601 LEU C CA 1
ATOM 6587 C C . LEU C 1 260 ? 103.898 39.809 58.293 1.00 30.99 601 LEU C C 1
ATOM 6588 O O . LEU C 1 260 ? 104.720 40.348 59.041 1.00 29.72 601 LEU C O 1
ATOM 6593 N N . TYR C 1 261 ? 104.230 38.867 57.421 1.00 29.36 602 TYR C N 1
ATOM 6594 C CA . TYR C 1 261 ? 105.590 38.362 57.311 1.00 28.70 602 TYR C CA 1
ATOM 6595 C C . TYR C 1 261 ? 106.621 39.466 57.230 1.00 28.46 602 TYR C C 1
ATOM 6596 O O . TYR C 1 261 ? 107.644 39.404 57.915 1.00 27.63 602 TYR C O 1
ATOM 6605 N N . SER C 1 262 ? 106.358 40.471 56.392 1.00 28.27 603 SER C N 1
ATOM 6606 C CA . SER C 1 262 ? 107.310 41.548 56.163 1.00 28.89 603 SER C CA 1
ATOM 6607 C C . SER C 1 262 ? 107.429 42.526 57.325 1.00 27.78 603 SER C C 1
ATOM 6608 O O . SER C 1 262 ? 108.345 43.295 57.351 1.00 27.59 603 SER C O 1
ATOM 6611 N N . ASP C 1 263 ? 106.501 42.518 58.275 1.00 27.70 604 ASP C N 1
ATOM 6612 C CA . ASP C 1 263 ? 106.582 43.399 59.472 1.00 27.03 604 ASP C CA 1
ATOM 6613 C C . ASP C 1 263 ? 107.356 42.766 60.662 1.00 25.51 604 ASP C C 1
ATOM 6614 O O . ASP C 1 263 ? 107.632 43.451 61.645 1.00 25.30 604 ASP C O 1
ATOM 6619 N N . ILE C 1 264 ? 107.680 41.481 60.579 1.00 23.08 605 ILE C N 1
ATOM 6620 C CA . ILE C 1 264 ? 108.422 40.802 61.656 1.00 21.70 605 ILE C CA 1
ATOM 6621 C C . ILE C 1 264 ? 109.856 41.304 61.689 1.00 21.00 605 ILE C C 1
ATOM 6622 O O . ILE C 1 264 ? 110.581 41.172 60.711 1.00 20.89 605 ILE C O 1
ATOM 6627 N N . PRO C 1 265 ? 110.290 41.882 62.812 1.00 20.42 606 PRO C N 1
ATOM 6628 C CA . PRO C 1 265 ? 111.676 42.325 62.880 1.00 20.92 606 PRO C CA 1
ATOM 6629 C C . PRO C 1 265 ? 112.665 41.194 62.593 1.00 20.83 606 PRO C C 1
ATOM 6630 O O . PRO C 1 265 ? 112.400 40.036 62.922 1.00 20.42 606 PRO C O 1
ATOM 6634 N N . ALA C 1 266 ? 113.771 41.545 61.942 1.00 20.47 607 ALA C N 1
ATOM 6635 C CA . ALA C 1 266 ? 114.751 40.588 61.418 1.00 20.71 607 ALA C CA 1
ATOM 6636 C C . ALA C 1 266 ? 115.214 39.530 62.422 1.00 20.76 607 ALA C C 1
ATOM 6637 O O . ALA C 1 266 ? 115.269 38.339 62.108 1.00 21.11 607 ALA C O 1
ATOM 6639 N N . ASP C 1 267 ? 115.595 39.936 63.625 1.00 21.02 608 ASP C N 1
ATOM 6640 C CA . ASP C 1 267 ? 116.084 38.942 64.581 1.00 22.67 608 ASP C CA 1
ATOM 6641 C C . ASP C 1 267 ? 114.966 38.048 65.117 1.00 21.89 608 ASP C C 1
ATOM 6642 O O . ASP C 1 267 ? 115.193 36.864 65.373 1.00 22.16 608 ASP C O 1
ATOM 6647 N N . THR C 1 268 ? 113.754 38.593 65.208 1.00 21.30 609 THR C N 1
ATOM 6648 C CA . THR C 1 268 ? 112.597 37.807 65.580 1.00 20.70 609 THR C CA 1
ATOM 6649 C C . THR C 1 268 ? 112.253 36.781 64.493 1.00 21.11 609 THR C C 1
ATOM 6650 O O . THR C 1 268 ? 111.925 35.603 64.786 1.00 21.10 609 THR C O 1
ATOM 6654 N N . LEU C 1 269 ? 112.331 37.230 63.246 1.00 21.02 610 LEU C N 1
ATOM 6655 C CA . LEU C 1 269 ? 112.077 36.359 62.079 1.00 21.17 610 LEU C CA 1
ATOM 6656 C C . LEU C 1 269 ? 113.049 35.201 62.059 1.00 22.04 610 LEU C C 1
ATOM 6657 O O . LEU C 1 269 ? 112.670 34.059 61.782 1.00 21.76 610 LEU C O 1
ATOM 6662 N N . GLU C 1 270 ? 114.310 35.487 62.346 1.00 22.34 611 GLU C N 1
ATOM 6663 C CA . GLU C 1 270 ? 115.317 34.439 62.344 1.00 23.50 611 GLU C CA 1
ATOM 6664 C C . GLU C 1 270 ? 114.971 33.359 63.364 1.00 23.20 611 GLU C C 1
ATOM 6665 O O . GLU C 1 270 ? 115.043 32.192 63.054 1.00 23.52 611 GLU C O 1
ATOM 6671 N N . LYS C 1 271 ? 114.566 33.754 64.564 1.00 23.79 612 LYS C N 1
ATOM 6672 C CA . LYS C 1 271 ? 114.173 32.786 65.574 1.00 23.96 612 LYS C CA 1
ATOM 6673 C C . LYS C 1 271 ? 112.926 31.973 65.181 1.00 23.91 612 LYS C C 1
ATOM 6674 O O . LYS C 1 271 ? 112.888 30.766 65.418 1.00 23.98 612 LYS C O 1
ATOM 6680 N N . ILE C 1 272 ? 111.929 32.621 64.570 1.00 23.54 613 ILE C N 1
ATOM 6681 C CA . ILE C 1 272 ? 110.701 31.960 64.157 1.00 23.66 613 ILE C CA 1
ATOM 6682 C C . ILE C 1 272 ? 111.006 31.000 63.002 1.00 24.11 613 ILE C C 1
ATOM 6683 O O . ILE C 1 272 ? 110.583 29.849 63.018 1.00 23.39 613 ILE C O 1
ATOM 6688 N N . GLU C 1 273 ? 111.750 31.479 62.005 1.00 24.25 614 GLU C N 1
ATOM 6689 C CA . GLU C 1 273 ? 112.113 30.648 60.864 1.00 24.88 614 GLU C CA 1
ATOM 6690 C C . GLU C 1 273 ? 113.061 29.520 61.252 1.00 24.90 614 GLU C C 1
ATOM 6691 O O . GLU C 1 273 ? 112.968 28.418 60.700 1.00 23.87 614 GLU C O 1
ATOM 6697 N N . ASP C 1 274 ? 113.927 29.752 62.230 1.00 24.17 615 ASP C N 1
ATOM 6698 C CA . ASP C 1 274 ? 114.780 28.668 62.706 1.00 25.16 615 ASP C CA 1
ATOM 6699 C C . ASP C 1 274 ? 113.914 27.508 63.193 1.00 25.22 615 ASP C C 1
ATOM 6700 O O . ASP C 1 274 ? 114.267 26.353 62.967 1.00 24.99 615 ASP C O 1
ATOM 6705 N N . VAL C 1 275 ? 112.796 27.799 63.869 1.00 24.86 616 VAL C N 1
ATOM 6706 C CA . VAL C 1 275 ? 111.902 26.737 64.326 1.00 25.24 616 VAL C CA 1
ATOM 6707 C C . VAL C 1 275 ? 111.037 26.142 63.195 1.00 26.23 616 VAL C C 1
ATOM 6708 O O . VAL C 1 275 ? 110.980 24.927 63.019 1.00 26.31 616 VAL C O 1
ATOM 6712 N N . VAL C 1 276 ? 110.373 26.997 62.425 1.00 26.36 617 VAL C N 1
ATOM 6713 C CA . VAL C 1 276 ? 109.462 26.520 61.397 1.00 26.19 617 VAL C CA 1
ATOM 6714 C C . VAL C 1 276 ? 110.231 25.719 60.356 1.00 26.04 617 VAL C C 1
ATOM 6715 O O . VAL C 1 276 ? 109.809 24.634 59.961 1.00 25.92 617 VAL C O 1
ATOM 6719 N N . LEU C 1 277 ? 111.372 26.238 59.941 1.00 26.46 618 LEU C N 1
ATOM 6720 C CA . LEU C 1 277 ? 112.214 25.578 58.932 1.00 27.37 618 LEU C CA 1
ATOM 6721 C C . LEU C 1 277 ? 113.279 24.623 59.532 1.00 26.99 618 LEU C C 1
ATOM 6722 O O . LEU C 1 277 ? 114.079 24.055 58.798 1.00 26.24 618 LEU C O 1
ATOM 6727 N N . ASN C 1 278 ? 113.285 24.446 60.854 1.00 27.64 619 ASN C N 1
ATOM 6728 C CA . ASN C 1 278 ? 114.170 23.471 61.539 1.00 27.91 619 ASN C CA 1
ATOM 6729 C C . ASN C 1 278 ? 115.651 23.643 61.173 1.00 28.51 619 ASN C C 1
ATOM 6730 O O . ASN C 1 278 ? 116.313 22.704 60.733 1.00 28.12 619 ASN C O 1
ATOM 6735 N N . ARG C 1 279 ? 116.180 24.844 61.375 1.00 28.21 620 ARG C N 1
ATOM 6736 C CA . ARG C 1 279 ? 117.497 25.201 60.849 1.00 28.13 620 ARG C CA 1
ATOM 6737 C C . ARG C 1 279 ? 118.619 24.970 61.862 1.00 28.04 620 ARG C C 1
ATOM 6738 O O . ARG C 1 279 ? 119.755 24.953 61.497 1.00 28.21 620 ARG C O 1
ATOM 6746 N N . ARG C 1 280 ? 118.283 24.795 63.135 1.00 28.30 621 ARG C N 1
ATOM 6747 C CA . ARG C 1 280 ? 119.258 24.468 64.142 1.00 28.20 621 ARG C CA 1
ATOM 6748 C C . ARG C 1 280 ? 118.566 23.719 65.278 1.00 28.79 621 ARG C C 1
ATOM 6749 O O . ARG C 1 280 ? 117.406 23.954 65.554 1.00 29.06 621 ARG C O 1
ATOM 6757 N N . PRO C 1 281 ? 119.277 22.803 65.939 1.00 29.22 622 PRO C N 1
ATOM 6758 C CA . PRO C 1 281 ? 118.597 21.914 66.898 1.00 29.78 622 PRO C CA 1
ATOM 6759 C C . PRO C 1 281 ? 118.163 22.567 68.200 1.00 29.30 622 PRO C C 1
ATOM 6760 O O . PRO C 1 281 ? 117.294 22.035 68.885 1.00 29.65 622 PRO C O 1
ATOM 6764 N N . ASP C 1 282 ? 118.734 23.718 68.523 1.00 29.21 623 ASP C N 1
ATOM 6765 C CA . ASP C 1 282 ? 118.298 24.487 69.693 1.00 29.30 623 ASP C CA 1
ATOM 6766 C C . ASP C 1 282 ? 117.298 25.619 69.333 1.00 29.00 623 ASP C C 1
ATOM 6767 O O . ASP C 1 282 ? 117.048 26.500 70.150 1.00 28.48 623 ASP C O 1
ATOM 6772 N N . ALA C 1 283 ? 116.737 25.591 68.121 1.00 28.20 624 ALA C N 1
ATOM 6773 C CA . ALA C 1 283 ? 115.763 26.623 67.694 1.00 27.65 624 ALA C CA 1
ATOM 6774 C C . ALA C 1 283 ? 114.616 26.795 68.667 1.00 27.09 624 ALA C C 1
ATOM 6775 O O . ALA C 1 283 ? 114.236 27.925 68.995 1.00 27.36 624 ALA C O 1
ATOM 6777 N N . ALA C 1 284 ? 114.040 25.681 69.111 1.00 27.07 625 ALA C N 1
ATOM 6778 C CA . ALA C 1 284 ? 112.846 25.718 69.954 1.00 26.73 625 ALA C CA 1
ATOM 6779 C C . ALA C 1 284 ? 113.156 26.439 71.249 1.00 26.94 625 ALA C C 1
ATOM 6780 O O . ALA C 1 284 ? 112.408 27.301 71.682 1.00 26.12 625 ALA C O 1
ATOM 6782 N N . GLU C 1 285 ? 114.268 26.054 71.856 1.00 27.03 626 GLU C N 1
ATOM 6783 C CA . GLU C 1 285 ? 114.737 26.609 73.105 1.00 28.07 626 GLU C CA 1
ATOM 6784 C C . GLU C 1 285 ? 114.916 28.151 73.024 1.00 27.19 626 GLU C C 1
ATOM 6785 O O . GLU C 1 285 ? 114.502 28.877 73.913 1.00 25.63 626 GLU C O 1
ATOM 6791 N N . ARG C 1 286 ? 115.528 28.614 71.944 1.00 26.36 627 ARG C N 1
ATOM 6792 C CA . ARG C 1 286 ? 115.735 30.034 71.706 1.00 26.21 627 ARG C CA 1
ATOM 6793 C C . ARG C 1 286 ? 114.389 30.766 71.497 1.00 25.71 627 ARG C C 1
ATOM 6794 O O . ARG C 1 286 ? 114.231 31.875 71.959 1.00 25.32 627 ARG C O 1
ATOM 6802 N N . LEU C 1 287 ? 113.419 30.144 70.827 1.00 25.66 628 LEU C N 1
ATOM 6803 C CA . LEU C 1 287 ? 112.114 30.793 70.605 1.00 25.34 628 LEU C CA 1
ATOM 6804 C C . LEU C 1 287 ? 111.345 30.805 71.928 1.00 25.77 628 LEU C C 1
ATOM 6805 O O . LEU C 1 287 ? 110.678 31.779 72.248 1.00 24.93 628 LEU C O 1
ATOM 6810 N N . ILE C 1 288 ? 111.473 29.743 72.722 1.00 25.93 629 ILE C N 1
ATOM 6811 C CA . ILE C 1 288 ? 110.798 29.701 74.015 1.00 25.89 629 ILE C CA 1
ATOM 6812 C C . ILE C 1 288 ? 111.353 30.803 74.909 1.00 25.60 629 ILE C C 1
ATOM 6813 O O . ILE C 1 288 ? 110.635 31.450 75.653 1.00 25.28 629 ILE C O 1
ATOM 6818 N N . GLU C 1 289 ? 112.640 31.036 74.823 1.00 25.59 630 GLU C N 1
ATOM 6819 C CA . GLU C 1 289 ? 113.238 32.104 75.594 1.00 26.36 630 GLU C CA 1
ATOM 6820 C C . GLU C 1 289 ? 112.638 33.492 75.207 1.00 25.43 630 GLU C C 1
ATOM 6821 O O . GLU C 1 289 ? 112.341 34.321 76.081 1.00 24.36 630 GLU C O 1
ATOM 6827 N N . LEU C 1 290 ? 112.469 33.731 73.908 1.00 24.29 631 LEU C N 1
ATOM 6828 C CA . LEU C 1 290 ? 111.826 34.984 73.427 1.00 23.68 631 LEU C CA 1
ATOM 6829 C C . LEU C 1 290 ? 110.393 35.074 73.918 1.00 23.02 631 LEU C C 1
ATOM 6830 O O . LEU C 1 290 ? 109.979 36.101 74.434 1.00 21.45 631 LEU C O 1
ATOM 6835 N N . ALA C 1 291 ? 109.644 33.980 73.761 1.00 23.41 632 ALA C N 1
ATOM 6836 C CA . ALA C 1 291 ? 108.271 33.904 74.243 1.00 24.32 632 ALA C CA 1
ATOM 6837 C C . ALA C 1 291 ? 108.151 34.283 75.699 1.00 25.21 632 ALA C C 1
ATOM 6838 O O . ALA C 1 291 ? 107.278 35.043 76.086 1.00 25.71 632 ALA C O 1
ATOM 6840 N N . GLU C 1 292 ? 109.041 33.740 76.502 1.00 27.28 633 GLU C N 1
ATOM 6841 C CA . GLU C 1 292 ? 109.092 34.029 77.914 1.00 29.49 633 GLU C CA 1
ATOM 6842 C C . GLU C 1 292 ? 109.377 35.515 78.201 1.00 29.53 633 GLU C C 1
ATOM 6843 O O . GLU C 1 292 ? 108.799 36.112 79.111 1.00 29.65 633 GLU C O 1
ATOM 6849 N N . ALA C 1 293 ? 110.321 36.092 77.464 1.00 29.32 634 ALA C N 1
ATOM 6850 C CA . ALA C 1 293 ? 110.686 37.497 77.664 1.00 29.92 634 ALA C CA 1
ATOM 6851 C C . ALA C 1 293 ? 109.482 38.418 77.358 1.00 30.67 634 ALA C C 1
ATOM 6852 O O . ALA C 1 293 ? 109.235 39.390 78.068 1.00 30.13 634 ALA C O 1
ATOM 6854 N N . LEU C 1 294 ? 108.719 38.054 76.328 1.00 33.08 635 LEU C N 1
ATOM 6855 C CA . LEU C 1 294 ? 107.521 38.792 75.924 1.00 35.05 635 LEU C CA 1
ATOM 6856 C C . LEU C 1 294 ? 106.311 38.599 76.841 1.00 38.39 635 LEU C C 1
ATOM 6857 O O . LEU C 1 294 ? 105.550 39.546 77.040 1.00 38.71 635 LEU C O 1
ATOM 6862 N N . LYS C 1 295 ? 106.134 37.391 77.389 1.00 42.07 636 LYS C N 1
ATOM 6863 C CA . LYS C 1 295 ? 104.915 37.034 78.167 1.00 44.35 636 LYS C CA 1
ATOM 6864 C C . LYS C 1 295 ? 104.753 37.935 79.381 1.00 46.20 636 LYS C C 1
ATOM 6865 O O . LYS C 1 295 ? 103.676 38.522 79.568 1.00 48.11 636 LYS C O 1
ATOM 6867 N N . GLU C 1 296 ? 105.817 38.068 80.179 1.00 47.69 637 GLU C N 1
ATOM 6868 C CA . GLU C 1 296 ? 105.800 38.882 81.405 1.00 48.27 637 GLU C CA 1
ATOM 6869 C C . GLU C 1 296 ? 104.976 40.177 81.236 1.00 48.81 637 GLU C C 1
ATOM 6870 O O . GLU C 1 296 ? 104.684 40.892 82.206 1.00 49.36 637 GLU C O 1
#

Organism: Bacteroides thetaiotaomicron (strain ATCC 29148 / DSM 2079 / JCM 5827 / CCUG 10774 / NCTC 10582 / VPI-5482 / E50) (NCBI:txid226186)

Foldseek 3Di:
DVFAAEEAFAQEVVVHVVNVVCLLVVVLVVNVVSLLVLVVLRHQEYEHYDDPSDPLLVSLVNLLVCVDVSRLNHAYYADPDPSSQVSSLVSDPDEHEANAAEQCVHDVVRLVSLLSCVVSVYAHEYQAHVVGQQQALVSLLVRVVVSLCCNCPVNVHDQLSYEYENEQAAFLPPDLVNQCRLVSRLSNLLVCPVPRPNYAYEYALQNHCVVLVVQVQLSQCSQLSCVSSVVSHHYHDNSNHDHPVVQDPVLNVLSCCRSNVVDSCSSVVNVVVSVVVD/DVQAAEEAFAQEVVVHVVNVVCLLVVVLVVNVVSLLVQVVLPHQEYEHYDDPSDPLLVSLVNLVVCVDPSRVNHAYYADPDVSSVVSSLVSDPDRYEARAAEQCVHDVVRLVSLLVCVVSVAAHEYQAHVVGQQQALVSLLVRVVVSLCCNCVPNVHDQLSYEYESEQAAFLPPDLVNQCRLVSRLSNLLVCPVPRPNYHYEYALQNHHVVLPVQQQLSQCSQLSCVSSVVSHYYHDNSPHDHPVPQDPVLNCLSCCRSRVVDSCSSVVNVVVSVVVD/DVFAAEEAFAQEVVPHVVNVVCLLVVVLVVNVVSLLVQVVLPHQEYEHYDDPSDPLLVSLVNLVVCVDPSRLNHAYYADPDVSSVVSSLVSDPQRYEARAAEQCVHDVVRLVSLLVCVVSVAAHEYQAHVVGQQQALVSLLVRVVVSLCCNCPVNVHDQLSYEYESEQAAFLPPDQVNQCRLVSRLSNLLCCPVPRPNYAYEYALQNHHVVLPQQVVLSVCSQLSCVSSVVSHHYHDNSPPDHPVNQDPVLNCLSCCRSNVVDSCSSVVNVVVSVVPND

Nearest PDB structures (foldseek):
  3k13-assembly2_B  TM=1.002E+00  e=1.092E-49  Bacteroides thetaiotaomicron
  4ccz-assembly1_A  TM=9.837E-01  e=7.868E-34  Homo sapiens
  5voo-assembly4_D  TM=9.252E-01  e=1.066E-21  Thermus thermophilus HB8
  8ssc-assembly1_A  TM=9.261E-01  e=1.679E-19  Thermus thermophilus HB8
  8g3h-assembly1_A  TM=8.845E-01  e=6.116E-15  Thermus filiformis

B-factor: mean 30.56, std 8.38, range [14.54, 88.56]

CATH classification: 3.20.20.20

Solvent-accessible surface area: 37428 Å² total